Protein AF-A0A925CGP7-F1 (afdb_monomer_lite)

pLDDT: mean 75.9, std 18.97, range [23.41, 97.31]

Structure (mmCIF, N/CA/C/O backbone):
data_AF-A0A925CGP7-F1
#
_entry.id   AF-A0A925CGP7-F1
#
loop_
_atom_site.group_PDB
_atom_site.id
_atom_site.type_symbol
_atom_site.label_atom_id
_atom_site.label_alt_id
_atom_site.label_comp_id
_atom_site.label_asym_id
_atom_site.label_entity_id
_atom_site.label_seq_id
_atom_site.pdbx_PDB_ins_code
_atom_site.Cartn_x
_atom_site.Cartn_y
_atom_site.Cartn_z
_atom_site.occupancy
_atom_site.B_iso_or_equiv
_atom_site.auth_seq_id
_atom_site.auth_comp_id
_atom_site.auth_asym_id
_atom_site.auth_atom_id
_atom_site.pdbx_PDB_model_num
ATOM 1 N N . ALA A 1 1 ? -0.340 2.779 51.791 1.00 30.75 1 ALA A N 1
ATOM 2 C CA . ALA A 1 1 ? -1.250 2.488 50.661 1.00 30.75 1 ALA A CA 1
ATOM 3 C C . ALA A 1 1 ? -2.481 1.692 51.109 1.00 30.75 1 ALA A C 1
ATOM 5 O O . ALA A 1 1 ? -3.573 2.240 51.054 1.00 30.75 1 ALA A O 1
ATOM 6 N N . LEU A 1 2 ? -2.321 0.472 51.643 1.00 30.81 2 LEU A N 1
ATOM 7 C CA . LEU A 1 2 ? -3.437 -0.390 52.078 1.00 30.81 2 LEU A CA 1
ATOM 8 C C . LEU A 1 2 ? -4.336 0.245 53.161 1.00 30.81 2 LEU A C 1
ATOM 10 O O . LEU A 1 2 ? -5.553 0.226 53.043 1.00 30.81 2 LEU A O 1
ATOM 14 N N . ALA A 1 3 ? -3.746 0.887 54.177 1.00 33.44 3 ALA A N 1
ATOM 15 C CA . ALA A 1 3 ? -4.492 1.593 55.229 1.00 33.44 3 ALA A CA 1
ATOM 16 C C . ALA A 1 3 ? -5.254 2.830 54.708 1.00 33.44 3 ALA A C 1
ATOM 18 O O . ALA A 1 3 ? -6.344 3.144 55.182 1.00 33.44 3 ALA A O 1
ATOM 19 N N . SER A 1 4 ? -4.699 3.520 53.707 1.00 35.47 4 SER A N 1
ATOM 20 C CA . SER A 1 4 ? -5.327 4.673 53.048 1.00 35.47 4 SER A CA 1
ATOM 21 C C . SER A 1 4 ? -6.500 4.235 52.167 1.00 35.47 4 SER A C 1
ATOM 23 O O . SER A 1 4 ? -7.555 4.861 52.189 1.00 35.47 4 SER A O 1
ATOM 25 N N . TRP A 1 5 ? -6.337 3.111 51.462 1.00 38.66 5 TRP A N 1
ATOM 26 C CA . TRP A 1 5 ? -7.393 2.448 50.698 1.00 38.66 5 TRP A CA 1
ATOM 27 C C . TRP A 1 5 ? -8.521 1.946 51.614 1.00 38.66 5 TRP A C 1
ATOM 29 O O . TRP A 1 5 ? -9.689 2.207 51.340 1.00 38.66 5 TRP A O 1
ATOM 39 N N . TRP A 1 6 ? -8.188 1.349 52.765 1.00 37.19 6 TRP A N 1
ATOM 40 C CA . TRP A 1 6 ? -9.171 0.917 53.769 1.00 37.19 6 TRP A CA 1
ATOM 41 C C . TRP A 1 6 ? -9.957 2.088 54.380 1.00 37.19 6 TRP A C 1
ATOM 43 O O . TRP A 1 6 ? -11.169 1.986 54.580 1.00 37.19 6 TRP A O 1
ATOM 53 N N . ARG A 1 7 ? -9.301 3.228 54.642 1.00 39.59 7 ARG A N 1
ATOM 54 C CA . ARG A 1 7 ? -9.984 4.456 55.094 1.00 39.59 7 ARG A CA 1
ATOM 55 C C . ARG A 1 7 ? -10.929 5.017 54.034 1.00 39.59 7 ARG A C 1
ATOM 57 O O . ARG A 1 7 ? -12.054 5.374 54.376 1.00 39.59 7 ARG A O 1
ATOM 64 N N . ALA A 1 8 ? -10.500 5.048 52.771 1.00 38.62 8 ALA A N 1
ATOM 65 C CA . ALA A 1 8 ? -11.329 5.503 51.658 1.00 38.62 8 ALA A CA 1
ATOM 66 C C . ALA A 1 8 ? -12.549 4.585 51.457 1.00 38.62 8 ALA A C 1
ATOM 68 O O . ALA A 1 8 ? -13.671 5.071 51.373 1.00 38.62 8 ALA A O 1
ATOM 69 N N . GLN A 1 9 ? -12.362 3.262 51.508 1.00 42.09 9 GLN A N 1
ATOM 70 C CA . GLN A 1 9 ? -13.450 2.282 51.404 1.00 42.09 9 GLN A CA 1
ATOM 71 C C . GLN A 1 9 ? -14.444 2.358 52.575 1.00 42.09 9 GLN A C 1
ATOM 73 O O . GLN A 1 9 ? -15.655 2.304 52.355 1.00 42.09 9 GLN A O 1
ATOM 78 N N . ARG A 1 10 ? -13.976 2.577 53.818 1.00 43.44 10 ARG A N 1
ATOM 79 C CA . ARG A 1 10 ? -14.865 2.847 54.970 1.00 43.44 10 ARG A CA 1
ATOM 80 C C . ARG A 1 10 ? -15.702 4.110 54.774 1.00 43.44 10 ARG A C 1
ATOM 82 O O . ARG A 1 10 ? -16.877 4.108 55.132 1.00 43.44 10 ARG A O 1
ATOM 89 N N . GLN A 1 11 ? -15.130 5.177 54.216 1.00 43.91 11 GLN A N 1
ATOM 90 C CA . GLN A 1 11 ? -15.853 6.428 53.957 1.00 43.91 11 GLN A CA 1
ATOM 91 C C . GLN A 1 11 ? -16.871 6.300 52.816 1.00 43.91 11 GLN A C 1
ATOM 93 O O . GLN A 1 11 ? -17.990 6.795 52.952 1.00 43.91 11 GLN A O 1
ATOM 98 N N . THR A 1 12 ? -16.530 5.599 51.733 1.00 40.12 12 THR A N 1
ATOM 99 C CA . THR A 1 12 ? -17.448 5.352 50.610 1.00 40.12 12 THR A CA 1
ATOM 100 C C . THR A 1 12 ? -18.624 4.470 51.039 1.00 40.12 12 THR A C 1
ATOM 102 O O . THR A 1 12 ? -19.779 4.801 50.772 1.00 40.12 12 THR A O 1
ATOM 105 N N . ARG A 1 13 ? -18.370 3.407 51.815 1.00 44.22 13 ARG A N 1
ATOM 106 C CA . ARG A 1 13 ? -19.422 2.507 52.320 1.00 44.22 13 ARG A CA 1
ATOM 107 C C . ARG A 1 13 ? -20.288 3.143 53.418 1.00 44.22 13 ARG A C 1
ATOM 109 O O . ARG A 1 13 ? -21.491 2.900 53.435 1.00 44.22 13 ARG A O 1
ATOM 116 N N . ARG A 1 14 ? -19.738 4.057 54.238 1.00 43.88 14 ARG A N 1
ATOM 117 C CA . ARG A 1 14 ? -20.512 4.928 55.159 1.00 43.88 14 ARG A CA 1
ATOM 118 C C . ARG A 1 14 ? -21.578 5.767 54.429 1.00 43.88 14 ARG A C 1
ATOM 120 O O . ARG A 1 14 ? -22.605 6.063 55.029 1.00 43.88 14 ARG A O 1
ATOM 127 N N . ARG A 1 15 ? -21.360 6.133 53.156 1.00 43.72 15 ARG A N 1
ATOM 128 C CA . ARG A 1 15 ? -22.320 6.907 52.338 1.00 43.72 15 ARG A CA 1
ATOM 129 C C . ARG A 1 15 ? -23.348 6.039 51.602 1.00 43.72 15 ARG A C 1
ATOM 131 O O . ARG A 1 15 ? -24.442 6.517 51.323 1.00 43.72 15 ARG A O 1
ATOM 138 N N . LEU A 1 16 ? -23.010 4.787 51.286 1.00 37.00 16 LEU A N 1
ATOM 139 C CA . LEU A 1 16 ? -23.858 3.891 50.488 1.00 37.00 16 LEU A CA 1
ATOM 140 C C . LEU A 1 16 ? -24.830 3.052 51.328 1.00 37.00 16 LEU A C 1
ATOM 142 O O . LEU A 1 16 ? -25.937 2.787 50.870 1.00 37.00 16 LEU A O 1
ATOM 146 N N . ILE A 1 17 ? -24.470 2.684 52.563 1.00 37.69 17 ILE A N 1
ATOM 147 C CA . ILE A 1 17 ? -25.310 1.839 53.433 1.00 37.69 17 ILE A CA 1
ATOM 148 C C . ILE A 1 17 ? -26.696 2.459 53.722 1.00 37.69 17 ILE A C 1
ATOM 150 O O . ILE A 1 17 ? -27.685 1.744 53.575 1.00 37.69 17 ILE A O 1
ATOM 154 N N . PRO A 1 18 ? -26.840 3.768 54.020 1.00 40.56 18 PRO A N 1
ATOM 155 C CA . PRO A 1 18 ? -28.163 4.383 54.188 1.00 40.56 18 PRO A CA 1
ATOM 156 C C . PRO A 1 18 ? -29.016 4.375 52.906 1.00 40.56 18 PRO A C 1
ATOM 158 O O . PRO A 1 18 ? -30.231 4.232 52.981 1.00 40.56 18 PRO A O 1
ATOM 161 N N . ARG A 1 19 ? -28.384 4.477 51.726 1.00 36.31 19 ARG A N 1
ATOM 162 C CA . ARG A 1 19 ? -29.049 4.431 50.406 1.00 36.31 19 ARG A CA 1
ATOM 163 C C . ARG A 1 19 ? -29.439 3.010 49.978 1.00 36.31 19 ARG A C 1
ATOM 165 O O . ARG A 1 19 ? -30.437 2.828 49.288 1.00 36.31 19 ARG A O 1
ATOM 172 N N . ALA A 1 20 ? -28.666 2.006 50.387 1.00 33.38 20 ALA A N 1
ATOM 173 C CA . ALA A 1 20 ? -28.974 0.592 50.169 1.00 33.38 20 ALA A CA 1
ATOM 174 C C . ALA A 1 20 ? -30.074 0.086 51.127 1.00 33.38 20 ALA A C 1
ATOM 176 O O . ALA A 1 20 ? -30.922 -0.710 50.738 1.00 33.38 20 ALA A O 1
ATOM 177 N N . LEU A 1 21 ? -30.112 0.596 52.365 1.00 36.16 21 LEU A N 1
ATOM 178 C CA . LEU A 1 21 ? -31.150 0.285 53.359 1.00 36.16 21 LEU A CA 1
ATOM 179 C C . LEU A 1 21 ? -32.505 0.956 53.071 1.00 36.16 21 LEU A C 1
ATOM 181 O O . LEU A 1 21 ? -33.511 0.534 53.631 1.00 36.16 21 LEU A O 1
ATOM 185 N N . SER A 1 22 ? -32.550 1.977 52.206 1.00 39.94 22 SER A N 1
ATOM 186 C CA . SER A 1 22 ? -33.796 2.610 51.746 1.00 39.94 22 SER A CA 1
ATOM 187 C C . SER A 1 22 ? -34.362 2.000 50.456 1.00 39.94 22 SER A C 1
ATOM 189 O O . SER A 1 22 ? -35.415 2.432 50.001 1.00 39.94 22 SER A O 1
ATOM 191 N N . THR A 1 23 ? -33.650 1.064 49.819 1.00 35.59 23 THR A N 1
ATOM 192 C CA . THR A 1 23 ? -33.992 0.519 48.488 1.00 35.59 23 THR A CA 1
ATOM 193 C C . THR A 1 23 ? -34.349 -0.971 48.493 1.00 35.59 23 THR A C 1
ATOM 195 O O . THR A 1 23 ? -34.745 -1.498 47.455 1.00 35.59 23 THR A O 1
ATOM 198 N N . LEU A 1 24 ? -34.265 -1.650 49.642 1.00 34.97 24 LEU A N 1
ATOM 199 C CA . LEU A 1 24 ? -34.692 -3.041 49.806 1.00 34.97 24 LEU A CA 1
ATOM 200 C C . LEU A 1 24 ? -36.110 -3.098 50.391 1.00 34.97 24 LEU A C 1
ATOM 202 O O . LEU A 1 24 ? -36.418 -2.416 51.364 1.00 34.97 24 LEU A O 1
ATOM 206 N N . THR A 1 25 ? -36.957 -3.908 49.757 1.00 39.56 25 THR A N 1
ATOM 207 C CA . THR A 1 25 ? -38.374 -4.141 50.071 1.00 39.56 25 THR A CA 1
ATOM 208 C C . THR A 1 25 ? -38.618 -4.537 51.531 1.00 39.56 25 THR A C 1
ATOM 210 O O . THR A 1 25 ? -37.784 -5.202 52.148 1.00 39.56 25 THR A O 1
ATOM 213 N N . GLU A 1 26 ? -39.800 -4.173 52.037 1.00 40.09 26 GLU A N 1
ATOM 214 C CA . GLU A 1 26 ? -40.289 -4.282 53.427 1.00 40.09 26 GLU A CA 1
ATOM 215 C C . GLU A 1 26 ? -40.225 -5.688 54.070 1.00 40.09 26 GLU A C 1
ATOM 217 O O . GLU A 1 26 ? -40.447 -5.816 55.267 1.00 40.09 26 GLU A O 1
ATOM 222 N N . ASP A 1 27 ? -39.853 -6.736 53.332 1.00 36.66 27 ASP A N 1
ATOM 223 C CA . ASP A 1 27 ? -39.887 -8.132 53.790 1.00 36.66 27 ASP A CA 1
ATOM 224 C C . ASP A 1 27 ? -38.543 -8.689 54.304 1.00 36.66 27 ASP A C 1
ATOM 226 O O . ASP A 1 27 ? -38.449 -9.873 54.634 1.00 36.66 27 ASP A O 1
ATOM 230 N N . ASN A 1 28 ? -37.472 -7.884 54.384 1.00 39.81 28 ASN A N 1
ATOM 231 C CA . ASN A 1 28 ? -36.189 -8.356 54.923 1.00 39.81 28 ASN A CA 1
ATOM 232 C C . ASN A 1 28 ? -36.077 -8.089 56.442 1.00 39.81 28 ASN A C 1
ATOM 234 O O . ASN A 1 28 ? -35.858 -6.941 56.845 1.00 39.81 28 ASN A O 1
ATOM 238 N N . PRO A 1 29 ? -36.133 -9.126 57.305 1.00 38.94 29 PRO A N 1
ATOM 239 C CA . PRO A 1 29 ? -36.146 -8.959 58.759 1.00 38.94 29 PRO A CA 1
ATOM 240 C C . PRO A 1 29 ? -34.870 -8.304 59.307 1.00 38.94 29 PRO A C 1
ATOM 242 O O . PRO A 1 29 ? -34.920 -7.660 60.349 1.00 38.94 29 PRO A O 1
ATOM 245 N N . VAL A 1 30 ? -33.736 -8.399 58.601 1.00 40.66 30 VAL A N 1
ATOM 246 C CA . VAL A 1 30 ? -32.464 -7.768 58.998 1.00 40.66 30 VAL A CA 1
ATOM 247 C C . VAL A 1 30 ? -32.458 -6.267 58.683 1.00 40.66 30 VAL A C 1
ATOM 249 O O . VAL A 1 30 ? -31.922 -5.479 59.461 1.00 40.66 30 VAL A O 1
ATOM 252 N N . ALA A 1 31 ? -33.092 -5.857 57.580 1.00 43.28 31 ALA A N 1
ATOM 253 C CA . ALA A 1 31 ? -33.263 -4.445 57.231 1.00 43.28 31 ALA A CA 1
ATOM 254 C C . ALA A 1 31 ? -34.275 -3.761 58.164 1.00 43.28 31 ALA A C 1
ATOM 256 O O . ALA A 1 31 ? -34.019 -2.652 58.625 1.00 43.28 31 ALA A O 1
ATOM 257 N N . LEU A 1 32 ? -35.353 -4.467 58.524 1.00 43.53 32 LEU A N 1
ATOM 258 C CA . LEU A 1 32 ? -36.313 -4.050 59.550 1.00 43.53 32 LEU A CA 1
ATOM 259 C C . LEU A 1 32 ? -35.669 -3.946 60.941 1.00 43.53 32 LEU A C 1
ATOM 261 O O . LEU A 1 32 ? -35.892 -2.959 61.628 1.00 43.53 32 LEU A O 1
ATOM 265 N N . LEU A 1 33 ? -34.817 -4.901 61.339 1.00 42.88 33 LEU A N 1
ATOM 266 C CA . LEU A 1 33 ? -34.048 -4.849 62.594 1.00 42.88 33 LEU A CA 1
ATOM 267 C C . LEU A 1 33 ? -33.078 -3.659 62.636 1.00 42.88 33 LEU A C 1
ATOM 269 O O . LEU A 1 33 ? -32.959 -3.004 63.668 1.00 42.88 33 LEU A O 1
ATOM 273 N N . ALA A 1 34 ? -32.402 -3.356 61.523 1.00 44.50 34 ALA A N 1
ATOM 274 C CA . ALA A 1 34 ? -31.492 -2.216 61.419 1.00 44.50 34 ALA A CA 1
ATOM 275 C C . ALA A 1 34 ? -32.238 -0.868 61.389 1.00 44.50 34 ALA A C 1
ATOM 277 O O . ALA A 1 34 ? -31.791 0.089 62.023 1.00 44.50 34 ALA A O 1
ATOM 278 N N . GLN A 1 35 ? -33.386 -0.793 60.706 1.00 45.88 35 GLN A N 1
ATOM 279 C CA . GLN A 1 35 ? -34.267 0.380 60.709 1.00 45.88 35 GLN A CA 1
ATOM 280 C C . GLN A 1 35 ? -34.938 0.589 62.074 1.00 45.88 35 GLN A C 1
ATOM 282 O O . GLN A 1 35 ? -34.985 1.722 62.546 1.00 45.88 35 GLN A O 1
ATOM 287 N N . GLU A 1 36 ? -35.391 -0.471 62.753 1.00 42.50 36 GLU A N 1
ATOM 288 C CA . GLU A 1 36 ? -35.988 -0.368 64.088 1.00 42.50 36 GLU A CA 1
ATOM 289 C C . GLU A 1 36 ? -34.940 -0.040 65.157 1.00 42.50 36 GLU A C 1
ATOM 291 O O . GLU A 1 36 ? -35.201 0.823 65.992 1.00 42.50 36 GLU A O 1
ATOM 296 N N . ALA A 1 37 ? -33.730 -0.612 65.097 1.00 40.06 37 ALA A N 1
ATOM 297 C CA . ALA A 1 37 ? -32.614 -0.234 65.971 1.00 40.06 37 ALA A CA 1
ATOM 298 C C . ALA A 1 37 ? -32.211 1.240 65.781 1.00 40.06 37 ALA A C 1
ATOM 300 O O . ALA A 1 37 ? -32.001 1.958 66.762 1.00 40.06 37 ALA A O 1
ATOM 301 N N . ALA A 1 38 ? -32.189 1.717 64.531 1.00 40.38 38 ALA A N 1
ATOM 302 C CA . ALA A 1 38 ? -31.975 3.126 64.217 1.00 40.38 38 ALA A CA 1
ATOM 303 C C . ALA A 1 38 ? -33.132 4.018 64.714 1.00 40.38 38 ALA A C 1
ATOM 305 O O . ALA A 1 38 ? -32.878 5.077 65.287 1.00 40.38 38 ALA A O 1
ATOM 306 N N . SER A 1 39 ? -34.390 3.580 64.579 1.00 40.31 39 SER A N 1
ATOM 307 C CA . SER A 1 39 ? -35.571 4.311 65.072 1.00 40.31 39 SER A CA 1
ATOM 308 C C . SER A 1 39 ? -35.704 4.310 66.603 1.00 40.31 39 SER A C 1
ATOM 310 O O . SER A 1 39 ? -36.297 5.222 67.175 1.00 40.31 39 SER A O 1
ATOM 312 N N . ALA A 1 40 ? -35.112 3.321 67.280 1.00 36.97 40 ALA A N 1
ATOM 313 C CA . ALA A 1 40 ? -35.051 3.208 68.735 1.00 36.97 40 ALA A CA 1
ATOM 314 C C . ALA A 1 40 ? -33.861 3.978 69.346 1.00 36.97 40 ALA A C 1
ATOM 316 O O . ALA A 1 40 ? -33.629 3.892 70.551 1.00 36.97 40 ALA A O 1
ATOM 317 N N . GLY A 1 41 ? -33.117 4.744 68.537 1.00 36.69 41 GLY A N 1
ATOM 318 C CA . GLY A 1 41 ? -32.057 5.640 69.003 1.00 36.69 41 GLY A CA 1
ATOM 319 C C . GLY A 1 41 ? -30.698 4.973 69.239 1.00 36.69 41 GLY A C 1
ATOM 320 O O . GLY A 1 41 ? -29.819 5.585 69.849 1.00 36.69 41 GLY A O 1
ATOM 321 N N . TYR A 1 42 ? -30.482 3.750 68.749 1.00 36.75 42 TYR A N 1
ATOM 322 C CA . TYR A 1 42 ? -29.181 3.093 68.844 1.00 36.75 42 TYR A CA 1
ATOM 323 C C . TYR A 1 42 ? -28.256 3.575 67.725 1.00 36.75 42 TYR A C 1
ATOM 325 O O . TYR A 1 42 ? -28.299 3.105 66.590 1.00 36.75 42 TYR A O 1
ATOM 333 N N . VAL A 1 43 ? -27.391 4.534 68.060 1.00 37.91 43 VAL A N 1
ATOM 334 C CA . VAL A 1 43 ? -26.253 4.919 67.220 1.00 37.91 43 VAL A CA 1
ATOM 335 C C . VAL A 1 43 ? -25.090 3.991 67.545 1.00 37.91 43 VAL A C 1
ATOM 337 O O . VAL A 1 43 ? -24.686 3.884 68.702 1.00 37.91 43 VAL A O 1
ATOM 340 N N . LEU A 1 44 ? -24.544 3.355 66.511 1.00 35.56 44 LEU A N 1
ATOM 341 C CA . LEU A 1 44 ? -23.274 2.632 66.517 1.00 35.56 44 LEU A CA 1
ATOM 342 C C . LEU A 1 44 ? -22.169 3.527 67.118 1.00 35.56 44 LEU A C 1
ATOM 344 O O . LEU A 1 44 ? -21.601 4.371 66.426 1.00 35.56 44 LEU A O 1
ATOM 348 N N . ARG A 1 45 ? -21.934 3.431 68.433 1.00 33.81 45 ARG A N 1
ATOM 349 C CA . ARG A 1 45 ? -20.957 4.267 69.147 1.00 33.81 45 ARG A CA 1
ATOM 350 C C . ARG A 1 45 ? -19.548 3.722 68.917 1.00 33.81 45 ARG A C 1
ATOM 352 O O . ARG A 1 45 ? -19.294 2.541 69.122 1.00 33.81 45 ARG A O 1
ATOM 359 N N . GLU A 1 46 ? -18.643 4.605 68.501 1.00 34.97 46 GLU A N 1
ATOM 360 C CA . GLU A 1 46 ? -17.201 4.353 68.423 1.00 34.97 46 GLU A CA 1
ATOM 361 C C . GLU A 1 46 ? -16.638 4.068 69.830 1.00 34.97 46 GLU A C 1
ATOM 363 O O . GLU A 1 46 ? -16.917 4.809 70.773 1.00 34.97 46 GLU A O 1
ATOM 368 N N . PHE A 1 47 ? -15.823 3.018 69.975 1.00 38.44 47 PHE A N 1
ATOM 369 C CA . PHE A 1 47 ? -14.954 2.842 71.142 1.00 38.44 47 PHE A CA 1
ATOM 370 C C . PHE A 1 47 ? -13.587 3.471 70.841 1.00 38.44 47 PHE A C 1
ATOM 372 O O . PHE A 1 47 ? -13.012 3.231 69.780 1.00 38.44 47 PHE A O 1
ATOM 379 N N . SER A 1 48 ? -13.060 4.280 71.762 1.00 33.31 48 SER A N 1
ATOM 380 C CA . SER A 1 48 ? -11.723 4.876 71.651 1.00 33.31 48 SER A CA 1
ATOM 381 C C . SER A 1 48 ? -10.624 3.819 71.823 1.00 33.31 48 SER A C 1
ATOM 383 O O . SER A 1 48 ? -10.725 2.985 72.723 1.00 33.31 48 SER A O 1
ATOM 385 N N . GLU A 1 49 ? -9.556 3.908 71.023 1.00 36.22 49 GLU A N 1
ATOM 386 C CA . GLU A 1 49 ? -8.433 2.954 70.865 1.00 36.22 49 GLU A CA 1
ATOM 387 C C . GLU A 1 49 ? -7.576 2.649 72.130 1.00 36.22 49 GLU A C 1
ATOM 389 O O . GLU A 1 49 ? -6.467 2.139 72.008 1.00 36.22 49 GLU A O 1
ATOM 394 N N . GLY A 1 50 ? -8.049 2.918 73.354 1.00 33.66 50 GLY A N 1
ATOM 395 C CA . GLY A 1 50 ? -7.257 2.803 74.593 1.00 33.66 50 GLY A CA 1
ATOM 396 C C . GLY A 1 50 ? -7.780 1.869 75.696 1.00 33.66 50 GLY A C 1
ATOM 397 O O . GLY A 1 50 ? -7.146 1.783 76.745 1.00 33.66 50 GLY A O 1
ATOM 398 N N . ALA A 1 51 ? -8.915 1.181 75.534 1.00 30.17 51 ALA A N 1
ATOM 399 C CA . ALA A 1 51 ? -9.470 0.344 76.606 1.00 30.17 51 ALA A CA 1
ATOM 400 C C . ALA A 1 51 ? -8.880 -1.084 76.596 1.00 30.17 51 ALA A C 1
ATOM 402 O O . ALA A 1 51 ? -9.255 -1.916 75.777 1.00 30.17 51 ALA A O 1
ATOM 403 N N . LEU A 1 52 ? -7.975 -1.381 77.538 1.00 37.44 52 LEU A N 1
ATOM 404 C CA . LEU A 1 52 ? -7.327 -2.695 77.728 1.00 37.44 52 LEU A CA 1
ATOM 405 C C . LEU A 1 52 ? -8.197 -3.746 78.454 1.00 37.44 52 LEU A C 1
ATOM 407 O O . LEU A 1 52 ? -7.720 -4.832 78.767 1.00 37.44 52 LEU A O 1
ATOM 411 N N . THR A 1 53 ? -9.475 -3.463 78.718 1.00 30.91 53 THR A N 1
ATOM 412 C CA . THR A 1 53 ? -10.449 -4.452 79.214 1.00 30.91 53 THR A CA 1
ATOM 413 C C . THR A 1 53 ? -11.813 -4.220 78.550 1.00 30.91 53 THR A C 1
ATOM 415 O O . THR A 1 53 ? -12.339 -3.109 78.641 1.00 30.91 53 THR A O 1
ATOM 418 N N . PRO A 1 54 ? -12.403 -5.223 77.866 1.00 29.00 54 PRO A N 1
ATOM 419 C CA . PRO A 1 54 ? -13.732 -5.086 77.278 1.00 29.00 54 PRO A CA 1
ATOM 420 C C . PRO A 1 54 ? -14.797 -5.057 78.391 1.00 29.00 54 PRO A C 1
ATOM 422 O O . PRO A 1 54 ? -14.724 -5.867 79.319 1.00 29.00 54 PRO A O 1
ATOM 425 N N . PRO A 1 55 ? -15.794 -4.153 78.344 1.00 33.09 55 PRO A N 1
ATOM 426 C CA . PRO A 1 55 ? -16.899 -4.182 79.294 1.00 33.09 55 PRO A CA 1
ATOM 427 C C . PRO A 1 55 ? -17.794 -5.399 79.024 1.00 33.09 55 PRO A C 1
ATOM 429 O O . PRO A 1 55 ? -18.110 -5.718 77.880 1.00 33.09 55 PRO A O 1
ATOM 432 N N . VAL A 1 56 ? -18.222 -6.079 80.089 1.00 32.81 56 VAL A N 1
ATOM 433 C CA . VAL A 1 56 ? -19.123 -7.237 80.000 1.00 32.81 56 VAL A CA 1
ATOM 434 C C . VAL A 1 56 ? -20.514 -6.778 79.492 1.00 32.81 56 VAL A C 1
ATOM 436 O O . VAL A 1 56 ? -21.047 -5.813 80.047 1.00 32.81 56 VAL A O 1
ATOM 439 N N . PRO A 1 57 ? -21.157 -7.444 78.504 1.00 36.72 57 PRO A N 1
ATOM 440 C CA . PRO A 1 57 ? -22.281 -6.904 77.707 1.00 36.72 57 PRO A CA 1
ATOM 441 C C . PRO A 1 57 ? -23.652 -6.756 78.401 1.00 36.72 57 PRO A C 1
ATOM 443 O O . PRO A 1 57 ? -24.676 -6.643 77.728 1.00 36.72 57 PRO A O 1
ATOM 446 N N . HIS A 1 58 ? -23.743 -6.771 79.732 1.00 34.53 58 HIS A N 1
ATOM 447 C CA . HIS A 1 58 ? -25.036 -6.934 80.415 1.00 34.53 58 HIS A CA 1
ATOM 448 C C . HIS A 1 58 ? -26.003 -5.732 80.300 1.00 34.53 58 HIS A C 1
ATOM 450 O O . HIS A 1 58 ? -27.189 -5.891 80.590 1.00 34.53 58 HIS A O 1
ATOM 456 N N . ALA A 1 59 ? -25.556 -4.552 79.848 1.00 40.66 59 ALA A N 1
ATOM 457 C CA . ALA A 1 59 ? -26.329 -3.306 79.967 1.00 40.66 59 ALA A CA 1
ATOM 458 C C . ALA A 1 59 ? -26.622 -2.545 78.653 1.00 40.66 59 ALA A C 1
ATOM 460 O O . ALA A 1 59 ? -26.962 -1.367 78.712 1.00 40.66 59 ALA A O 1
ATOM 461 N N . LEU A 1 60 ? -26.506 -3.168 77.471 1.00 42.38 60 LEU A N 1
ATOM 462 C CA . LEU A 1 60 ? -26.598 -2.431 76.194 1.00 42.38 60 LEU A CA 1
ATOM 463 C C . LEU A 1 60 ? -27.969 -2.458 75.487 1.00 42.38 60 LEU A C 1
ATOM 465 O O . LEU A 1 60 ? -28.163 -1.686 74.556 1.00 42.38 60 LEU A O 1
ATOM 469 N N . ILE A 1 61 ? -28.959 -3.244 75.934 1.00 44.16 61 ILE A N 1
ATOM 470 C CA . ILE A 1 61 ? -30.311 -3.253 75.332 1.00 44.16 61 ILE A CA 1
ATOM 471 C C . ILE A 1 61 ? -31.381 -3.186 76.432 1.00 44.16 61 ILE A C 1
ATOM 473 O O . ILE A 1 61 ? -31.405 -4.026 77.335 1.00 44.16 61 ILE A O 1
ATOM 477 N N . ALA A 1 62 ? -32.281 -2.197 76.383 1.00 48.69 62 ALA A N 1
ATOM 478 C CA . ALA A 1 62 ? -33.382 -2.097 77.346 1.00 48.69 62 ALA A CA 1
ATOM 479 C C . ALA A 1 62 ? -34.259 -3.367 77.299 1.00 48.69 62 ALA A C 1
ATOM 481 O O . ALA A 1 62 ? -34.538 -3.893 76.220 1.00 48.69 62 ALA A O 1
ATOM 482 N N . ALA A 1 63 ? -34.689 -3.880 78.460 1.00 46.16 63 ALA A N 1
ATOM 483 C CA . ALA A 1 63 ? -35.468 -5.125 78.558 1.00 46.16 63 ALA A CA 1
ATOM 484 C C . ALA A 1 63 ? -36.738 -5.106 77.681 1.00 46.16 63 ALA A C 1
ATOM 486 O O . ALA A 1 63 ? -37.085 -6.112 77.074 1.00 46.16 63 ALA A O 1
ATOM 487 N N . SER A 1 64 ? -37.362 -3.936 77.526 1.00 47.44 64 SER A N 1
ATOM 488 C CA . SER A 1 64 ? -38.533 -3.715 76.672 1.00 47.44 64 SER A CA 1
ATOM 489 C C . SER A 1 64 ? -38.252 -3.869 75.173 1.00 47.44 64 SER A C 1
ATOM 491 O O . SER A 1 64 ? -39.099 -4.391 74.453 1.00 47.44 64 SER A O 1
ATOM 493 N N . LEU A 1 65 ? -37.071 -3.461 74.692 1.00 46.44 65 LEU A N 1
ATOM 494 C CA . LEU A 1 65 ? -36.681 -3.639 73.290 1.00 46.44 65 LEU A CA 1
ATOM 495 C C . LEU A 1 65 ? -36.296 -5.099 73.008 1.00 46.44 65 LEU A C 1
ATOM 497 O O . LEU A 1 65 ? -36.648 -5.626 71.958 1.00 46.44 65 LEU A O 1
ATOM 501 N N . ARG A 1 66 ? -35.656 -5.783 73.972 1.00 53.12 66 ARG A N 1
ATOM 502 C CA . ARG A 1 66 ? -35.399 -7.235 73.889 1.00 53.12 66 ARG A CA 1
ATOM 503 C C . ARG A 1 66 ? -36.698 -8.035 73.773 1.00 53.12 66 ARG A C 1
ATOM 505 O O . ARG A 1 66 ? -36.782 -8.916 72.923 1.00 53.12 66 ARG A O 1
ATOM 512 N N . ASP A 1 67 ? -37.707 -7.692 74.572 1.00 48.75 67 ASP A N 1
ATOM 513 C CA . ASP A 1 67 ? -38.996 -8.394 74.596 1.00 48.75 67 ASP A CA 1
ATOM 514 C C . ASP A 1 67 ? -39.833 -8.141 73.324 1.00 48.75 67 ASP A C 1
ATOM 516 O O . ASP A 1 67 ? -40.482 -9.049 72.803 1.00 48.75 67 ASP A O 1
ATOM 520 N N . LEU A 1 68 ? -39.764 -6.924 72.765 1.00 50.66 68 LEU A N 1
ATOM 521 C CA . LEU A 1 68 ? -40.402 -6.565 71.493 1.00 50.66 68 LEU A CA 1
ATOM 522 C C . LEU A 1 68 ? -39.770 -7.312 70.305 1.00 50.66 68 LEU A C 1
ATOM 524 O O . LEU A 1 68 ? -40.489 -7.885 69.485 1.00 50.66 68 LEU A O 1
ATOM 528 N N . LEU A 1 69 ? -38.434 -7.336 70.235 1.00 48.28 69 LEU A N 1
ATOM 529 C CA . LEU A 1 69 ? -37.691 -8.019 69.175 1.00 48.28 69 LEU A CA 1
ATOM 530 C C . LEU A 1 69 ? -37.904 -9.539 69.225 1.00 48.28 69 LEU A C 1
ATOM 532 O O . LEU A 1 69 ? -38.099 -10.151 68.176 1.00 48.28 69 LEU A O 1
ATOM 536 N N . LEU A 1 70 ? -37.961 -10.141 70.424 1.00 50.88 70 LEU A N 1
ATOM 537 C CA . LEU A 1 70 ? -38.310 -11.559 70.578 1.00 50.88 70 LEU A CA 1
ATOM 538 C C . LEU A 1 70 ? -39.747 -11.844 70.124 1.00 50.88 70 LEU A C 1
ATOM 540 O O . LEU A 1 70 ? -39.959 -12.756 69.331 1.00 50.88 70 LEU A O 1
ATOM 544 N N . LYS A 1 71 ? -40.738 -11.063 70.577 1.00 50.59 71 LYS A N 1
ATOM 545 C CA . LYS A 1 71 ? -42.151 -11.265 70.197 1.00 50.59 71 LYS A CA 1
ATOM 546 C C . LYS A 1 71 ? -42.384 -11.136 68.694 1.00 50.59 71 LYS A C 1
ATOM 548 O O . LYS A 1 71 ? -43.215 -11.856 68.149 1.00 50.59 71 LYS A O 1
ATOM 553 N N . ARG A 1 72 ? -41.651 -10.248 68.019 1.00 49.19 72 ARG A N 1
ATOM 554 C CA . ARG A 1 72 ? -41.798 -10.006 66.578 1.00 49.19 72 ARG A CA 1
ATOM 555 C C . ARG A 1 72 ? -41.043 -11.027 65.729 1.00 49.19 72 ARG A C 1
ATOM 557 O O . ARG A 1 72 ? -41.598 -11.493 64.740 1.00 49.19 72 ARG A O 1
ATOM 564 N N . ALA A 1 73 ? -39.856 -11.463 66.165 1.00 46.94 73 ALA A N 1
ATOM 565 C CA . ALA A 1 73 ? -39.149 -12.596 65.560 1.00 46.94 73 ALA A CA 1
ATOM 566 C C . ALA A 1 73 ? -39.960 -13.904 65.653 1.00 46.94 73 ALA A C 1
ATOM 568 O O . ALA A 1 73 ? -39.899 -14.734 64.747 1.00 46.94 73 ALA A O 1
ATOM 569 N N . LEU A 1 74 ? -40.761 -14.057 66.715 1.00 45.03 74 LEU A N 1
ATOM 570 C CA . LEU A 1 74 ? -41.671 -15.188 66.925 1.00 45.03 74 LEU A CA 1
ATOM 571 C C . LEU A 1 74 ? -43.018 -15.070 66.181 1.00 45.03 74 LEU A C 1
ATOM 573 O O . LEU A 1 74 ? -43.766 -16.044 66.151 1.00 45.03 74 LEU A O 1
ATOM 577 N N . ALA A 1 75 ? -43.339 -13.914 65.584 1.00 43.97 75 ALA A N 1
ATOM 578 C CA . ALA A 1 75 ? -44.589 -13.694 64.843 1.00 43.97 75 ALA A CA 1
ATOM 579 C C . ALA A 1 75 ? -44.492 -14.064 63.347 1.00 43.97 75 ALA A C 1
ATOM 581 O O . ALA A 1 75 ? -45.510 -14.287 62.692 1.00 43.97 75 ALA A O 1
ATOM 582 N N . SER A 1 76 ? -43.279 -14.155 62.797 1.00 46.09 76 SER A N 1
ATOM 583 C CA . SER A 1 76 ? -42.993 -14.628 61.434 1.00 46.09 76 SER A CA 1
ATOM 584 C C . SER A 1 76 ? -42.757 -16.146 61.389 1.00 46.09 76 SER A C 1
ATOM 586 O O . SER A 1 76 ? -42.308 -16.728 62.374 1.00 46.09 76 SER A O 1
ATOM 588 N N . ARG A 1 77 ? -43.049 -16.805 60.249 1.00 41.00 77 ARG A N 1
ATOM 589 C CA . ARG A 1 77 ? -42.875 -18.267 60.074 1.00 41.00 77 ARG A CA 1
ATOM 590 C C . ARG A 1 77 ? -41.467 -18.705 60.536 1.00 41.00 77 ARG A C 1
ATOM 592 O O . ARG A 1 77 ? -40.491 -18.198 59.987 1.00 41.00 77 ARG A O 1
ATOM 599 N N . PRO A 1 78 ? -41.351 -19.619 61.518 1.00 42.47 78 PRO A N 1
ATOM 600 C CA . PRO A 1 78 ? -40.089 -19.874 62.205 1.00 42.47 78 PRO A CA 1
ATOM 601 C C . PRO A 1 78 ? -39.108 -20.673 61.337 1.00 42.47 78 PRO A C 1
ATOM 603 O O . PRO A 1 78 ? -39.461 -21.715 60.784 1.00 42.47 78 PRO A O 1
ATOM 606 N N . ASP A 1 79 ? -37.856 -20.212 61.274 1.00 46.62 79 ASP A N 1
ATOM 607 C CA . ASP A 1 79 ? -36.714 -21.041 60.871 1.00 46.62 79 ASP A CA 1
ATOM 608 C C . ASP A 1 79 ? -36.463 -22.088 61.982 1.00 46.62 79 ASP A C 1
ATOM 610 O O . ASP A 1 79 ? -36.334 -21.703 63.151 1.00 46.62 79 ASP A O 1
ATOM 614 N N . PRO A 1 80 ? -36.383 -23.398 61.674 1.00 48.31 80 PRO A N 1
ATOM 615 C CA . PRO A 1 80 ? -36.150 -24.453 62.662 1.00 48.31 80 PRO A CA 1
ATOM 616 C C . PRO A 1 80 ? -34.921 -24.230 63.555 1.00 48.31 80 PRO A C 1
ATOM 618 O O . PRO A 1 80 ? -34.901 -24.714 64.687 1.00 48.31 80 PRO A O 1
ATOM 621 N N . ALA A 1 81 ? -33.912 -23.483 63.091 1.00 48.22 81 ALA A N 1
ATOM 622 C CA . ALA A 1 81 ? -32.717 -23.164 63.870 1.00 48.22 81 ALA A CA 1
ATOM 623 C C . ALA A 1 81 ? -33.002 -22.256 65.087 1.00 48.22 81 ALA A C 1
ATOM 625 O O . ALA A 1 81 ? -32.301 -22.338 66.097 1.00 48.22 81 ALA A O 1
ATOM 626 N N . LEU A 1 82 ? -34.057 -21.430 65.038 1.00 48.28 82 LEU A N 1
ATOM 627 C CA . LEU A 1 82 ? -34.479 -20.557 66.145 1.00 48.28 82 LEU A CA 1
ATOM 628 C C . LEU A 1 82 ? -35.189 -21.326 67.275 1.00 48.28 82 LEU A C 1
ATOM 630 O O . LEU A 1 82 ? -35.252 -20.833 68.402 1.00 48.28 82 LEU A O 1
ATOM 634 N N . ASN A 1 83 ? -35.654 -22.558 67.027 1.00 53.75 83 ASN A N 1
ATOM 635 C CA . ASN A 1 83 ? -36.312 -23.382 68.048 1.00 53.75 83 ASN A CA 1
ATOM 636 C C . ASN A 1 83 ? -35.364 -23.788 69.185 1.00 53.75 83 ASN A C 1
ATOM 638 O O . ASN A 1 83 ? -35.806 -23.955 70.318 1.00 53.75 83 ASN A O 1
ATOM 642 N N . PHE A 1 84 ? -34.058 -23.896 68.919 1.00 56.88 84 PHE A N 1
ATOM 643 C CA . PHE A 1 84 ? -33.067 -24.154 69.966 1.00 56.88 84 PHE A CA 1
ATOM 644 C C . PHE A 1 84 ? -32.960 -22.976 70.942 1.00 56.88 84 PHE A C 1
ATOM 646 O O . PHE A 1 84 ? -32.916 -23.181 72.154 1.00 56.88 84 PHE A O 1
ATOM 653 N N . LEU A 1 85 ? -33.014 -21.738 70.438 1.00 51.81 85 LEU A N 1
ATOM 654 C CA . LEU A 1 85 ? -32.975 -20.541 71.280 1.00 51.81 85 LEU A CA 1
ATOM 655 C C . LEU A 1 85 ? -34.170 -20.501 72.237 1.00 51.81 85 LEU A C 1
ATOM 657 O O . LEU A 1 85 ? -33.994 -20.144 73.396 1.00 51.81 85 LEU A O 1
ATOM 661 N N . LEU A 1 86 ? -35.353 -20.959 71.812 1.00 54.72 86 LEU A N 1
ATOM 662 C CA . LEU A 1 86 ? -36.545 -21.046 72.666 1.00 54.72 86 LEU A CA 1
ATOM 663 C C . LEU A 1 86 ? -36.380 -21.989 73.871 1.00 54.72 86 LEU A C 1
ATOM 665 O O . LEU A 1 86 ? -37.020 -21.755 74.895 1.00 54.72 86 LEU A O 1
ATOM 669 N N . THR A 1 87 ? -35.509 -22.998 73.781 1.00 58.50 87 THR A N 1
ATOM 670 C CA . THR A 1 87 ? -35.228 -23.942 74.881 1.00 58.50 87 THR A CA 1
ATOM 671 C C . THR A 1 87 ? -34.231 -23.413 75.917 1.00 58.50 87 THR A C 1
ATOM 673 O O . THR A 1 87 ? -34.087 -24.005 76.986 1.00 58.50 87 THR A O 1
ATOM 676 N N . LEU A 1 88 ? -33.558 -22.291 75.633 1.00 64.44 88 LEU A N 1
ATOM 677 C CA . LEU A 1 88 ? -32.576 -21.693 76.537 1.00 64.44 88 LEU A CA 1
ATOM 678 C C . LEU A 1 88 ? -33.251 -20.816 77.612 1.00 64.44 88 LEU A C 1
ATOM 680 O O . LEU A 1 88 ? -34.267 -20.170 77.330 1.00 64.44 88 LEU A O 1
ATOM 684 N N . PRO A 1 89 ? -32.677 -20.732 78.832 1.00 73.56 89 PRO A N 1
ATOM 685 C CA . PRO A 1 89 ? -33.135 -19.808 79.868 1.00 73.56 89 PRO A CA 1
ATOM 686 C C . PRO A 1 89 ? -33.155 -18.358 79.376 1.00 73.56 89 PRO A C 1
ATOM 688 O O . PRO A 1 89 ? -32.301 -17.948 78.589 1.00 73.56 89 PRO A O 1
ATOM 691 N N . ASP A 1 90 ? -34.096 -17.556 79.877 1.00 55.81 90 ASP A N 1
ATOM 692 C CA . ASP A 1 90 ? -34.364 -16.221 79.329 1.00 55.81 90 ASP A CA 1
ATOM 693 C C . ASP A 1 90 ? -33.142 -15.289 79.361 1.00 55.81 90 ASP A C 1
ATOM 695 O O . ASP A 1 90 ? -32.831 -14.629 78.373 1.00 55.81 90 ASP A O 1
ATOM 699 N N . ALA A 1 91 ? -32.359 -15.333 80.442 1.00 54.84 91 ALA A N 1
ATOM 700 C CA . ALA A 1 91 ? -31.107 -14.586 80.552 1.00 54.84 91 ALA A CA 1
ATOM 701 C C . ALA A 1 91 ? -30.076 -14.971 79.468 1.00 54.84 91 ALA A C 1
ATOM 703 O O . ALA A 1 91 ? -29.361 -14.111 78.959 1.00 54.84 91 ALA A O 1
ATOM 704 N N . VAL A 1 92 ? -30.032 -16.248 79.073 1.00 58.41 92 VAL A N 1
ATOM 705 C CA . VAL A 1 92 ? -29.120 -16.763 78.039 1.00 58.41 92 VAL A CA 1
ATOM 706 C C . VAL A 1 92 ? -29.601 -16.357 76.648 1.00 58.41 92 VAL A C 1
ATOM 708 O O . VAL A 1 92 ? -28.798 -15.903 75.837 1.00 58.41 92 VAL A O 1
ATOM 711 N N . ARG A 1 93 ? -30.913 -16.419 76.379 1.00 59.19 93 ARG A N 1
ATOM 712 C CA . ARG A 1 93 ? -31.491 -15.887 75.130 1.00 59.19 93 ARG A CA 1
ATOM 713 C C . ARG A 1 93 ? -31.175 -14.408 74.945 1.00 59.19 93 ARG A C 1
ATOM 715 O O . ARG A 1 93 ? -30.801 -13.984 73.856 1.00 59.19 93 ARG A O 1
ATOM 722 N N . GLN A 1 94 ? -31.315 -13.634 76.018 1.00 53.19 94 GLN A N 1
ATOM 723 C CA . GLN A 1 94 ? -31.040 -12.203 76.009 1.00 53.19 94 GLN A CA 1
ATOM 724 C C . GLN A 1 94 ? -29.551 -11.889 75.791 1.00 53.19 94 GLN A C 1
ATOM 726 O O . GLN A 1 94 ? -29.251 -10.886 75.145 1.00 53.19 94 GLN A O 1
ATOM 731 N N . ALA A 1 95 ? -28.637 -12.726 76.293 1.00 55.47 95 ALA A N 1
ATOM 732 C CA . ALA A 1 95 ? -27.197 -12.593 76.066 1.00 55.47 95 ALA A CA 1
ATOM 733 C C . ALA A 1 95 ? -26.808 -12.937 74.618 1.00 55.47 95 ALA A C 1
ATOM 735 O O . ALA A 1 95 ? -26.153 -12.137 73.957 1.00 55.47 95 ALA A O 1
ATOM 736 N N . VAL A 1 96 ? -27.299 -14.061 74.085 1.00 56.53 96 VAL A N 1
ATOM 737 C CA . VAL A 1 96 ? -27.026 -14.487 72.700 1.00 56.53 96 VAL A CA 1
ATOM 738 C C . VAL A 1 96 ? -27.589 -13.486 71.685 1.00 56.53 96 VAL A C 1
ATOM 740 O O . VAL A 1 96 ? -26.936 -13.170 70.694 1.00 56.53 96 VAL A O 1
ATOM 743 N N . LEU A 1 97 ? -28.775 -12.923 71.940 1.00 57.25 97 LEU A N 1
ATOM 744 C CA . LEU A 1 97 ? -29.336 -11.864 71.096 1.00 57.25 97 LEU A CA 1
ATOM 745 C C . LEU A 1 97 ? -28.467 -10.595 71.113 1.00 57.25 97 LEU A C 1
ATOM 747 O O . LEU A 1 97 ? -28.270 -9.976 70.069 1.00 57.25 97 LEU A O 1
ATOM 751 N N . ALA A 1 98 ? -27.934 -10.217 72.279 1.00 53.16 98 ALA A N 1
ATOM 752 C CA . ALA A 1 98 ? -27.044 -9.067 72.403 1.00 53.16 98 ALA A CA 1
ATOM 753 C C . ALA A 1 98 ? -25.712 -9.289 71.664 1.00 53.16 98 ALA A C 1
ATOM 755 O O . ALA A 1 98 ? -25.259 -8.385 70.968 1.00 53.16 98 ALA A O 1
ATOM 756 N N . GLU A 1 99 ? -25.133 -10.491 71.738 1.00 55.19 99 GLU A N 1
ATOM 757 C CA . GLU A 1 99 ? -23.914 -10.861 71.002 1.00 55.19 99 GLU A CA 1
ATOM 758 C C . GLU A 1 99 ? -24.113 -10.823 69.481 1.00 55.19 99 GLU A C 1
ATOM 760 O O . GLU A 1 99 ? -23.254 -10.327 68.754 1.00 55.19 99 GLU A O 1
ATOM 765 N N . VAL A 1 100 ? -25.260 -11.296 68.983 1.00 52.00 100 VAL A N 1
ATOM 766 C CA . VAL A 1 100 ? -25.592 -11.253 67.548 1.00 52.00 100 VAL A CA 1
ATOM 767 C C . VAL A 1 100 ? -25.759 -9.810 67.060 1.00 52.00 100 VAL A C 1
ATOM 769 O O . VAL A 1 100 ? -25.275 -9.469 65.980 1.00 52.00 100 VAL A O 1
ATOM 772 N N . ILE A 1 101 ? -26.405 -8.948 67.850 1.00 51.19 101 ILE A N 1
ATOM 773 C CA . ILE A 1 101 ? -26.568 -7.523 67.526 1.00 51.19 101 ILE A CA 1
ATOM 774 C C . ILE A 1 101 ? -25.216 -6.790 67.564 1.00 51.19 101 ILE A C 1
ATOM 776 O O . ILE A 1 101 ? -24.946 -5.973 66.681 1.00 51.19 101 ILE A O 1
ATOM 780 N N . ASP A 1 102 ? -24.341 -7.106 68.522 1.00 51.12 102 ASP A N 1
ATOM 781 C CA . ASP A 1 102 ? -22.978 -6.561 68.578 1.00 51.12 102 ASP A CA 1
ATOM 782 C C . ASP A 1 102 ? -22.164 -6.966 67.333 1.00 51.12 102 ASP A C 1
ATOM 784 O O . ASP A 1 102 ? -21.584 -6.125 66.653 1.00 51.12 102 ASP A O 1
ATOM 788 N N . LEU A 1 103 ? -22.244 -8.233 66.913 1.00 46.56 103 LEU A N 1
ATOM 789 C CA . LEU A 1 103 ? -21.590 -8.744 65.700 1.00 46.56 103 LEU A CA 1
ATOM 790 C C . LEU A 1 103 ? -22.002 -8.001 64.416 1.00 46.56 103 LEU A C 1
ATOM 792 O O . LEU A 1 103 ? -21.153 -7.689 63.579 1.00 46.56 103 LEU A O 1
ATOM 796 N N . VAL A 1 104 ? -23.296 -7.705 64.261 1.00 46.59 104 VAL A N 1
ATOM 797 C CA . VAL A 1 104 ? -23.843 -6.998 63.087 1.00 46.59 104 VAL A CA 1
ATOM 798 C C . VAL A 1 104 ? -23.493 -5.507 63.108 1.00 46.59 104 VAL A C 1
ATOM 800 O O . VAL A 1 104 ? -23.407 -4.877 62.053 1.00 46.59 104 VAL A O 1
ATOM 803 N N . THR A 1 105 ? -23.253 -4.940 64.291 1.00 42.38 105 THR A N 1
ATOM 804 C CA . THR A 1 105 ? -22.962 -3.514 64.449 1.00 42.38 105 THR A CA 1
ATOM 805 C C . THR A 1 105 ? -21.462 -3.213 64.386 1.00 42.38 105 THR A C 1
ATOM 807 O O . THR A 1 105 ? -21.059 -2.321 63.640 1.00 42.38 105 THR A O 1
ATOM 810 N N . SER A 1 106 ? -20.610 -3.951 65.099 1.00 41.25 106 SER A N 1
ATOM 811 C CA . SER A 1 106 ? -19.190 -3.611 65.279 1.00 41.25 106 SER A CA 1
ATOM 812 C C . SER A 1 106 ? -18.213 -4.430 64.413 1.00 41.25 106 SER A C 1
ATOM 814 O O . SER A 1 106 ? -17.093 -3.974 64.165 1.00 41.25 106 SER A O 1
ATOM 816 N N . ARG A 1 107 ? -18.624 -5.597 63.888 1.00 43.25 107 ARG A N 1
ATOM 817 C CA . ARG A 1 107 ? -17.762 -6.568 63.174 1.00 43.25 107 ARG A CA 1
ATOM 818 C C . ARG A 1 107 ? -18.390 -7.102 61.875 1.00 43.25 107 ARG A C 1
ATOM 820 O O . ARG A 1 107 ? -18.640 -8.297 61.707 1.00 43.25 107 ARG A O 1
ATOM 827 N N . LEU A 1 108 ? -18.603 -6.208 60.904 1.00 44.47 108 LEU A N 1
ATOM 828 C CA . LEU A 1 108 ? -19.150 -6.554 59.579 1.00 44.47 108 LEU A CA 1
ATOM 829 C C . LEU A 1 108 ? -18.278 -7.575 58.808 1.00 44.47 108 LEU A C 1
ATOM 831 O O . LEU A 1 108 ? -18.789 -8.342 57.996 1.00 44.47 108 LEU A O 1
ATOM 835 N N . ASP A 1 109 ? -16.969 -7.606 59.075 1.00 44.56 109 ASP A N 1
ATOM 836 C CA . ASP A 1 109 ? -16.024 -8.623 58.594 1.00 44.56 109 ASP A CA 1
ATOM 837 C C . ASP A 1 109 ? -16.386 -10.017 59.116 1.00 44.56 109 ASP A C 1
ATOM 839 O O . ASP A 1 109 ? -16.413 -10.977 58.346 1.00 44.56 109 ASP A O 1
ATOM 843 N N . ALA A 1 110 ? -16.738 -10.125 60.396 1.00 46.00 110 ALA A N 1
ATOM 844 C CA . ALA A 1 110 ? -17.201 -11.364 60.999 1.00 46.00 110 ALA A CA 1
ATOM 845 C C . ALA A 1 110 ? -18.594 -11.760 60.486 1.00 46.00 110 ALA A C 1
ATOM 847 O O . ALA A 1 110 ? -18.815 -12.935 60.225 1.00 46.00 110 ALA A O 1
ATOM 848 N N . TRP A 1 111 ? -19.503 -10.812 60.229 1.00 48.25 111 TRP A N 1
ATOM 849 C CA . TRP A 1 111 ? -20.795 -11.105 59.588 1.00 48.25 111 TRP A CA 1
ATOM 850 C C . TRP A 1 111 ? -20.632 -11.599 58.137 1.00 48.25 111 TRP A C 1
ATOM 852 O O . TRP A 1 111 ? -21.169 -12.647 57.776 1.00 48.25 111 TRP A O 1
ATOM 862 N N . GLY A 1 112 ? -19.826 -10.920 57.316 1.00 46.81 112 GLY A N 1
ATOM 863 C CA . GLY A 1 112 ? -19.567 -11.319 55.927 1.00 46.81 112 GLY A CA 1
ATOM 864 C C . GLY A 1 112 ? -18.812 -12.649 55.812 1.00 46.81 112 GLY A C 1
ATOM 865 O O . GLY A 1 112 ? -19.166 -13.504 54.999 1.00 46.81 112 GLY A O 1
ATOM 866 N N . THR A 1 113 ? -17.820 -12.878 56.679 1.00 49.41 113 THR A N 1
ATOM 867 C CA . THR A 1 113 ? -17.128 -14.173 56.773 1.00 49.41 113 THR A CA 1
ATOM 868 C C . THR A 1 113 ? -17.969 -15.242 57.462 1.00 49.41 113 THR A C 1
ATOM 870 O O . THR A 1 113 ? -17.721 -16.415 57.205 1.00 49.41 113 THR A O 1
ATOM 873 N N . SER A 1 114 ? -18.995 -14.905 58.256 1.00 48.66 114 SER A N 1
ATOM 874 C CA . SER A 1 114 ? -19.883 -15.895 58.887 1.00 48.66 114 SER A CA 1
ATOM 875 C C . SER A 1 114 ? -20.684 -16.688 57.861 1.00 48.66 114 SER A C 1
ATOM 877 O O . SER A 1 114 ? -20.920 -17.868 58.077 1.00 48.66 114 SER A O 1
ATOM 879 N N . LEU A 1 115 ? -21.045 -16.103 56.715 1.00 48.56 115 LEU A N 1
ATOM 880 C CA . LEU A 1 115 ? -21.758 -16.817 55.650 1.00 48.56 115 LEU A CA 1
ATOM 881 C C . LEU A 1 115 ? -20.844 -17.836 54.960 1.00 48.56 115 LEU A C 1
ATOM 883 O O . LEU A 1 115 ? -21.229 -18.993 54.775 1.00 48.56 115 LEU A O 1
ATOM 887 N N . ALA A 1 116 ? -19.606 -17.432 54.659 1.00 49.81 116 ALA A N 1
ATOM 888 C CA . ALA A 1 116 ? -18.572 -18.326 54.144 1.00 49.81 116 ALA A CA 1
ATOM 889 C C . ALA A 1 116 ? -18.195 -19.398 55.181 1.00 49.81 116 ALA A C 1
ATOM 891 O O . ALA A 1 116 ? -18.114 -20.576 54.849 1.00 49.81 116 ALA A O 1
ATOM 892 N N . THR A 1 117 ? -18.059 -19.019 56.451 1.00 53.34 117 THR A N 1
ATOM 893 C CA . THR A 1 117 ? -17.730 -19.910 57.571 1.00 53.34 117 THR A CA 1
ATOM 894 C C . THR A 1 117 ? -18.869 -20.878 57.864 1.00 53.34 117 THR A C 1
ATOM 896 O O . THR A 1 117 ? -18.604 -22.052 58.071 1.00 53.34 117 THR A O 1
ATOM 899 N N . ARG A 1 118 ? -20.135 -20.450 57.795 1.00 52.78 118 ARG A N 1
ATOM 900 C CA . ARG A 1 118 ? -21.328 -21.305 57.923 1.00 52.78 118 ARG A CA 1
ATOM 901 C C . ARG A 1 118 ? -21.421 -22.279 56.760 1.00 52.78 118 ARG A C 1
ATOM 903 O O . ARG A 1 118 ? -21.754 -23.438 56.971 1.00 52.78 118 ARG A O 1
ATOM 910 N N . ARG A 1 119 ? -21.094 -21.843 55.539 1.00 52.53 119 ARG A N 1
ATOM 911 C CA . ARG A 1 119 ? -21.044 -22.726 54.369 1.00 52.53 119 ARG A CA 1
ATOM 912 C C . ARG A 1 119 ? -19.907 -23.738 54.481 1.00 52.53 119 ARG A C 1
ATOM 914 O O . ARG A 1 119 ? -20.145 -24.916 54.254 1.00 52.53 119 ARG A O 1
ATOM 921 N N . VAL A 1 120 ? -18.709 -23.313 54.878 1.00 59.34 120 VAL A N 1
ATOM 922 C CA . VAL A 1 120 ? -17.558 -24.197 55.122 1.00 59.34 120 VAL A CA 1
ATOM 923 C C . VAL A 1 120 ? -17.828 -25.139 56.297 1.00 59.34 120 VAL A C 1
ATOM 925 O O . VAL A 1 120 ? -17.491 -26.313 56.203 1.00 59.34 120 VAL A O 1
ATOM 928 N N . ALA A 1 121 ? -18.483 -24.677 57.363 1.00 57.50 121 ALA A N 1
ATOM 929 C CA . ALA A 1 121 ? -18.904 -25.498 58.494 1.00 57.50 121 ALA A CA 1
ATOM 930 C C . ALA A 1 121 ? -19.942 -26.534 58.057 1.00 57.50 121 ALA A C 1
ATOM 932 O O . ALA A 1 121 ? -19.719 -27.713 58.276 1.00 57.50 121 ALA A O 1
ATOM 933 N N . ALA A 1 122 ? -20.995 -26.134 57.338 1.00 53.72 122 ALA A N 1
ATOM 934 C CA . ALA A 1 122 ? -21.984 -27.058 56.782 1.00 53.72 122 ALA A CA 1
ATOM 935 C C . ALA A 1 122 ? -21.345 -28.087 55.837 1.00 53.72 122 ALA A C 1
ATOM 937 O O . ALA A 1 122 ? -21.671 -29.270 55.902 1.00 53.72 122 ALA A O 1
ATOM 938 N N . LEU A 1 123 ? -20.381 -27.663 55.009 1.00 56.56 123 LEU A N 1
ATOM 939 C CA . LEU A 1 123 ? -19.593 -28.572 54.182 1.00 56.56 123 LEU A CA 1
ATOM 940 C C . LEU A 1 123 ? -18.817 -29.551 55.074 1.00 56.56 123 LEU A C 1
ATOM 942 O O . LEU A 1 123 ? -18.971 -30.758 54.904 1.00 56.56 123 LEU A O 1
ATOM 946 N N . ARG A 1 124 ? -18.035 -29.064 56.051 1.00 59.25 124 ARG A N 1
ATOM 947 C CA . ARG A 1 124 ? -17.272 -29.875 57.030 1.00 59.25 124 ARG A CA 1
ATOM 948 C C . ARG A 1 124 ? -18.152 -30.879 57.778 1.00 59.25 124 ARG A C 1
ATOM 950 O O . ARG A 1 124 ? -17.736 -32.020 57.926 1.00 59.25 124 ARG A O 1
ATOM 957 N N . THR A 1 125 ? -19.366 -30.502 58.170 1.00 58.75 125 THR A N 1
ATOM 958 C CA . THR A 1 125 ? -20.328 -31.403 58.822 1.00 58.75 125 THR A CA 1
ATOM 959 C C . THR A 1 125 ? -20.883 -32.446 57.852 1.00 58.75 125 THR A C 1
ATOM 961 O O . THR A 1 125 ? -21.039 -33.601 58.226 1.00 58.75 125 THR A O 1
ATOM 964 N N . SER A 1 126 ? -21.148 -32.066 56.598 1.00 49.50 126 SER A N 1
ATOM 965 C CA . SER A 1 126 ? -21.712 -32.976 55.589 1.00 49.50 126 SER A CA 1
ATOM 966 C C . SER A 1 126 ? -20.736 -34.056 55.109 1.00 49.50 126 SER A C 1
ATOM 968 O O . SER A 1 126 ? -21.165 -35.126 54.690 1.00 49.50 126 SER A O 1
ATOM 970 N N . GLN A 1 127 ? -19.428 -33.804 55.188 1.00 51.91 127 GLN A N 1
ATOM 971 C CA . GLN A 1 127 ? -18.382 -34.762 54.827 1.00 51.91 127 GLN A CA 1
ATOM 972 C C . GLN A 1 127 ? -17.114 -34.468 55.660 1.00 51.91 127 GLN A C 1
ATOM 974 O O . GLN A 1 127 ? -16.373 -33.546 55.320 1.00 51.91 127 GLN A O 1
ATOM 979 N N . PRO A 1 128 ? -16.840 -35.204 56.748 1.00 58.41 128 PRO A N 1
ATOM 980 C CA . PRO A 1 128 ? -15.826 -34.826 57.742 1.00 58.41 128 PRO A CA 1
ATOM 981 C C . PRO A 1 128 ? -14.365 -35.137 57.362 1.00 58.41 128 PRO A C 1
ATOM 983 O O . PRO A 1 128 ? -13.467 -34.879 58.158 1.00 58.41 128 PRO A O 1
ATOM 986 N N . THR A 1 129 ? -14.098 -35.670 56.167 1.00 50.09 129 THR A N 1
ATOM 987 C CA . THR A 1 129 ? -12.748 -36.026 55.697 1.00 50.09 129 THR A CA 1
ATOM 988 C C . THR A 1 129 ? -12.337 -35.217 54.455 1.00 50.09 129 THR A C 1
ATOM 990 O O . THR A 1 129 ? -13.162 -34.959 53.577 1.00 50.09 129 THR A O 1
ATOM 993 N N . GLY A 1 130 ? -11.057 -34.811 54.381 1.00 49.75 130 GLY A N 1
ATOM 994 C CA . GLY A 1 130 ? -10.450 -34.064 53.259 1.00 49.75 130 GLY A CA 1
ATOM 995 C C . GLY A 1 130 ? -10.170 -32.569 53.524 1.00 49.75 130 GLY A C 1
ATOM 996 O O . GLY A 1 130 ? -10.737 -31.968 54.435 1.00 49.75 130 GLY A O 1
ATOM 997 N N . ILE A 1 131 ? -9.287 -31.961 52.717 1.00 45.97 131 ILE A N 1
ATOM 998 C CA . ILE A 1 131 ? -8.977 -30.515 52.741 1.00 45.97 131 ILE A CA 1
ATOM 999 C C . ILE A 1 131 ? -10.087 -29.754 51.999 1.00 45.97 131 ILE A C 1
ATOM 1001 O O . ILE A 1 131 ? -10.523 -30.173 50.928 1.00 45.97 131 ILE A O 1
ATOM 1005 N N . ARG A 1 132 ? -10.570 -28.635 52.562 1.00 49.31 132 ARG A N 1
ATOM 1006 C CA . ARG A 1 132 ? -11.586 -27.778 51.924 1.00 49.31 132 ARG A CA 1
ATOM 1007 C C . ARG A 1 132 ? -11.190 -26.312 51.930 1.00 49.31 132 ARG A C 1
ATOM 1009 O O . ARG A 1 132 ? -11.115 -25.701 52.994 1.00 49.31 132 ARG A O 1
ATOM 1016 N N . ILE A 1 133 ? -11.033 -25.752 50.735 1.00 43.59 133 ILE A N 1
ATOM 1017 C CA . ILE A 1 133 ? -10.759 -24.333 50.499 1.00 43.59 133 ILE A CA 1
ATOM 1018 C C . ILE A 1 133 ? -12.082 -23.615 50.196 1.00 43.59 133 ILE A C 1
ATOM 1020 O O . ILE A 1 133 ? -12.871 -24.064 49.365 1.00 43.59 133 ILE A O 1
ATOM 1024 N N . GLY A 1 134 ? -12.337 -22.495 50.875 1.00 44.19 134 GLY A N 1
ATOM 1025 C CA . GLY A 1 134 ? -13.468 -21.606 50.602 1.00 44.19 134 GLY A CA 1
ATOM 1026 C C . GLY A 1 134 ? -12.969 -20.243 50.135 1.00 44.19 134 GLY A C 1
ATOM 1027 O O . GLY A 1 134 ? -12.221 -19.592 50.854 1.00 44.19 134 GLY A O 1
ATOM 1028 N N . ALA A 1 135 ? -13.396 -19.802 48.952 1.00 41.56 135 ALA A N 1
ATOM 1029 C CA . ALA A 1 135 ? -13.154 -18.449 48.450 1.00 41.56 135 ALA A CA 1
ATOM 1030 C C . ALA A 1 135 ? -14.478 -17.673 48.423 1.00 41.56 135 ALA A C 1
ATOM 1032 O O . ALA A 1 135 ? -15.510 -18.242 48.062 1.00 41.56 135 ALA A O 1
ATOM 1033 N N . TYR A 1 136 ? -14.456 -16.388 48.780 1.00 42.50 136 TYR A N 1
ATOM 1034 C CA . TYR A 1 136 ? -15.613 -15.498 48.669 1.00 42.50 136 TYR A CA 1
ATOM 1035 C C . TYR A 1 136 ? -15.207 -14.182 47.996 1.00 42.50 136 TYR A C 1
ATOM 1037 O O . TYR A 1 136 ? -14.077 -13.722 48.145 1.00 42.50 136 TYR A O 1
ATOM 1045 N N . GLY A 1 137 ? -16.133 -13.587 47.246 1.00 41.12 137 GLY A N 1
ATOM 1046 C CA . GLY A 1 137 ? -15.973 -12.299 46.576 1.00 41.12 137 GLY A CA 1
ATOM 1047 C C . GLY A 1 137 ? -17.303 -11.549 46.563 1.00 41.12 137 GLY A C 1
ATOM 1048 O O . GLY A 1 137 ? -18.359 -12.167 46.689 1.00 41.12 137 GLY A O 1
ATOM 1049 N N . TRP A 1 138 ? -17.245 -10.224 46.452 1.00 41.31 138 TRP A N 1
ATOM 1050 C CA . TRP A 1 138 ? -18.416 -9.347 46.395 1.00 41.31 138 TRP A CA 1
ATOM 1051 C C . TRP A 1 138 ? -18.483 -8.697 45.013 1.00 41.31 138 TRP A C 1
ATOM 1053 O O . TRP A 1 138 ? -17.454 -8.272 44.488 1.00 41.31 138 TRP A O 1
ATOM 1063 N N . VAL A 1 139 ? -19.683 -8.619 44.440 1.00 38.22 139 VAL A N 1
ATOM 1064 C CA . VAL A 1 139 ? -19.956 -7.873 43.205 1.00 38.22 139 VAL A CA 1
ATOM 1065 C C . VAL A 1 139 ? -20.794 -6.660 43.595 1.00 38.22 139 VAL A C 1
ATOM 1067 O O . VAL A 1 139 ? -21.900 -6.811 44.109 1.00 38.22 139 VAL A O 1
ATOM 1070 N N . GLU A 1 140 ? -20.241 -5.465 43.411 1.00 35.34 140 GLU A N 1
ATOM 1071 C CA . GLU A 1 140 ? -20.913 -4.182 43.657 1.00 35.34 140 GLU A CA 1
ATOM 1072 C C . GLU A 1 140 ? -21.280 -3.527 42.305 1.00 35.34 140 GLU A C 1
ATOM 1074 O O . GLU A 1 140 ? -20.738 -3.911 41.270 1.00 35.34 140 GLU A O 1
ATOM 1079 N N . ASP A 1 141 ? -22.212 -2.564 42.298 1.00 34.19 141 ASP A N 1
ATOM 1080 C CA . ASP A 1 141 ? -22.639 -1.803 41.102 1.00 34.19 141 ASP A CA 1
ATOM 1081 C C . ASP A 1 141 ? -23.172 -2.635 39.916 1.00 34.19 141 ASP A C 1
ATOM 1083 O O . ASP A 1 141 ? -22.952 -2.315 38.745 1.00 34.19 141 ASP A O 1
ATOM 1087 N N . VAL A 1 142 ? -23.953 -3.683 40.195 1.00 39.28 142 VAL A N 1
ATOM 1088 C CA . VAL A 1 142 ? -24.686 -4.413 39.149 1.00 39.28 142 VAL A CA 1
ATOM 1089 C C . VAL A 1 142 ? -25.709 -3.474 38.497 1.00 39.28 142 VAL A C 1
ATOM 1091 O O . VAL A 1 142 ? -26.749 -3.156 39.075 1.00 39.28 142 VAL A O 1
ATOM 1094 N N . ARG A 1 143 ? -25.411 -3.005 37.282 1.00 42.28 143 ARG A N 1
ATOM 1095 C CA . ARG A 1 143 ? -26.326 -2.184 36.478 1.00 42.28 143 ARG A CA 1
ATOM 1096 C C . ARG A 1 143 ? -27.219 -3.084 35.631 1.00 42.28 143 ARG A C 1
ATOM 1098 O O . ARG A 1 143 ? -26.764 -4.077 35.073 1.00 42.28 143 ARG A O 1
ATOM 1105 N N . ARG A 1 144 ? -28.491 -2.710 35.495 1.00 39.59 144 ARG A N 1
ATOM 1106 C CA . ARG A 1 144 ? -29.425 -3.368 34.572 1.00 39.59 144 ARG A CA 1
ATOM 1107 C C . ARG A 1 144 ? -28.957 -3.109 33.133 1.00 39.59 144 ARG A C 1
ATOM 1109 O O . ARG A 1 144 ? -28.768 -1.950 32.766 1.00 39.59 144 ARG A O 1
ATOM 1116 N N . THR A 1 145 ? -28.765 -4.157 32.332 1.00 47.75 145 THR A N 1
ATOM 1117 C CA . THR A 1 145 ? -28.452 -4.022 30.898 1.00 47.75 145 THR A CA 1
ATOM 1118 C C . THR A 1 145 ? -29.571 -3.252 30.191 1.00 47.75 145 THR A C 1
ATOM 1120 O O . THR A 1 145 ? -30.747 -3.417 30.530 1.00 47.75 145 THR A O 1
ATOM 1123 N N . ALA A 1 146 ? -29.219 -2.396 29.227 1.00 51.69 146 ALA A N 1
ATOM 1124 C CA . ALA A 1 146 ? -30.203 -1.708 28.393 1.00 51.69 146 ALA A CA 1
ATOM 1125 C C . ALA A 1 146 ? -31.118 -2.728 27.674 1.00 51.69 146 ALA A C 1
ATOM 1127 O O . ALA A 1 146 ? -30.638 -3.798 27.291 1.00 51.69 146 ALA A O 1
ATOM 1128 N N . PRO A 1 147 ? -32.418 -2.431 27.489 1.00 56.22 147 PRO A N 1
ATOM 1129 C CA . PRO A 1 147 ? -33.343 -3.341 26.817 1.00 56.22 147 PRO A CA 1
ATOM 1130 C C . PRO A 1 147 ? -32.865 -3.657 25.390 1.00 56.22 147 PRO A C 1
ATOM 1132 O O . PRO A 1 147 ? -32.491 -2.753 24.643 1.00 56.22 147 PRO A O 1
ATOM 1135 N N . MET A 1 148 ? -32.860 -4.942 25.026 1.00 62.81 148 MET A N 1
ATOM 1136 C CA . MET A 1 148 ? -32.531 -5.401 23.673 1.00 62.81 148 MET A CA 1
ATOM 1137 C C . MET A 1 148 ? -33.705 -5.115 22.725 1.00 62.81 148 MET A C 1
ATOM 1139 O O . MET A 1 148 ? -34.862 -5.291 23.106 1.00 62.81 148 MET A O 1
ATOM 1143 N N . GLN A 1 149 ? -33.417 -4.660 21.506 1.00 66.12 149 GLN A N 1
ATOM 1144 C CA . GLN A 1 149 ? -34.415 -4.331 20.485 1.00 66.12 149 GLN A CA 1
ATOM 1145 C C . GLN A 1 149 ? -34.573 -5.479 19.491 1.00 66.12 149 GLN A C 1
ATOM 1147 O O . GLN A 1 149 ? -33.592 -6.121 19.135 1.00 66.12 149 GLN A O 1
ATOM 1152 N N . ALA A 1 150 ? -35.789 -5.725 19.009 1.00 70.75 150 ALA A N 1
ATOM 1153 C CA . ALA A 1 150 ? -36.004 -6.675 17.923 1.00 70.75 150 ALA A CA 1
ATOM 1154 C C . ALA A 1 150 ? -35.482 -6.105 16.596 1.00 70.75 150 ALA A C 1
ATOM 1156 O O . ALA A 1 150 ? -35.773 -4.963 16.243 1.00 70.75 150 ALA A O 1
ATOM 1157 N N . VAL A 1 151 ? -34.722 -6.910 15.858 1.00 71.25 151 VAL A N 1
ATOM 1158 C CA . VAL A 1 151 ? -34.243 -6.594 14.515 1.00 71.25 151 VAL A CA 1
ATOM 1159 C C . VAL A 1 151 ? -35.455 -6.583 13.571 1.00 71.25 151 VAL A C 1
ATOM 1161 O O . VAL A 1 151 ? -36.153 -7.595 13.486 1.00 71.25 151 VAL A O 1
ATOM 1164 N N . PRO A 1 152 ? -35.721 -5.474 12.849 1.00 67.44 152 PRO A N 1
ATOM 1165 C CA . PRO A 1 152 ? -36.940 -5.311 12.045 1.00 67.44 152 PRO A CA 1
ATOM 1166 C C . PRO A 1 152 ? -37.090 -6.314 10.896 1.00 67.44 152 PRO A C 1
ATOM 1168 O O . PRO A 1 152 ? -38.190 -6.537 10.398 1.00 67.44 152 PRO A O 1
ATOM 1171 N N . SER A 1 153 ? -35.982 -6.887 10.428 1.00 73.00 153 SER A N 1
ATOM 1172 C CA . SER A 1 153 ? -35.949 -7.844 9.321 1.00 73.00 153 SER A CA 1
ATOM 1173 C C . SER A 1 153 ? -34.871 -8.890 9.606 1.00 73.00 153 SER A C 1
ATOM 1175 O O . SER A 1 153 ? -33.712 -8.684 9.241 1.00 73.00 153 SER A O 1
ATOM 1177 N N . PRO A 1 154 ? -35.201 -9.971 10.335 1.00 67.69 154 PRO A N 1
ATOM 1178 C CA . PRO A 1 154 ? -34.247 -11.040 10.582 1.00 67.69 154 PRO A CA 1
ATOM 1179 C C . PRO A 1 154 ? -33.834 -11.709 9.256 1.00 67.69 154 PRO A C 1
ATOM 1181 O O . PRO A 1 154 ? -34.639 -11.769 8.322 1.00 67.69 154 PRO A O 1
ATOM 1184 N N . PRO A 1 155 ? -32.589 -12.209 9.147 1.00 68.31 155 PRO A N 1
ATOM 1185 C CA . PRO A 1 155 ? -32.146 -12.971 7.985 1.00 68.31 155 PRO A CA 1
ATOM 1186 C C . PRO A 1 155 ? -33.050 -14.179 7.720 1.00 68.31 155 PRO A C 1
ATOM 1188 O O . PRO A 1 155 ? -33.593 -14.784 8.649 1.00 68.31 155 PRO A O 1
ATOM 1191 N N . VAL A 1 156 ? -33.181 -14.542 6.443 1.00 63.09 156 VAL A N 1
ATOM 1192 C CA . VAL A 1 156 ? -33.988 -15.687 6.000 1.00 63.09 156 VAL A CA 1
ATOM 1193 C C . VAL A 1 156 ? -33.543 -16.951 6.750 1.00 63.09 156 VAL A C 1
ATOM 1195 O O . VAL A 1 156 ? -32.368 -17.307 6.707 1.00 63.09 156 VAL A O 1
ATOM 1198 N N . GLY A 1 157 ? -34.474 -17.611 7.448 1.00 64.81 157 GLY A N 1
ATOM 1199 C CA . GLY A 1 157 ? -34.223 -18.847 8.206 1.00 64.81 157 GLY A CA 1
ATOM 1200 C C . GLY A 1 157 ? -34.039 -18.691 9.724 1.00 64.81 157 GLY A C 1
ATOM 1201 O O . GLY A 1 157 ? -33.806 -19.691 10.396 1.00 64.81 157 GLY A O 1
ATOM 1202 N N . VAL A 1 158 ? -34.151 -17.482 10.291 1.00 62.12 158 VAL A N 1
ATOM 1203 C CA . VAL A 1 158 ? -34.121 -17.277 11.753 1.00 62.12 158 VAL A CA 1
ATOM 1204 C C . VAL A 1 158 ? -35.545 -17.244 12.319 1.00 62.12 158 VAL A C 1
ATOM 1206 O O . VAL A 1 158 ? -36.264 -16.257 12.168 1.00 62.12 158 VAL A O 1
ATOM 1209 N N . GLU A 1 159 ? -35.949 -18.318 12.999 1.00 51.25 159 GLU A N 1
ATOM 1210 C CA . GLU A 1 159 ? -37.260 -18.444 13.652 1.00 51.25 159 GLU A CA 1
ATOM 1211 C C . GLU A 1 159 ? -37.251 -17.812 15.054 1.00 51.25 159 GLU A C 1
ATOM 1213 O O . GLU A 1 159 ? -37.165 -18.480 16.081 1.00 51.25 159 GLU A O 1
ATOM 1218 N N . GLY A 1 160 ? -37.293 -16.483 15.111 1.00 58.78 160 GLY A N 1
ATOM 1219 C CA . GLY A 1 160 ? -37.472 -15.743 16.360 1.00 58.78 160 GLY A CA 1
ATOM 1220 C C . GLY A 1 160 ? -37.218 -14.247 16.193 1.00 58.78 160 GLY A C 1
ATOM 1221 O O . GLY A 1 160 ? -36.586 -13.839 15.214 1.00 58.78 160 GLY A O 1
ATOM 1222 N N . PRO A 1 161 ? -37.677 -13.395 17.131 1.00 59.25 161 PRO A N 1
ATOM 1223 C CA . PRO A 1 161 ? -37.242 -12.009 17.152 1.00 59.25 161 PRO A CA 1
ATOM 1224 C C . PRO A 1 161 ? -35.737 -12.005 17.430 1.00 59.25 161 PRO A C 1
ATOM 1226 O O . PRO A 1 161 ? -35.300 -12.252 18.552 1.00 59.25 161 PRO A O 1
ATOM 1229 N N . LEU A 1 162 ? -34.929 -11.763 16.400 1.00 64.75 162 LEU A N 1
ATOM 1230 C CA . LEU A 1 162 ? -33.497 -11.557 16.569 1.00 64.75 162 LEU A CA 1
ATOM 1231 C C . LEU A 1 162 ? -33.336 -10.286 17.410 1.00 64.75 162 LEU A C 1
ATOM 1233 O O . LEU A 1 162 ? -33.741 -9.213 16.978 1.00 64.75 162 LEU A O 1
ATOM 1237 N N . LEU A 1 163 ? -32.834 -10.404 18.638 1.00 64.50 163 LEU A N 1
ATOM 1238 C CA . LEU A 1 163 ? -32.699 -9.272 19.553 1.00 64.50 163 LEU A CA 1
ATOM 1239 C C . LEU A 1 163 ? -31.276 -8.703 19.473 1.00 64.50 163 LEU A C 1
ATOM 1241 O O . LEU A 1 163 ? -30.298 -9.425 19.652 1.00 64.50 163 LEU A O 1
ATOM 1245 N N . GLN A 1 164 ? -31.153 -7.401 19.231 1.00 62.16 164 GLN A N 1
ATOM 1246 C CA . GLN A 1 164 ? -29.894 -6.666 19.203 1.00 62.16 164 GLN A CA 1
ATOM 1247 C C . GLN A 1 164 ? -29.804 -5.737 20.420 1.00 62.16 164 GLN A C 1
ATOM 1249 O O . GLN A 1 164 ? -30.712 -4.957 20.706 1.00 62.16 164 GLN A O 1
ATOM 1254 N N . ALA A 1 165 ? -28.690 -5.791 21.151 1.00 62.81 165 ALA A N 1
ATOM 1255 C CA . ALA A 1 165 ? -28.386 -4.784 22.163 1.00 62.81 165 ALA A CA 1
ATOM 1256 C C . ALA A 1 165 ? -28.049 -3.443 21.485 1.00 62.81 165 ALA A C 1
ATOM 1258 O O . ALA A 1 165 ? -27.262 -3.427 20.541 1.00 62.81 165 ALA A O 1
ATOM 1259 N N . ASN A 1 166 ? -28.548 -2.314 22.003 1.00 60.94 166 ASN A N 1
ATOM 1260 C CA . ASN A 1 166 ? -28.253 -0.974 21.457 1.00 60.94 166 ASN A CA 1
ATOM 1261 C C . ASN A 1 166 ? -26.747 -0.631 21.393 1.00 60.94 166 ASN A C 1
ATOM 1263 O O . ASN A 1 166 ? -26.351 0.263 20.652 1.00 60.94 166 ASN A O 1
ATOM 1267 N N . GLY A 1 167 ? -25.904 -1.319 22.174 1.00 60.31 167 GLY A N 1
ATOM 1268 C CA . GLY A 1 167 ? -24.444 -1.180 22.142 1.00 60.31 167 GLY A CA 1
ATOM 1269 C C . GLY A 1 167 ? -23.732 -2.107 21.150 1.00 60.31 167 GLY A C 1
ATOM 1270 O O . GLY A 1 167 ? -22.537 -1.935 20.912 1.00 60.31 167 GLY A O 1
ATOM 1271 N N . ASN A 1 168 ? -24.422 -3.089 20.560 1.00 65.56 168 ASN A N 1
ATOM 1272 C CA . ASN A 1 168 ? -23.812 -4.039 19.635 1.00 65.56 168 ASN A CA 1
ATOM 1273 C C . ASN A 1 168 ? -23.546 -3.365 18.278 1.00 65.56 168 ASN A C 1
ATOM 1275 O O . ASN A 1 168 ? -24.479 -2.984 17.573 1.00 65.56 168 ASN A O 1
ATOM 1279 N N . GLN A 1 169 ? -22.266 -3.250 17.915 1.00 65.81 169 GLN A N 1
ATOM 1280 C CA . GLN A 1 169 ? -21.797 -2.603 16.686 1.00 65.81 169 GLN A CA 1
ATOM 1281 C C . GLN A 1 169 ? -21.529 -3.616 15.559 1.00 65.81 169 GLN A C 1
ATOM 1283 O O . GLN A 1 169 ? -20.988 -3.244 14.524 1.00 65.81 169 GLN A O 1
ATOM 1288 N N . GLY A 1 170 ? -21.900 -4.887 15.757 1.00 72.06 170 GLY A N 1
ATOM 1289 C CA . GLY A 1 170 ? -21.758 -5.947 14.764 1.00 72.06 170 GLY A CA 1
ATOM 1290 C C . GLY A 1 170 ? -20.360 -6.565 14.726 1.00 72.06 170 GLY A C 1
ATOM 1291 O O . GLY A 1 170 ? -19.649 -6.625 15.733 1.00 72.06 170 GLY A O 1
ATOM 1292 N N . TYR A 1 171 ? -19.989 -7.060 13.550 1.00 80.31 171 TYR A N 1
ATOM 1293 C CA . TYR A 1 171 ? -18.697 -7.670 13.267 1.00 80.31 171 TYR A CA 1
ATOM 1294 C C . TYR A 1 171 ? -18.062 -7.017 12.039 1.00 80.31 171 TYR A C 1
ATOM 1296 O O . TYR A 1 171 ? -18.759 -6.495 11.171 1.00 80.31 171 TYR A O 1
ATOM 1304 N N . VAL A 1 172 ? -16.735 -7.071 11.958 1.00 83.75 172 VAL A N 1
ATOM 1305 C CA . VAL A 1 172 ? -15.977 -6.685 10.765 1.00 83.75 172 VAL A CA 1
ATOM 1306 C C . VAL A 1 172 ? -15.350 -7.951 10.201 1.00 83.75 172 VAL A C 1
ATOM 1308 O O . VAL A 1 172 ? -14.521 -8.577 10.863 1.00 83.75 172 VAL A O 1
ATOM 1311 N N . HIS A 1 173 ? -15.767 -8.349 8.999 1.00 87.06 173 HIS A N 1
ATOM 1312 C CA . HIS A 1 173 ? -15.067 -9.375 8.226 1.00 87.06 173 HIS A CA 1
ATOM 1313 C C . HIS A 1 173 ? -13.835 -8.747 7.585 1.00 87.06 173 HIS A C 1
ATOM 1315 O O . HIS A 1 173 ? -13.900 -7.642 7.047 1.00 87.06 173 HIS A O 1
ATOM 1321 N N . THR A 1 174 ? -12.703 -9.430 7.684 1.00 89.31 174 THR A N 1
ATOM 1322 C CA . THR A 1 174 ? -11.414 -8.915 7.246 1.00 89.31 174 THR A CA 1
ATOM 1323 C C . THR A 1 174 ? -10.669 -9.934 6.386 1.00 89.31 174 THR A C 1
ATOM 1325 O O . THR A 1 174 ? -10.788 -11.141 6.610 1.00 89.31 174 THR A O 1
ATOM 1328 N N . PRO A 1 175 ? -9.823 -9.476 5.444 1.00 87.31 175 PRO A N 1
ATOM 1329 C CA . PRO A 1 175 ? -9.074 -10.358 4.546 1.00 87.31 175 PRO A CA 1
ATOM 1330 C C . PRO A 1 175 ? -8.167 -11.381 5.237 1.00 87.31 175 PRO A C 1
ATOM 1332 O O . PRO A 1 175 ? -7.916 -12.444 4.686 1.00 87.31 175 PRO A O 1
ATOM 1335 N N . SER A 1 176 ? -7.662 -11.069 6.433 1.00 89.81 176 SER A N 1
ATOM 1336 C CA . SER A 1 176 ? -6.808 -11.967 7.216 1.00 89.81 176 SER A CA 1
ATOM 1337 C C . SER A 1 176 ? -7.010 -11.793 8.718 1.00 89.81 176 SER A C 1
ATOM 1339 O O . SER A 1 176 ? -7.633 -10.824 9.167 1.00 89.81 176 SER A O 1
ATOM 1341 N N . LEU A 1 177 ? -6.431 -12.709 9.501 1.00 90.31 177 LEU A N 1
ATOM 1342 C CA . LEU A 1 177 ? -6.391 -12.629 10.966 1.00 90.31 177 LEU A CA 1
ATOM 1343 C C . LEU A 1 177 ? -5.687 -11.359 11.466 1.00 90.31 177 LEU A C 1
ATOM 1345 O O . LEU A 1 177 ? -6.128 -10.760 12.444 1.00 90.31 177 LEU A O 1
ATOM 1349 N N . MET A 1 178 ? -4.641 -10.907 10.768 1.00 91.19 178 MET A N 1
ATOM 1350 C CA . MET A 1 178 ? -3.917 -9.684 11.136 1.00 91.19 178 MET A CA 1
ATOM 1351 C C . MET A 1 178 ? -4.801 -8.452 10.975 1.00 91.19 178 MET A C 1
ATOM 1353 O O . MET A 1 178 ? -4.874 -7.633 11.884 1.00 91.19 178 MET A O 1
ATOM 1357 N N . HIS A 1 179 ? -5.565 -8.373 9.883 1.00 92.88 179 HIS A N 1
ATOM 1358 C CA . HIS A 1 179 ? -6.551 -7.310 9.705 1.00 92.88 179 HIS A CA 1
ATOM 1359 C C . HIS A 1 179 ? -7.660 -7.367 10.773 1.00 92.88 179 HIS A C 1
ATOM 1361 O O . HIS A 1 179 ? -8.077 -6.317 11.260 1.00 92.88 179 HIS A O 1
ATOM 1367 N N . ALA A 1 180 ? -8.104 -8.561 11.193 1.00 91.31 180 ALA A N 1
ATOM 1368 C CA . ALA A 1 180 ? -9.097 -8.703 12.267 1.00 91.31 180 ALA A CA 1
ATOM 1369 C C . ALA A 1 180 ? -8.565 -8.180 13.608 1.00 91.31 180 ALA A C 1
ATOM 1371 O O . ALA A 1 180 ? -9.287 -7.497 14.340 1.00 91.31 180 ALA A O 1
ATOM 1372 N N . ALA A 1 181 ? -7.300 -8.472 13.917 1.00 91.19 181 ALA A N 1
ATOM 1373 C CA . ALA A 1 181 ? -6.624 -7.983 15.112 1.00 91.19 181 ALA A CA 1
ATOM 1374 C C . ALA A 1 181 ? -6.396 -6.461 15.057 1.00 91.19 181 ALA A C 1
ATOM 1376 O O . ALA A 1 181 ? -6.694 -5.768 16.027 1.00 91.19 181 ALA A O 1
ATOM 1377 N N . THR A 1 182 ? -5.972 -5.910 13.916 1.00 92.12 182 THR A N 1
ATOM 1378 C CA . THR A 1 182 ? -5.871 -4.455 13.699 1.00 92.12 182 THR A CA 1
ATOM 1379 C C . THR A 1 182 ? -7.212 -3.760 13.903 1.00 92.12 182 THR A C 1
ATOM 1381 O O . THR A 1 182 ? -7.285 -2.773 14.636 1.00 92.12 182 THR A O 1
ATOM 1384 N N . ALA A 1 183 ? -8.289 -4.307 13.332 1.00 90.44 183 ALA A N 1
ATOM 1385 C CA . ALA A 1 183 ? -9.640 -3.797 13.532 1.00 90.44 183 ALA A CA 1
ATOM 1386 C C . ALA A 1 183 ? -10.052 -3.844 15.014 1.00 90.44 183 ALA A C 1
ATOM 1388 O O . ALA A 1 183 ? -10.632 -2.880 15.511 1.00 90.44 183 ALA A O 1
ATOM 1389 N N . ALA A 1 184 ? -9.706 -4.911 15.747 1.00 87.94 184 ALA A N 1
ATOM 1390 C CA . ALA A 1 184 ? -9.964 -5.009 17.187 1.00 87.94 184 ALA A CA 1
ATOM 1391 C C . ALA A 1 184 ? -9.216 -3.935 17.994 1.00 87.94 184 ALA A C 1
ATOM 1393 O O . ALA A 1 184 ? -9.809 -3.309 18.874 1.00 87.94 184 ALA A O 1
ATOM 1394 N N . VAL A 1 185 ? -7.937 -3.693 17.686 1.00 89.44 185 VAL A N 1
ATOM 1395 C CA . VAL A 1 185 ? -7.102 -2.698 18.381 1.00 89.44 185 VAL A CA 1
ATOM 1396 C C . VAL A 1 185 ? -7.608 -1.278 18.131 1.00 89.44 185 VAL A C 1
ATOM 1398 O O . VAL A 1 185 ? -7.843 -0.544 19.092 1.00 89.44 185 VAL A O 1
ATOM 1401 N N . LEU A 1 186 ? -7.843 -0.903 16.868 1.00 88.56 186 LEU A N 1
ATOM 1402 C CA . LEU A 1 186 ? -8.394 0.412 16.507 1.00 88.56 186 LEU A CA 1
ATOM 1403 C C . LEU A 1 186 ? -9.739 0.653 17.192 1.00 88.56 186 LEU A C 1
ATOM 1405 O O . LEU A 1 186 ? -9.985 1.711 17.773 1.00 88.56 186 LEU A O 1
ATOM 1409 N N . ARG A 1 187 ? -10.587 -0.375 17.199 1.00 81.56 187 ARG A N 1
ATOM 1410 C CA . ARG A 1 187 ? -11.891 -0.338 17.850 1.00 81.56 187 ARG A CA 1
ATOM 1411 C C . ARG A 1 187 ? -11.789 -0.184 19.366 1.00 81.56 187 ARG A C 1
ATOM 1413 O O . ARG A 1 187 ? -12.540 0.601 19.941 1.00 81.56 187 ARG A O 1
ATOM 1420 N N . SER A 1 188 ? -10.869 -0.898 20.014 1.00 81.44 188 SER A N 1
ATOM 1421 C CA . SER A 1 188 ? -10.608 -0.736 21.447 1.00 81.44 188 SER A CA 1
ATOM 1422 C C . SER A 1 188 ? -10.165 0.694 21.762 1.00 81.44 188 SER A C 1
ATOM 1424 O O . SER A 1 188 ? -10.686 1.291 22.702 1.00 81.44 188 SER A O 1
ATOM 1426 N N . GLY A 1 189 ? -9.268 1.264 20.949 1.00 82.19 189 GLY A N 1
ATOM 1427 C CA . GLY A 1 189 ? -8.852 2.663 21.065 1.00 82.19 189 GLY A CA 1
ATOM 1428 C C . GLY A 1 189 ? -10.039 3.622 20.966 1.00 82.19 189 GLY A C 1
ATOM 1429 O O . GLY A 1 189 ? -10.248 4.445 21.857 1.00 82.19 189 GLY A O 1
ATOM 1430 N N . TYR A 1 190 ? -10.880 3.459 19.943 1.00 81.31 190 TYR A N 1
ATOM 1431 C CA . TYR A 1 190 ? -12.080 4.279 19.758 1.00 81.31 190 TYR A CA 1
ATOM 1432 C C . TYR A 1 190 ? -13.021 4.220 20.974 1.00 81.31 190 TYR A C 1
ATOM 1434 O O . TYR A 1 190 ? -13.461 5.254 21.478 1.00 81.31 190 TYR A O 1
ATOM 1442 N N . LEU A 1 191 ? -13.309 3.021 21.496 1.00 76.88 191 LEU A N 1
ATOM 1443 C CA . LEU A 1 191 ? -14.197 2.856 22.652 1.00 76.88 191 LEU A CA 1
ATOM 1444 C C . LEU A 1 191 ? -13.635 3.502 23.926 1.00 76.88 191 LEU A C 1
ATOM 1446 O O . LEU A 1 191 ? -14.394 4.135 24.663 1.00 76.88 191 LEU A O 1
ATOM 1450 N N . SER A 1 192 ? -12.325 3.392 24.172 1.00 75.00 192 SER A N 1
ATOM 1451 C CA . SER A 1 192 ? -11.672 4.022 25.326 1.00 75.00 192 SER A CA 1
ATOM 1452 C C . SER A 1 192 ? -11.743 5.552 25.281 1.00 75.00 192 SER A C 1
ATOM 1454 O O . SER A 1 192 ? -11.928 6.185 26.319 1.00 75.00 192 SER A O 1
ATOM 1456 N N . HIS A 1 193 ? -11.652 6.155 24.093 1.00 69.50 193 HIS A N 1
ATOM 1457 C CA . HIS A 1 193 ? -11.695 7.612 23.928 1.00 69.50 193 HIS A CA 1
ATOM 1458 C C . HIS A 1 193 ? -13.111 8.190 23.789 1.00 69.50 193 HIS A C 1
ATOM 1460 O O . HIS A 1 193 ? -13.320 9.377 24.038 1.00 69.50 193 HIS A O 1
ATOM 1466 N N . LYS A 1 194 ? -14.111 7.361 23.477 1.00 66.94 194 LYS A N 1
ATOM 1467 C CA . LYS A 1 194 ? -15.518 7.780 23.407 1.00 66.94 194 LYS A CA 1
ATOM 1468 C C . LYS A 1 194 ? -16.109 8.164 24.774 1.00 66.94 194 LYS A C 1
ATOM 1470 O O . LYS A 1 194 ? -17.024 8.981 24.834 1.00 66.94 194 LYS A O 1
ATOM 1475 N N . GLN A 1 195 ? -15.612 7.595 25.877 1.00 54.84 195 GLN A N 1
ATOM 1476 C CA . GLN A 1 195 ? -16.159 7.821 27.227 1.00 54.84 195 GLN A CA 1
ATOM 1477 C C . GLN A 1 195 ? -15.729 9.151 27.871 1.00 54.84 195 GLN A C 1
ATOM 1479 O O . GLN A 1 195 ? -16.373 9.602 28.816 1.00 54.84 195 GLN A O 1
ATOM 1484 N N . THR A 1 196 ? -14.678 9.806 27.372 1.00 51.28 196 THR A N 1
ATOM 1485 C CA . THR A 1 196 ? -14.107 11.033 27.961 1.00 51.28 196 THR A CA 1
ATOM 1486 C C . THR A 1 196 ? -14.717 12.340 27.441 1.00 51.28 196 THR A C 1
ATOM 1488 O O . THR A 1 196 ? -14.243 13.413 27.801 1.00 51.28 196 THR A O 1
ATOM 1491 N N . GLY A 1 197 ? -15.796 12.286 26.649 1.00 43.72 197 GLY A N 1
ATOM 1492 C CA . GLY A 1 197 ? -16.561 13.477 26.248 1.00 43.72 197 GLY A CA 1
ATOM 1493 C C . GLY A 1 197 ? -15.860 14.400 25.242 1.00 43.72 197 GLY A C 1
ATOM 1494 O O . GLY A 1 197 ? -16.241 15.562 25.122 1.00 43.72 197 GLY A O 1
ATOM 1495 N N . ALA A 1 198 ? -14.851 13.914 24.514 1.00 39.69 198 ALA A N 1
ATOM 1496 C CA . ALA A 1 198 ? -14.234 14.673 23.430 1.00 39.69 198 ALA A CA 1
ATOM 1497 C C . ALA A 1 198 ? -15.209 14.778 22.237 1.00 39.69 198 ALA A C 1
ATOM 1499 O O . ALA A 1 198 ? -15.602 13.764 21.660 1.00 39.69 198 ALA A O 1
ATOM 1500 N N . GLY A 1 199 ? -15.634 16.000 21.900 1.00 42.41 199 GLY A N 1
ATOM 1501 C CA . GLY A 1 199 ? -16.484 16.283 20.737 1.00 42.41 199 GLY A CA 1
ATOM 1502 C C . GLY A 1 199 ? -15.813 15.943 19.399 1.00 42.41 199 GLY A C 1
ATOM 1503 O O . GLY A 1 199 ? -14.591 15.909 19.334 1.00 42.41 199 GLY A O 1
ATO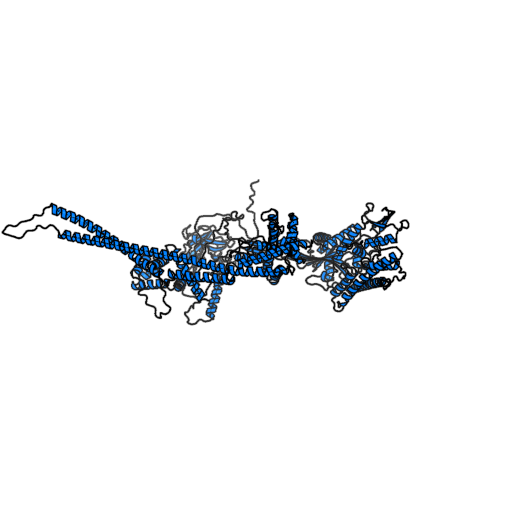M 1504 N N . GLU A 1 200 ? -16.641 15.673 18.377 1.00 45.59 200 GLU A N 1
ATOM 1505 C CA . GLU A 1 200 ? -16.429 15.559 16.905 1.00 45.59 200 GLU A CA 1
ATOM 1506 C C . GLU A 1 200 ? -15.095 15.055 16.297 1.00 45.59 200 GLU A C 1
ATOM 1508 O O . GLU A 1 200 ? -14.952 15.026 15.082 1.00 45.59 200 GLU A O 1
ATOM 1513 N N . GLY A 1 201 ? -14.153 14.536 17.078 1.00 54.53 201 GLY A N 1
ATOM 1514 C CA . GLY A 1 201 ? -12.889 13.987 16.589 1.00 54.53 201 GLY A CA 1
ATOM 1515 C C . GLY A 1 201 ? -12.355 12.940 17.550 1.00 54.53 201 GLY A C 1
ATOM 1516 O O . GLY A 1 201 ? -11.368 13.175 18.244 1.00 54.53 201 GLY A O 1
ATOM 1517 N N . SER A 1 202 ? -13.035 11.792 17.638 1.00 59.50 202 SER A N 1
ATOM 1518 C CA . SER A 1 202 ? -12.534 10.678 18.443 1.00 59.50 202 SER A CA 1
ATOM 1519 C C . SER A 1 202 ? -11.244 10.159 17.805 1.00 59.50 202 SER A C 1
ATOM 1521 O O . SER A 1 202 ? -11.307 9.665 16.675 1.00 59.50 202 SER A O 1
ATOM 1523 N N . PRO A 1 203 ? -10.094 10.189 18.504 1.00 63.25 203 PRO A N 1
ATOM 1524 C CA . PRO A 1 203 ? -8.915 9.483 18.024 1.00 63.25 203 PRO A CA 1
ATOM 1525 C C . PRO A 1 203 ? -9.307 8.011 17.805 1.00 63.25 203 PRO A C 1
ATOM 1527 O O . PRO A 1 203 ? -10.076 7.453 18.594 1.00 63.25 203 PRO A O 1
ATOM 1530 N N . PHE A 1 204 ? -8.845 7.415 16.702 1.00 73.38 204 PHE A N 1
ATOM 1531 C CA . PHE A 1 204 ? -9.153 6.043 16.252 1.00 73.38 204 PHE A CA 1
ATOM 1532 C C . PHE A 1 204 ? -10.521 5.798 15.582 1.00 73.38 204 PHE A C 1
ATOM 1534 O O . PHE A 1 204 ? -10.859 4.646 15.308 1.00 73.38 204 PHE A O 1
ATOM 1541 N N . ALA A 1 205 ? -11.296 6.837 15.255 1.00 80.50 205 ALA A N 1
ATOM 1542 C CA . ALA A 1 205 ? -12.467 6.711 14.376 1.00 80.50 205 ALA A CA 1
ATOM 1543 C C . ALA A 1 205 ? -12.054 6.626 12.891 1.00 80.50 205 ALA A C 1
ATOM 1545 O O . ALA A 1 205 ? -12.296 7.548 12.123 1.00 80.50 205 ALA A O 1
ATOM 1546 N N . VAL A 1 206 ? -11.412 5.522 12.505 1.00 86.25 206 VAL A N 1
ATOM 1547 C CA . VAL A 1 206 ? -10.785 5.372 11.181 1.00 86.25 206 VAL A CA 1
ATOM 1548 C C . VAL A 1 206 ? -11.804 5.034 10.085 1.00 86.25 206 VAL A C 1
ATOM 1550 O O . VAL A 1 206 ? -12.584 4.091 10.232 1.00 86.25 206 VAL A O 1
ATOM 1553 N N . ASN A 1 207 ? -11.745 5.734 8.948 1.00 87.31 207 ASN A N 1
ATOM 1554 C CA . ASN A 1 207 ? -12.531 5.465 7.743 1.00 87.31 207 ASN A CA 1
ATOM 1555 C C . ASN A 1 207 ? -11.639 5.082 6.545 1.00 87.31 207 ASN A C 1
ATOM 1557 O O . ASN A 1 207 ? -11.022 5.928 5.899 1.00 87.31 207 ASN A O 1
ATOM 1561 N N . LEU A 1 208 ? -11.646 3.792 6.194 1.00 87.25 208 LEU A N 1
ATOM 1562 C CA . LEU A 1 208 ? -10.895 3.227 5.062 1.00 87.25 208 LEU A CA 1
ATOM 1563 C C . LEU A 1 208 ? -11.766 2.998 3.816 1.00 87.25 208 LEU A C 1
ATOM 1565 O O . LEU A 1 208 ? -11.617 1.989 3.126 1.00 87.25 208 LEU A O 1
ATOM 1569 N N . SER A 1 209 ? -12.710 3.895 3.517 1.00 87.75 209 SER A N 1
ATOM 1570 C CA . SER A 1 209 ? -13.478 3.787 2.273 1.00 87.75 209 SER A CA 1
ATOM 1571 C C . SER A 1 209 ? -12.573 3.908 1.041 1.00 87.75 209 SER A C 1
ATOM 1573 O O . SER A 1 209 ? -11.567 4.622 1.055 1.00 87.75 209 SER A O 1
ATOM 1575 N N . SER A 1 210 ? -12.952 3.227 -0.046 1.00 85.06 210 SER A N 1
ATOM 1576 C CA . SER A 1 210 ? -12.165 3.168 -1.288 1.00 85.06 210 SER A CA 1
ATOM 1577 C C . SER A 1 210 ? -11.735 4.558 -1.775 1.00 85.06 210 SER A C 1
ATOM 1579 O O . SER A 1 210 ? -10.555 4.794 -2.027 1.00 85.06 210 SER A O 1
ATOM 1581 N N . ASP A 1 211 ? -12.657 5.523 -1.810 1.00 84.56 211 ASP A N 1
ATOM 1582 C CA . ASP A 1 211 ? -12.370 6.885 -2.274 1.00 84.56 211 ASP A CA 1
ATOM 1583 C C . ASP A 1 211 ? -11.391 7.640 -1.366 1.00 84.56 211 ASP A C 1
ATOM 1585 O O . ASP A 1 211 ? -10.603 8.463 -1.840 1.00 84.56 211 ASP A O 1
ATOM 1589 N N . ARG A 1 212 ? -11.424 7.396 -0.049 1.00 89.12 212 ARG A N 1
ATOM 1590 C CA . ARG A 1 212 ? -10.460 7.994 0.888 1.00 89.12 212 ARG A CA 1
ATOM 1591 C C . ARG A 1 212 ? -9.083 7.370 0.717 1.00 89.12 212 ARG A C 1
ATOM 1593 O O . ARG A 1 212 ? -8.111 8.109 0.579 1.00 89.12 212 ARG A O 1
ATOM 1600 N N . VAL A 1 213 ? -9.016 6.043 0.622 1.00 89.81 213 VAL A N 1
ATOM 1601 C CA . VAL A 1 213 ? -7.762 5.307 0.418 1.00 89.81 213 VAL A CA 1
ATOM 1602 C C . VAL A 1 213 ? -7.112 5.678 -0.915 1.00 89.81 213 VAL A C 1
ATOM 1604 O O . VAL A 1 213 ? -5.914 5.935 -0.951 1.00 89.81 213 VAL A O 1
ATOM 1607 N N . HIS A 1 214 ? -7.873 5.795 -2.007 1.00 86.38 214 HIS A N 1
ATOM 1608 C CA . HIS A 1 214 ? -7.335 6.228 -3.302 1.00 86.38 214 HIS A CA 1
ATOM 1609 C C . HIS A 1 214 ? -6.776 7.654 -3.259 1.00 86.38 214 HIS A C 1
ATOM 1611 O O . HIS A 1 214 ? -5.706 7.916 -3.815 1.00 86.38 214 HIS A O 1
ATOM 1617 N N . ARG A 1 215 ? -7.474 8.576 -2.582 1.00 87.88 215 ARG A N 1
ATOM 1618 C CA . ARG A 1 215 ? -6.997 9.952 -2.394 1.00 87.88 215 ARG A CA 1
ATOM 1619 C C . ARG A 1 215 ? -5.728 9.991 -1.544 1.00 87.88 215 ARG A C 1
ATOM 1621 O O . ARG A 1 215 ? -4.765 10.635 -1.950 1.00 87.88 215 ARG A O 1
ATOM 1628 N N . ALA A 1 216 ? -5.697 9.260 -0.431 1.00 89.25 216 ALA A N 1
ATOM 1629 C CA . ALA A 1 216 ? -4.521 9.144 0.425 1.00 89.25 216 ALA A CA 1
ATOM 1630 C C . ALA A 1 216 ? -3.333 8.515 -0.320 1.00 89.25 216 ALA A C 1
ATOM 1632 O O . ALA A 1 216 ? -2.236 9.064 -0.292 1.00 89.25 216 ALA A O 1
ATOM 1633 N N . LYS A 1 217 ? -3.559 7.426 -1.064 1.00 89.38 217 LYS A N 1
ATOM 1634 C CA . LYS A 1 217 ? -2.534 6.768 -1.882 1.00 89.38 217 LYS A CA 1
ATOM 1635 C C . LYS A 1 217 ? -1.928 7.731 -2.897 1.00 89.38 217 LYS A C 1
ATOM 1637 O O . LYS A 1 217 ? -0.715 7.836 -2.960 1.00 89.38 217 LYS A O 1
ATOM 1642 N N . TRP A 1 218 ? -2.741 8.500 -3.625 1.00 89.06 218 TRP A N 1
ATOM 1643 C CA . TRP A 1 218 ? -2.220 9.496 -4.569 1.00 89.06 218 TRP A CA 1
ATOM 1644 C C . TRP A 1 218 ? -1.303 10.531 -3.892 1.00 89.06 218 TRP A C 1
ATOM 1646 O O . TRP A 1 218 ? -0.261 10.878 -4.443 1.00 89.06 218 TRP A O 1
ATOM 1656 N N . MET A 1 219 ? -1.665 10.996 -2.689 1.00 87.81 219 MET A N 1
ATOM 1657 C CA . MET A 1 219 ? -0.838 11.929 -1.910 1.00 87.81 219 MET A CA 1
ATOM 1658 C C . MET A 1 219 ? 0.492 11.290 -1.488 1.00 87.81 219 MET A C 1
ATOM 1660 O O . MET A 1 219 ? 1.547 11.906 -1.626 1.00 87.81 219 MET A O 1
ATOM 1664 N N . LEU A 1 220 ? 0.448 10.052 -0.993 1.00 87.00 220 LEU A N 1
ATOM 1665 C CA . LEU A 1 220 ? 1.636 9.317 -0.556 1.00 87.00 220 LEU A CA 1
ATOM 1666 C C . LEU A 1 220 ? 2.541 8.945 -1.742 1.00 87.00 220 LEU A C 1
ATOM 1668 O O . LEU A 1 220 ? 3.759 9.040 -1.629 1.00 87.00 220 LEU A O 1
ATOM 1672 N N . ASP A 1 221 ? 1.973 8.592 -2.897 1.00 86.50 221 ASP A N 1
ATOM 1673 C CA . ASP A 1 221 ? 2.706 8.310 -4.139 1.00 86.50 221 ASP A CA 1
ATOM 1674 C C . ASP A 1 221 ? 3.440 9.560 -4.643 1.00 86.50 221 ASP A C 1
ATOM 1676 O O . ASP A 1 221 ? 4.608 9.482 -5.020 1.00 86.50 221 ASP A O 1
ATOM 1680 N N . GLY A 1 222 ? 2.786 10.727 -4.594 1.00 83.88 222 GLY A N 1
ATOM 1681 C CA . GLY A 1 222 ? 3.421 12.009 -4.908 1.00 83.88 222 GLY A CA 1
ATOM 1682 C C . GLY A 1 222 ? 4.562 12.351 -3.944 1.00 83.88 222 GLY A C 1
ATOM 1683 O O . GLY A 1 222 ? 5.617 12.814 -4.381 1.00 83.88 222 GLY A O 1
ATOM 1684 N N . ALA A 1 223 ? 4.388 12.064 -2.649 1.00 83.62 223 ALA A N 1
ATOM 1685 C CA . ALA A 1 223 ? 5.439 12.239 -1.649 1.00 83.62 223 ALA A CA 1
ATOM 1686 C C . ALA A 1 223 ? 6.641 11.317 -1.912 1.00 83.62 223 ALA A C 1
ATOM 1688 O O . ALA A 1 223 ? 7.789 11.757 -1.859 1.00 83.62 223 ALA A O 1
ATOM 1689 N N . ARG A 1 224 ? 6.394 10.059 -2.304 1.00 82.25 224 ARG A N 1
ATOM 1690 C CA . ARG A 1 224 ? 7.443 9.109 -2.716 1.00 82.25 224 ARG A CA 1
ATOM 1691 C C . ARG A 1 224 ? 8.219 9.559 -3.958 1.00 82.25 224 ARG A C 1
ATOM 1693 O O . ARG A 1 224 ? 9.380 9.194 -4.107 1.00 82.25 224 ARG A O 1
ATOM 1700 N N . GLN A 1 225 ? 7.610 10.370 -4.822 1.00 83.00 225 GLN A N 1
ATOM 1701 C CA . GLN A 1 225 ? 8.253 10.971 -5.998 1.00 83.00 225 GLN A CA 1
ATOM 1702 C C . GLN A 1 225 ? 9.032 12.262 -5.677 1.00 83.00 225 GLN A C 1
ATOM 1704 O O . GLN A 1 225 ? 9.500 12.937 -6.593 1.00 83.00 225 GLN A O 1
ATOM 1709 N N . GLY A 1 226 ? 9.182 12.618 -4.396 1.00 78.69 226 GLY A N 1
ATOM 1710 C CA . GLY A 1 226 ? 9.968 13.771 -3.948 1.00 78.69 226 GLY A CA 1
ATOM 1711 C C . GLY A 1 226 ? 9.206 15.099 -3.912 1.00 78.69 226 GLY A C 1
ATOM 1712 O O . GLY A 1 226 ? 9.828 16.143 -3.730 1.00 78.69 226 GLY A O 1
ATOM 1713 N N . GLN A 1 227 ? 7.877 15.095 -4.074 1.00 82.50 227 GLN A N 1
ATOM 1714 C CA . GLN A 1 227 ? 7.060 16.299 -3.884 1.00 82.50 227 GLN A CA 1
ATOM 1715 C C . GLN A 1 227 ? 6.660 16.459 -2.414 1.00 82.50 227 GLN A C 1
ATOM 1717 O O . GLN A 1 227 ? 6.302 15.488 -1.754 1.00 82.50 227 GLN A O 1
ATOM 1722 N N . SER A 1 228 ? 6.655 17.684 -1.884 1.00 83.44 228 SER A N 1
ATOM 1723 C CA . SER A 1 228 ? 6.202 17.894 -0.504 1.00 83.44 228 SER A CA 1
ATOM 1724 C C . SER A 1 228 ? 4.685 17.709 -0.376 1.00 83.44 228 SER A C 1
ATOM 1726 O O . SER A 1 228 ? 3.908 18.113 -1.249 1.00 83.44 228 SER A O 1
ATOM 1728 N N . LEU A 1 229 ? 4.240 17.165 0.762 1.00 82.38 229 LEU A N 1
ATOM 1729 C CA . LEU A 1 229 ? 2.813 16.990 1.057 1.00 82.38 229 LEU A CA 1
ATOM 1730 C C . LEU A 1 229 ? 2.053 18.329 1.033 1.00 82.38 229 LEU A C 1
ATOM 1732 O O . LEU A 1 229 ? 0.923 18.390 0.550 1.00 82.38 229 LEU A O 1
ATOM 1736 N N . SER A 1 230 ? 2.691 19.415 1.487 1.00 83.12 230 SER A N 1
ATOM 1737 C CA . SER A 1 230 ? 2.141 20.776 1.423 1.00 83.12 230 SER A CA 1
ATOM 1738 C C . SER A 1 230 ? 1.827 21.219 -0.007 1.00 83.12 230 SER A C 1
ATOM 1740 O O . SER A 1 230 ? 0.754 21.774 -0.246 1.00 83.12 230 SER A O 1
ATOM 1742 N N . THR A 1 231 ? 2.719 20.925 -0.957 1.00 86.31 231 THR A N 1
ATOM 1743 C CA . THR A 1 231 ? 2.556 21.291 -2.370 1.00 86.31 231 THR A CA 1
ATOM 1744 C C . THR A 1 231 ? 1.469 20.444 -3.030 1.00 86.31 231 THR A C 1
ATOM 1746 O O . THR A 1 231 ? 0.618 20.976 -3.736 1.00 86.31 231 THR A O 1
ATOM 1749 N N . LEU A 1 232 ? 1.431 19.135 -2.755 1.00 88.31 232 LEU A N 1
ATOM 1750 C CA . LEU A 1 232 ? 0.394 18.232 -3.275 1.00 88.31 232 LEU A CA 1
ATOM 1751 C C . LEU A 1 232 ? -1.014 18.618 -2.795 1.00 88.31 232 LEU A C 1
ATOM 1753 O O . LEU A 1 232 ? -1.960 18.610 -3.588 1.00 88.31 232 LEU A O 1
ATOM 1757 N N . LEU A 1 233 ? -1.150 18.995 -1.517 1.00 89.56 233 LEU A N 1
ATOM 1758 C CA . LEU A 1 233 ? -2.406 19.506 -0.955 1.00 89.56 233 LEU A CA 1
ATOM 1759 C C . LEU A 1 233 ? -2.784 20.842 -1.608 1.00 89.56 233 LEU A C 1
ATOM 1761 O O . LEU A 1 233 ? -3.946 21.052 -1.954 1.00 89.56 233 LEU A O 1
ATOM 1765 N N . GLY A 1 234 ? -1.791 21.707 -1.837 1.00 89.38 234 GLY A N 1
ATOM 1766 C CA . GLY A 1 234 ? -1.927 22.958 -2.577 1.00 89.38 234 GLY A CA 1
ATOM 1767 C C . GLY A 1 234 ? -2.471 22.767 -3.987 1.00 89.38 234 GLY A C 1
ATOM 1768 O O . GLY A 1 234 ? -3.478 23.375 -4.339 1.00 89.38 234 GLY A O 1
ATOM 1769 N N . TYR A 1 235 ? -1.872 21.865 -4.772 1.00 89.94 235 TYR A N 1
ATOM 1770 C CA . TYR A 1 235 ? -2.333 21.541 -6.125 1.00 89.94 235 TYR A CA 1
ATOM 1771 C C . TYR A 1 235 ? -3.779 21.048 -6.144 1.00 89.94 235 TYR A C 1
ATOM 1773 O O . TYR A 1 235 ? -4.555 21.446 -7.012 1.00 89.94 235 TYR A O 1
ATOM 1781 N N . ARG A 1 236 ? -4.162 20.189 -5.190 1.00 90.62 236 ARG A N 1
ATOM 1782 C CA . ARG A 1 236 ? -5.542 19.695 -5.076 1.00 90.62 236 ARG A CA 1
ATOM 1783 C C . ARG A 1 236 ? -6.519 20.815 -4.737 1.00 90.62 236 ARG A C 1
ATOM 1785 O O . ARG A 1 236 ? -7.575 20.886 -5.359 1.00 90.62 236 ARG A O 1
ATOM 1792 N N . PHE A 1 237 ? -6.152 21.694 -3.808 1.00 93.19 237 PHE A N 1
ATOM 1793 C CA . PHE A 1 237 ? -6.974 22.837 -3.424 1.00 93.19 237 PHE A CA 1
ATOM 1794 C C . PHE A 1 237 ? -7.137 23.845 -4.572 1.00 93.19 237 PHE A C 1
ATOM 1796 O O . PHE A 1 237 ? -8.258 24.224 -4.898 1.00 93.19 237 PHE A O 1
ATOM 1803 N N . GLU A 1 238 ? -6.049 24.235 -5.242 1.00 92.06 238 GLU A N 1
ATOM 1804 C CA . GLU A 1 238 ? -6.101 25.161 -6.382 1.00 92.06 238 GLU A CA 1
ATOM 1805 C C . GLU A 1 238 ? -6.889 24.587 -7.561 1.00 92.06 238 GLU A C 1
ATOM 1807 O O . GLU A 1 238 ? -7.686 25.297 -8.173 1.00 92.06 238 GLU A O 1
ATOM 1812 N N . ARG A 1 239 ? -6.732 23.289 -7.847 1.00 90.69 239 ARG A N 1
ATOM 1813 C CA . ARG A 1 239 ? -7.541 22.595 -8.852 1.00 90.69 239 ARG A CA 1
ATOM 1814 C C . ARG A 1 239 ? -9.024 22.602 -8.483 1.00 90.69 239 ARG A C 1
ATOM 1816 O O . ARG A 1 239 ? -9.851 22.862 -9.350 1.00 90.69 239 ARG A O 1
ATOM 1823 N N . GLY A 1 240 ? -9.355 22.365 -7.214 1.00 89.81 240 GLY A N 1
ATOM 1824 C CA . GLY A 1 240 ? -10.727 22.454 -6.718 1.00 89.81 240 GLY A CA 1
ATOM 1825 C C . GLY A 1 240 ? -11.323 23.852 -6.899 1.00 89.81 240 GLY A C 1
ATOM 1826 O O . GLY A 1 240 ? -12.464 23.983 -7.339 1.00 89.81 240 GLY A O 1
ATOM 1827 N N . LEU A 1 241 ? -10.535 24.908 -6.657 1.00 92.56 241 LEU A N 1
ATOM 1828 C CA . LEU A 1 241 ? -10.943 26.285 -6.954 1.00 92.56 241 LEU A CA 1
ATOM 1829 C C . LEU A 1 241 ? -11.159 26.516 -8.456 1.00 92.56 241 LEU A C 1
ATOM 1831 O O . LEU A 1 241 ? -12.163 27.120 -8.823 1.00 92.56 241 LEU A O 1
ATOM 1835 N N . HIS A 1 242 ? -10.261 26.022 -9.310 1.00 91.12 242 HIS A N 1
ATOM 1836 C CA . HIS A 1 242 ? -10.375 26.146 -10.766 1.00 91.12 242 HIS A CA 1
ATOM 1837 C C . HIS A 1 242 ? -11.636 25.455 -11.309 1.00 91.12 242 HIS A C 1
ATOM 1839 O O . HIS A 1 242 ? -12.422 26.056 -12.038 1.00 91.12 242 HIS A O 1
ATOM 1845 N N . GLU A 1 243 ? -11.889 24.212 -10.889 1.00 90.44 243 GLU A N 1
ATOM 1846 C CA . GLU A 1 243 ? -13.064 23.429 -11.302 1.00 90.44 243 GLU A CA 1
ATOM 1847 C C . GLU A 1 243 ? -14.392 24.099 -10.891 1.00 90.44 243 GLU A C 1
ATOM 1849 O O . GLU A 1 243 ? -15.398 23.950 -11.584 1.00 90.44 243 GLU A O 1
ATOM 1854 N N . HIS A 1 244 ? -14.388 24.898 -9.815 1.00 88.69 244 HIS A N 1
ATOM 1855 C CA . HIS A 1 244 ? -15.549 25.661 -9.336 1.00 88.69 244 HIS A CA 1
ATOM 1856 C C . HIS A 1 244 ? -15.563 27.132 -9.797 1.00 88.69 244 HIS A C 1
ATOM 1858 O O . HIS A 1 244 ? -16.380 27.911 -9.304 1.00 88.69 244 HIS A O 1
ATOM 1864 N N . GLN A 1 245 ? -14.697 27.526 -10.741 1.00 90.38 245 GLN A N 1
ATOM 1865 C CA . GLN A 1 245 ? -14.597 28.892 -11.289 1.00 90.38 245 GLN A CA 1
ATOM 1866 C C . GLN A 1 245 ? -14.262 29.966 -10.230 1.00 90.38 245 GLN A C 1
ATOM 1868 O O . GLN A 1 245 ? -14.692 31.121 -10.304 1.00 90.38 245 GLN A O 1
ATOM 1873 N N . LEU A 1 246 ? -13.476 29.589 -9.219 1.00 91.69 246 LEU A N 1
ATOM 1874 C CA . LEU A 1 246 ? -13.032 30.432 -8.105 1.00 91.69 246 LEU A CA 1
ATOM 1875 C C . LEU A 1 246 ? -11.577 30.909 -8.266 1.00 91.69 246 LEU A C 1
ATOM 1877 O O . LEU A 1 246 ? -10.950 31.325 -7.288 1.00 91.69 246 LEU A O 1
ATOM 1881 N N . ASP A 1 247 ? -11.046 30.914 -9.493 1.00 87.69 247 ASP A N 1
ATOM 1882 C CA . ASP A 1 247 ? -9.649 31.245 -9.826 1.00 87.69 247 ASP A CA 1
ATOM 1883 C C . ASP A 1 247 ? -9.161 32.567 -9.222 1.00 87.69 247 ASP A C 1
ATOM 1885 O O . ASP A 1 247 ? -8.025 32.686 -8.762 1.00 87.69 247 ASP A O 1
ATOM 1889 N N . ARG A 1 248 ? -10.058 33.556 -9.130 1.00 88.44 248 ARG A N 1
ATOM 1890 C CA . ARG A 1 248 ? -9.798 34.871 -8.519 1.00 88.44 248 ARG A CA 1
ATOM 1891 C C . ARG A 1 248 ? -9.312 34.811 -7.066 1.00 88.44 248 ARG A C 1
ATOM 1893 O O . ARG A 1 248 ? -8.742 35.786 -6.578 1.00 88.44 248 ARG A O 1
ATOM 1900 N N . PHE A 1 249 ? -9.553 33.709 -6.356 1.00 88.81 249 PHE A N 1
ATOM 1901 C CA . PHE A 1 249 ? -9.118 33.518 -4.972 1.00 88.81 249 PHE A CA 1
ATOM 1902 C C . PHE A 1 249 ? -7.784 32.767 -4.852 1.00 88.81 249 PHE A C 1
A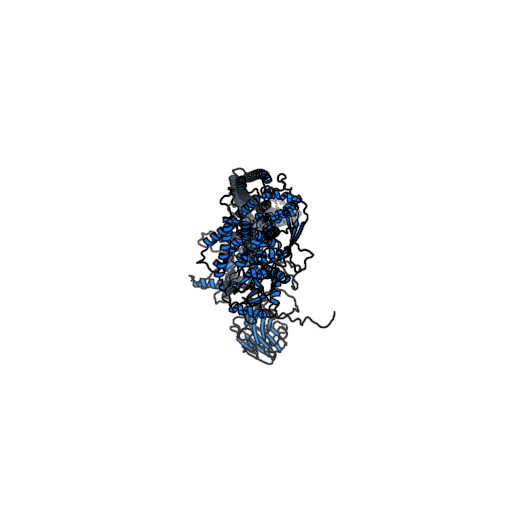TOM 1904 O O . PHE A 1 249 ? -7.168 32.847 -3.791 1.00 88.81 249 PHE A O 1
ATOM 1911 N N . ILE A 1 250 ? -7.289 32.113 -5.913 1.00 87.19 250 ILE A N 1
ATOM 1912 C CA . ILE A 1 250 ? -6.037 31.331 -5.884 1.00 87.19 250 ILE A CA 1
ATOM 1913 C C . ILE A 1 250 ? -4.870 32.202 -5.411 1.00 87.19 250 ILE A C 1
ATOM 1915 O O . ILE A 1 250 ? -4.200 31.877 -4.432 1.00 87.19 250 ILE A O 1
ATOM 1919 N N . HIS A 1 251 ? -4.682 33.373 -6.026 1.00 82.44 251 HIS A N 1
ATOM 1920 C CA . HIS A 1 251 ? -3.597 34.288 -5.656 1.00 82.44 251 HIS A CA 1
ATOM 1921 C C . HIS A 1 251 ? -3.714 34.797 -4.207 1.00 82.44 251 HIS A C 1
ATOM 1923 O O . HIS A 1 251 ? -2.707 35.044 -3.544 1.00 82.44 251 HIS A O 1
ATOM 1929 N N . ARG A 1 252 ? -4.941 34.926 -3.684 1.00 84.38 252 ARG A N 1
ATOM 1930 C CA . ARG A 1 252 ? -5.182 35.338 -2.293 1.00 84.38 252 ARG A CA 1
ATOM 1931 C C . ARG A 1 252 ? -4.781 34.225 -1.328 1.00 84.38 252 ARG A C 1
ATOM 1933 O O . ARG A 1 252 ? -4.082 34.491 -0.360 1.00 84.38 252 ARG A O 1
ATOM 1940 N N . PHE A 1 253 ? -5.139 32.973 -1.605 1.00 86.88 253 PHE A N 1
ATOM 1941 C CA . PHE A 1 253 ? -4.697 31.850 -0.773 1.00 86.88 253 PHE A CA 1
ATOM 1942 C C . PHE A 1 253 ? -3.183 31.609 -0.855 1.00 86.88 253 PHE A C 1
ATOM 1944 O O . PHE A 1 253 ? -2.578 31.301 0.171 1.00 86.88 253 PHE A O 1
ATOM 1951 N N . ARG A 1 254 ? -2.549 31.833 -2.018 1.00 84.94 254 ARG A N 1
ATOM 1952 C CA . ARG A 1 254 ? -1.079 31.791 -2.155 1.00 84.94 254 ARG A CA 1
ATOM 1953 C C . ARG A 1 254 ? -0.411 32.837 -1.258 1.00 84.94 254 ARG A C 1
ATOM 1955 O O . ARG A 1 254 ? 0.502 32.499 -0.512 1.00 84.94 254 ARG A O 1
ATOM 1962 N N . ALA A 1 255 ? -0.926 34.070 -1.257 1.00 77.56 255 ALA A N 1
ATOM 1963 C CA . ALA A 1 255 ? -0.446 35.140 -0.380 1.00 77.56 255 ALA A CA 1
ATOM 1964 C C . ALA A 1 255 ? -0.674 34.853 1.112 1.00 77.56 255 ALA A C 1
ATOM 1966 O O . ALA A 1 255 ? 0.169 35.178 1.943 1.00 77.56 255 ALA A O 1
ATOM 1967 N N . LEU A 1 256 ? -1.785 34.202 1.468 1.00 77.62 256 LEU A N 1
ATOM 1968 C CA . LEU A 1 256 ? -2.058 33.804 2.852 1.00 77.62 256 LEU A CA 1
ATOM 1969 C C . LEU A 1 256 ? -1.066 32.766 3.370 1.00 77.62 256 LEU A C 1
ATOM 1971 O O . LEU A 1 256 ? -0.603 32.879 4.507 1.00 77.62 256 LEU A O 1
ATOM 1975 N N . ALA A 1 257 ? -0.734 31.792 2.528 1.00 69.69 257 ALA A N 1
ATOM 1976 C CA . ALA A 1 257 ? 0.217 30.733 2.829 1.00 69.69 257 ALA A CA 1
ATOM 1977 C C . ALA A 1 257 ? 1.679 31.225 2.875 1.00 69.69 257 ALA A C 1
ATOM 1979 O O . ALA A 1 257 ? 2.468 30.720 3.671 1.00 69.69 257 ALA A O 1
ATOM 1980 N N . SER A 1 258 ? 2.049 32.236 2.077 1.00 67.00 258 SER A N 1
ATOM 1981 C CA . SER A 1 258 ? 3.436 32.723 1.969 1.00 67.00 258 SER A CA 1
ATOM 1982 C C . SER A 1 258 ? 3.897 33.632 3.118 1.00 67.00 258 SER A C 1
ATOM 1984 O O . SER A 1 258 ? 5.088 33.900 3.251 1.00 67.00 258 SER A O 1
ATOM 1986 N N . LEU A 1 259 ? 3.001 34.082 4.004 1.00 65.44 259 LEU A N 1
ATOM 1987 C CA . LEU A 1 259 ? 3.305 34.955 5.159 1.00 65.44 259 LEU A CA 1
ATOM 1988 C C . LEU A 1 259 ? 4.090 34.259 6.300 1.00 65.44 259 LEU A C 1
ATOM 1990 O O . LEU A 1 259 ? 4.006 34.634 7.477 1.00 65.44 259 LEU A O 1
ATOM 1994 N N . LYS A 1 260 ? 4.827 33.196 5.981 1.00 55.62 260 LYS A N 1
ATOM 1995 C CA . LYS A 1 260 ? 5.567 32.354 6.925 1.00 55.62 260 LYS A CA 1
ATOM 1996 C C . LYS A 1 260 ? 7.023 32.799 7.090 1.00 55.62 260 LYS A C 1
ATOM 1998 O O . LYS A 1 260 ? 7.548 32.643 8.187 1.00 55.62 260 LYS A O 1
ATOM 2003 N N . GLU A 1 261 ? 7.619 33.390 6.053 1.00 51.03 261 GLU A N 1
ATOM 2004 C CA . GLU A 1 261 ? 9.077 33.580 5.934 1.00 51.03 261 GLU A CA 1
ATOM 2005 C C . GLU A 1 261 ? 9.627 34.927 6.428 1.00 51.03 261 GLU A C 1
ATOM 2007 O O . GLU A 1 261 ? 10.828 35.159 6.338 1.00 51.03 261 GLU A O 1
ATOM 2012 N N . ASP A 1 262 ? 8.807 35.822 6.985 1.00 52.59 262 ASP A N 1
ATOM 2013 C CA . ASP A 1 262 ? 9.315 37.127 7.424 1.00 52.59 262 ASP A CA 1
ATOM 2014 C C . ASP A 1 262 ? 9.706 37.093 8.918 1.00 52.59 262 ASP A C 1
ATOM 2016 O O . ASP A 1 262 ? 8.839 37.105 9.802 1.00 52.59 262 ASP A O 1
ATOM 2020 N N . ASP A 1 263 ? 11.016 37.086 9.212 1.00 53.03 263 ASP A N 1
ATOM 2021 C CA . ASP A 1 263 ? 11.626 37.161 10.562 1.00 53.03 263 ASP A CA 1
ATOM 2022 C C . ASP A 1 263 ? 11.005 38.267 11.444 1.00 53.03 263 ASP A C 1
ATOM 2024 O O . ASP A 1 263 ? 10.990 38.201 12.679 1.00 53.03 263 ASP A O 1
ATOM 2028 N N . ARG A 1 264 ? 10.412 39.277 10.800 1.00 57.41 264 ARG A N 1
ATOM 2029 C CA . ARG A 1 264 ? 9.692 40.399 11.410 1.00 57.41 264 ARG A CA 1
ATOM 2030 C C . ARG A 1 264 ? 8.432 39.983 12.185 1.00 57.41 264 ARG A C 1
ATOM 2032 O O . ARG A 1 264 ? 8.127 40.603 13.202 1.00 57.41 264 ARG A O 1
ATOM 2039 N N . LEU A 1 265 ? 7.736 38.910 11.786 1.00 57.88 265 LEU A N 1
ATOM 2040 C CA . LEU A 1 265 ? 6.542 38.394 12.484 1.00 57.88 265 LEU A CA 1
ATOM 2041 C C . LEU A 1 265 ? 6.876 37.459 13.651 1.00 57.88 265 LEU A C 1
ATOM 2043 O O . LEU A 1 265 ? 6.047 37.267 14.544 1.00 57.88 265 LEU A O 1
ATOM 2047 N N . ALA A 1 266 ? 8.077 36.875 13.674 1.00 62.09 266 ALA A N 1
ATOM 2048 C CA . ALA A 1 266 ? 8.482 35.912 14.699 1.00 62.09 266 ALA A CA 1
ATOM 2049 C C . ALA A 1 266 ? 8.508 36.533 16.108 1.00 62.09 266 ALA A C 1
ATOM 2051 O O . ALA A 1 266 ? 8.222 35.863 17.103 1.00 62.09 266 ALA A O 1
ATOM 2052 N N . GLY A 1 267 ? 8.821 37.828 16.215 1.00 67.06 267 GLY A N 1
ATOM 2053 C CA . GLY A 1 267 ? 8.748 38.574 17.474 1.00 67.06 267 GLY A CA 1
ATOM 2054 C C . GLY A 1 267 ? 7.317 38.700 18.004 1.00 67.06 267 GLY A C 1
ATOM 2055 O O . GLY A 1 267 ? 7.062 38.404 19.170 1.00 67.06 267 GLY A O 1
ATOM 2056 N N . VAL A 1 268 ? 6.369 39.073 17.142 1.00 68.06 268 VAL A N 1
ATOM 2057 C CA . VAL A 1 268 ? 4.963 39.258 17.533 1.00 68.06 268 VAL A CA 1
ATOM 2058 C C . VAL A 1 268 ? 4.264 37.919 17.770 1.00 68.06 268 VAL A C 1
ATOM 2060 O O . VAL A 1 268 ? 3.541 37.783 18.750 1.00 68.06 268 VAL A O 1
ATOM 2063 N N . ARG A 1 269 ? 4.548 36.883 16.967 1.00 66.12 269 ARG A N 1
ATOM 2064 C CA . ARG A 1 269 ? 4.049 35.515 17.208 1.00 66.12 269 ARG A CA 1
ATOM 2065 C C . ARG A 1 269 ? 4.502 34.967 18.564 1.00 66.12 269 ARG A C 1
ATOM 2067 O O . ARG A 1 269 ? 3.700 34.359 19.264 1.00 66.12 269 ARG A O 1
ATOM 2074 N N . ARG A 1 270 ? 5.751 35.231 18.977 1.00 73.19 270 ARG A N 1
ATOM 2075 C CA . ARG A 1 270 ? 6.237 34.880 20.325 1.00 73.19 270 ARG A CA 1
ATOM 2076 C C . ARG A 1 270 ? 5.486 35.630 21.426 1.00 73.19 270 ARG A C 1
ATOM 2078 O O . ARG A 1 270 ? 5.131 35.004 22.419 1.00 73.19 270 ARG A O 1
ATOM 2085 N N . LYS A 1 271 ? 5.201 36.925 21.243 1.00 76.06 271 LYS A N 1
ATOM 2086 C CA . LYS A 1 271 ? 4.370 37.700 22.183 1.00 76.06 271 LYS A CA 1
ATOM 2087 C C . LYS A 1 271 ? 2.951 37.133 22.290 1.00 76.06 271 LYS A C 1
ATOM 2089 O O . LYS A 1 271 ? 2.462 36.967 23.400 1.00 76.06 271 LYS A O 1
ATOM 2094 N N . VAL A 1 272 ? 2.320 36.788 21.163 1.00 73.25 272 VAL A N 1
ATOM 2095 C CA . VAL A 1 272 ? 0.986 36.163 21.145 1.00 73.25 272 VAL A CA 1
ATOM 2096 C C . VAL A 1 272 ? 1.018 34.815 21.860 1.00 73.25 272 VAL A C 1
ATOM 2098 O O . VAL A 1 272 ? 0.222 34.614 22.763 1.00 73.25 272 VAL A O 1
ATOM 2101 N N . ALA A 1 273 ? 1.976 33.935 21.558 1.00 69.50 273 ALA A N 1
ATOM 2102 C CA . ALA A 1 273 ? 2.095 32.635 22.224 1.00 69.50 273 ALA A CA 1
ATOM 2103 C C . ALA A 1 273 ? 2.322 32.761 23.745 1.00 69.50 273 ALA A C 1
ATOM 2105 O O . ALA A 1 273 ? 1.779 31.984 24.530 1.00 69.50 273 ALA A O 1
ATOM 2106 N N . GLN A 1 274 ? 3.105 33.753 24.181 1.00 77.56 274 GLN A N 1
ATOM 2107 C CA . GLN A 1 274 ? 3.303 34.049 25.602 1.00 77.56 274 GLN A CA 1
ATOM 2108 C C . GLN A 1 274 ? 2.024 34.581 26.262 1.00 77.56 274 GLN A C 1
ATOM 2110 O O . GLN A 1 274 ? 1.673 34.119 27.348 1.00 77.56 274 GLN A O 1
ATOM 2115 N N . ALA A 1 275 ? 1.310 35.499 25.604 1.00 78.12 275 ALA A N 1
ATOM 2116 C CA . ALA A 1 275 ? 0.040 36.035 26.088 1.00 78.12 275 ALA A CA 1
ATOM 2117 C C . ALA A 1 275 ? -1.067 34.966 26.113 1.00 78.12 275 ALA A C 1
ATOM 2119 O O . ALA A 1 275 ? -1.844 34.913 27.060 1.00 78.12 275 ALA A O 1
ATOM 2120 N N . GLU A 1 276 ? -1.106 34.061 25.130 1.00 75.62 276 GLU A N 1
ATOM 2121 C CA . GLU A 1 276 ? -2.026 32.918 25.090 1.00 75.62 276 GLU A CA 1
ATOM 2122 C C . GLU A 1 276 ? -1.760 31.952 26.234 1.00 75.62 276 GLU A C 1
ATOM 2124 O O . GLU A 1 276 ? -2.690 31.567 26.940 1.00 75.62 276 GLU A O 1
ATOM 2129 N N . LYS A 1 277 ? -0.491 31.599 26.461 1.00 77.38 277 LYS A N 1
ATOM 2130 C CA . LYS A 1 277 ? -0.107 30.749 27.587 1.00 77.38 277 LYS A CA 1
ATOM 2131 C C . LYS A 1 277 ? -0.506 31.385 28.920 1.00 77.38 277 LYS A C 1
ATOM 2133 O O . LYS A 1 277 ? -1.080 30.709 29.771 1.00 77.38 277 LYS A O 1
ATOM 2138 N N . LEU A 1 278 ? -0.253 32.683 29.091 1.00 82.81 278 LEU A N 1
ATOM 2139 C CA . LEU A 1 278 ? -0.642 33.416 30.295 1.00 82.81 278 LEU A CA 1
ATOM 2140 C C . LEU A 1 278 ? -2.169 33.437 30.476 1.00 82.81 278 LEU A C 1
ATOM 2142 O O . LEU A 1 278 ? -2.655 33.137 31.565 1.00 82.81 278 LEU A O 1
ATOM 2146 N N . ALA A 1 279 ? -2.927 33.721 29.415 1.00 77.19 279 ALA A N 1
ATOM 2147 C CA . ALA A 1 279 ? -4.387 33.723 29.441 1.00 77.19 279 ALA A CA 1
ATOM 2148 C C . ALA A 1 279 ? -4.963 32.333 29.759 1.00 77.19 279 ALA A C 1
ATOM 2150 O O . ALA A 1 279 ? -5.901 32.229 30.546 1.00 77.19 279 ALA A O 1
ATOM 2151 N N . GLN A 1 280 ? -4.379 31.255 29.223 1.00 75.25 280 GLN A N 1
ATOM 2152 C CA . GLN A 1 280 ? -4.768 29.876 29.541 1.00 75.25 280 GLN A CA 1
ATOM 2153 C C . GLN A 1 280 ? -4.491 29.520 31.007 1.00 75.25 280 GLN A C 1
ATOM 2155 O O . GLN A 1 280 ? -5.338 28.918 31.668 1.00 75.25 280 GLN A O 1
ATOM 2160 N N . GLU A 1 281 ? -3.331 29.911 31.538 1.00 81.19 281 GLU A N 1
ATOM 2161 C CA . GLU A 1 281 ? -2.992 29.703 32.949 1.00 81.19 281 GLU A CA 1
ATOM 2162 C C . GLU A 1 281 ? -3.955 30.462 33.878 1.00 81.19 281 GLU A C 1
ATOM 2164 O O . GLU A 1 281 ? -4.448 29.892 34.854 1.00 81.19 281 GLU A O 1
ATOM 2169 N N . VAL A 1 282 ? -4.279 31.719 33.555 1.00 85.62 282 VAL A N 1
ATOM 2170 C CA . VAL A 1 282 ? -5.252 32.531 34.304 1.00 85.62 282 VAL A CA 1
ATOM 2171 C C . VAL A 1 282 ? -6.660 31.941 34.197 1.00 85.62 282 VAL A C 1
ATOM 2173 O O . VAL A 1 282 ? -7.345 31.819 35.214 1.00 85.62 282 VAL A O 1
ATOM 2176 N N . ALA A 1 283 ? -7.083 31.500 33.011 1.00 78.12 283 ALA A N 1
ATOM 2177 C CA . ALA A 1 283 ? -8.371 30.841 32.805 1.00 78.12 283 ALA A CA 1
ATOM 2178 C C . ALA A 1 283 ? -8.486 29.546 33.625 1.00 78.12 283 ALA A C 1
ATOM 2180 O O . ALA A 1 283 ? -9.513 29.304 34.256 1.00 78.12 283 ALA A O 1
ATOM 2181 N N . ALA A 1 284 ? -7.418 28.746 33.706 1.00 78.06 284 ALA A N 1
ATOM 2182 C CA . ALA A 1 284 ? -7.385 27.547 34.540 1.00 78.06 284 ALA A CA 1
ATOM 2183 C C . ALA A 1 284 ? -7.525 27.859 36.040 1.00 78.06 284 ALA A C 1
ATOM 2185 O O . ALA A 1 284 ? -8.198 27.125 36.768 1.00 78.06 284 ALA A O 1
ATOM 2186 N N . ILE A 1 285 ? -6.923 28.953 36.515 1.00 86.88 285 ILE A N 1
ATOM 2187 C CA . ILE A 1 285 ? -7.079 29.417 37.903 1.00 86.88 285 ILE A CA 1
ATOM 2188 C C . ILE A 1 285 ? -8.510 29.920 38.142 1.00 86.88 285 ILE A C 1
ATOM 2190 O O . ILE A 1 285 ? -9.116 29.578 39.159 1.00 86.88 285 ILE A O 1
ATOM 2194 N N . ARG A 1 286 ? -9.089 30.664 37.192 1.00 84.06 286 ARG A N 1
ATOM 2195 C CA . ARG A 1 286 ? -10.480 31.141 37.263 1.00 84.06 286 ARG A CA 1
ATOM 2196 C C . ARG A 1 286 ? -11.487 29.990 37.261 1.00 84.06 286 ARG A C 1
ATOM 2198 O O . ARG A 1 286 ? -12.405 30.018 38.069 1.00 84.06 286 ARG A O 1
ATOM 2205 N N . MET A 1 287 ? -11.260 28.927 36.488 1.00 80.25 287 MET A N 1
ATOM 2206 C CA . MET A 1 287 ? -12.082 27.709 36.557 1.00 80.25 287 MET A CA 1
ATOM 2207 C C . MET A 1 287 ? -12.043 27.061 37.949 1.00 80.25 287 MET A C 1
ATOM 2209 O O . MET A 1 287 ? -13.078 26.649 38.469 1.00 80.25 287 MET A O 1
ATOM 2213 N N . LYS A 1 288 ? -10.872 27.012 38.602 1.00 83.31 288 LYS A N 1
ATOM 2214 C CA . LYS A 1 288 ? -10.755 26.512 39.987 1.00 83.31 288 LYS A CA 1
ATOM 2215 C C . LYS A 1 288 ? -11.464 27.418 40.996 1.00 83.31 288 LYS A C 1
ATOM 2217 O O . LYS A 1 288 ? -12.105 26.910 41.914 1.00 83.31 288 LYS A O 1
ATOM 2222 N N . ARG A 1 289 ? -11.384 28.742 40.819 1.00 90.69 289 ARG A N 1
ATOM 2223 C CA . ARG A 1 289 ? -12.164 29.722 41.594 1.00 90.69 289 ARG A CA 1
ATOM 2224 C C . ARG A 1 289 ? -13.664 29.486 41.415 1.00 90.69 289 ARG A C 1
ATOM 2226 O O . ARG A 1 289 ? -14.390 29.493 42.402 1.00 90.69 289 ARG A O 1
ATOM 2233 N N . ASP A 1 290 ? -14.120 29.261 40.188 1.00 82.12 290 ASP A N 1
ATOM 2234 C CA . ASP A 1 290 ? -15.539 29.067 39.877 1.00 82.12 290 ASP A CA 1
ATOM 2235 C C . ASP A 1 290 ? -16.070 27.765 40.466 1.00 82.12 290 ASP A C 1
ATOM 2237 O O . ASP A 1 290 ? -17.150 27.767 41.056 1.00 82.12 290 ASP A O 1
ATOM 2241 N N . GLN A 1 291 ? -15.274 26.694 40.416 1.00 79.69 291 GLN A N 1
ATOM 2242 C CA . GLN A 1 291 ? -15.585 25.451 41.115 1.00 79.69 291 GLN A CA 1
ATOM 2243 C C . GLN A 1 291 ? -15.672 25.672 42.630 1.00 79.69 291 GLN A C 1
ATOM 2245 O O . GLN A 1 291 ? -16.666 25.300 43.240 1.00 79.69 291 GLN A O 1
ATOM 2250 N N . ALA A 1 292 ? -14.694 26.349 43.241 1.00 82.62 292 ALA A N 1
ATOM 2251 C CA . ALA A 1 292 ? -14.740 26.656 44.671 1.00 82.62 292 ALA A CA 1
ATOM 2252 C C . ALA A 1 292 ? -15.940 27.554 45.039 1.00 82.62 292 ALA A C 1
ATOM 2254 O O . ALA A 1 292 ? -16.536 27.385 46.098 1.00 82.62 292 ALA A O 1
ATOM 2255 N N . SER A 1 293 ? -16.335 28.481 44.162 1.00 86.00 293 SER A N 1
ATOM 2256 C CA . SER A 1 293 ? -17.527 29.322 44.328 1.00 86.00 293 SER A CA 1
ATOM 2257 C C . SER A 1 293 ? -18.827 28.521 44.203 1.00 86.00 293 SER A C 1
ATOM 2259 O O . SER A 1 293 ? -19.802 28.786 44.912 1.00 86.00 293 SER A O 1
ATOM 2261 N N . GLN A 1 294 ? -18.856 27.517 43.325 1.00 80.12 294 GLN A N 1
ATOM 2262 C CA . GLN A 1 294 ? -19.953 26.558 43.259 1.00 80.12 294 GLN A CA 1
ATOM 2263 C C . GLN A 1 294 ? -20.026 25.727 44.545 1.00 80.12 294 GLN A C 1
ATOM 2265 O O . GLN A 1 294 ? -21.097 25.650 45.139 1.00 80.12 294 GLN A O 1
ATOM 2270 N N . ASP A 1 295 ? -18.894 25.236 45.052 1.00 82.19 295 ASP A N 1
ATOM 2271 C CA . ASP A 1 295 ? -18.842 24.508 46.323 1.00 82.19 295 ASP A CA 1
ATOM 2272 C C . ASP A 1 295 ? -19.355 25.380 47.490 1.00 82.19 295 ASP A C 1
ATOM 2274 O O . ASP A 1 295 ? -20.118 24.909 48.332 1.00 82.19 295 ASP A O 1
ATOM 2278 N N . VAL A 1 296 ? -19.018 26.681 47.530 1.00 87.56 296 VAL A N 1
ATOM 2279 C CA . VAL A 1 296 ? -19.588 27.630 48.511 1.00 87.56 296 VAL A CA 1
ATOM 2280 C C . VAL A 1 296 ? -21.114 27.690 48.402 1.00 87.56 296 VAL A C 1
ATOM 2282 O O . VAL A 1 296 ? -21.795 27.703 49.430 1.00 87.56 296 VAL A O 1
ATOM 2285 N N . ARG A 1 297 ? -21.665 27.746 47.183 1.00 83.88 297 ARG A N 1
ATOM 2286 C CA . ARG A 1 297 ? -23.120 27.775 46.956 1.00 83.88 297 ARG A CA 1
ATOM 2287 C C . ARG A 1 297 ? -23.785 26.484 47.426 1.00 83.88 297 ARG A C 1
ATOM 2289 O O . ARG A 1 297 ? -24.783 26.560 48.142 1.00 83.88 297 ARG A O 1
ATOM 2296 N N . ASP A 1 298 ? -23.197 25.338 47.111 1.00 81.06 298 ASP A N 1
ATOM 2297 C CA . ASP A 1 298 ? -23.714 24.027 47.503 1.00 81.06 298 ASP A CA 1
ATOM 2298 C C . ASP A 1 298 ? -23.691 23.861 49.034 1.00 81.06 298 ASP A C 1
ATOM 2300 O O . ASP A 1 298 ? -24.681 23.450 49.642 1.00 81.06 298 ASP A O 1
ATOM 2304 N N . VAL A 1 299 ? -22.608 24.277 49.703 1.00 84.62 299 VAL A N 1
ATOM 2305 C CA . VAL A 1 299 ? -22.520 24.240 51.174 1.00 84.62 299 VAL A CA 1
ATOM 2306 C C . VAL A 1 299 ? -23.467 25.259 51.826 1.00 84.62 299 VAL A C 1
ATOM 2308 O O . VAL A 1 299 ? -24.057 24.958 52.866 1.00 84.62 299 VAL A O 1
ATOM 2311 N N . LYS A 1 300 ? -23.687 26.441 51.227 1.00 85.75 300 LYS A N 1
ATOM 2312 C CA . LYS A 1 300 ? -24.711 27.403 51.688 1.00 85.75 300 LYS A CA 1
ATOM 2313 C C . LYS A 1 300 ? -26.123 26.824 51.580 1.00 85.75 300 LYS A C 1
ATOM 2315 O O . LYS A 1 300 ? -26.910 27.016 52.507 1.00 85.75 300 LYS A O 1
ATOM 2320 N N . ALA A 1 301 ? -26.429 26.083 50.514 1.00 81.81 301 ALA A N 1
ATOM 2321 C CA . ALA A 1 301 ? -27.703 25.379 50.368 1.00 81.81 301 ALA A CA 1
ATOM 2322 C C . ALA A 1 301 ? -27.878 24.298 51.449 1.00 81.81 301 ALA A C 1
ATOM 2324 O O . ALA A 1 301 ? -28.904 24.272 52.127 1.00 81.81 301 ALA A O 1
ATOM 2325 N N . LEU A 1 302 ? -26.840 23.491 51.705 1.00 83.25 302 LEU A N 1
ATOM 2326 C CA . LEU A 1 302 ? -26.842 22.501 52.792 1.00 83.25 302 LEU A CA 1
ATOM 2327 C C . LEU A 1 302 ? -27.004 23.151 54.175 1.00 83.25 302 LEU A C 1
ATOM 2329 O O . LEU A 1 302 ? -27.713 22.627 55.031 1.00 83.25 302 LEU A O 1
ATOM 2333 N N . LYS A 1 303 ? -26.376 24.309 54.416 1.00 88.88 303 LYS A N 1
ATOM 2334 C CA . LYS A 1 303 ? -26.582 25.082 55.650 1.00 88.88 303 LYS A CA 1
ATOM 2335 C C . LYS A 1 303 ? -28.039 25.531 55.779 1.00 88.88 303 LYS A C 1
ATOM 2337 O O . LYS A 1 303 ? -28.608 25.398 56.858 1.00 88.88 303 LYS A O 1
ATOM 2342 N N . ALA A 1 304 ? -28.635 26.057 54.709 1.00 82.69 304 ALA A N 1
ATOM 2343 C CA . ALA A 1 304 ? -30.028 26.501 54.711 1.00 82.69 304 ALA A CA 1
ATOM 2344 C C . ALA A 1 304 ? -30.993 25.342 55.011 1.00 82.69 304 ALA A C 1
ATOM 2346 O O . ALA A 1 304 ? -31.897 25.498 55.828 1.00 82.69 304 ALA A O 1
ATOM 2347 N N . GLU A 1 305 ? -30.747 24.164 54.437 1.00 83.00 305 GLU A N 1
ATOM 2348 C CA . GLU A 1 305 ? -31.494 22.941 54.743 1.00 83.00 305 GLU A CA 1
ATOM 2349 C C . GLU A 1 305 ? -31.373 22.554 56.227 1.00 83.00 305 GLU A C 1
ATOM 2351 O O . GLU A 1 305 ? -32.379 22.307 56.890 1.00 83.00 305 GLU A O 1
ATOM 2356 N N . ARG A 1 306 ? -30.158 22.588 56.792 1.00 87.75 306 ARG A N 1
ATOM 2357 C CA . ARG A 1 306 ? -29.911 22.303 58.220 1.00 87.75 306 ARG A CA 1
ATOM 2358 C C . ARG A 1 306 ? -30.604 23.302 59.150 1.00 87.75 306 ARG A C 1
ATOM 2360 O O . ARG A 1 306 ? -31.145 22.902 60.178 1.00 87.75 306 ARG A O 1
ATOM 2367 N N . VAL A 1 307 ? -30.611 24.588 58.794 1.00 86.50 307 VAL A N 1
ATOM 2368 C CA . VAL A 1 307 ? -31.334 25.636 59.536 1.00 86.50 307 VAL A CA 1
ATOM 2369 C C . VAL A 1 307 ? -32.845 25.409 59.460 1.00 86.50 307 VAL A C 1
ATOM 2371 O O . VAL A 1 307 ? -33.525 25.521 60.475 1.00 86.50 307 VAL A O 1
ATOM 2374 N N . ASN A 1 308 ? -33.371 25.028 58.295 1.00 84.56 308 ASN A N 1
ATOM 2375 C CA . ASN A 1 308 ? -34.787 24.699 58.139 1.00 84.56 308 ASN A CA 1
ATOM 2376 C C . ASN A 1 308 ? -35.180 23.483 58.998 1.00 84.56 308 ASN A C 1
ATOM 2378 O O . ASN A 1 308 ? -36.171 23.527 59.720 1.00 84.56 308 ASN A O 1
ATOM 2382 N N . LEU A 1 309 ? -34.356 22.430 59.016 1.00 82.00 309 LEU A N 1
ATOM 2383 C CA . LEU A 1 309 ? -34.558 21.277 59.904 1.00 82.00 309 LEU A CA 1
ATOM 2384 C C . LEU A 1 309 ? -34.546 21.682 61.384 1.00 82.00 309 LEU A C 1
ATOM 2386 O O . LEU A 1 309 ? -35.397 21.238 62.151 1.00 82.00 309 LEU A O 1
ATOM 2390 N N . GLN A 1 310 ? -33.631 22.567 61.788 1.00 85.81 310 GLN A N 1
ATOM 2391 C CA . GLN A 1 310 ? -33.605 23.105 63.150 1.00 85.81 310 GLN A CA 1
ATOM 2392 C C . GLN A 1 310 ? -34.893 23.880 63.483 1.00 85.81 310 GLN A C 1
ATOM 2394 O O . GLN A 1 310 ? -35.417 23.753 64.589 1.00 85.81 310 GLN A O 1
ATOM 2399 N N . GLN A 1 311 ? -35.421 24.664 62.540 1.00 83.31 311 GLN A N 1
ATOM 2400 C CA . GLN A 1 311 ? -36.689 25.378 62.710 1.00 83.31 311 GLN A CA 1
ATOM 2401 C C . GLN A 1 311 ? -37.876 24.419 62.829 1.00 83.31 311 GLN A C 1
ATOM 2403 O O . GLN A 1 311 ? -38.712 24.618 63.706 1.00 83.31 311 GLN A O 1
ATOM 2408 N N . ILE A 1 312 ? -37.922 23.360 62.017 1.00 83.88 312 ILE A N 1
ATOM 2409 C CA . ILE A 1 312 ? -38.959 22.321 62.089 1.00 83.88 312 ILE A CA 1
ATOM 2410 C C . ILE A 1 312 ? -38.964 21.671 63.476 1.00 83.88 312 ILE A C 1
ATOM 2412 O O . ILE A 1 312 ? -40.004 21.653 64.133 1.00 83.88 312 ILE A O 1
ATOM 2416 N N . TYR A 1 313 ? -37.803 21.227 63.971 1.00 82.19 313 TYR A N 1
ATOM 2417 C CA . TYR A 1 313 ? -37.715 20.629 65.307 1.00 82.19 313 TYR A CA 1
ATOM 2418 C C . TYR A 1 313 ? -38.077 21.616 66.416 1.00 82.19 313 TYR A C 1
ATOM 2420 O O . TYR A 1 313 ? -38.689 21.231 67.409 1.00 82.19 313 TYR A O 1
ATOM 2428 N N . ARG A 1 314 ? -37.749 22.902 66.257 1.00 83.06 314 ARG A N 1
ATOM 2429 C CA . ARG A 1 314 ? -38.145 23.938 67.214 1.00 83.06 314 ARG A CA 1
ATOM 2430 C C . ARG A 1 314 ? -39.661 24.137 67.250 1.00 83.06 314 ARG A C 1
ATOM 2432 O O . ARG A 1 314 ? -40.229 24.146 68.335 1.00 83.06 314 ARG A O 1
ATOM 2439 N N . ILE A 1 315 ? -40.309 24.229 66.088 1.00 82.62 315 ILE A N 1
ATOM 2440 C CA . ILE A 1 315 ? -41.773 24.331 65.982 1.00 82.62 315 ILE A CA 1
ATOM 2441 C C . ILE A 1 315 ? -42.441 23.098 66.606 1.00 82.62 315 ILE A C 1
ATOM 2443 O O . ILE A 1 315 ? -43.449 23.220 67.303 1.00 82.62 315 ILE A O 1
ATOM 2447 N N . GLU A 1 316 ? -41.872 21.911 66.399 1.00 79.94 316 GLU A N 1
ATOM 2448 C CA . GLU A 1 316 ? -42.364 20.669 66.998 1.00 79.94 316 GLU A CA 1
ATOM 2449 C C . GLU A 1 316 ? -42.234 20.676 68.532 1.00 79.94 316 GLU A C 1
ATOM 2451 O O . GLU A 1 316 ? -43.166 20.299 69.241 1.00 79.94 316 GLU A O 1
ATOM 2456 N N . LEU A 1 317 ? -41.128 21.190 69.075 1.00 81.38 317 LEU A N 1
ATOM 2457 C CA . LEU A 1 317 ? -40.956 21.354 70.522 1.00 81.38 317 LEU A CA 1
ATOM 2458 C C . LEU A 1 317 ? -41.921 22.383 71.119 1.00 81.38 317 LEU A C 1
ATOM 2460 O O . LEU A 1 317 ? -42.499 22.124 72.177 1.00 81.38 317 LEU A O 1
ATOM 2464 N N . ASP A 1 318 ? -42.139 23.505 70.435 1.00 82.31 318 ASP A N 1
ATOM 2465 C CA . ASP A 1 318 ? -43.069 24.551 70.867 1.00 82.31 318 ASP A CA 1
ATOM 2466 C C . ASP A 1 318 ? -44.526 24.045 70.839 1.00 82.31 318 ASP A C 1
ATOM 2468 O O . ASP A 1 318 ? -45.296 24.284 71.771 1.00 82.31 318 ASP A O 1
ATOM 2472 N N . THR A 1 319 ? -44.907 23.266 69.819 1.00 80.56 319 THR A N 1
ATOM 2473 C CA . THR A 1 319 ? -46.244 22.643 69.741 1.00 80.56 319 THR A CA 1
ATOM 2474 C C . THR A 1 319 ? -46.448 21.552 70.793 1.00 80.56 319 THR A C 1
ATOM 2476 O O . THR A 1 319 ? -47.543 21.443 71.355 1.00 80.56 319 THR A O 1
ATOM 2479 N N . ILE A 1 320 ? -45.417 20.768 71.122 1.00 77.69 320 ILE A N 1
ATOM 2480 C CA . ILE A 1 320 ? -45.467 19.815 72.241 1.00 77.69 320 ILE A CA 1
ATOM 2481 C C . ILE A 1 320 ? -45.622 20.557 73.575 1.00 77.69 320 ILE A C 1
ATOM 2483 O O . ILE A 1 320 ? -46.459 20.160 74.387 1.00 77.69 320 ILE A O 1
ATOM 2487 N N . ALA A 1 321 ? -44.886 21.652 73.787 1.00 79.38 321 ALA A N 1
ATOM 2488 C CA . ALA A 1 321 ? -45.003 22.473 74.992 1.00 79.38 321 ALA A CA 1
ATOM 2489 C C . ALA A 1 321 ? -46.408 23.082 75.141 1.00 79.38 321 ALA A C 1
ATOM 2491 O O . ALA A 1 321 ? -46.995 23.008 76.220 1.00 79.38 321 ALA A O 1
ATOM 2492 N N . ALA A 1 322 ? -46.991 23.592 74.052 1.00 80.12 322 ALA A N 1
ATOM 2493 C CA . ALA A 1 322 ? -48.364 24.097 74.040 1.00 80.12 322 ALA A CA 1
ATOM 2494 C C . ALA A 1 322 ? -49.395 22.997 74.358 1.00 80.12 322 ALA A C 1
ATOM 2496 O O . ALA A 1 322 ? -50.310 23.211 75.151 1.00 80.12 322 ALA A O 1
ATOM 2497 N N . THR A 1 323 ? -49.214 21.791 73.805 1.00 77.19 323 THR A N 1
ATOM 2498 C CA . THR A 1 323 ? -50.087 20.635 74.087 1.00 77.19 323 THR A CA 1
ATOM 2499 C C . THR A 1 323 ? -49.984 20.203 75.556 1.00 77.19 323 THR A C 1
ATOM 2501 O O . THR A 1 323 ? -50.991 19.884 76.185 1.00 77.19 323 THR A O 1
ATOM 2504 N N . ALA A 1 324 ? -48.778 20.232 76.133 1.00 76.38 324 ALA A N 1
ATOM 2505 C CA . ALA A 1 324 ? -48.559 19.945 77.549 1.00 76.38 324 ALA A CA 1
ATOM 2506 C C . ALA A 1 324 ? -49.212 20.998 78.458 1.00 76.38 324 ALA A C 1
ATOM 2508 O O . ALA A 1 324 ? -49.834 20.642 79.457 1.00 76.38 324 ALA A O 1
ATOM 2509 N N . GLN A 1 325 ? -49.136 22.277 78.086 1.00 79.25 325 GLN A N 1
ATOM 2510 C CA . GLN A 1 325 ? -49.811 23.358 78.801 1.00 79.25 325 GLN A CA 1
ATOM 2511 C C . GLN A 1 325 ? -51.340 23.207 78.737 1.00 79.25 325 GLN A C 1
ATOM 2513 O O . GLN A 1 325 ? -52.016 23.358 79.751 1.00 79.25 325 GLN A O 1
ATOM 2518 N N . GLN A 1 326 ? -51.888 22.832 77.578 1.00 75.75 326 GLN A N 1
ATOM 2519 C CA . GLN A 1 326 ? -53.318 22.563 77.416 1.00 75.75 326 GLN A CA 1
ATOM 2520 C C . GLN A 1 326 ? -53.783 21.365 78.264 1.00 75.75 326 GLN A C 1
ATOM 2522 O O . GLN A 1 326 ? -54.838 21.436 78.892 1.00 75.75 326 GLN A O 1
ATOM 2527 N N . ALA A 1 327 ? -52.978 20.300 78.357 1.00 74.56 327 ALA A N 1
ATOM 2528 C CA . ALA A 1 327 ? -53.253 19.166 79.240 1.00 74.56 327 ALA A CA 1
ATOM 2529 C C . ALA A 1 327 ? -53.219 19.560 80.728 1.00 74.56 327 ALA A C 1
ATOM 2531 O O . ALA A 1 327 ? -54.096 19.155 81.484 1.00 74.56 327 ALA A O 1
ATOM 2532 N N . GLN A 1 328 ? -52.268 20.406 81.145 1.00 77.75 328 GLN A N 1
ATOM 2533 C CA . GLN A 1 328 ? -52.222 20.943 82.512 1.00 77.75 328 GLN A CA 1
ATOM 2534 C C . GLN A 1 328 ? -53.452 21.798 82.843 1.00 77.75 328 GLN A C 1
ATOM 2536 O O . GLN A 1 328 ? -53.982 21.706 83.949 1.00 77.75 328 GLN A O 1
ATOM 2541 N N . MET A 1 329 ? -53.933 22.609 81.894 1.00 78.81 329 MET A N 1
ATOM 2542 C CA . MET A 1 329 ? -55.158 23.394 82.076 1.00 78.81 329 MET A CA 1
ATOM 2543 C C . MET A 1 329 ? -56.400 22.497 82.177 1.00 78.81 329 MET A C 1
ATOM 2545 O O . MET A 1 329 ? -57.241 22.740 83.040 1.00 78.81 329 MET A O 1
ATOM 2549 N N . ALA A 1 330 ? -56.495 21.438 81.363 1.00 75.75 330 ALA A N 1
ATOM 2550 C CA . ALA A 1 330 ? -57.579 20.453 81.437 1.00 75.75 330 ALA A CA 1
ATOM 2551 C C . ALA A 1 330 ? -57.568 19.667 82.765 1.00 75.75 330 ALA A C 1
ATOM 2553 O O . ALA A 1 330 ? -58.616 19.477 83.378 1.00 75.75 330 ALA A O 1
ATOM 2554 N N . GLU A 1 331 ? -56.389 19.279 83.264 1.00 77.88 331 GLU A N 1
ATOM 2555 C CA . GLU A 1 331 ? -56.234 18.650 84.585 1.00 77.88 331 GLU A CA 1
ATOM 2556 C C . GLU A 1 331 ? -56.607 19.604 85.732 1.00 77.88 331 GLU A C 1
ATOM 2558 O O . GLU A 1 331 ? -57.266 19.192 86.687 1.00 77.88 331 GLU A O 1
ATOM 2563 N N . ALA A 1 332 ? -56.240 20.886 85.636 1.00 79.88 332 ALA A N 1
ATOM 2564 C CA . ALA A 1 332 ? -56.616 21.898 86.621 1.00 79.88 332 ALA A CA 1
ATOM 2565 C C . ALA A 1 332 ? -58.135 22.150 86.644 1.00 79.88 332 ALA A C 1
ATOM 2567 O O . ALA A 1 332 ? -58.716 22.259 87.723 1.00 79.88 332 ALA A O 1
ATOM 2568 N N . LEU A 1 333 ? -58.785 22.185 85.474 1.00 79.62 333 LEU A N 1
ATOM 2569 C CA . LEU A 1 333 ? -60.244 22.269 85.334 1.00 79.62 333 LEU A CA 1
ATOM 2570 C C . LEU A 1 333 ? -60.941 21.038 85.926 1.00 79.62 333 LEU A C 1
ATOM 2572 O O . LEU A 1 333 ? -61.857 21.192 86.732 1.00 79.62 333 LEU A O 1
ATOM 2576 N N . ALA A 1 334 ? -60.472 19.825 85.618 1.00 75.94 334 ALA A N 1
ATOM 2577 C CA . ALA A 1 334 ? -60.990 18.599 86.228 1.00 75.94 334 ALA A CA 1
ATOM 2578 C C . ALA A 1 334 ? -60.822 18.612 87.761 1.00 75.94 334 ALA A C 1
ATOM 2580 O O . ALA A 1 334 ? -61.740 18.239 88.494 1.00 75.94 334 ALA A O 1
ATOM 2581 N N . GLY A 1 335 ? -59.688 19.115 88.264 1.00 77.69 335 GLY A N 1
ATOM 2582 C CA . GLY A 1 335 ? -59.443 19.325 89.693 1.00 77.69 335 GLY A CA 1
ATOM 2583 C C . GLY A 1 335 ? -60.403 20.335 90.336 1.00 77.69 335 GLY A C 1
ATOM 2584 O O . GLY A 1 335 ? -60.926 20.069 91.418 1.00 77.69 335 GLY A O 1
ATOM 2585 N N . GLN A 1 336 ? -60.696 21.453 89.664 1.00 79.75 336 GLN A N 1
ATOM 2586 C CA . GLN A 1 336 ? -61.674 22.446 90.126 1.00 79.75 336 GLN A CA 1
ATOM 2587 C C . GLN A 1 336 ? -63.093 21.875 90.168 1.00 79.75 336 GLN A C 1
ATOM 2589 O O . GLN A 1 336 ? -63.760 22.030 91.189 1.00 79.75 336 GLN A O 1
ATOM 2594 N N . VAL A 1 337 ? -63.530 21.163 89.119 1.00 78.88 337 VAL A N 1
ATOM 2595 C CA . VAL A 1 337 ? -64.847 20.497 89.068 1.00 78.88 337 VAL A CA 1
ATOM 2596 C C . VAL A 1 337 ? -64.964 19.435 90.164 1.00 78.88 337 VAL A C 1
ATOM 2598 O O . VAL A 1 337 ? -65.996 19.337 90.817 1.00 78.88 337 VAL A O 1
ATOM 2601 N N . THR A 1 338 ? -63.885 18.699 90.449 1.00 79.25 338 THR A N 1
ATOM 2602 C CA . THR A 1 338 ? -63.829 17.739 91.568 1.00 79.25 338 THR A CA 1
ATOM 2603 C C . THR A 1 338 ? -63.999 18.434 92.921 1.00 79.25 338 THR A C 1
ATOM 2605 O O . THR A 1 338 ? -64.728 17.948 93.782 1.00 79.25 338 THR A O 1
ATOM 2608 N N . GLN A 1 339 ? -63.358 19.591 93.121 1.00 78.31 339 GLN A N 1
ATOM 2609 C CA . GLN A 1 339 ? -63.530 20.386 94.340 1.00 78.31 339 GLN A CA 1
ATOM 2610 C C . GLN A 1 339 ? -64.944 20.964 94.458 1.00 78.31 339 GLN A C 1
ATOM 2612 O O . GLN A 1 339 ? -65.499 20.958 95.553 1.00 78.31 339 GLN A O 1
ATOM 2617 N N . THR A 1 340 ? -65.545 21.420 93.352 1.00 78.62 340 THR A N 1
ATOM 2618 C CA . THR A 1 340 ? -66.924 21.942 93.357 1.00 78.62 340 THR A CA 1
ATOM 2619 C C . THR A 1 340 ? -67.940 20.836 93.616 1.00 78.62 340 THR A C 1
ATOM 2621 O O . THR A 1 340 ? -68.865 21.052 94.390 1.00 78.62 340 THR A O 1
ATOM 2624 N N . LEU A 1 341 ? -67.740 19.645 93.043 1.00 77.94 341 LEU A N 1
ATOM 2625 C CA . LEU A 1 341 ? -68.534 18.450 93.331 1.00 77.94 341 LEU A CA 1
ATOM 2626 C C . LEU A 1 341 ? -68.438 18.083 94.821 1.00 77.94 341 LEU A C 1
ATOM 2628 O O . LEU A 1 341 ? -69.457 18.006 95.497 1.00 77.94 341 LEU A O 1
ATOM 2632 N N . ALA A 1 342 ? -67.219 17.977 95.364 1.00 72.81 342 ALA A N 1
ATOM 2633 C CA . ALA A 1 342 ? -66.994 17.659 96.776 1.00 72.81 342 ALA A CA 1
ATOM 2634 C C . ALA A 1 342 ? -67.538 18.734 97.736 1.00 72.81 342 ALA A C 1
ATOM 2636 O O . ALA A 1 342 ? -67.878 18.433 98.879 1.00 72.81 342 ALA A O 1
ATOM 2637 N N . GLN A 1 343 ? -67.599 19.995 97.304 1.00 74.31 343 GLN A N 1
ATOM 2638 C CA . GLN A 1 343 ? -68.202 21.077 98.077 1.00 74.31 343 GLN A CA 1
ATOM 2639 C C . GLN A 1 343 ? -69.735 21.043 98.004 1.00 74.31 343 GLN A C 1
ATOM 2641 O O . GLN A 1 343 ? -70.381 21.160 99.041 1.00 74.31 343 GLN A O 1
ATOM 2646 N N . HIS A 1 344 ? -70.317 20.784 96.831 1.00 77.88 344 HIS A N 1
ATOM 2647 C CA . HIS A 1 344 ? -71.766 20.654 96.662 1.00 77.88 344 HIS A CA 1
ATOM 2648 C C . HIS A 1 344 ? -72.334 19.409 97.369 1.00 77.88 344 HIS A C 1
ATOM 2650 O O . HIS A 1 344 ? -73.428 19.457 97.929 1.00 77.88 344 HIS A O 1
ATOM 2656 N N . GLU A 1 345 ? -71.559 18.319 97.433 1.00 69.19 345 GLU A N 1
ATOM 2657 C CA . GLU A 1 345 ? -71.868 17.135 98.247 1.00 69.19 345 GLU A CA 1
ATOM 2658 C C . GLU A 1 345 ? -71.892 17.441 99.755 1.00 69.19 345 GLU A C 1
ATOM 2660 O O . GLU A 1 345 ? -72.695 16.860 100.485 1.00 69.19 345 GLU A O 1
ATOM 2665 N N . ARG A 1 346 ? -71.046 18.369 100.233 1.00 66.75 346 ARG A N 1
ATOM 2666 C CA . ARG A 1 346 ? -71.051 18.841 101.634 1.00 66.75 346 ARG A CA 1
ATOM 2667 C C . ARG A 1 346 ? -72.192 19.813 101.932 1.00 66.75 346 ARG A C 1
ATOM 2669 O O . ARG A 1 346 ? -72.604 19.914 103.081 1.00 66.75 346 ARG A O 1
ATOM 2676 N N . GLU A 1 347 ? -72.699 20.509 100.919 1.00 66.31 347 GLU A N 1
ATOM 2677 C CA . GLU A 1 347 ? -73.848 21.425 100.985 1.00 66.31 347 GLU A CA 1
ATOM 2678 C C . GLU A 1 347 ? -75.190 20.698 100.797 1.00 66.31 347 GLU A C 1
ATOM 2680 O O . GLU A 1 347 ? -76.185 21.300 100.393 1.00 66.31 347 GLU A O 1
ATOM 2685 N N . LYS A 1 348 ? -75.237 19.394 101.091 1.00 64.19 348 LYS A N 1
ATOM 2686 C CA . LYS A 1 348 ? -76.485 18.638 101.118 1.00 64.19 348 LYS A CA 1
ATOM 2687 C C . LYS A 1 348 ? -77.456 19.324 102.091 1.00 64.19 348 LYS A C 1
ATOM 2689 O O . LYS A 1 348 ? -77.097 19.517 103.254 1.00 64.19 348 LYS A O 1
ATOM 2694 N N . PRO A 1 349 ? -78.663 19.714 101.653 1.00 61.16 349 PRO A N 1
ATOM 2695 C CA . PRO A 1 349 ? -79.587 20.422 102.522 1.00 61.16 349 PRO A CA 1
ATOM 2696 C C . PRO A 1 349 ? -80.027 19.494 103.669 1.00 61.16 349 PRO A C 1
ATOM 2698 O O . PRO A 1 349 ? -80.610 18.432 103.454 1.00 61.16 349 PRO A O 1
ATOM 2701 N N . GLU A 1 350 ? -79.691 19.886 104.899 1.00 55.59 350 GLU A N 1
ATOM 2702 C CA . GLU A 1 350 ? -80.025 19.187 106.144 1.00 55.59 350 GLU A CA 1
ATOM 2703 C C . GLU A 1 350 ? -80.946 20.078 106.987 1.00 55.59 350 GLU A C 1
ATOM 2705 O O . GLU A 1 350 ? -80.653 21.254 107.210 1.00 55.59 350 GLU A O 1
ATOM 2710 N N . GLY A 1 351 ? -82.062 19.527 107.472 1.00 50.47 351 GLY A N 1
ATOM 2711 C CA . GLY A 1 351 ? -82.984 20.258 108.343 1.00 50.47 351 GLY A CA 1
ATOM 2712 C C . GLY A 1 351 ? -82.317 20.560 109.683 1.00 50.47 351 GLY A C 1
ATOM 2713 O O . GLY A 1 351 ? -81.846 19.645 110.362 1.00 50.47 351 GLY A O 1
ATOM 2714 N N . ARG A 1 352 ? -82.258 21.837 110.073 1.00 50.38 352 ARG A N 1
ATOM 2715 C CA . ARG A 1 352 ? -81.631 22.266 111.330 1.00 50.38 352 ARG A CA 1
ATOM 2716 C C . ARG A 1 352 ? -82.670 22.559 112.408 1.00 50.38 352 ARG A C 1
ATOM 2718 O O . ARG A 1 352 ? -83.723 23.139 112.157 1.00 50.38 352 ARG A O 1
ATOM 2725 N N . VAL A 1 353 ? -82.327 22.185 113.638 1.00 44.31 353 VAL A N 1
ATOM 2726 C CA . VAL A 1 353 ? -83.051 22.543 114.863 1.00 44.31 353 VAL A CA 1
ATOM 2727 C C . VAL A 1 353 ? -82.245 23.635 115.572 1.00 44.31 353 VAL A C 1
ATOM 2729 O O . VAL A 1 353 ? -81.085 23.409 115.914 1.00 44.31 353 VAL A O 1
ATOM 2732 N N . GLY A 1 354 ? -82.823 24.829 115.740 1.00 51.47 354 GLY A N 1
ATOM 2733 C CA . GLY A 1 354 ? -82.172 25.978 116.391 1.00 51.47 354 GLY A CA 1
ATOM 2734 C C . GLY A 1 354 ? -82.185 25.924 117.928 1.00 51.47 354 GLY A C 1
ATOM 2735 O O . GLY A 1 354 ? -83.011 25.234 118.527 1.00 51.47 354 GLY A O 1
ATOM 2736 N N . GLU A 1 355 ? -81.263 26.664 118.561 1.00 47.84 355 GLU A N 1
ATOM 2737 C CA . GLU A 1 355 ? -81.064 26.733 120.020 1.00 47.84 355 GLU A CA 1
ATOM 2738 C C . GLU A 1 355 ? -82.303 27.209 120.802 1.00 47.84 355 GLU A C 1
ATOM 2740 O O . GLU A 1 355 ? -83.013 28.139 120.417 1.00 47.84 355 GLU A O 1
ATOM 2745 N N . VAL A 1 356 ? -82.531 26.577 121.957 1.00 50.12 356 VAL A N 1
ATOM 2746 C CA . VAL A 1 356 ? -83.696 26.798 122.822 1.00 50.12 356 VAL A CA 1
ATOM 2747 C C . VAL A 1 356 ? -83.519 28.073 123.651 1.00 50.12 356 VAL A C 1
ATOM 2749 O O . VAL A 1 356 ? -82.860 28.065 124.688 1.00 50.12 356 VAL A O 1
ATOM 2752 N N . VAL A 1 357 ? -84.191 29.153 123.251 1.00 50.03 357 VAL A N 1
ATOM 2753 C CA . VAL A 1 357 ? -84.439 30.325 124.105 1.00 50.03 357 VAL A CA 1
ATOM 2754 C C . VAL A 1 357 ? -85.911 30.306 124.521 1.00 50.03 357 VAL A C 1
ATOM 2756 O O . VAL A 1 357 ? -86.807 30.375 123.685 1.00 50.03 357 VAL A O 1
ATOM 2759 N N . ASN A 1 358 ? -86.178 30.195 125.825 1.00 46.66 358 ASN A N 1
ATOM 2760 C CA . ASN A 1 358 ? -87.523 30.263 126.419 1.00 46.66 358 ASN A CA 1
ATOM 2761 C C . ASN A 1 358 ? -88.548 29.226 125.904 1.00 46.66 358 ASN A C 1
ATOM 2763 O O . ASN A 1 358 ? -89.720 29.540 125.702 1.00 46.66 358 ASN A O 1
ATOM 2767 N N . GLY A 1 359 ? -88.131 27.964 125.746 1.00 52.75 359 GLY A N 1
ATOM 2768 C CA . GLY A 1 359 ? -89.063 26.826 125.722 1.00 52.75 359 GLY A CA 1
ATOM 2769 C C . GLY A 1 359 ? -89.933 26.661 124.467 1.00 52.75 359 GLY A C 1
ATOM 2770 O O . GLY A 1 359 ? -90.960 25.988 124.539 1.00 52.75 359 GLY A O 1
ATOM 2771 N N . ARG A 1 360 ? -89.540 27.221 123.314 1.00 43.25 360 ARG A N 1
ATOM 2772 C CA . ARG A 1 360 ? -90.135 26.919 121.996 1.00 43.25 360 ARG A CA 1
ATOM 2773 C C . ARG A 1 360 ? -89.044 26.588 120.971 1.00 43.25 360 ARG A C 1
ATOM 2775 O O . ARG A 1 360 ? -88.116 27.366 120.800 1.00 43.25 360 ARG A O 1
ATOM 2782 N N . LEU A 1 361 ? -89.178 25.438 120.304 1.00 43.16 361 LEU A N 1
ATOM 2783 C CA . LEU A 1 361 ? -88.316 24.968 119.211 1.00 43.16 361 LEU A CA 1
ATOM 2784 C C . LEU A 1 361 ? -88.869 25.458 117.865 1.00 43.16 361 LEU A C 1
ATOM 2786 O O . LEU A 1 361 ? -90.023 25.178 117.541 1.00 43.16 361 LEU A O 1
ATOM 2790 N N . THR A 1 362 ? -88.055 26.152 117.073 1.00 45.06 362 THR A N 1
ATOM 2791 C CA . THR A 1 362 ? -88.309 26.396 115.646 1.00 45.06 362 THR A CA 1
ATOM 2792 C C . THR A 1 362 ? -87.674 25.274 114.824 1.00 45.06 362 THR A C 1
ATOM 2794 O O . THR A 1 362 ? -86.474 25.026 114.934 1.00 45.06 362 THR A O 1
ATOM 2797 N N . VAL A 1 363 ? -88.491 24.577 114.027 1.00 48.41 363 VAL A N 1
ATOM 2798 C CA . VAL A 1 363 ? -88.070 23.511 113.104 1.00 48.41 363 VAL A CA 1
ATOM 2799 C C . VAL A 1 363 ? -88.225 24.038 111.682 1.00 48.41 363 VAL A C 1
ATOM 2801 O O . VAL A 1 363 ? -89.335 24.371 111.272 1.00 48.41 363 VAL A O 1
ATOM 2804 N N . GLU A 1 364 ? -87.121 24.120 110.946 1.00 51.91 364 GLU A N 1
ATOM 2805 C CA . GLU A 1 364 ? -87.120 24.412 109.510 1.00 51.91 364 GLU A CA 1
ATOM 2806 C C . GLU A 1 364 ? -87.292 23.085 108.749 1.00 51.91 364 GLU A C 1
ATOM 2808 O O . GLU A 1 364 ? -86.434 22.202 108.821 1.00 51.91 364 GLU A O 1
ATOM 2813 N N . LEU A 1 365 ? -88.439 22.898 108.086 1.00 55.09 365 LEU A N 1
ATOM 2814 C CA . LEU A 1 365 ? -88.726 21.721 107.258 1.00 55.09 365 LEU A CA 1
ATOM 2815 C C . LEU A 1 365 ? -88.165 21.937 105.847 1.00 55.09 365 LEU A C 1
ATOM 2817 O O . LEU A 1 365 ? -88.448 22.952 105.221 1.00 55.09 365 LEU A O 1
ATOM 2821 N N . LEU A 1 366 ? -87.391 20.968 105.358 1.00 54.19 366 LEU A N 1
ATOM 2822 C CA . LEU A 1 366 ? -86.813 20.959 104.012 1.00 54.19 366 LEU A CA 1
ATOM 2823 C C . LEU A 1 366 ? -87.915 20.782 102.948 1.00 54.19 366 LEU A C 1
ATOM 2825 O O . LEU A 1 366 ? -88.685 19.821 103.031 1.00 54.19 366 LEU A O 1
ATOM 2829 N N . GLU A 1 367 ? -87.986 21.652 101.937 1.00 58.94 367 GLU A N 1
ATOM 2830 C CA . GLU A 1 367 ? -88.944 21.507 100.832 1.00 58.94 367 GLU A CA 1
ATOM 2831 C C . GLU A 1 367 ? -88.425 20.529 99.758 1.00 58.94 367 GLU A C 1
ATOM 2833 O O . GLU A 1 367 ? -87.250 20.529 99.393 1.00 58.94 367 GLU A O 1
ATOM 2838 N N . GLN A 1 368 ? -89.309 19.694 99.195 1.00 61.56 368 GLN A N 1
ATOM 2839 C CA . GLN A 1 368 ? -88.946 18.678 98.189 1.00 61.56 368 GLN A CA 1
ATOM 2840 C C . GLN A 1 368 ? -88.328 19.286 96.913 1.00 61.56 368 GLN A C 1
ATOM 2842 O O . GLN A 1 368 ? -87.462 18.683 96.285 1.00 61.56 368 GLN A O 1
ATOM 2847 N N . ARG A 1 369 ? -88.700 20.530 96.586 1.00 65.44 369 ARG A N 1
ATOM 2848 C CA . ARG A 1 369 ? -88.141 21.300 95.468 1.00 65.44 369 ARG A CA 1
ATOM 2849 C C . ARG A 1 369 ? -86.640 21.586 95.633 1.00 65.44 369 ARG A C 1
ATOM 2851 O O . ARG A 1 369 ? -85.939 21.650 94.624 1.00 65.44 369 ARG A O 1
ATOM 2858 N N . ASP A 1 370 ? -86.155 21.745 96.862 1.00 63.16 370 ASP A N 1
ATOM 2859 C CA . ASP A 1 370 ? -84.746 22.042 97.149 1.00 63.16 370 ASP A CA 1
ATOM 2860 C C . ASP A 1 370 ? -83.876 20.783 97.030 1.00 63.16 370 ASP A C 1
ATOM 2862 O O . ASP A 1 370 ? -82.748 20.843 96.539 1.00 63.16 370 ASP A O 1
ATOM 2866 N N . VAL A 1 371 ? -84.434 19.619 97.388 1.00 64.50 371 VAL A N 1
ATOM 2867 C CA . VAL A 1 371 ? -83.791 18.310 97.189 1.00 64.50 371 VAL A CA 1
ATOM 2868 C C . VAL A 1 371 ? -83.694 17.980 95.701 1.00 64.50 371 VAL A C 1
ATOM 2870 O O . VAL A 1 371 ? -82.622 17.600 95.238 1.00 64.50 371 VAL A O 1
ATOM 2873 N N . ASP A 1 372 ? -84.760 18.184 94.925 1.00 72.56 372 ASP A N 1
ATOM 2874 C CA . ASP A 1 372 ? -84.744 17.918 93.480 1.00 72.56 372 ASP A CA 1
ATOM 2875 C C . ASP A 1 372 ? -83.774 18.858 92.736 1.00 72.56 372 ASP A C 1
ATOM 2877 O O . ASP A 1 372 ? -83.055 18.425 91.836 1.00 72.56 372 ASP A O 1
ATOM 2881 N N . GLN A 1 373 ? -83.683 20.134 93.135 1.00 72.69 373 GLN A N 1
ATOM 2882 C CA . GLN A 1 373 ? -82.706 21.078 92.572 1.00 72.69 373 GLN A CA 1
ATOM 2883 C C . GLN A 1 373 ? -81.258 20.701 92.903 1.00 72.69 373 GLN A C 1
ATOM 2885 O O . GLN A 1 373 ? -80.403 20.778 92.020 1.00 72.69 373 GLN A O 1
ATOM 2890 N N . TRP A 1 374 ? -80.981 20.263 94.135 1.00 76.56 374 TRP A N 1
ATOM 2891 C CA . TRP A 1 374 ? -79.664 19.750 94.524 1.00 76.56 374 TRP A CA 1
ATOM 2892 C C . TRP A 1 374 ? -79.315 18.466 93.759 1.00 76.56 374 TRP A C 1
ATOM 2894 O O . TRP A 1 374 ? -78.212 18.342 93.238 1.00 76.56 374 TRP A O 1
ATOM 2904 N N . THR A 1 375 ? -80.268 17.540 93.607 1.00 76.38 375 THR A N 1
ATOM 2905 C CA . THR A 1 375 ? -80.043 16.248 92.934 1.00 76.38 375 THR A CA 1
ATOM 2906 C C . THR A 1 375 ? -79.799 16.426 91.432 1.00 76.38 375 THR A C 1
ATOM 2908 O O . THR A 1 375 ? -78.835 15.878 90.905 1.00 76.38 375 THR A O 1
ATOM 2911 N N . ASN A 1 376 ? -80.590 17.271 90.759 1.00 77.38 376 ASN A N 1
ATOM 2912 C CA . ASN A 1 376 ? -80.376 17.614 89.347 1.00 77.38 376 ASN A CA 1
ATOM 2913 C C . ASN A 1 376 ? -79.018 18.298 89.129 1.00 77.38 376 ASN A C 1
ATOM 2915 O O . ASN A 1 376 ? -78.329 18.021 88.148 1.00 77.38 376 ASN A O 1
ATOM 2919 N N . ARG A 1 377 ? -78.603 19.170 90.057 1.00 77.06 377 ARG A N 1
ATOM 2920 C CA . ARG A 1 377 ? -77.307 19.852 89.985 1.00 77.06 377 ARG A CA 1
ATOM 2921 C C . ARG A 1 377 ? -76.136 18.923 90.304 1.00 77.06 377 ARG A C 1
ATOM 2923 O O . ARG A 1 377 ? -75.075 19.071 89.706 1.00 77.06 377 ARG A O 1
ATOM 2930 N N . LEU A 1 378 ? -76.322 17.943 91.187 1.00 78.81 378 LEU A N 1
ATOM 2931 C CA . LEU A 1 378 ? -75.353 16.880 91.452 1.00 78.81 378 LEU A CA 1
ATOM 2932 C C . LEU A 1 378 ? -75.169 15.976 90.224 1.00 78.81 378 LEU A C 1
ATOM 2934 O O . LEU A 1 378 ? -74.041 15.621 89.897 1.00 78.81 378 LEU A O 1
ATOM 2938 N N . GLU A 1 379 ? -76.251 15.626 89.527 1.00 78.94 379 GLU A N 1
ATOM 2939 C CA . GLU A 1 379 ? -76.198 14.827 88.298 1.00 78.94 379 GLU A CA 1
ATOM 2940 C C . GLU A 1 379 ? -75.524 15.603 87.151 1.00 78.94 379 GLU A C 1
ATOM 2942 O O . GLU A 1 379 ? -74.631 15.072 86.490 1.00 78.94 379 GLU A O 1
ATOM 2947 N N . GLU A 1 380 ? -75.835 16.896 86.997 1.00 79.75 380 GLU A N 1
ATOM 2948 C CA . GLU A 1 380 ? -75.147 17.803 86.067 1.00 79.75 380 GLU A CA 1
ATOM 2949 C C . GLU A 1 380 ? -73.644 17.930 86.389 1.00 79.75 380 GLU A C 1
ATOM 2951 O O . GLU A 1 380 ? -72.796 17.812 85.501 1.00 79.75 380 GLU A O 1
ATOM 2956 N N . LEU A 1 381 ? -73.280 18.113 87.664 1.00 79.19 381 LEU A N 1
ATOM 2957 C CA . LEU A 1 381 ? -71.883 18.191 88.103 1.00 79.19 381 LEU A CA 1
ATOM 2958 C C . LEU A 1 381 ? -71.138 16.858 87.945 1.00 79.19 381 LEU A C 1
ATOM 2960 O O . LEU A 1 381 ? -69.962 16.875 87.582 1.00 79.19 381 LEU A O 1
ATOM 2964 N N . ASN A 1 382 ? -71.797 15.716 88.154 1.00 79.00 382 ASN A N 1
ATOM 2965 C CA . ASN A 1 382 ? -71.219 14.391 87.916 1.00 79.00 382 ASN A CA 1
ATOM 2966 C C . ASN A 1 382 ? -70.976 14.133 86.424 1.00 79.00 382 ASN A C 1
ATOM 2968 O O . ASN A 1 382 ? -69.915 13.627 86.052 1.00 79.00 382 ASN A O 1
ATOM 2972 N N . GLN A 1 383 ? -71.907 14.539 85.558 1.00 80.25 383 GLN A N 1
ATOM 2973 C CA . GLN A 1 383 ? -71.728 14.459 84.109 1.00 80.25 383 GLN A CA 1
ATOM 2974 C C . GLN A 1 383 ? -70.573 15.362 83.640 1.00 80.25 383 GLN A C 1
ATOM 2976 O O . GLN A 1 383 ? -69.732 14.941 82.836 1.00 80.25 383 GLN A O 1
ATOM 2981 N N . ASN A 1 384 ? -70.472 16.572 84.199 1.00 79.56 384 ASN A N 1
ATOM 2982 C CA . ASN A 1 384 ? -69.369 17.499 83.943 1.00 79.56 384 ASN A CA 1
ATOM 2983 C C . ASN A 1 384 ? -68.026 16.961 84.467 1.00 79.56 384 ASN A C 1
ATOM 2985 O O . ASN A 1 384 ? -67.018 17.068 83.770 1.00 79.56 384 ASN A O 1
ATOM 2989 N N . HIS A 1 385 ? -68.001 16.331 85.647 1.00 80.44 385 HIS A N 1
ATOM 2990 C CA . HIS A 1 385 ? -66.807 15.689 86.204 1.00 80.44 385 HIS A CA 1
ATOM 2991 C C . HIS A 1 385 ? -66.335 14.520 85.334 1.00 80.44 385 HIS A C 1
ATOM 2993 O O . HIS A 1 385 ? -65.151 14.444 85.007 1.00 80.44 385 HIS A O 1
ATOM 2999 N N . SER A 1 386 ? -67.251 13.641 84.910 1.00 78.19 386 SER A N 1
ATOM 3000 C CA . SER A 1 386 ? -66.928 12.528 84.014 1.00 78.19 386 SER A CA 1
ATOM 3001 C C . SER A 1 386 ? -66.333 13.041 82.707 1.00 78.19 386 SER A C 1
ATOM 3003 O O . SER A 1 386 ? -65.262 12.585 82.317 1.00 78.19 386 SER A O 1
ATOM 3005 N N . THR A 1 387 ? -66.984 14.022 82.072 1.00 80.31 387 THR A N 1
ATOM 3006 C CA . THR A 1 387 ? -66.539 14.607 80.797 1.00 80.31 387 THR A CA 1
ATOM 3007 C C . THR A 1 387 ? -65.155 15.246 80.938 1.00 80.31 387 THR A C 1
ATOM 3009 O O . THR A 1 387 ? -64.235 14.870 80.209 1.00 80.31 387 THR A O 1
ATOM 3012 N N . ALA A 1 388 ? -64.961 16.105 81.946 1.00 75.75 388 ALA A N 1
ATOM 3013 C CA . ALA A 1 388 ? -63.683 16.765 82.216 1.00 75.75 388 ALA A CA 1
ATOM 3014 C C . ALA A 1 388 ? -62.558 15.772 82.573 1.00 75.75 388 ALA A C 1
ATOM 3016 O O . ALA A 1 388 ? -61.414 15.960 82.165 1.00 75.75 388 ALA A O 1
ATOM 3017 N N . SER A 1 389 ? -62.867 14.689 83.295 1.00 77.06 389 SER A N 1
ATOM 3018 C CA . SER A 1 389 ? -61.904 13.636 83.645 1.00 77.06 389 SER A CA 1
ATOM 3019 C C . SER A 1 389 ? -61.477 12.816 82.421 1.00 77.06 389 SER A C 1
ATOM 3021 O O . SER A 1 389 ? -60.285 12.567 82.227 1.00 77.06 389 SER A O 1
ATOM 3023 N N . THR A 1 390 ? -62.413 12.463 81.529 1.00 78.88 390 THR A N 1
ATOM 3024 C CA . THR A 1 390 ? -62.076 11.818 80.248 1.00 78.88 390 THR A CA 1
ATOM 3025 C C . THR A 1 390 ? -61.277 12.728 79.322 1.00 78.88 390 THR A C 1
ATOM 3027 O O . THR A 1 390 ? -60.326 12.261 78.695 1.00 78.88 390 THR A O 1
ATOM 3030 N N . GLU A 1 391 ? -61.606 14.018 79.256 1.00 77.56 391 GLU A N 1
ATOM 3031 C CA . GLU A 1 391 ? -60.854 14.994 78.462 1.00 77.56 391 GLU A CA 1
ATOM 3032 C C . GLU A 1 391 ? -59.432 15.191 79.007 1.00 77.56 391 GLU A C 1
ATOM 3034 O O . GLU A 1 391 ? -58.473 15.186 78.232 1.00 77.56 391 GLU A O 1
ATOM 3039 N N . ALA A 1 392 ? -59.261 15.260 80.332 1.00 75.62 392 ALA A N 1
ATOM 3040 C CA . ALA A 1 392 ? -57.947 15.314 80.971 1.00 75.62 392 ALA A CA 1
ATOM 3041 C C . ALA A 1 392 ? -57.126 14.032 80.725 1.00 75.62 392 ALA A C 1
ATOM 3043 O O . ALA A 1 392 ? -55.944 14.105 80.380 1.00 75.62 392 ALA A O 1
ATOM 3044 N N . ALA A 1 393 ? -57.745 12.849 80.822 1.00 74.75 393 ALA A N 1
ATOM 3045 C CA . ALA A 1 393 ? -57.087 11.573 80.531 1.00 74.75 393 ALA A CA 1
ATOM 3046 C C . ALA A 1 393 ? -56.669 11.452 79.052 1.00 74.75 393 ALA A C 1
ATOM 3048 O O . ALA A 1 393 ? -55.558 10.998 78.758 1.00 74.75 393 ALA A O 1
ATOM 3049 N N . ALA A 1 394 ? -57.515 11.906 78.121 1.00 75.56 394 ALA A N 1
ATOM 3050 C CA . ALA A 1 394 ? -57.212 11.946 76.692 1.00 75.56 394 ALA A CA 1
ATOM 3051 C C . ALA A 1 394 ? -56.073 12.932 76.373 1.00 75.56 394 ALA A C 1
ATOM 3053 O O . ALA A 1 394 ? -55.139 12.583 75.643 1.00 75.56 394 ALA A O 1
ATOM 3054 N N . ALA A 1 395 ? -56.086 14.125 76.976 1.00 73.75 395 ALA A N 1
ATOM 3055 C CA . ALA A 1 395 ? -55.017 15.112 76.830 1.00 73.75 395 ALA A CA 1
ATOM 3056 C C . ALA A 1 395 ? -53.674 14.588 77.378 1.00 73.75 395 ALA A C 1
ATOM 3058 O O . ALA A 1 395 ? -52.635 14.724 76.727 1.00 73.75 395 ALA A O 1
ATOM 3059 N N . ARG A 1 396 ? -53.682 13.894 78.524 1.00 74.06 396 ARG A N 1
ATOM 3060 C CA . ARG A 1 396 ? -52.479 13.279 79.109 1.00 74.06 396 ARG A CA 1
ATOM 3061 C C . ARG A 1 396 ? -51.936 12.128 78.259 1.00 74.06 396 ARG A C 1
ATOM 3063 O O . ARG A 1 396 ? -50.720 11.991 78.109 1.00 74.06 396 ARG A O 1
ATOM 3070 N N . ALA A 1 397 ? -52.812 11.326 77.652 1.00 74.12 397 ALA A N 1
ATOM 3071 C CA . ALA A 1 397 ? -52.414 10.286 76.705 1.00 74.12 397 ALA A CA 1
ATOM 3072 C C . ALA A 1 397 ? -51.744 10.876 75.449 1.00 74.12 397 ALA A C 1
ATOM 3074 O O . ALA A 1 397 ? -50.722 10.350 75.003 1.00 74.12 397 ALA A O 1
ATOM 3075 N N . MET A 1 398 ? -52.248 12.002 74.927 1.00 74.31 398 MET A N 1
ATOM 3076 C CA . MET A 1 398 ? -51.634 12.720 73.802 1.00 74.31 398 MET A CA 1
ATOM 3077 C C . MET A 1 398 ? -50.236 13.267 74.134 1.00 74.31 398 MET A C 1
ATOM 3079 O O . MET A 1 398 ? -49.323 13.141 73.314 1.00 74.31 398 MET A O 1
ATOM 3083 N N . VAL A 1 399 ? -50.031 13.815 75.337 1.00 74.62 399 VAL A N 1
ATOM 3084 C CA . VAL A 1 399 ? -48.708 14.282 75.797 1.00 74.62 399 VAL A CA 1
ATOM 3085 C C . VAL A 1 399 ? -47.731 13.111 75.947 1.00 74.62 399 VAL A C 1
ATOM 3087 O O . VAL A 1 399 ? -46.612 13.169 75.437 1.00 74.62 399 VAL A O 1
ATOM 3090 N N . ASN A 1 400 ? -48.161 12.004 76.559 1.00 74.06 400 ASN A N 1
ATOM 3091 C CA . ASN A 1 400 ? -47.325 10.810 76.729 1.00 74.06 400 ASN A CA 1
ATOM 3092 C C . ASN A 1 400 ? -46.946 10.155 75.391 1.00 74.06 400 ASN A C 1
ATOM 3094 O O . ASN A 1 400 ? -45.816 9.691 75.229 1.00 74.06 400 ASN A O 1
ATOM 3098 N N . ALA A 1 401 ? -47.858 10.154 74.412 1.00 71.94 401 ALA A N 1
ATOM 3099 C CA . ALA A 1 401 ? -47.579 9.669 73.062 1.00 71.94 401 ALA A CA 1
ATOM 3100 C C . ALA A 1 401 ? -46.505 10.513 72.351 1.00 71.94 401 ALA A C 1
ATOM 3102 O O . ALA A 1 401 ? -45.691 9.968 71.605 1.00 71.94 401 ALA A O 1
ATOM 3103 N N . ARG A 1 402 ? -46.453 11.827 72.622 1.00 73.94 402 ARG A N 1
ATOM 3104 C CA . ARG A 1 402 ? -45.479 12.761 72.030 1.00 73.94 402 ARG A CA 1
ATOM 3105 C C . ARG A 1 402 ? -44.183 12.936 72.833 1.00 73.94 402 ARG A C 1
ATOM 3107 O O . ARG A 1 402 ? -43.215 13.464 72.291 1.00 73.94 402 ARG A O 1
ATOM 3114 N N . GLY A 1 403 ? -44.100 12.434 74.068 1.00 67.75 403 GLY A N 1
ATOM 3115 C CA . GLY A 1 403 ? -42.908 12.562 74.924 1.00 67.75 403 GLY A CA 1
ATOM 3116 C C . GLY A 1 403 ? -41.632 11.934 74.339 1.00 67.75 403 GLY A C 1
ATOM 3117 O O . GLY A 1 403 ? -40.539 12.472 74.510 1.00 67.75 403 GLY A O 1
ATOM 3118 N N . ARG A 1 404 ? -41.757 10.842 73.567 1.00 66.38 404 ARG A N 1
ATOM 3119 C CA . ARG A 1 404 ? -40.625 10.266 72.809 1.00 66.38 404 ARG A CA 1
ATOM 3120 C C . ARG A 1 404 ? -40.163 11.170 71.658 1.00 66.38 404 ARG A C 1
ATOM 3122 O O . ARG A 1 404 ? -38.963 11.270 71.423 1.00 66.38 404 ARG A O 1
ATOM 3129 N N . GLY A 1 405 ? -41.091 11.859 70.991 1.00 68.19 405 GLY A N 1
ATOM 3130 C CA . GLY A 1 405 ? -40.784 12.839 69.942 1.00 68.19 405 GLY A CA 1
ATOM 3131 C C . GLY A 1 405 ? -40.061 14.073 70.487 1.00 68.19 405 GLY A C 1
ATOM 3132 O O . GLY A 1 405 ? -39.108 14.545 69.874 1.00 68.19 405 GLY A O 1
ATOM 3133 N N . GLN A 1 406 ? -40.421 14.528 71.693 1.00 74.75 406 GLN A N 1
ATOM 3134 C CA . GLN A 1 406 ? -39.774 15.668 72.355 1.00 74.75 406 GLN A CA 1
ATOM 3135 C C . GLN A 1 406 ? -38.276 15.433 72.605 1.00 74.75 406 GLN A C 1
ATOM 3137 O O . GLN A 1 406 ? -37.453 16.287 72.280 1.00 74.75 406 GLN A O 1
ATOM 3142 N N . ALA A 1 407 ? -37.907 14.270 73.150 1.00 72.12 407 ALA A N 1
ATOM 3143 C CA . ALA A 1 407 ? -36.508 13.941 73.427 1.00 72.12 407 ALA A CA 1
ATOM 3144 C C . ALA A 1 407 ? -35.675 13.820 72.135 1.00 72.12 407 ALA A C 1
ATOM 3146 O O . ALA A 1 407 ? -34.547 14.311 72.075 1.00 72.12 407 ALA A O 1
ATOM 3147 N N . LEU A 1 408 ? -36.250 13.226 71.081 1.00 74.81 408 LEU A N 1
ATOM 3148 C CA . LEU A 1 408 ? -35.614 13.111 69.766 1.00 74.81 408 LEU A CA 1
ATOM 3149 C C . LEU A 1 408 ? -35.411 14.483 69.107 1.00 74.81 408 LEU A C 1
ATOM 3151 O O . LEU A 1 408 ? -34.310 14.772 68.642 1.00 74.81 408 LEU A O 1
ATOM 3155 N N . ALA A 1 409 ? -36.422 15.356 69.127 1.00 74.75 409 ALA A N 1
ATOM 3156 C CA . ALA A 1 409 ? -36.330 16.713 68.585 1.00 74.75 409 ALA A CA 1
ATOM 3157 C C . ALA A 1 409 ? -35.338 17.596 69.370 1.00 74.75 409 ALA A C 1
ATOM 3159 O O . ALA A 1 409 ? -34.584 18.366 68.769 1.00 74.75 409 ALA A O 1
ATOM 3160 N N . GLN A 1 410 ? -35.256 17.448 70.700 1.00 78.75 410 GLN A N 1
ATOM 3161 C CA . GLN A 1 410 ? -34.237 18.108 71.532 1.00 78.75 410 GLN A CA 1
ATOM 3162 C C . GLN A 1 410 ? -32.821 17.630 71.193 1.00 78.75 410 GLN A C 1
ATOM 3164 O O . GLN A 1 410 ? -31.919 18.450 71.013 1.00 78.75 410 GLN A O 1
ATOM 3169 N N . GLN A 1 411 ? -32.619 16.318 71.053 1.00 79.50 411 GLN A N 1
ATOM 3170 C CA . GLN A 1 411 ? -31.316 15.747 70.718 1.00 79.50 411 GLN A CA 1
ATOM 3171 C C . GLN A 1 411 ? -30.886 16.096 69.282 1.00 79.50 411 GLN A C 1
ATOM 3173 O O . GLN A 1 411 ? -29.718 16.416 69.050 1.00 79.50 411 GLN A O 1
ATOM 3178 N N . ALA A 1 412 ? -31.820 16.093 68.326 1.00 78.88 412 ALA A N 1
ATOM 3179 C CA . ALA A 1 412 ? -31.579 16.506 66.945 1.00 78.88 412 ALA A CA 1
ATOM 3180 C C . ALA A 1 412 ? -31.216 17.999 66.859 1.00 78.88 412 ALA A C 1
ATOM 3182 O O . ALA A 1 412 ? -30.264 18.362 66.166 1.00 78.88 412 ALA A O 1
ATOM 3183 N N . THR A 1 413 ? -31.899 18.849 67.634 1.00 82.19 413 THR A N 1
ATOM 3184 C CA . THR A 1 413 ? -31.591 20.284 67.746 1.00 82.19 413 THR A CA 1
ATOM 3185 C C . THR A 1 413 ? -30.211 20.513 68.366 1.00 82.19 413 THR A C 1
ATOM 3187 O O . THR A 1 413 ? -29.427 21.297 67.836 1.00 82.19 413 THR A O 1
ATOM 3190 N N . ALA A 1 414 ? -29.861 19.789 69.434 1.00 80.38 414 ALA A N 1
ATOM 3191 C CA . ALA A 1 414 ? -28.544 19.884 70.066 1.00 80.38 414 ALA A CA 1
ATOM 3192 C C . ALA A 1 414 ? -27.412 19.465 69.111 1.00 80.38 414 ALA A C 1
ATOM 3194 O O . ALA A 1 414 ? -26.388 20.138 69.036 1.00 80.38 414 ALA A O 1
ATOM 3195 N N . ARG A 1 415 ? -27.613 18.402 68.320 1.00 81.81 415 ARG A N 1
ATOM 3196 C CA . ARG A 1 415 ? -26.629 17.922 67.335 1.00 81.81 415 ARG A CA 1
ATOM 3197 C C . ARG A 1 415 ? -26.444 18.882 66.156 1.00 81.81 415 ARG A C 1
ATOM 3199 O O . ARG A 1 415 ? -25.327 19.030 65.670 1.00 81.81 415 ARG A O 1
ATOM 3206 N N . LEU A 1 416 ? -27.511 19.547 65.708 1.00 84.00 416 LEU A N 1
ATOM 3207 C CA . LEU A 1 416 ? -27.431 20.585 64.670 1.00 84.00 416 LEU A CA 1
ATOM 3208 C C . LEU A 1 416 ? -26.687 21.845 65.149 1.00 84.00 416 LEU A C 1
ATOM 3210 O O . LEU A 1 416 ? -26.135 22.566 64.318 1.00 84.00 416 LEU A O 1
ATOM 3214 N N . LEU A 1 417 ? -26.641 22.093 66.462 1.00 83.31 417 LEU A N 1
ATOM 3215 C CA . LEU A 1 417 ? -25.957 23.235 67.085 1.00 83.31 417 LEU A CA 1
ATOM 3216 C C . LEU A 1 417 ? -24.544 22.908 67.606 1.00 83.31 417 LEU A C 1
ATOM 3218 O O . LEU A 1 417 ? -23.790 23.822 67.933 1.00 83.31 417 LEU A O 1
ATOM 3222 N N . ASP A 1 418 ? -24.165 21.632 67.664 1.00 83.06 418 ASP A N 1
ATOM 3223 C CA . ASP A 1 418 ? -22.858 21.186 68.149 1.00 83.06 418 ASP A CA 1
ATOM 3224 C C . ASP A 1 418 ? -21.745 21.477 67.130 1.00 83.06 418 ASP A C 1
ATOM 3226 O O . ASP A 1 418 ? -21.685 20.891 66.047 1.00 83.06 418 ASP A O 1
ATOM 3230 N N . ALA A 1 419 ? -20.813 22.358 67.493 1.00 74.12 419 ALA A N 1
ATOM 3231 C CA . ALA A 1 419 ? -19.706 22.754 66.627 1.00 74.12 419 ALA A CA 1
ATOM 3232 C C . ALA A 1 419 ? -18.729 21.617 66.281 1.00 74.12 419 ALA A C 1
ATOM 3234 O O . ALA A 1 419 ? -17.979 21.737 65.314 1.00 74.12 419 ALA A O 1
ATOM 3235 N N . THR A 1 420 ? -18.735 20.519 67.040 1.00 71.81 420 THR A N 1
ATOM 3236 C CA . THR A 1 420 ? -17.863 19.360 66.803 1.00 71.81 420 THR A CA 1
ATOM 3237 C C . THR A 1 420 ? -18.483 18.315 65.873 1.00 71.81 420 THR A C 1
ATOM 3239 O O . THR A 1 420 ? -17.769 17.469 65.330 1.00 71.81 420 THR A O 1
ATOM 3242 N N . ALA A 1 421 ? -19.794 18.390 65.625 1.00 75.12 421 ALA A N 1
ATOM 3243 C CA . ALA A 1 421 ? -20.490 17.459 64.749 1.00 75.12 421 ALA A CA 1
ATOM 3244 C C . ALA A 1 421 ? -20.344 17.868 63.264 1.00 75.12 421 ALA A C 1
ATOM 3246 O O . ALA A 1 421 ? -20.666 18.997 62.906 1.00 75.12 421 ALA A O 1
ATOM 3247 N N . PRO A 1 422 ? -19.930 16.964 62.354 1.00 71.94 422 PRO A N 1
ATOM 3248 C CA . PRO A 1 422 ? -19.682 17.301 60.942 1.00 71.94 422 PRO A CA 1
ATOM 3249 C C . PRO A 1 422 ? -20.941 17.736 60.164 1.00 71.94 422 PRO A C 1
ATOM 3251 O O . PRO A 1 422 ? -20.847 18.462 59.170 1.00 71.94 422 PRO A O 1
ATOM 3254 N N . ASP A 1 423 ? -22.123 17.339 60.637 1.00 75.56 423 ASP A N 1
ATOM 3255 C CA . ASP A 1 423 ? -23.415 17.668 60.025 1.00 75.56 423 ASP A CA 1
ATOM 3256 C C . ASP A 1 423 ? -24.110 18.879 60.672 1.00 75.56 423 ASP A C 1
ATOM 3258 O O . ASP A 1 423 ? -25.263 19.173 60.364 1.00 75.56 423 ASP A O 1
ATOM 3262 N N . SER A 1 424 ? -23.419 19.607 61.551 1.00 84.69 424 SER A N 1
ATOM 3263 C CA . SER A 1 424 ? -23.982 20.764 62.244 1.00 84.69 424 SER A CA 1
ATOM 3264 C C . SER A 1 424 ? -23.993 22.033 61.391 1.00 84.69 424 SER A C 1
ATOM 3266 O O . SER A 1 424 ? -23.355 22.127 60.332 1.00 84.69 424 SER A O 1
ATOM 3268 N N . ILE A 1 425 ? -24.741 23.034 61.853 1.00 84.62 425 ILE A N 1
ATOM 3269 C CA . ILE A 1 425 ? -24.766 24.371 61.257 1.00 84.62 425 ILE A CA 1
ATOM 3270 C C . ILE A 1 425 ? -23.379 25.040 61.385 1.00 84.62 425 ILE A C 1
ATOM 3272 O O . ILE A 1 425 ? -22.876 25.495 60.353 1.00 84.62 425 ILE A O 1
ATOM 3276 N N . PRO A 1 426 ? -22.688 25.020 62.549 1.00 86.38 426 PRO A N 1
ATOM 3277 C CA . PRO A 1 426 ? -21.333 25.573 62.653 1.00 86.38 426 PRO A CA 1
ATOM 3278 C C . PRO A 1 426 ? -20.291 24.862 61.771 1.00 86.38 426 PRO A C 1
ATOM 3280 O O . PRO A 1 426 ? -19.394 25.510 61.234 1.00 86.38 426 PRO A O 1
ATOM 3283 N N . ALA A 1 427 ? -20.400 23.544 61.560 1.00 81.75 427 ALA A N 1
ATOM 3284 C CA . ALA A 1 427 ? -19.493 22.823 60.662 1.00 81.75 427 ALA A CA 1
ATOM 3285 C C . ALA A 1 427 ? -19.680 23.236 59.189 1.00 81.75 427 ALA A C 1
ATOM 3287 O O . ALA A 1 427 ? -18.697 23.378 58.454 1.00 81.75 427 ALA A O 1
ATOM 3288 N N . ALA A 1 428 ? -20.926 23.487 58.763 1.00 82.75 428 ALA A N 1
ATOM 3289 C CA . ALA A 1 428 ? -21.209 24.066 57.449 1.00 82.75 428 ALA A CA 1
ATOM 3290 C C . ALA A 1 428 ? -20.668 25.502 57.336 1.00 82.75 428 ALA A C 1
ATOM 3292 O O . ALA A 1 428 ? -20.104 25.857 56.305 1.00 82.75 428 ALA A O 1
ATOM 3293 N N . GLU A 1 429 ? -20.764 26.312 58.395 1.00 85.62 429 GLU A N 1
ATOM 3294 C CA . GLU A 1 429 ? -20.185 27.664 58.438 1.00 85.62 429 GLU A CA 1
ATOM 3295 C C . GLU A 1 429 ? -18.660 27.655 58.302 1.00 85.62 429 GLU A C 1
ATOM 3297 O O . GLU A 1 429 ? -18.105 28.426 57.520 1.00 85.62 429 GLU A O 1
ATOM 3302 N N . GLN A 1 430 ? -17.973 26.740 58.987 1.00 85.31 430 GLN A N 1
ATOM 3303 C CA . GLN A 1 430 ? -16.527 26.572 58.836 1.00 85.31 430 GLN A CA 1
ATOM 3304 C C . GLN A 1 430 ? -16.144 26.088 57.432 1.00 85.31 430 GLN A C 1
ATOM 3306 O O . GLN A 1 430 ? -15.133 26.526 56.883 1.00 85.31 430 GLN A O 1
ATOM 3311 N N . ALA A 1 431 ? -16.933 25.196 56.827 1.00 83.31 431 ALA A N 1
ATOM 3312 C CA . ALA A 1 431 ? -16.711 24.762 55.451 1.00 83.31 431 ALA A CA 1
ATOM 3313 C C . ALA A 1 431 ? -16.895 25.918 54.453 1.00 83.31 431 ALA A C 1
ATOM 3315 O O . ALA A 1 431 ? -16.038 26.092 53.588 1.00 83.31 431 ALA A O 1
ATOM 3316 N N . ILE A 1 432 ? -17.932 26.750 54.624 1.00 88.19 432 ILE A N 1
ATOM 3317 C CA . ILE A 1 432 ? -18.133 27.982 53.843 1.00 88.19 432 ILE A CA 1
ATOM 3318 C C . ILE A 1 432 ? -16.903 28.884 53.967 1.00 88.19 432 ILE A C 1
ATOM 3320 O O . ILE A 1 432 ? -16.328 29.239 52.946 1.00 88.19 432 ILE A O 1
ATOM 3324 N N . ALA A 1 433 ? -16.433 29.162 55.187 1.00 86.38 433 ALA A N 1
ATOM 3325 C CA . ALA A 1 433 ? -15.258 30.006 55.406 1.00 86.38 433 ALA A CA 1
ATOM 3326 C C . ALA A 1 433 ? -13.983 29.445 54.741 1.00 86.38 433 ALA A C 1
ATOM 3328 O O . ALA A 1 433 ? -13.184 30.201 54.187 1.00 86.38 433 ALA A O 1
ATOM 3329 N N . ARG A 1 434 ? -13.790 28.116 54.742 1.00 87.19 434 ARG A N 1
ATOM 3330 C CA . ARG A 1 434 ? -12.665 27.470 54.041 1.00 87.19 434 ARG A CA 1
ATOM 3331 C C . ARG A 1 434 ? -12.755 27.630 52.524 1.00 87.19 434 ARG A C 1
ATOM 3333 O O . ARG A 1 434 ? -11.760 27.997 51.904 1.00 87.19 434 ARG A O 1
ATOM 3340 N N . HIS A 1 435 ? -13.917 27.358 51.927 1.00 87.75 435 HIS A N 1
ATOM 3341 C CA . HIS A 1 435 ? -14.099 27.482 50.479 1.00 87.75 435 HIS A CA 1
ATOM 3342 C C . HIS A 1 435 ? -14.083 28.951 50.022 1.00 87.75 435 HIS A C 1
ATOM 3344 O O . HIS A 1 435 ? -13.471 29.251 49.001 1.00 87.75 435 HIS A O 1
ATOM 3350 N N . GLU A 1 436 ? -14.630 29.887 50.804 1.00 89.12 436 GLU A N 1
ATOM 3351 C CA . GLU A 1 436 ? -14.495 31.335 50.568 1.00 89.12 436 GLU A CA 1
ATOM 3352 C C . GLU A 1 436 ? -13.024 31.784 50.658 1.00 89.12 436 GLU A C 1
ATOM 3354 O O . GLU A 1 436 ? -12.567 32.583 49.840 1.00 89.12 436 GLU A O 1
ATOM 3359 N N . GLY A 1 437 ? -12.240 31.201 51.573 1.00 88.69 437 GLY A N 1
ATOM 3360 C CA . GLY A 1 437 ? -10.789 31.388 51.634 1.00 88.69 437 GLY A CA 1
ATOM 3361 C C . GLY A 1 437 ? -10.057 30.903 50.375 1.00 88.69 437 GLY A C 1
ATOM 3362 O O . GLY A 1 437 ? -9.166 31.599 49.885 1.00 88.69 437 GLY A O 1
ATOM 3363 N N . LEU A 1 438 ? -10.455 29.754 49.814 1.00 88.06 438 LEU A N 1
ATOM 3364 C CA . LEU A 1 438 ? -9.920 29.237 48.546 1.00 88.06 438 LEU A CA 1
ATOM 3365 C C . LEU A 1 438 ? -10.304 30.122 47.354 1.00 88.06 438 LEU A C 1
ATOM 3367 O O . LEU A 1 438 ? -9.452 30.394 46.512 1.00 88.06 438 LEU A O 1
ATOM 3371 N N . VAL A 1 439 ? -11.545 30.622 47.301 1.00 88.94 439 VAL A N 1
ATOM 3372 C CA . VAL A 1 439 ? -11.982 31.593 46.281 1.00 88.94 439 VAL A CA 1
ATOM 3373 C C . VAL A 1 439 ? -11.093 32.838 46.331 1.00 88.94 439 VAL A C 1
ATOM 3375 O O . VAL A 1 439 ? -10.499 33.196 45.317 1.00 88.94 439 VAL A O 1
ATOM 3378 N N . ALA A 1 440 ? -10.901 33.429 47.514 1.00 86.69 440 ALA A N 1
ATOM 3379 C CA . ALA A 1 440 ? -10.050 34.608 47.694 1.00 86.69 440 ALA A CA 1
ATOM 3380 C C . ALA A 1 440 ? -8.555 34.336 47.430 1.00 86.69 440 ALA A C 1
ATOM 3382 O O . ALA A 1 440 ? -7.798 35.253 47.100 1.00 86.69 440 ALA A O 1
ATOM 3383 N N . GLN A 1 441 ? -8.094 33.095 47.612 1.00 89.44 441 GLN A N 1
ATOM 3384 C CA . GLN A 1 441 ? -6.732 32.678 47.278 1.00 89.44 441 GLN A CA 1
ATOM 3385 C C . GLN A 1 441 ? -6.545 32.552 45.763 1.00 89.44 441 GLN A C 1
ATOM 3387 O O . GLN A 1 441 ? -5.578 33.094 45.232 1.00 89.44 441 GLN A O 1
ATOM 3392 N N . PHE A 1 442 ? -7.454 31.867 45.065 1.00 89.31 442 PHE A N 1
ATOM 3393 C CA . PHE A 1 442 ? -7.395 31.726 43.608 1.00 89.31 442 PHE A CA 1
ATOM 3394 C C . PHE A 1 442 ? -7.607 33.062 42.898 1.00 89.31 442 PHE A C 1
ATOM 3396 O O . PHE A 1 442 ? -6.966 33.319 41.885 1.00 89.31 442 PHE A O 1
ATOM 3403 N N . GLU A 1 443 ? -8.436 33.944 43.454 1.00 87.12 443 GLU A N 1
ATOM 3404 C CA . GLU A 1 443 ? -8.618 35.302 42.944 1.00 87.12 443 GLU A CA 1
ATOM 3405 C C . GLU A 1 443 ? -7.340 36.141 43.078 1.00 87.12 443 GLU A C 1
ATOM 3407 O O . GLU A 1 443 ? -6.923 36.761 42.103 1.00 87.12 443 GLU A O 1
ATOM 3412 N N . ARG A 1 444 ? -6.640 36.072 44.221 1.00 86.50 444 ARG A N 1
ATOM 3413 C CA . ARG A 1 444 ? -5.306 36.681 44.369 1.00 86.50 444 ARG A CA 1
ATOM 3414 C C . ARG A 1 444 ? -4.277 36.077 43.418 1.00 86.50 444 ARG A C 1
ATOM 3416 O O . ARG A 1 444 ? -3.562 36.824 42.772 1.00 86.50 444 ARG A O 1
ATOM 3423 N N . GLN A 1 445 ? -4.242 34.754 43.263 1.00 86.62 445 GLN A N 1
ATOM 3424 C CA . GLN A 1 445 ? -3.319 34.095 42.330 1.00 86.62 445 GLN A CA 1
ATOM 3425 C C . GLN A 1 445 ? -3.568 34.488 40.868 1.00 86.62 445 GLN A C 1
ATOM 3427 O O . GLN A 1 445 ? -2.610 34.666 40.117 1.00 86.62 445 GLN A O 1
ATOM 3432 N N . ALA A 1 446 ? -4.834 34.623 40.459 1.00 85.19 446 ALA A N 1
ATOM 3433 C CA . ALA A 1 446 ? -5.183 35.130 39.136 1.00 85.19 446 ALA A CA 1
ATOM 3434 C C . ALA A 1 446 ? -4.732 36.590 38.982 1.00 85.19 446 ALA A C 1
ATOM 3436 O O . ALA A 1 446 ? -4.083 36.923 37.997 1.00 85.19 446 ALA A O 1
ATOM 3437 N N . LEU A 1 447 ? -4.990 37.435 39.984 1.00 86.25 447 LEU A N 1
ATOM 3438 C CA . LEU A 1 447 ? -4.614 38.847 39.964 1.00 86.25 447 LEU A CA 1
ATOM 3439 C C . LEU A 1 447 ? -3.088 39.060 39.957 1.00 86.25 447 LEU A C 1
ATOM 3441 O O . LEU A 1 447 ? -2.598 39.919 39.227 1.00 86.25 447 LEU A O 1
ATOM 3445 N N . ASP A 1 448 ? -2.336 38.256 40.712 1.00 84.62 448 ASP A N 1
ATOM 3446 C CA . ASP A 1 448 ? -0.868 38.274 40.751 1.00 84.62 448 ASP A CA 1
ATOM 3447 C C . ASP A 1 448 ? -0.277 37.892 39.385 1.00 84.62 448 ASP A C 1
ATOM 3449 O O . ASP A 1 448 ? 0.665 38.524 38.906 1.00 84.62 448 ASP A O 1
ATOM 3453 N N . LYS A 1 449 ? -0.866 36.887 38.719 1.00 83.06 449 LYS A N 1
ATOM 3454 C CA . LYS A 1 449 ? -0.512 36.483 37.347 1.00 83.06 449 LYS A CA 1
ATOM 3455 C C . LYS A 1 449 ? -0.854 37.563 36.312 1.00 83.06 449 LYS A C 1
ATOM 3457 O O . LYS A 1 449 ? -0.134 37.698 35.330 1.00 83.06 449 LYS A O 1
ATOM 3462 N N . GLU A 1 450 ? -1.922 38.326 36.536 1.00 82.75 450 GLU A N 1
ATOM 3463 C CA . GLU A 1 450 ? -2.379 39.427 35.675 1.00 82.75 450 GLU A CA 1
ATOM 3464 C C . GLU A 1 450 ? -1.723 40.788 36.006 1.00 82.75 450 GLU A C 1
ATOM 3466 O O . GLU A 1 450 ? -2.106 41.815 35.447 1.00 82.75 450 GLU A O 1
ATOM 3471 N N . GLY A 1 451 ? -0.741 40.839 36.915 1.00 80.88 451 GLY A N 1
ATOM 3472 C CA . GLY A 1 451 ? -0.031 42.080 37.247 1.00 80.88 451 GLY A CA 1
ATOM 3473 C C . GLY A 1 451 ? -0.879 43.111 38.005 1.00 80.88 451 GLY A C 1
ATOM 3474 O O . GLY A 1 451 ? -0.650 44.314 37.884 1.00 80.88 451 GLY A O 1
ATOM 3475 N N . GLY A 1 452 ? -1.870 42.661 38.779 1.00 74.94 452 GLY A N 1
ATOM 3476 C CA . GLY A 1 452 ? -2.680 43.515 39.652 1.00 74.94 452 GLY A CA 1
ATOM 3477 C C . GLY A 1 452 ? -3.954 44.083 39.017 1.00 74.94 452 GLY A C 1
ATOM 3478 O O . GLY A 1 452 ? -4.706 44.776 39.703 1.00 74.94 452 GLY A O 1
ATOM 3479 N N . ARG A 1 453 ? -4.221 43.810 37.731 1.00 78.06 453 ARG A N 1
ATOM 3480 C CA . ARG A 1 453 ? -5.421 44.286 37.021 1.00 78.06 453 ARG A CA 1
ATOM 3481 C C . ARG A 1 453 ? -6.267 43.111 36.518 1.00 78.06 453 ARG A C 1
ATOM 3483 O O . ARG A 1 453 ? -5.779 42.326 35.710 1.00 78.06 453 ARG A O 1
ATOM 3490 N N . PRO A 1 454 ? -7.534 42.983 36.945 1.00 75.81 454 PRO A N 1
ATOM 3491 C CA . PRO A 1 454 ? -8.371 41.868 36.520 1.00 75.81 454 PRO A CA 1
ATOM 3492 C C . PRO A 1 454 ? -8.681 41.961 35.020 1.00 75.81 454 PRO A C 1
ATOM 3494 O O . PRO A 1 454 ? -9.119 43.003 34.536 1.00 75.81 454 PRO A O 1
ATOM 3497 N N . GLY A 1 455 ? -8.465 40.864 34.286 1.00 78.31 455 GLY A N 1
ATOM 3498 C CA . GLY A 1 455 ? -8.706 40.783 32.838 1.00 78.31 455 GLY A CA 1
ATOM 3499 C C . GLY A 1 455 ? -7.547 41.284 31.972 1.00 78.31 455 GLY A C 1
ATOM 3500 O O . GLY A 1 455 ? -7.671 41.312 30.748 1.00 78.31 455 GLY A O 1
ATOM 3501 N N . GLN A 1 456 ? -6.414 41.657 32.576 1.00 81.00 456 GLN A N 1
ATOM 3502 C CA . GLN A 1 456 ? -5.249 42.154 31.845 1.00 81.00 456 GLN A CA 1
ATOM 3503 C C . GLN A 1 456 ? -4.644 41.088 30.925 1.00 81.00 456 GLN A C 1
ATOM 3505 O O . GLN A 1 456 ? -4.247 41.428 29.819 1.00 81.00 456 GLN A O 1
ATOM 3510 N N . ALA A 1 457 ? -4.636 39.804 31.307 1.00 79.94 457 ALA A N 1
ATOM 3511 C CA . ALA A 1 457 ? -4.086 38.749 30.447 1.00 79.94 457 ALA A CA 1
ATOM 3512 C C . ALA A 1 457 ? -4.903 38.562 29.154 1.00 79.94 457 ALA A C 1
ATOM 3514 O O . ALA A 1 457 ? -4.339 38.346 28.082 1.00 79.94 457 ALA A O 1
ATOM 3515 N N . GLU A 1 458 ? -6.231 38.690 29.234 1.00 75.62 458 GLU A N 1
ATOM 3516 C CA . GLU A 1 458 ? -7.119 38.659 28.063 1.00 75.62 458 GLU A CA 1
ATOM 3517 C C . GLU A 1 458 ? -6.982 39.935 27.218 1.00 75.62 458 GLU A C 1
ATOM 3519 O O . GLU A 1 458 ? -6.966 39.860 25.987 1.00 75.62 458 GLU A O 1
ATOM 3524 N N . ALA A 1 459 ? -6.821 41.097 27.859 1.00 78.81 459 ALA A N 1
ATOM 3525 C CA . ALA A 1 459 ? -6.585 42.368 27.179 1.00 78.81 459 ALA A CA 1
ATOM 3526 C C . ALA A 1 459 ? -5.222 42.408 26.464 1.00 78.81 459 ALA A C 1
ATOM 3528 O O . ALA A 1 459 ? -5.147 42.864 25.325 1.00 78.81 459 ALA A O 1
ATOM 3529 N N . ASP A 1 460 ? -4.165 41.884 27.088 1.00 78.38 460 ASP A N 1
ATOM 3530 C CA . ASP A 1 460 ? -2.821 41.772 26.515 1.00 78.38 460 ASP A CA 1
ATOM 3531 C C . ASP A 1 460 ? -2.801 40.781 25.352 1.00 78.38 460 ASP A C 1
ATOM 3533 O O . ASP A 1 460 ? -2.176 41.044 24.324 1.00 78.38 460 ASP A O 1
ATOM 3537 N N . LEU A 1 461 ? -3.541 39.672 25.462 1.00 78.31 461 LEU A N 1
ATOM 3538 C CA . LEU A 1 461 ? -3.743 38.742 24.356 1.00 78.31 461 LEU A CA 1
ATOM 3539 C C . LEU A 1 461 ? -4.481 39.408 23.185 1.00 78.31 461 LEU A C 1
ATOM 3541 O O . LEU A 1 461 ? -4.053 39.287 22.035 1.00 78.31 461 LEU A O 1
ATOM 3545 N N . ALA A 1 462 ? -5.565 40.138 23.459 1.00 72.06 462 ALA A N 1
ATOM 3546 C CA . ALA A 1 462 ? -6.301 40.879 22.438 1.00 72.06 462 ALA A CA 1
ATOM 3547 C C . ALA A 1 462 ? -5.431 41.968 21.785 1.00 72.06 462 ALA A C 1
ATOM 3549 O O . ALA A 1 462 ? -5.443 42.119 20.563 1.00 72.06 462 ALA A O 1
ATOM 3550 N N . ALA A 1 463 ? -4.621 42.683 22.569 1.00 77.25 463 ALA A N 1
ATOM 3551 C CA . ALA A 1 463 ? -3.682 43.687 22.078 1.00 77.25 463 ALA A CA 1
ATOM 3552 C C . ALA A 1 463 ? -2.570 43.065 21.219 1.00 77.25 463 ALA A C 1
ATOM 3554 O O . ALA A 1 463 ? -2.310 43.556 20.122 1.00 77.25 463 ALA A O 1
ATOM 3555 N N . ALA A 1 464 ? -1.970 41.953 21.657 1.00 74.38 464 ALA A N 1
ATOM 3556 C CA . ALA A 1 464 ? -0.946 41.231 20.903 1.00 74.38 464 ALA A CA 1
ATOM 3557 C C . ALA A 1 464 ? -1.496 40.676 19.578 1.00 74.38 464 ALA A C 1
ATOM 3559 O O . ALA A 1 464 ? -0.822 40.735 18.547 1.00 74.38 464 ALA A O 1
ATOM 3560 N N . ARG A 1 465 ? -2.743 40.187 19.573 1.00 72.31 465 ARG A N 1
ATOM 3561 C CA . ARG A 1 465 ? -3.441 39.748 18.355 1.00 72.31 465 ARG A CA 1
ATOM 3562 C C . ARG A 1 465 ? -3.780 40.913 17.424 1.00 72.31 465 ARG A C 1
ATOM 3564 O O . ARG A 1 465 ? -3.601 40.776 16.219 1.00 72.31 465 ARG A O 1
ATOM 3571 N N . ASN A 1 466 ? -4.186 42.069 17.951 1.00 72.31 466 ASN A N 1
ATOM 3572 C CA . ASN A 1 466 ? -4.419 43.279 17.152 1.00 72.31 466 ASN A CA 1
ATOM 3573 C C . ASN A 1 466 ? -3.117 43.846 16.554 1.00 72.31 466 ASN A C 1
ATOM 3575 O O . ASN A 1 466 ? -3.104 44.276 15.397 1.00 72.31 466 ASN A O 1
ATOM 3579 N N . GLU A 1 467 ? -2.012 43.816 17.305 1.00 75.75 467 GLU A N 1
ATOM 3580 C CA . GLU A 1 467 ? -0.672 44.174 16.817 1.00 75.75 467 GLU A CA 1
ATOM 3581 C C . GLU A 1 467 ? -0.258 43.238 15.673 1.00 75.75 467 GLU A C 1
ATOM 3583 O O . GLU A 1 467 ? 0.129 43.708 14.599 1.00 75.75 467 GLU A O 1
ATOM 3588 N N . LEU A 1 468 ? -0.433 41.924 15.860 1.00 69.81 468 LEU A N 1
ATOM 3589 C CA . LEU A 1 468 ? -0.187 40.916 14.828 1.00 69.81 468 LEU A CA 1
ATOM 3590 C C . LEU A 1 468 ? -1.060 41.153 13.593 1.00 69.81 468 LEU A C 1
ATOM 3592 O O . LEU A 1 468 ? -0.554 41.124 12.474 1.00 69.81 468 LEU A O 1
ATOM 3596 N N . ALA A 1 469 ? -2.348 41.438 13.783 1.00 65.56 469 ALA A N 1
ATOM 3597 C CA . ALA A 1 469 ? -3.271 41.660 12.683 1.00 65.56 469 ALA A CA 1
ATOM 3598 C C . ALA A 1 469 ? -2.929 42.912 11.866 1.00 65.56 469 ALA A C 1
ATOM 3600 O O . ALA A 1 469 ? -2.982 42.887 10.637 1.00 65.56 469 ALA A O 1
ATOM 3601 N N . THR A 1 470 ? -2.503 43.982 12.538 1.00 71.75 470 THR A N 1
ATOM 3602 C CA . THR A 1 470 ? -2.076 45.229 11.891 1.00 71.75 470 THR A CA 1
ATOM 3603 C C . THR A 1 470 ? -0.786 45.036 11.089 1.00 71.75 470 THR A C 1
ATOM 3605 O O . THR A 1 470 ? -0.657 45.580 9.993 1.00 71.75 470 THR A O 1
ATOM 3608 N N . GLN A 1 471 ? 0.172 44.258 11.606 1.00 70.19 471 GLN A N 1
ATOM 3609 C CA . GLN A 1 471 ? 1.417 43.960 10.890 1.00 70.19 471 GLN A CA 1
ATOM 3610 C C . GLN A 1 471 ? 1.193 43.011 9.706 1.00 70.19 471 GLN A C 1
ATOM 3612 O O . GLN A 1 471 ? 1.695 43.278 8.614 1.00 70.19 471 GLN A O 1
ATOM 3617 N N . LEU A 1 472 ? 0.372 41.971 9.887 1.00 65.38 472 LEU A N 1
ATOM 3618 C CA . LEU A 1 472 ? -0.010 41.043 8.821 1.00 65.38 472 LEU A CA 1
ATOM 3619 C C . LEU A 1 472 ? -0.751 41.750 7.685 1.00 65.38 472 LEU A C 1
ATOM 3621 O O . LEU A 1 472 ? -0.458 41.484 6.526 1.00 65.38 472 LEU A O 1
ATOM 3625 N N . ALA A 1 473 ? -1.658 42.685 7.986 1.00 66.00 473 ALA A N 1
ATOM 3626 C CA . ALA A 1 473 ? -2.357 43.456 6.957 1.00 66.00 473 ALA A CA 1
ATOM 3627 C C . ALA A 1 473 ? -1.398 44.305 6.096 1.00 66.00 473 ALA A C 1
ATOM 3629 O O . ALA A 1 473 ? -1.603 44.418 4.890 1.00 66.00 473 ALA A O 1
ATOM 3630 N N . ARG A 1 474 ? -0.325 44.860 6.685 1.00 67.56 474 ARG A N 1
ATOM 3631 C CA . ARG A 1 474 ? 0.709 45.618 5.948 1.00 67.56 474 ARG A CA 1
ATOM 3632 C C . ARG A 1 474 ? 1.616 44.720 5.105 1.00 67.56 474 ARG A C 1
ATOM 3634 O O . ARG A 1 474 ? 1.973 45.085 3.988 1.00 67.56 474 ARG A O 1
ATOM 3641 N N . GLN A 1 475 ? 1.997 43.554 5.621 1.00 68.12 475 GLN A N 1
ATOM 3642 C CA . GLN A 1 475 ? 2.805 42.594 4.863 1.00 68.12 475 GLN A CA 1
ATOM 3643 C C . GLN A 1 475 ? 2.003 41.904 3.764 1.00 68.12 475 GLN A C 1
ATOM 3645 O O . GLN A 1 475 ? 2.544 41.623 2.705 1.00 68.12 475 GLN A O 1
ATOM 3650 N N . TRP A 1 476 ? 0.704 41.691 3.966 1.00 66.75 476 TRP A N 1
ATOM 3651 C CA . TRP A 1 476 ? -0.189 41.162 2.943 1.00 66.75 476 TRP A CA 1
ATOM 3652 C C . TRP A 1 476 ? -0.212 42.034 1.686 1.00 66.75 476 TRP A C 1
ATOM 3654 O O . TRP A 1 476 ? -0.100 41.510 0.579 1.00 66.75 476 TRP A O 1
ATOM 3664 N N . SER A 1 477 ? -0.303 43.362 1.841 1.00 64.62 477 SER A N 1
ATOM 3665 C CA . SER A 1 477 ? -0.216 44.276 0.695 1.00 64.62 477 SER A CA 1
ATOM 3666 C C . SER A 1 477 ? 1.125 44.164 -0.042 1.00 64.62 477 SER A C 1
ATOM 3668 O O . SER A 1 477 ? 1.140 44.210 -1.262 1.00 64.62 477 SER A O 1
ATOM 3670 N N . GLN A 1 478 ? 2.229 43.928 0.676 1.00 64.88 478 GLN A N 1
ATOM 3671 C CA . GLN A 1 478 ? 3.567 43.753 0.087 1.00 64.88 478 GLN A CA 1
ATOM 3672 C C . GLN A 1 478 ? 3.753 42.372 -0.574 1.00 64.88 478 GLN A C 1
ATOM 3674 O O . GLN A 1 478 ? 4.420 42.249 -1.600 1.00 64.88 478 GLN A O 1
ATOM 3679 N N . ALA A 1 479 ? 3.147 41.324 -0.012 1.00 60.69 479 ALA A N 1
ATOM 3680 C CA . ALA A 1 479 ? 3.186 39.963 -0.542 1.00 60.69 479 ALA A CA 1
ATOM 3681 C C . ALA A 1 479 ? 2.367 39.834 -1.838 1.00 60.69 479 ALA A C 1
ATOM 3683 O O . ALA A 1 479 ? 2.819 39.206 -2.790 1.00 60.69 479 ALA A O 1
ATOM 3684 N N . LEU A 1 480 ? 1.197 40.480 -1.919 1.00 61.81 480 LEU A N 1
ATOM 3685 C CA . LEU A 1 480 ? 0.393 40.528 -3.148 1.00 61.81 480 LEU A CA 1
ATOM 3686 C C . LEU A 1 480 ? 1.155 41.131 -4.337 1.00 61.81 480 LEU A C 1
ATOM 3688 O O . LEU A 1 480 ? 0.923 40.714 -5.466 1.00 61.81 480 LEU A O 1
ATOM 3692 N N . GLU A 1 481 ? 2.060 42.077 -4.084 1.00 57.72 481 GLU A N 1
ATOM 3693 C CA . GLU A 1 481 ? 2.868 42.744 -5.112 1.00 57.72 481 GLU A CA 1
ATOM 3694 C C . GLU A 1 481 ? 4.117 41.945 -5.534 1.00 57.72 481 GLU A C 1
ATOM 3696 O O . GLU A 1 481 ? 4.695 42.241 -6.577 1.00 57.72 481 GLU A O 1
ATOM 3701 N N . SER A 1 482 ? 4.543 40.935 -4.762 1.00 56.38 482 SER A N 1
ATOM 3702 C CA . SER A 1 482 ? 5.846 40.260 -4.933 1.00 56.38 482 SER A CA 1
ATOM 3703 C C . SER A 1 482 ? 5.779 38.761 -5.263 1.00 56.38 482 SER A C 1
ATOM 3705 O O . SER A 1 482 ? 6.822 38.134 -5.447 1.00 56.38 482 SER A O 1
ATOM 3707 N N . LEU A 1 483 ? 4.586 38.168 -5.372 1.00 57.97 483 LEU A N 1
ATOM 3708 C CA . LEU A 1 483 ? 4.431 36.730 -5.623 1.00 57.97 483 LEU A CA 1
ATOM 3709 C C . LEU A 1 483 ? 4.619 36.365 -7.109 1.00 57.97 483 LEU A C 1
ATOM 3711 O O . LEU A 1 483 ? 3.845 36.816 -7.954 1.00 57.97 483 LEU A O 1
ATOM 3715 N N . PRO A 1 484 ? 5.595 35.504 -7.456 1.00 54.81 484 PRO A N 1
ATOM 3716 C CA . PRO A 1 484 ? 5.746 35.011 -8.819 1.00 54.81 484 PRO A CA 1
ATOM 3717 C C . PRO A 1 484 ? 4.629 34.011 -9.174 1.00 54.81 484 PRO A C 1
ATOM 3719 O O . PRO A 1 484 ? 4.153 33.240 -8.338 1.00 54.81 484 PRO A O 1
ATOM 3722 N N . ALA A 1 485 ? 4.213 34.003 -10.446 1.00 52.22 485 ALA A N 1
ATOM 3723 C CA . ALA A 1 485 ? 3.056 33.237 -10.934 1.00 52.22 485 ALA A CA 1
ATOM 3724 C C . ALA A 1 485 ? 3.177 31.702 -10.775 1.00 52.22 485 ALA A C 1
ATOM 3726 O O . ALA A 1 485 ? 2.168 30.995 -10.834 1.00 52.22 485 ALA A O 1
ATOM 3727 N N . ASN A 1 486 ? 4.392 31.191 -10.557 1.00 56.56 486 ASN A N 1
ATOM 3728 C CA . ASN A 1 486 ? 4.719 29.768 -10.443 1.00 56.56 486 ASN A CA 1
ATOM 3729 C C . ASN A 1 486 ? 4.613 29.192 -9.018 1.00 56.56 486 ASN A C 1
ATOM 3731 O O . ASN A 1 486 ? 4.829 27.995 -8.850 1.00 56.56 486 ASN A O 1
ATOM 3735 N N . ASN A 1 487 ? 4.308 30.004 -8.001 1.00 74.81 487 ASN A N 1
ATOM 3736 C CA . ASN A 1 487 ? 4.223 29.528 -6.619 1.00 74.81 487 ASN A CA 1
ATOM 3737 C C . ASN A 1 487 ? 2.857 28.881 -6.327 1.00 74.81 487 ASN A C 1
ATOM 3739 O O . ASN A 1 487 ? 1.855 29.362 -6.841 1.00 74.81 487 ASN A O 1
ATOM 3743 N N . VAL A 1 488 ? 2.797 27.835 -5.499 1.00 83.12 488 VAL A N 1
ATOM 3744 C CA . VAL A 1 488 ? 1.571 27.063 -5.180 1.00 83.12 488 VAL A CA 1
ATOM 3745 C C . VAL A 1 488 ? 1.172 27.298 -3.717 1.00 83.12 488 VAL A C 1
ATOM 3747 O O . VAL A 1 488 ? 2.030 27.581 -2.884 1.00 83.12 488 VAL A O 1
ATOM 3750 N N . VAL A 1 489 ? -0.118 27.204 -3.378 1.00 87.12 489 VAL A N 1
ATOM 3751 C CA . VAL A 1 489 ? -0.605 27.295 -1.983 1.00 87.12 489 VAL A CA 1
ATOM 3752 C C . VAL A 1 489 ? 0.061 26.239 -1.078 1.00 87.12 489 VAL A C 1
ATOM 3754 O O . VAL A 1 489 ? 0.047 25.056 -1.402 1.00 87.12 489 VAL A O 1
ATOM 3757 N N . ASP A 1 490 ? 0.560 26.622 0.108 1.00 85.69 490 ASP A N 1
ATOM 3758 C CA . ASP A 1 490 ? 0.914 25.659 1.175 1.00 85.69 490 ASP A CA 1
ATOM 3759 C C . ASP A 1 490 ? -0.380 25.084 1.778 1.00 85.69 490 ASP A C 1
ATOM 3761 O O . ASP A 1 490 ? -1.015 25.688 2.650 1.00 85.69 490 ASP A O 1
ATOM 3765 N N . GLY A 1 491 ? -0.799 23.915 1.287 1.00 86.25 491 GLY A N 1
ATOM 3766 C CA . GLY A 1 491 ? -2.058 23.291 1.692 1.00 86.25 491 GLY A CA 1
ATOM 3767 C C . GLY A 1 491 ? -2.086 22.829 3.153 1.00 86.25 491 GLY A C 1
ATOM 3768 O O . GLY A 1 491 ? -3.162 22.764 3.747 1.00 86.25 491 GLY A O 1
ATOM 3769 N N . LEU A 1 492 ? -0.930 22.558 3.771 1.00 85.00 492 LEU A N 1
ATOM 3770 C CA . LEU A 1 492 ? -0.865 22.124 5.170 1.00 85.00 492 LEU A CA 1
ATOM 3771 C C . LEU A 1 492 ? -1.000 23.316 6.129 1.00 85.00 492 LEU A C 1
ATOM 3773 O O . LEU A 1 492 ? -1.680 23.219 7.150 1.00 85.00 492 LEU A O 1
ATOM 3777 N N . ASP A 1 493 ? -0.385 24.457 5.802 1.00 82.44 493 ASP A N 1
ATOM 3778 C CA . ASP A 1 493 ? -0.580 25.699 6.565 1.00 82.44 493 ASP A CA 1
ATOM 3779 C C . ASP A 1 493 ? -2.034 26.180 6.480 1.00 82.44 493 ASP A C 1
ATOM 3781 O O . ASP A 1 493 ? -2.646 26.522 7.497 1.00 82.44 493 ASP A O 1
ATOM 3785 N N . LEU A 1 494 ? -2.621 26.119 5.279 1.00 87.88 494 LEU A N 1
ATOM 3786 C CA . LEU A 1 494 ? -4.027 26.449 5.066 1.00 87.88 494 LEU A CA 1
ATOM 3787 C C . LEU A 1 494 ? -4.959 25.550 5.895 1.00 87.88 494 LEU A C 1
ATOM 3789 O O . LEU A 1 494 ? -5.881 26.053 6.541 1.00 87.88 494 LEU A O 1
ATOM 3793 N N . HIS A 1 495 ? -4.691 24.242 5.938 1.00 88.69 495 HIS A N 1
ATOM 3794 C CA . HIS A 1 495 ? -5.431 23.296 6.777 1.00 88.69 495 HIS A CA 1
ATOM 3795 C C . HIS A 1 495 ? -5.343 23.643 8.270 1.00 88.69 495 HIS A C 1
ATOM 3797 O O . HIS A 1 495 ? -6.366 23.687 8.952 1.00 88.69 495 HIS A O 1
ATOM 3803 N N . ARG A 1 496 ? -4.158 23.989 8.790 1.00 84.75 496 ARG A N 1
ATOM 3804 C CA . ARG A 1 496 ? -4.000 24.401 10.201 1.00 84.75 496 ARG A CA 1
ATOM 3805 C C . ARG A 1 496 ? -4.804 25.657 10.528 1.00 84.75 496 ARG A C 1
ATOM 3807 O O . ARG A 1 496 ? -5.478 25.707 11.556 1.00 84.75 496 ARG A O 1
ATOM 3814 N N . ARG A 1 497 ? -4.772 26.661 9.647 1.00 84.69 497 ARG A N 1
ATOM 3815 C CA . ARG A 1 497 ? -5.578 27.888 9.780 1.00 84.69 497 ARG A CA 1
ATOM 3816 C C . ARG A 1 497 ? -7.072 27.583 9.783 1.00 84.69 497 ARG A C 1
ATOM 3818 O O . ARG A 1 497 ? -7.810 28.151 10.591 1.00 84.69 497 ARG A O 1
ATOM 3825 N N . TRP A 1 498 ? -7.500 26.656 8.927 1.00 87.44 498 TRP A N 1
ATOM 3826 C CA . TRP A 1 498 ? -8.863 26.142 8.916 1.00 87.44 498 TRP A CA 1
ATOM 3827 C C . TRP A 1 498 ? -9.225 25.469 10.245 1.00 87.44 498 TRP A C 1
ATOM 3829 O O . TRP A 1 498 ? -10.202 25.884 10.862 1.00 87.44 498 TRP A O 1
ATOM 3839 N N . LYS A 1 499 ? -8.427 24.524 10.762 1.00 85.12 499 LYS A N 1
ATOM 3840 C CA . LYS A 1 499 ? -8.697 23.872 12.061 1.00 85.12 499 LYS A CA 1
ATOM 3841 C C . LYS A 1 499 ? -8.760 24.870 13.215 1.00 85.12 499 LYS A C 1
ATOM 3843 O O . LYS A 1 499 ? -9.669 24.787 14.036 1.00 85.12 499 LYS A O 1
ATOM 3848 N N . ASN A 1 500 ? -7.865 25.854 13.249 1.00 81.69 500 ASN A N 1
ATOM 3849 C CA . ASN A 1 500 ? -7.873 26.895 14.280 1.00 81.69 500 ASN A CA 1
ATOM 3850 C C . ASN A 1 500 ? -9.166 27.730 14.255 1.00 81.69 500 ASN A C 1
ATOM 3852 O O . ASN A 1 500 ? -9.669 28.095 15.315 1.00 81.69 500 ASN A O 1
ATOM 3856 N N . SER A 1 501 ? -9.755 27.960 13.073 1.00 80.12 501 SER A N 1
ATOM 3857 C CA . SER A 1 501 ? -11.070 28.613 12.945 1.00 80.12 501 SER A CA 1
ATOM 3858 C C . SER A 1 501 ? -12.235 27.774 13.489 1.00 80.12 501 SER A C 1
ATOM 3860 O O . SER A 1 501 ? -13.312 28.306 13.743 1.00 80.12 501 SER A O 1
ATOM 3862 N N . GLN A 1 502 ? -12.061 26.462 13.671 1.00 79.56 502 GLN A N 1
ATOM 3863 C CA . GLN A 1 502 ? -13.108 25.576 14.192 1.00 79.56 502 GLN A CA 1
ATOM 3864 C C . GLN A 1 502 ? -13.068 25.455 15.723 1.00 79.56 502 GLN A C 1
ATOM 3866 O O . GLN A 1 502 ? -14.097 25.199 16.338 1.00 79.56 502 GLN A O 1
ATOM 3871 N N . SER A 1 503 ? -11.907 25.690 16.345 1.00 67.25 503 SER A N 1
ATOM 3872 C CA . SER A 1 503 ? -11.649 25.384 17.764 1.00 67.25 503 SER A CA 1
ATOM 3873 C C . SER A 1 503 ? -11.712 26.594 18.718 1.00 67.25 503 SER A C 1
ATOM 3875 O O . SER A 1 503 ? -11.299 26.485 19.872 1.00 67.25 503 SER A O 1
ATOM 3877 N N . GLY A 1 504 ? -12.166 27.767 18.259 1.00 60.00 504 GLY A N 1
ATOM 3878 C CA . GLY A 1 504 ? -12.127 29.017 19.036 1.00 60.00 504 GLY A CA 1
ATOM 3879 C C . GLY A 1 504 ? -13.172 29.109 20.172 1.00 60.00 504 GLY A C 1
ATOM 3880 O O . GLY A 1 504 ? -14.301 28.654 19.988 1.00 60.00 504 GLY A O 1
ATOM 3881 N N . PRO A 1 505 ? -12.860 29.744 21.327 1.00 54.47 505 PRO A N 1
ATOM 3882 C CA . PRO A 1 505 ? -13.836 30.009 22.390 1.00 54.47 505 PRO A CA 1
ATOM 3883 C C . PRO A 1 505 ? -14.992 30.896 21.903 1.00 54.47 505 PRO A C 1
ATOM 3885 O O . PRO A 1 505 ? -14.784 31.831 21.123 1.00 54.47 505 PRO A O 1
ATOM 3888 N N . SER A 1 506 ? -16.203 30.659 22.413 1.00 43.47 506 SER A N 1
ATOM 3889 C CA . SER A 1 506 ? -17.391 31.473 22.130 1.00 43.47 506 SER A CA 1
ATOM 3890 C C . SER A 1 506 ? -17.154 32.942 22.515 1.00 43.47 506 SER A C 1
ATOM 3892 O O . SER A 1 506 ? -17.136 33.271 23.699 1.00 43.47 506 SER A O 1
ATOM 3894 N N . GLY A 1 507 ? -16.947 33.813 21.520 1.00 46.12 507 GLY A N 1
ATOM 3895 C CA . GLY A 1 507 ? -16.690 35.250 21.707 1.00 46.12 507 GLY A CA 1
ATOM 3896 C C . GLY A 1 507 ? -15.535 35.835 20.878 1.00 46.12 507 GLY A C 1
ATOM 3897 O O . GLY A 1 507 ? -15.406 37.054 20.818 1.00 46.12 507 GLY A O 1
ATOM 3898 N N . GLN A 1 508 ? -14.712 35.011 20.215 1.00 56.16 508 GLN A N 1
ATOM 3899 C CA . GLN A 1 508 ? -13.664 35.472 19.284 1.00 56.16 508 GLN A CA 1
ATOM 3900 C C . GLN A 1 508 ? -14.160 35.528 17.829 1.00 56.16 508 GLN A C 1
ATOM 3902 O O . GLN A 1 508 ? -15.034 34.757 17.431 1.00 56.16 508 GLN A O 1
ATOM 3907 N N . SER A 1 509 ? -13.588 36.428 17.015 1.00 59.75 509 SER A N 1
ATOM 3908 C CA . SER A 1 509 ? -13.864 36.465 15.572 1.00 59.75 509 SER A CA 1
ATOM 3909 C C . SER A 1 509 ? -13.287 35.215 14.910 1.00 59.75 509 SER A C 1
ATOM 3911 O O . SER A 1 509 ? -12.082 35.115 14.711 1.00 59.75 509 SER A O 1
ATOM 3913 N N . ARG A 1 510 ? -14.160 34.263 14.567 1.00 73.81 510 ARG A N 1
ATOM 3914 C CA . ARG A 1 510 ? -13.832 32.988 13.901 1.00 73.81 510 ARG A CA 1
ATOM 3915 C C . ARG A 1 510 ? -13.037 33.153 12.597 1.00 73.81 510 ARG A C 1
ATOM 3917 O O . ARG A 1 510 ? -12.330 32.239 12.186 1.00 73.81 510 ARG A O 1
ATOM 3924 N N . TRP A 1 511 ? -13.203 34.304 11.950 1.00 80.62 511 TRP A N 1
ATOM 3925 C CA . TRP A 1 511 ? -12.646 34.636 10.646 1.00 80.62 511 TRP A CA 1
ATOM 3926 C C . TRP A 1 511 ? -11.729 35.847 10.793 1.00 80.62 511 TRP A C 1
ATOM 3928 O O . TRP A 1 511 ? -12.182 36.992 10.847 1.00 80.62 511 TRP A O 1
ATOM 3938 N N . ASP A 1 512 ? -10.435 35.592 10.932 1.00 73.12 512 ASP A N 1
ATOM 3939 C CA . ASP A 1 512 ? -9.408 36.615 11.097 1.00 73.12 512 ASP A CA 1
ATOM 3940 C C . ASP A 1 512 ? -8.124 36.258 10.330 1.00 73.12 512 ASP A C 1
ATOM 3942 O O . ASP A 1 512 ? -8.041 35.256 9.622 1.00 73.12 512 ASP A O 1
ATOM 3946 N N . VAL A 1 513 ? -7.102 37.103 10.443 1.00 65.44 513 VAL A N 1
ATOM 3947 C CA . VAL A 1 513 ? -5.826 36.934 9.725 1.00 65.44 513 VAL A CA 1
ATOM 3948 C C . VAL A 1 513 ? -4.910 35.849 10.308 1.00 65.44 513 VAL A C 1
ATOM 3950 O O . VAL A 1 513 ? -3.943 35.446 9.656 1.00 65.44 513 VAL A O 1
ATOM 3953 N N . THR A 1 514 ? -5.198 35.361 11.517 1.00 67.12 514 THR A N 1
ATOM 3954 C CA . THR A 1 514 ? -4.511 34.203 12.117 1.00 67.12 514 THR A CA 1
ATOM 3955 C C . THR A 1 514 ? -5.157 32.877 11.704 1.00 67.12 514 THR A C 1
ATOM 3957 O O . THR A 1 514 ? -4.516 31.829 11.749 1.00 67.12 514 THR A O 1
ATOM 3960 N N . THR A 1 515 ? -6.397 32.950 11.223 1.00 79.19 515 THR A N 1
ATOM 3961 C CA . THR A 1 515 ? -7.194 31.868 10.648 1.00 79.19 515 THR A CA 1
ATOM 3962 C C . THR A 1 515 ? -7.385 32.110 9.142 1.00 79.19 515 THR A C 1
ATOM 3964 O O . THR A 1 515 ? -6.393 32.168 8.406 1.00 79.19 515 THR A O 1
ATOM 3967 N N . ILE A 1 516 ? -8.630 32.247 8.673 1.00 85.88 516 ILE A N 1
ATOM 3968 C CA . ILE A 1 516 ? -8.982 32.620 7.299 1.00 85.88 516 ILE A CA 1
ATOM 3969 C C . ILE A 1 516 ? -9.852 33.884 7.371 1.00 85.88 516 ILE A C 1
ATOM 3971 O O . ILE A 1 516 ? -10.944 33.828 7.945 1.00 85.88 516 ILE A O 1
ATOM 3975 N N . PRO A 1 517 ? -9.415 35.022 6.799 1.00 82.94 517 PRO A N 1
ATOM 3976 C CA . PRO A 1 517 ? -10.028 36.325 7.050 1.00 82.94 517 PRO A CA 1
ATOM 3977 C C . PRO A 1 517 ? -11.267 36.579 6.174 1.00 82.94 517 PRO A C 1
ATOM 3979 O O . PRO A 1 517 ? -11.340 37.575 5.450 1.00 82.94 517 PRO A O 1
ATOM 3982 N N . PHE A 1 518 ? -12.255 35.681 6.220 1.00 83.81 518 PHE A N 1
ATOM 3983 C CA . PHE A 1 518 ? -13.542 35.886 5.553 1.00 83.81 518 PHE A CA 1
ATOM 3984 C C . PHE A 1 518 ? -14.228 37.166 6.051 1.00 83.81 518 PHE A C 1
ATOM 3986 O O . PHE A 1 518 ? -14.243 37.464 7.242 1.00 83.81 518 PHE A O 1
ATOM 3993 N N . GLY A 1 519 ? -14.794 37.937 5.122 1.00 76.81 519 GLY A N 1
ATOM 3994 C CA . GLY A 1 519 ? -15.395 39.247 5.382 1.00 76.81 519 GLY A CA 1
ATOM 3995 C C . GLY A 1 519 ? -14.427 40.426 5.411 1.00 76.81 519 GLY A C 1
ATOM 3996 O O . GLY A 1 519 ? -14.847 41.567 5.604 1.00 76.81 519 GLY A O 1
ATOM 3997 N N . ASN A 1 520 ? -13.135 40.189 5.172 1.00 76.44 520 ASN A N 1
ATOM 3998 C CA . ASN A 1 520 ? -12.169 41.265 5.025 1.00 76.44 520 ASN A CA 1
ATOM 3999 C C . ASN A 1 520 ? -12.112 41.765 3.571 1.00 76.44 520 ASN A C 1
ATOM 4001 O O . ASN A 1 520 ? -11.411 41.203 2.725 1.00 76.44 520 ASN A O 1
ATOM 4005 N N . ALA A 1 521 ? -12.820 42.867 3.303 1.00 66.62 521 ALA A N 1
ATOM 4006 C CA . ALA A 1 521 ? -12.865 43.512 1.990 1.00 66.62 521 ALA A CA 1
ATOM 4007 C C . ALA A 1 521 ? -11.485 43.990 1.495 1.00 66.62 521 ALA A C 1
ATOM 4009 O O . ALA A 1 521 ? -11.234 43.982 0.292 1.00 66.62 521 ALA A O 1
ATOM 4010 N N . LEU A 1 522 ? -10.575 44.349 2.408 1.00 63.34 522 LEU A N 1
ATOM 4011 C CA . LEU A 1 522 ? -9.222 44.815 2.083 1.00 63.34 522 LEU A CA 1
ATOM 4012 C C . LEU A 1 522 ? -8.313 43.668 1.610 1.00 63.34 522 LEU A C 1
ATOM 4014 O O . LEU A 1 522 ? -7.436 43.872 0.779 1.00 63.34 522 LEU A O 1
ATOM 4018 N N . LEU A 1 523 ? -8.561 42.449 2.098 1.00 67.00 523 LEU A N 1
ATOM 4019 C CA . LEU A 1 523 ? -7.860 41.226 1.681 1.00 67.00 523 LEU A CA 1
ATOM 4020 C C . LEU A 1 523 ? -8.584 40.496 0.533 1.00 67.00 523 LEU A C 1
ATOM 4022 O O . LEU A 1 523 ? -8.093 39.491 0.019 1.00 67.00 523 LEU A O 1
ATOM 4026 N N . GLY A 1 524 ? -9.748 41.004 0.114 1.00 74.06 524 GLY A N 1
ATOM 4027 C CA . GLY A 1 524 ? -10.541 40.473 -0.992 1.00 74.06 524 GLY A CA 1
ATOM 4028 C C . GLY A 1 524 ? -11.216 39.128 -0.707 1.00 74.06 524 GLY A C 1
ATOM 4029 O O . GLY A 1 524 ? -11.582 38.430 -1.651 1.00 74.06 524 GLY A O 1
ATOM 4030 N N . PHE A 1 525 ? -11.381 38.737 0.558 1.00 85.56 525 PHE A N 1
ATOM 4031 C CA . PHE A 1 525 ? -12.135 37.531 0.912 1.00 85.56 525 PHE A CA 1
ATOM 4032 C C . PHE A 1 525 ? -13.635 37.835 1.022 1.00 85.56 525 PHE A C 1
ATOM 4034 O O . PHE A 1 525 ? -14.012 38.909 1.497 1.00 85.56 525 PHE A O 1
ATOM 4041 N N . PRO A 1 526 ? -14.509 36.906 0.598 1.00 87.56 526 PRO A N 1
ATOM 4042 C CA . PRO A 1 526 ? -15.945 37.144 0.579 1.00 87.56 526 PRO A CA 1
ATOM 4043 C C . PRO A 1 526 ? -16.525 37.202 1.997 1.00 87.56 526 PRO A C 1
ATOM 4045 O O . PRO A 1 526 ? -15.997 36.585 2.925 1.00 87.56 526 PRO A O 1
ATOM 4048 N N . ASN A 1 527 ? -17.634 37.929 2.158 1.00 85.62 527 ASN A N 1
ATOM 4049 C CA . ASN A 1 527 ? -18.374 37.982 3.419 1.00 85.62 527 ASN A CA 1
ATOM 4050 C C . ASN A 1 527 ? -18.975 36.606 3.764 1.00 85.62 527 ASN A C 1
ATOM 4052 O O . ASN A 1 527 ? -19.459 35.917 2.854 1.00 85.62 527 ASN A O 1
ATOM 4056 N N . PRO A 1 528 ? -19.003 36.218 5.056 1.00 86.38 528 PRO A N 1
ATOM 4057 C CA . PRO A 1 528 ? -19.700 35.015 5.498 1.00 86.38 528 PRO A CA 1
ATOM 4058 C C . PRO A 1 528 ? -21.152 34.979 5.005 1.00 86.38 528 PRO A C 1
ATOM 4060 O O . PRO A 1 528 ? -21.853 35.989 5.045 1.00 86.38 528 PRO A O 1
ATOM 4063 N N . GLY A 1 529 ? -21.598 33.816 4.528 1.00 80.81 529 GLY A N 1
ATOM 4064 C CA . GLY A 1 529 ? -22.959 33.593 4.020 1.00 80.81 529 GLY A CA 1
ATOM 4065 C C . GLY A 1 529 ? -23.185 33.915 2.536 1.00 80.81 529 GLY A C 1
ATOM 4066 O O . GLY A 1 529 ? -24.276 33.673 2.028 1.00 80.81 529 GLY A O 1
ATOM 4067 N N . THR A 1 530 ? -22.181 34.423 1.815 1.00 89.88 530 THR A N 1
ATOM 4068 C CA . THR A 1 530 ? -22.255 34.590 0.348 1.00 89.88 530 THR A CA 1
ATOM 4069 C C . THR A 1 530 ? -22.067 33.257 -0.398 1.00 89.88 530 THR A C 1
ATOM 4071 O O . THR A 1 530 ? -21.524 32.299 0.153 1.00 89.88 530 THR A O 1
ATOM 4074 N N . GLY A 1 531 ? -22.480 33.186 -1.672 1.00 88.06 531 GLY A N 1
ATOM 4075 C CA . GLY A 1 531 ? -22.287 31.988 -2.507 1.00 88.06 531 GLY A CA 1
ATOM 4076 C C . GLY A 1 531 ? -20.812 31.591 -2.662 1.00 88.06 531 GLY A C 1
ATOM 4077 O O . GLY A 1 531 ? -20.470 30.428 -2.462 1.00 88.06 531 GLY A O 1
ATOM 4078 N N . ASP A 1 532 ? -19.934 32.573 -2.905 1.00 88.25 532 ASP A N 1
ATOM 4079 C CA . ASP A 1 532 ? -18.477 32.370 -2.950 1.00 88.25 532 ASP A CA 1
ATOM 4080 C C . ASP A 1 532 ? -17.926 31.856 -1.614 1.00 88.25 532 ASP A C 1
ATOM 4082 O O . ASP A 1 532 ? -17.075 30.972 -1.595 1.00 88.25 532 ASP A O 1
ATOM 4086 N N . PHE A 1 533 ? -18.412 32.387 -0.484 1.00 90.81 533 PHE A N 1
ATOM 4087 C CA . PHE A 1 533 ? -18.015 31.911 0.841 1.00 90.81 533 PHE A CA 1
ATOM 4088 C C . PHE A 1 533 ? -18.374 30.435 1.029 1.00 90.81 533 PHE A C 1
ATOM 4090 O O . PHE A 1 533 ? -17.512 29.652 1.412 1.00 90.81 533 PHE A O 1
ATOM 4097 N N . ASN A 1 534 ? -19.610 30.038 0.716 1.00 89.62 534 ASN A N 1
ATOM 4098 C CA . ASN A 1 534 ? -20.036 28.645 0.858 1.00 89.62 534 ASN A CA 1
ATOM 4099 C C . ASN A 1 534 ? -19.195 27.710 -0.022 1.00 89.62 534 ASN A C 1
ATOM 4101 O O . ASN A 1 534 ? -18.741 26.674 0.455 1.00 89.62 534 ASN A O 1
ATOM 4105 N N . ALA A 1 535 ? -18.917 28.102 -1.267 1.00 90.12 535 ALA A N 1
ATOM 4106 C CA . ALA A 1 535 ? -18.092 27.306 -2.171 1.00 90.12 535 ALA A CA 1
ATOM 4107 C C . ALA A 1 535 ? -16.634 27.177 -1.682 1.00 90.12 535 ALA A C 1
ATOM 4109 O O . ALA A 1 535 ? -16.063 26.090 -1.732 1.00 90.12 535 ALA A O 1
ATOM 4110 N N . LEU A 1 536 ? -16.045 28.247 -1.134 1.00 92.12 536 LEU A N 1
ATOM 4111 C CA . LEU A 1 536 ? -14.712 28.199 -0.519 1.00 92.12 536 LEU A CA 1
ATOM 4112 C C . LEU A 1 536 ? -14.674 27.317 0.733 1.00 92.12 536 LEU A C 1
ATOM 4114 O O . LEU A 1 536 ? -13.703 26.594 0.942 1.00 92.12 536 LEU A O 1
ATOM 4118 N N . ILE A 1 537 ? -15.726 27.350 1.554 1.00 91.81 537 ILE A N 1
ATOM 4119 C CA . ILE A 1 537 ? -15.858 26.473 2.720 1.00 91.81 537 ILE A CA 1
ATOM 4120 C C . ILE A 1 537 ? -15.917 25.003 2.294 1.00 91.81 537 ILE A C 1
ATOM 4122 O O . ILE A 1 537 ? -15.248 24.183 2.915 1.00 91.81 537 ILE A O 1
ATOM 4126 N N . GLU A 1 538 ? -16.647 24.662 1.230 1.00 91.88 538 GLU A N 1
ATOM 4127 C CA . GLU A 1 538 ? -16.667 23.289 0.703 1.00 91.88 538 GLU A CA 1
ATOM 4128 C C . GLU A 1 538 ? -15.276 22.828 0.240 1.00 91.88 538 GLU A C 1
ATOM 4130 O O . GLU A 1 538 ? -14.868 21.708 0.543 1.00 91.88 538 GLU A O 1
ATOM 4135 N N . GLN A 1 539 ? -14.484 23.703 -0.389 1.00 93.94 539 GLN A N 1
ATOM 4136 C CA . GLN A 1 539 ? -13.101 23.364 -0.750 1.00 93.94 539 GLN A CA 1
ATOM 4137 C C . GLN A 1 539 ? -12.193 23.186 0.477 1.00 93.94 539 GLN A C 1
ATOM 4139 O O . GLN A 1 539 ? -11.347 22.292 0.498 1.00 93.94 539 GLN A O 1
ATOM 4144 N N . LEU A 1 540 ? -12.379 23.988 1.528 1.00 92.56 540 LEU A N 1
ATOM 4145 C CA . LEU A 1 540 ? -11.638 23.847 2.788 1.00 92.56 540 LEU A CA 1
ATOM 4146 C C . LEU A 1 540 ? -12.030 22.578 3.558 1.00 92.56 540 LEU A C 1
ATOM 4148 O O . LEU A 1 540 ? -11.163 21.934 4.144 1.00 92.56 540 LEU A O 1
ATOM 4152 N N . LYS A 1 541 ? -13.306 22.175 3.513 1.00 91.62 541 LYS A N 1
ATOM 4153 C CA . LYS A 1 541 ? -13.757 20.873 4.026 1.00 91.62 541 LYS A CA 1
ATOM 4154 C C . LYS A 1 541 ? -13.153 19.727 3.228 1.00 91.62 541 LYS A C 1
ATOM 4156 O O . LYS A 1 541 ? -12.626 18.802 3.825 1.00 91.62 541 LYS A O 1
ATOM 4161 N N . SER A 1 542 ? -13.141 19.816 1.896 1.00 90.75 542 SER A N 1
ATOM 4162 C CA . SER A 1 542 ? -12.489 18.798 1.067 1.00 90.75 542 SER A CA 1
ATOM 4163 C C . SER A 1 542 ? -10.990 18.687 1.361 1.00 90.75 542 SER A C 1
ATOM 4165 O O . SER A 1 542 ? -10.433 17.595 1.256 1.00 90.75 542 SER A O 1
ATOM 4167 N N . LEU A 1 543 ? -10.325 19.794 1.706 1.00 91.81 543 LEU A N 1
ATOM 4168 C CA . LEU A 1 543 ? -8.933 19.793 2.154 1.00 91.81 543 LEU A CA 1
ATOM 4169 C C . LEU A 1 543 ? -8.779 19.101 3.521 1.00 91.81 543 LEU A C 1
ATOM 4171 O O . LEU A 1 543 ? -7.866 18.295 3.683 1.00 91.81 543 LEU A O 1
ATOM 4175 N N . ASP A 1 544 ? -9.670 19.376 4.478 1.00 90.06 544 ASP A N 1
ATOM 4176 C CA . ASP A 1 544 ? -9.713 18.691 5.783 1.00 90.06 544 ASP A CA 1
ATOM 4177 C C . ASP A 1 544 ? -9.933 17.180 5.612 1.00 90.06 544 ASP A C 1
ATOM 4179 O O . ASP A 1 544 ? -9.156 16.381 6.129 1.00 90.06 544 ASP A O 1
ATOM 4183 N N . ASP A 1 545 ? -10.895 16.787 4.773 1.00 89.31 545 ASP A N 1
ATOM 4184 C CA . ASP A 1 545 ? -11.204 15.391 4.457 1.00 89.31 545 ASP A CA 1
ATOM 4185 C C . ASP A 1 545 ? -10.025 14.643 3.824 1.00 89.31 545 ASP A C 1
ATOM 4187 O O . ASP A 1 545 ? -9.882 13.436 4.045 1.00 89.31 545 ASP A O 1
ATOM 4191 N N . LEU A 1 546 ? -9.205 15.328 3.016 1.00 89.94 546 LEU A N 1
ATOM 4192 C CA . LEU A 1 546 ? -7.996 14.772 2.402 1.00 89.94 546 LEU A CA 1
ATOM 4193 C C . LEU A 1 546 ? -6.903 14.512 3.441 1.00 89.94 546 LEU A C 1
ATOM 4195 O O . LEU A 1 546 ? -6.300 13.439 3.428 1.00 89.94 546 LEU A O 1
ATOM 4199 N N . VAL A 1 547 ? -6.651 15.475 4.332 1.00 88.88 547 VAL A N 1
ATOM 4200 C CA . VAL A 1 547 ? -5.667 15.321 5.416 1.00 88.88 547 VAL A CA 1
ATOM 4201 C C . VAL A 1 547 ? -6.105 14.218 6.377 1.00 88.88 547 VAL A C 1
ATOM 4203 O O . VAL A 1 547 ? -5.297 13.369 6.748 1.00 88.88 547 VAL A O 1
ATOM 4206 N N . ASP A 1 548 ? -7.391 14.175 6.715 1.00 87.69 548 ASP A N 1
ATOM 4207 C CA . ASP A 1 548 ? -7.971 13.143 7.570 1.00 87.69 548 ASP A CA 1
ATOM 4208 C C . ASP A 1 548 ? -7.945 11.755 6.899 1.00 87.69 548 ASP A C 1
ATOM 4210 O O . ASP A 1 548 ? -7.609 10.772 7.546 1.00 87.69 548 ASP A O 1
ATOM 4214 N N . ALA A 1 549 ? -8.151 11.658 5.578 1.00 90.31 549 ALA A N 1
ATOM 4215 C CA . ALA A 1 549 ? -7.999 10.397 4.839 1.00 90.31 549 ALA A CA 1
ATOM 4216 C C . ALA A 1 549 ? -6.559 9.851 4.880 1.00 90.31 549 ALA A C 1
ATOM 4218 O O . ALA A 1 549 ? -6.353 8.639 5.009 1.00 90.31 549 ALA A O 1
ATOM 4219 N N . VAL A 1 550 ? -5.557 10.733 4.768 1.00 89.38 550 VAL A N 1
ATOM 4220 C CA . VAL A 1 550 ? -4.145 10.357 4.948 1.00 89.38 550 VAL A CA 1
ATOM 4221 C C . VAL A 1 550 ? -3.910 9.906 6.389 1.00 89.38 550 VAL A C 1
ATOM 4223 O O . VAL A 1 550 ? -3.325 8.845 6.593 1.00 89.38 550 VAL A O 1
ATOM 4226 N N . GLY A 1 551 ? -4.421 10.651 7.375 1.00 86.94 551 GLY A N 1
ATOM 4227 C CA . GLY A 1 551 ? -4.347 10.294 8.793 1.00 86.94 551 GLY A CA 1
ATOM 4228 C C . GLY A 1 551 ? -4.928 8.911 9.091 1.00 86.94 551 GLY A C 1
ATOM 4229 O O . GLY A 1 551 ? -4.243 8.072 9.670 1.00 86.94 551 GLY A O 1
ATOM 4230 N N . ASP A 1 552 ? -6.141 8.635 8.621 1.00 89.69 552 ASP A N 1
ATOM 4231 C CA . ASP A 1 552 ? -6.830 7.352 8.780 1.00 89.69 552 ASP A CA 1
ATOM 4232 C C . ASP A 1 552 ? -6.032 6.182 8.215 1.00 89.69 552 ASP A C 1
ATOM 4234 O O . ASP A 1 552 ? -5.819 5.169 8.886 1.00 89.69 552 ASP A O 1
ATOM 4238 N N . THR A 1 553 ? -5.560 6.332 6.979 1.00 90.44 553 THR A N 1
ATOM 4239 C CA . THR A 1 553 ? -4.829 5.275 6.275 1.00 90.44 553 THR A CA 1
ATOM 4240 C C . THR A 1 553 ? -3.510 4.956 6.982 1.00 90.44 553 THR A C 1
ATOM 4242 O O . THR A 1 553 ? -3.109 3.799 7.095 1.00 90.44 553 THR A O 1
ATOM 4245 N N . VAL A 1 554 ? -2.852 5.980 7.520 1.00 88.56 554 VAL A N 1
ATOM 4246 C CA . VAL A 1 554 ? -1.557 5.873 8.200 1.00 88.56 554 VAL A CA 1
ATOM 4247 C C . VAL A 1 554 ? -1.701 5.316 9.602 1.00 88.56 554 VAL A C 1
ATOM 4249 O O . VAL A 1 554 ? -0.882 4.499 10.021 1.00 88.56 554 VAL A O 1
ATOM 4252 N N . VAL A 1 555 ? -2.737 5.726 10.332 1.00 90.06 555 VAL A N 1
ATOM 4253 C CA . VAL A 1 555 ? -3.069 5.145 11.635 1.00 90.06 555 VAL A CA 1
ATOM 4254 C C . VAL A 1 555 ? -3.405 3.666 11.460 1.00 90.06 555 VAL A C 1
ATOM 4256 O O . VAL A 1 555 ? -2.886 2.838 12.210 1.00 90.06 555 VAL A O 1
ATOM 4259 N N . ALA A 1 556 ? -4.191 3.313 10.439 1.00 91.38 556 ALA A N 1
ATOM 4260 C CA . ALA A 1 556 ? -4.480 1.921 10.111 1.00 91.38 556 ALA A CA 1
ATOM 4261 C C . ALA A 1 556 ? -3.211 1.122 9.783 1.00 91.38 556 ALA A C 1
ATOM 4263 O O . ALA A 1 556 ? -3.013 0.055 10.362 1.00 91.38 556 ALA A O 1
ATOM 4264 N N . GLU A 1 557 ? -2.330 1.648 8.928 1.00 92.44 557 GLU A N 1
ATOM 4265 C CA . GLU A 1 557 ? -1.058 1.003 8.574 1.00 92.44 557 GLU A CA 1
ATOM 4266 C C . GLU A 1 557 ? -0.148 0.839 9.792 1.00 92.44 557 GLU A C 1
ATOM 4268 O O . GLU A 1 557 ? 0.417 -0.226 10.024 1.00 92.44 557 GLU A O 1
ATOM 4273 N N . SER A 1 558 ? -0.043 1.872 10.624 1.00 90.38 558 SER A N 1
ATOM 4274 C CA . SER A 1 558 ? 0.804 1.854 11.816 1.00 90.38 558 SER A CA 1
ATOM 4275 C C . SER A 1 558 ? 0.349 0.783 12.802 1.00 90.38 558 SER A C 1
ATOM 4277 O O . SER A 1 558 ? 1.174 0.022 13.308 1.00 90.38 558 SER A O 1
ATOM 4279 N N . VAL A 1 559 ? -0.962 0.673 13.043 1.00 91.69 559 VAL A N 1
ATOM 4280 C CA . VAL A 1 559 ? -1.518 -0.383 13.898 1.00 91.69 559 VAL A CA 1
ATOM 4281 C C . VAL A 1 559 ? -1.380 -1.753 13.236 1.00 91.69 559 VAL A C 1
ATOM 4283 O O . VAL A 1 559 ? -1.082 -2.725 13.924 1.00 91.69 559 VAL A O 1
ATOM 4286 N N . TYR A 1 560 ? -1.539 -1.851 11.916 1.00 92.94 560 TYR A N 1
ATOM 4287 C CA . TYR A 1 560 ? -1.328 -3.094 11.176 1.00 92.94 560 TYR A CA 1
ATOM 4288 C C . TYR A 1 560 ? 0.105 -3.617 11.309 1.00 92.94 560 TYR A C 1
ATOM 4290 O O . TYR A 1 560 ? 0.302 -4.766 11.704 1.00 92.94 560 TYR A O 1
ATOM 4298 N N . GLN A 1 561 ? 1.107 -2.761 11.105 1.00 93.06 561 GLN A N 1
ATOM 4299 C CA . GLN A 1 561 ? 2.516 -3.120 11.275 1.00 93.06 561 GLN A CA 1
ATOM 4300 C C . GLN A 1 561 ? 2.856 -3.450 12.732 1.00 93.06 561 GLN A C 1
ATOM 4302 O O . GLN A 1 561 ? 3.619 -4.381 12.990 1.00 93.06 561 GLN A O 1
ATOM 4307 N N . LEU A 1 562 ? 2.257 -2.751 13.702 1.00 90.88 562 LEU A N 1
ATOM 4308 C CA . LEU A 1 562 ? 2.427 -3.074 15.119 1.00 90.88 562 LEU A CA 1
ATOM 4309 C C . LEU A 1 562 ? 1.875 -4.468 15.453 1.00 90.88 562 LEU A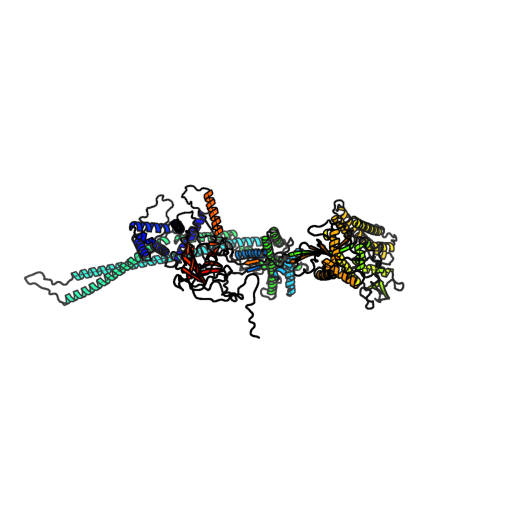 C 1
ATOM 4311 O O . LEU A 1 562 ? 2.549 -5.249 16.120 1.00 90.88 562 LEU A O 1
ATOM 4315 N N . VAL A 1 563 ? 0.680 -4.797 14.951 1.00 91.25 563 VAL A N 1
ATOM 4316 C CA . VAL A 1 563 ? 0.057 -6.120 15.114 1.00 91.25 563 VAL A CA 1
ATOM 4317 C C . VAL A 1 563 ? 0.898 -7.208 14.440 1.00 91.25 563 VAL A C 1
ATOM 4319 O O . VAL A 1 563 ? 1.020 -8.296 14.993 1.00 91.25 563 VAL A O 1
ATOM 4322 N N . GLN A 1 564 ? 1.550 -6.909 13.310 1.00 88.88 564 GLN A N 1
ATOM 4323 C CA . GLN A 1 564 ? 2.518 -7.805 12.662 1.00 88.88 564 GLN A CA 1
ATOM 4324 C C . GLN A 1 564 ? 3.855 -7.967 13.399 1.00 88.88 564 GLN A C 1
ATOM 4326 O O . GLN A 1 564 ? 4.659 -8.808 13.001 1.00 88.88 564 GLN A O 1
ATOM 4331 N N . GLY A 1 565 ? 4.109 -7.209 14.469 1.00 90.25 565 GLY A N 1
ATOM 4332 C CA . GLY A 1 565 ? 5.385 -7.256 15.184 1.00 90.25 565 GLY A CA 1
ATOM 4333 C C . GLY A 1 565 ? 6.501 -6.443 14.521 1.00 90.25 565 GLY A C 1
ATOM 4334 O O . GLY A 1 565 ? 7.670 -6.671 14.821 1.00 90.25 565 GLY A O 1
ATOM 4335 N N . ASN A 1 566 ? 6.157 -5.467 13.671 1.00 89.94 566 ASN A N 1
ATOM 4336 C CA . ASN A 1 566 ? 7.082 -4.564 12.978 1.00 89.94 566 ASN A CA 1
ATOM 4337 C C . ASN A 1 566 ? 7.042 -3.130 13.563 1.00 89.94 566 ASN A C 1
ATOM 4339 O O . ASN A 1 566 ? 6.640 -2.185 12.871 1.00 89.94 566 ASN A O 1
ATOM 4343 N N . PRO A 1 567 ? 7.476 -2.899 14.822 1.00 88.31 567 PRO A N 1
ATOM 4344 C CA . PRO A 1 567 ? 7.377 -1.584 15.461 1.00 88.31 567 PRO A CA 1
ATOM 4345 C C . PRO A 1 567 ? 8.238 -0.513 14.773 1.00 88.31 567 PRO A C 1
ATOM 4347 O O . PRO A 1 567 ? 7.854 0.653 14.750 1.00 88.31 567 PRO A O 1
ATOM 4350 N N . LEU A 1 568 ? 9.367 -0.895 14.159 1.00 85.69 568 LEU A N 1
ATOM 4351 C CA . LEU A 1 568 ? 10.224 0.029 13.404 1.00 85.69 568 LEU A CA 1
ATOM 4352 C C . LEU A 1 568 ? 9.509 0.598 12.173 1.00 85.69 568 LEU A C 1
ATOM 4354 O O . LEU A 1 568 ? 9.594 1.796 11.921 1.00 85.69 568 LEU A O 1
ATOM 4358 N N . ARG A 1 569 ? 8.765 -0.238 11.433 1.00 84.69 569 ARG A N 1
ATOM 4359 C CA . ARG A 1 569 ? 7.998 0.206 10.258 1.00 84.69 569 ARG A CA 1
ATOM 4360 C C . ARG A 1 569 ? 6.789 1.045 10.663 1.00 84.69 569 ARG A C 1
ATOM 4362 O O . ARG A 1 569 ? 6.504 2.042 10.006 1.00 84.69 569 ARG A O 1
ATOM 4369 N N . SER A 1 570 ? 6.131 0.701 11.772 1.00 85.31 570 SER A N 1
ATOM 4370 C CA . SER A 1 570 ? 5.091 1.551 12.367 1.00 85.31 570 SER A CA 1
ATOM 4371 C C . SER A 1 570 ? 5.637 2.944 12.714 1.00 85.31 570 SER A C 1
ATOM 4373 O O . SER A 1 570 ? 5.056 3.944 12.297 1.00 85.31 570 SER A O 1
ATOM 4375 N N . GLY A 1 571 ? 6.791 3.016 13.390 1.00 81.12 571 GLY A N 1
ATOM 4376 C CA . GLY A 1 571 ? 7.454 4.280 13.720 1.00 81.12 571 GLY A CA 1
ATOM 4377 C C . GLY A 1 571 ? 7.861 5.082 12.483 1.00 81.12 571 GLY A C 1
ATOM 4378 O O . GLY A 1 571 ? 7.532 6.258 12.392 1.00 81.12 571 GLY A O 1
ATOM 4379 N N . ALA A 1 572 ? 8.497 4.438 11.499 1.00 79.12 572 ALA A N 1
ATOM 4380 C CA . ALA A 1 572 ? 8.926 5.085 10.258 1.00 79.12 572 ALA A CA 1
ATOM 4381 C C . ALA A 1 572 ? 7.753 5.650 9.437 1.00 79.12 572 ALA A C 1
ATOM 4383 O O . ALA A 1 572 ? 7.881 6.715 8.844 1.00 79.12 572 ALA A O 1
ATOM 4384 N N . THR A 1 573 ? 6.598 4.973 9.423 1.00 78.44 573 THR A N 1
ATOM 4385 C CA . THR A 1 573 ? 5.396 5.451 8.713 1.00 78.44 573 THR A CA 1
ATOM 4386 C C . THR A 1 573 ? 4.840 6.727 9.355 1.00 78.44 573 THR A C 1
ATOM 4388 O O . THR A 1 573 ? 4.480 7.668 8.649 1.00 78.44 573 THR A O 1
ATOM 4391 N N . LEU A 1 574 ? 4.808 6.785 10.691 1.00 79.19 574 LEU A N 1
ATOM 4392 C CA . LEU A 1 574 ? 4.379 7.977 11.431 1.00 79.19 574 LEU A CA 1
ATOM 4393 C C . LEU A 1 574 ? 5.386 9.125 11.294 1.00 79.19 574 LEU A C 1
ATOM 4395 O O . LEU A 1 574 ? 4.986 10.269 11.081 1.00 79.19 574 LEU A O 1
ATOM 4399 N N . ASP A 1 575 ? 6.681 8.821 11.379 1.00 76.06 575 ASP A N 1
ATOM 4400 C CA . ASP A 1 575 ? 7.757 9.812 11.318 1.00 76.06 575 ASP A CA 1
ATOM 4401 C C . ASP A 1 575 ? 7.885 10.437 9.923 1.00 76.06 575 ASP A C 1
ATOM 4403 O O . ASP A 1 575 ? 7.996 11.656 9.805 1.00 76.06 575 ASP A O 1
ATOM 4407 N N . ALA A 1 576 ? 7.745 9.639 8.856 1.00 71.69 576 ALA A N 1
ATOM 4408 C CA . ALA A 1 576 ? 7.734 10.120 7.471 1.00 71.69 576 ALA A CA 1
ATOM 4409 C C . ALA A 1 576 ? 6.645 11.176 7.217 1.00 71.69 576 ALA A C 1
ATOM 4411 O O . ALA A 1 576 ? 6.842 12.108 6.441 1.00 71.69 576 ALA A O 1
ATOM 4412 N N . ILE A 1 577 ? 5.505 11.075 7.903 1.00 71.88 577 ILE A N 1
ATOM 4413 C CA . ILE A 1 577 ? 4.382 12.010 7.739 1.00 71.88 577 ILE A CA 1
ATOM 4414 C C . ILE A 1 577 ? 4.474 13.192 8.696 1.00 71.88 577 ILE A C 1
ATOM 4416 O O . ILE A 1 577 ? 4.087 14.303 8.331 1.00 71.88 577 ILE A O 1
ATOM 4420 N N . ALA A 1 578 ? 5.011 12.981 9.897 1.00 68.06 578 ALA A N 1
ATOM 4421 C CA . ALA A 1 578 ? 5.249 14.053 10.854 1.00 68.06 578 ALA A CA 1
ATOM 4422 C C . ALA A 1 578 ? 6.358 15.010 10.386 1.00 68.06 578 ALA A C 1
ATOM 4424 O O . ALA A 1 578 ? 6.215 16.226 10.527 1.00 68.06 578 ALA A O 1
ATOM 4425 N N . THR A 1 579 ? 7.443 14.468 9.828 1.00 63.34 579 THR A N 1
ATOM 4426 C CA . THR A 1 579 ? 8.610 15.236 9.365 1.00 63.34 579 THR A CA 1
ATOM 4427 C C . THR A 1 579 ? 8.482 15.670 7.907 1.00 63.34 579 THR A C 1
ATOM 4429 O O . THR A 1 579 ? 8.917 16.764 7.561 1.00 63.34 579 THR A O 1
ATOM 4432 N N . GLY A 1 580 ? 7.856 14.855 7.049 1.00 58.75 580 GLY A N 1
ATOM 4433 C CA . GLY A 1 580 ? 7.754 15.116 5.610 1.00 58.75 580 GLY A CA 1
ATOM 4434 C C . GLY A 1 580 ? 9.088 15.035 4.856 1.00 58.75 580 GLY A C 1
ATOM 4435 O O . GLY A 1 580 ? 9.130 15.402 3.684 1.00 58.75 580 GLY A O 1
ATOM 4436 N N . GLU A 1 581 ? 10.166 14.588 5.512 1.00 54.38 581 GLU A N 1
ATOM 4437 C CA . GLU A 1 581 ? 11.527 14.524 4.956 1.00 54.38 581 GLU A CA 1
ATOM 4438 C C . GLU A 1 581 ? 11.869 13.141 4.382 1.00 54.38 581 GLU A C 1
ATOM 4440 O O . GLU A 1 581 ? 12.719 13.023 3.499 1.00 54.38 581 GLU A O 1
ATOM 4445 N N . LEU A 1 582 ? 11.188 12.091 4.853 1.00 62.41 582 LEU A N 1
ATOM 4446 C CA . LEU A 1 582 ? 11.358 10.717 4.386 1.00 62.41 582 LEU A CA 1
ATOM 4447 C C . LEU A 1 582 ? 10.163 10.295 3.518 1.00 62.41 582 LEU A C 1
ATOM 4449 O O . LEU A 1 582 ? 9.018 10.557 3.893 1.00 62.41 582 LEU A O 1
ATOM 4453 N N . PRO A 1 583 ? 10.390 9.615 2.378 1.00 69.44 583 PRO A N 1
ATOM 4454 C CA . PRO A 1 583 ? 9.298 9.083 1.576 1.00 69.44 583 PRO A CA 1
ATOM 4455 C C . PRO A 1 583 ? 8.526 8.033 2.397 1.00 69.44 583 PRO A C 1
ATOM 4457 O O . PRO A 1 583 ? 9.147 7.114 2.942 1.00 69.44 583 PRO A O 1
ATOM 4460 N N . PRO A 1 584 ? 7.189 8.141 2.505 1.00 75.62 584 PRO A N 1
ATOM 4461 C CA . PRO A 1 584 ? 6.401 7.188 3.278 1.00 75.62 584 PRO A CA 1
ATOM 4462 C C . PRO A 1 584 ? 6.482 5.786 2.646 1.00 75.62 584 PRO A C 1
ATOM 4464 O O . PRO A 1 584 ? 6.499 5.678 1.415 1.00 75.62 584 PRO A O 1
ATOM 4467 N N . PRO A 1 585 ? 6.533 4.705 3.450 1.00 78.12 585 PRO A N 1
ATOM 4468 C CA . PRO A 1 585 ? 6.556 3.341 2.928 1.00 78.12 585 PRO A CA 1
ATOM 4469 C C . PRO A 1 585 ? 5.240 2.983 2.221 1.00 78.12 585 PRO A C 1
ATOM 4471 O O . PRO A 1 585 ? 4.206 3.619 2.437 1.00 78.12 585 PRO A O 1
ATOM 4474 N N . GLU A 1 586 ? 5.267 1.943 1.381 1.00 83.94 586 GLU A N 1
ATOM 4475 C CA . GLU A 1 586 ? 4.031 1.387 0.819 1.00 83.94 586 GLU A CA 1
ATOM 4476 C C . GLU A 1 586 ? 3.135 0.822 1.925 1.00 83.94 586 GLU A C 1
ATOM 4478 O O . GLU A 1 586 ? 3.620 0.315 2.942 1.00 83.94 586 GLU A O 1
ATOM 4483 N N . LEU A 1 587 ? 1.825 0.956 1.724 1.00 88.31 587 LEU A N 1
ATOM 4484 C CA . LEU A 1 587 ? 0.805 0.576 2.693 1.00 88.31 587 LEU A CA 1
ATOM 4485 C C . LEU A 1 587 ? 0.423 -0.892 2.491 1.00 88.31 587 LEU A C 1
ATOM 4487 O O . LEU A 1 587 ? -0.103 -1.241 1.435 1.00 88.31 587 LEU A O 1
ATOM 4491 N N . ASP A 1 588 ? 0.606 -1.730 3.507 1.00 87.88 588 ASP A N 1
ATOM 4492 C CA . ASP A 1 588 ? 0.230 -3.143 3.438 1.00 87.88 588 ASP A CA 1
ATOM 4493 C C . ASP A 1 588 ? -1.216 -3.390 3.884 1.00 87.88 588 ASP A C 1
ATOM 4495 O O . ASP A 1 588 ? -1.849 -4.329 3.403 1.00 87.88 588 ASP A O 1
ATOM 4499 N N . VAL A 1 589 ? -1.764 -2.554 4.775 1.00 90.00 589 VAL A N 1
ATOM 4500 C CA . VAL A 1 589 ? -3.117 -2.711 5.352 1.00 90.00 589 VAL A CA 1
ATOM 4501 C C . VAL A 1 589 ? -4.240 -2.630 4.308 1.00 90.00 589 VAL A C 1
ATOM 4503 O O . VAL A 1 589 ? -5.374 -3.034 4.552 1.00 90.00 589 VAL A O 1
ATOM 4506 N N . ILE A 1 590 ? -3.937 -2.086 3.128 1.00 89.50 590 ILE A N 1
ATOM 4507 C CA . ILE A 1 590 ? -4.875 -1.964 2.004 1.00 89.50 590 ILE A CA 1
ATOM 4508 C C . ILE A 1 590 ? -4.765 -3.138 1.020 1.00 89.50 590 ILE A C 1
ATOM 4510 O O . ILE A 1 590 ? -5.554 -3.234 0.079 1.00 89.50 590 ILE A O 1
ATOM 4514 N N . HIS A 1 591 ? -3.797 -4.037 1.218 1.00 85.94 591 HIS A N 1
ATOM 4515 C CA . HIS A 1 591 ? -3.614 -5.223 0.397 1.00 85.94 591 HIS A CA 1
ATOM 4516 C C . HIS A 1 591 ? -4.337 -6.422 1.007 1.00 85.94 591 HIS A C 1
ATOM 4518 O O . HIS A 1 591 ? -4.214 -6.733 2.187 1.00 85.94 591 HIS A O 1
ATOM 4524 N N . THR A 1 592 ? -5.078 -7.148 0.170 1.00 83.25 592 THR A N 1
ATOM 4525 C CA . THR A 1 592 ? -5.621 -8.459 0.543 1.00 83.25 592 THR A CA 1
ATOM 4526 C C . THR A 1 592 ? -4.483 -9.476 0.443 1.00 83.25 592 THR A C 1
ATOM 4528 O O . THR A 1 592 ? -4.064 -9.769 -0.682 1.00 83.25 592 THR A O 1
ATOM 4531 N N . PRO A 1 593 ? -3.956 -10.010 1.560 1.00 77.88 593 PRO A N 1
ATOM 4532 C CA . PRO A 1 593 ? -2.942 -11.048 1.492 1.00 77.88 593 PRO A CA 1
ATOM 4533 C C . PRO A 1 593 ? -3.559 -12.277 0.826 1.00 77.88 593 PRO A C 1
ATOM 4535 O O . PRO A 1 593 ? -4.658 -12.700 1.183 1.00 77.88 593 PRO A O 1
ATOM 4538 N N . ARG A 1 594 ? -2.855 -12.825 -0.161 1.00 75.62 594 ARG A N 1
ATOM 4539 C CA . ARG A 1 594 ? -3.217 -14.079 -0.820 1.00 75.62 594 ARG A CA 1
ATOM 4540 C C . ARG A 1 594 ? -2.076 -15.054 -0.622 1.00 75.62 594 ARG A C 1
ATOM 4542 O O . ARG A 1 594 ? -0.928 -14.726 -0.926 1.00 75.62 594 ARG A O 1
ATOM 4549 N N . SER A 1 595 ? -2.383 -16.224 -0.084 1.00 81.31 595 SER A N 1
ATOM 4550 C CA . SER A 1 595 ? -1.462 -17.345 -0.114 1.00 81.31 595 SER A CA 1
ATOM 4551 C C . SER A 1 595 ? -1.485 -17.963 -1.509 1.00 81.31 595 SER A C 1
ATOM 4553 O O . SER A 1 595 ? -2.456 -17.858 -2.259 1.00 81.31 595 SER A O 1
ATOM 4555 N N . GLY A 1 596 ? -0.385 -18.587 -1.900 1.00 81.38 596 GLY A N 1
ATOM 4556 C CA . GLY A 1 596 ? -0.314 -19.173 -3.222 1.00 81.38 596 GLY A CA 1
ATOM 4557 C C . GLY A 1 596 ? 1.037 -19.771 -3.535 1.00 81.38 596 GLY A C 1
ATOM 4558 O O . GLY A 1 596 ? 1.980 -19.704 -2.745 1.00 81.38 596 GLY A O 1
ATOM 4559 N N . ILE A 1 597 ? 1.109 -20.381 -4.709 1.00 84.00 597 ILE A N 1
ATOM 4560 C CA . ILE A 1 597 ? 2.342 -20.927 -5.259 1.00 84.00 597 ILE A CA 1
ATOM 4561 C C . ILE A 1 597 ? 2.928 -19.865 -6.183 1.00 84.00 597 ILE A C 1
ATOM 4563 O O . ILE A 1 597 ? 2.307 -19.509 -7.182 1.00 84.00 597 ILE A O 1
ATOM 4567 N N . GLY A 1 598 ? 4.110 -19.355 -5.836 1.00 84.81 598 GLY A N 1
ATOM 4568 C CA . GLY A 1 598 ? 4.880 -18.490 -6.724 1.00 84.81 598 GLY A CA 1
ATOM 4569 C C . GLY A 1 598 ? 5.489 -19.300 -7.868 1.00 84.81 598 GLY A C 1
ATOM 4570 O O . GLY A 1 598 ? 6.181 -20.291 -7.628 1.00 84.81 598 GLY A O 1
ATOM 4571 N N . LEU A 1 599 ? 5.231 -18.872 -9.098 1.00 88.12 599 LEU A N 1
ATOM 4572 C CA . LEU A 1 599 ? 5.813 -19.381 -10.332 1.00 88.12 599 LEU A CA 1
ATOM 4573 C C . LEU A 1 599 ? 6.684 -18.284 -10.933 1.00 88.12 599 LEU A C 1
ATOM 4575 O O . LEU A 1 599 ? 6.204 -17.184 -11.199 1.00 88.12 599 LEU A O 1
ATOM 4579 N N . THR A 1 600 ? 7.967 -18.557 -11.143 1.00 92.50 600 THR A N 1
ATOM 4580 C CA . THR A 1 600 ? 8.859 -17.582 -11.778 1.00 92.50 600 THR A CA 1
ATOM 4581 C C . THR A 1 600 ? 8.823 -17.774 -13.287 1.00 92.50 600 THR A C 1
ATOM 4583 O O . THR A 1 600 ? 9.079 -18.872 -13.782 1.00 92.50 600 THR A O 1
ATOM 4586 N N . HIS A 1 601 ? 8.556 -16.699 -14.022 1.00 94.75 601 HIS A N 1
ATOM 4587 C CA . HIS A 1 601 ? 8.622 -16.656 -15.476 1.00 94.75 601 HIS A CA 1
ATOM 4588 C C . HIS A 1 601 ? 9.761 -15.736 -15.906 1.00 94.75 601 HIS A C 1
ATOM 4590 O O . HIS A 1 601 ? 9.886 -14.615 -15.411 1.00 94.75 601 HIS A O 1
ATOM 4596 N N . ARG A 1 602 ? 10.581 -16.206 -16.848 1.00 96.50 602 ARG A N 1
ATOM 4597 C CA . ARG A 1 602 ? 11.603 -15.402 -17.521 1.00 96.50 602 ARG A CA 1
ATOM 4598 C C . ARG A 1 602 ? 11.410 -15.498 -19.021 1.00 96.50 602 ARG A C 1
ATOM 4600 O O . ARG A 1 602 ? 11.354 -16.595 -19.577 1.00 96.50 602 ARG A O 1
ATOM 4607 N N . LEU A 1 603 ? 11.326 -14.336 -19.650 1.00 96.94 603 LEU A N 1
ATOM 4608 C CA . LEU A 1 603 ? 11.272 -14.183 -21.093 1.00 96.94 603 LEU A CA 1
ATOM 4609 C C . LEU A 1 603 ? 12.634 -13.689 -21.579 1.00 96.94 603 LEU A C 1
ATOM 4611 O O . LEU A 1 603 ? 13.117 -12.647 -21.129 1.00 96.94 603 LEU A O 1
ATOM 4615 N N . CYS A 1 604 ? 13.247 -14.416 -22.505 1.00 95.94 604 CYS A N 1
ATOM 4616 C CA . CYS A 1 604 ? 14.566 -14.096 -23.028 1.00 95.94 604 CYS A CA 1
ATOM 4617 C C . CYS A 1 604 ? 14.663 -14.243 -24.552 1.00 95.94 604 CYS A C 1
ATOM 4619 O O . CYS A 1 604 ? 13.799 -14.828 -25.200 1.00 95.94 604 CYS A O 1
ATOM 4621 N N . VAL A 1 605 ? 15.731 -13.694 -25.129 1.00 94.12 605 VAL A N 1
ATOM 4622 C CA . VAL A 1 605 ? 16.160 -13.963 -26.510 1.00 94.12 605 VAL A CA 1
ATOM 4623 C C . VAL A 1 605 ? 17.540 -14.598 -26.435 1.00 94.12 605 VAL A C 1
ATOM 4625 O O . VAL A 1 605 ? 18.424 -14.042 -25.782 1.00 94.12 605 VAL A O 1
ATOM 4628 N N . LEU A 1 606 ? 17.730 -15.755 -27.067 1.00 92.25 606 LEU A N 1
ATOM 4629 C CA . LEU A 1 606 ? 18.993 -16.496 -27.032 1.00 92.25 606 LEU A CA 1
ATOM 4630 C C . LEU A 1 606 ? 19.652 -16.500 -28.411 1.00 92.25 606 LEU A C 1
ATOM 4632 O O . LEU A 1 606 ? 19.000 -16.772 -29.418 1.00 92.25 606 LEU A O 1
ATOM 4636 N N . PHE A 1 607 ? 20.959 -16.249 -28.442 1.00 89.38 607 PHE A N 1
ATOM 4637 C CA . PHE A 1 607 ? 21.772 -16.253 -29.654 1.00 89.38 607 PHE A CA 1
ATOM 4638 C C . PHE A 1 607 ? 22.969 -17.203 -29.494 1.00 89.38 607 PHE A C 1
ATOM 4640 O O . PHE A 1 607 ? 23.601 -17.212 -28.431 1.00 89.38 607 PHE A O 1
ATOM 4647 N N . PRO A 1 608 ? 23.352 -17.963 -30.535 1.00 83.06 608 PRO A N 1
ATOM 4648 C CA . PRO A 1 608 ? 24.615 -18.701 -30.528 1.00 83.06 608 PRO A CA 1
ATOM 4649 C C . PRO A 1 608 ? 25.807 -17.730 -30.409 1.00 83.06 608 PRO A C 1
ATOM 4651 O O . PRO A 1 608 ? 25.722 -16.589 -30.861 1.00 83.06 608 PRO A O 1
ATOM 4654 N N . ALA A 1 609 ? 26.930 -18.144 -29.801 1.00 67.50 609 ALA A N 1
ATOM 4655 C CA . ALA A 1 609 ? 28.086 -17.244 -29.652 1.00 67.50 609 ALA A CA 1
ATOM 4656 C C . ALA A 1 609 ? 28.836 -16.957 -30.954 1.00 67.50 609 ALA A C 1
ATOM 4658 O O . ALA A 1 609 ? 29.602 -15.996 -31.003 1.00 67.50 609 ALA A O 1
ATOM 4659 N N . THR A 1 610 ? 28.661 -17.769 -31.999 1.00 65.50 610 THR A N 1
ATOM 4660 C CA . THR A 1 610 ? 29.203 -17.413 -33.310 1.00 65.50 610 THR A CA 1
ATOM 4661 C C . THR A 1 610 ? 28.415 -16.211 -33.826 1.00 65.50 610 THR A C 1
ATOM 4663 O O . THR A 1 610 ? 27.195 -16.329 -33.960 1.00 65.50 610 THR A O 1
ATOM 4666 N N . PRO A 1 611 ? 29.066 -15.065 -34.111 1.00 57.25 611 PRO A N 1
ATOM 4667 C CA . PRO A 1 611 ? 28.374 -13.919 -34.676 1.00 57.25 611 PRO A CA 1
ATOM 4668 C C . PRO A 1 611 ? 27.635 -14.380 -35.929 1.00 57.25 611 PRO A C 1
ATOM 4670 O O . PRO A 1 611 ? 28.252 -14.980 -36.814 1.00 57.25 611 PRO A O 1
ATOM 4673 N N . GLY A 1 612 ? 26.322 -14.145 -35.989 1.00 57.38 612 GLY A N 1
ATOM 4674 C CA . GLY A 1 612 ? 25.571 -14.382 -37.216 1.00 57.38 612 GLY A CA 1
ATOM 4675 C C . GLY A 1 612 ? 26.283 -13.672 -38.366 1.00 57.38 612 GLY A C 1
ATOM 4676 O O . GLY A 1 612 ? 26.744 -12.539 -38.207 1.00 57.38 612 GLY A O 1
ATOM 4677 N N . THR A 1 613 ? 26.435 -14.343 -39.507 1.00 54.69 613 THR A N 1
ATOM 4678 C CA . THR A 1 613 ? 26.971 -13.701 -40.712 1.00 54.69 613 THR A CA 1
ATOM 4679 C C . THR A 1 613 ? 26.150 -12.450 -40.994 1.00 54.69 613 THR A C 1
ATOM 4681 O O . THR A 1 613 ? 24.922 -12.537 -41.042 1.00 54.69 613 THR A O 1
ATOM 4684 N N . ALA A 1 614 ? 26.818 -11.300 -41.144 1.00 54.31 614 ALA A N 1
ATOM 4685 C CA . ALA A 1 614 ? 26.159 -10.038 -41.458 1.00 54.31 614 ALA A CA 1
ATOM 4686 C C . ALA A 1 614 ? 25.168 -10.250 -42.611 1.00 54.31 614 ALA A C 1
ATOM 4688 O O . ALA A 1 614 ? 25.531 -10.821 -43.643 1.00 54.31 614 ALA A O 1
ATOM 4689 N N . VAL A 1 615 ? 23.913 -9.839 -42.414 1.00 62.03 615 VAL A N 1
ATOM 4690 C CA . VAL A 1 615 ? 22.887 -9.967 -43.450 1.00 62.03 615 VAL A CA 1
ATOM 4691 C C . VAL A 1 615 ? 23.353 -9.152 -44.654 1.00 62.03 615 VAL A C 1
ATOM 4693 O O . VAL A 1 615 ? 23.555 -7.943 -44.549 1.00 62.03 615 VAL A O 1
ATOM 4696 N N . THR A 1 616 ? 23.546 -9.812 -45.797 1.00 62.16 616 THR A N 1
ATOM 4697 C CA . THR A 1 616 ? 24.189 -9.243 -46.997 1.00 62.16 616 THR A CA 1
ATOM 4698 C C . THR A 1 616 ? 23.432 -8.063 -47.617 1.00 62.16 616 THR A C 1
ATOM 4700 O O . THR A 1 616 ? 23.931 -7.444 -48.552 1.00 62.16 616 THR A O 1
ATOM 4703 N N . THR A 1 617 ? 22.224 -7.766 -47.135 1.00 77.00 617 THR A N 1
ATOM 4704 C CA . THR A 1 617 ? 21.363 -6.674 -47.608 1.00 77.00 617 THR A CA 1
ATOM 4705 C C . THR A 1 617 ? 21.767 -5.304 -47.060 1.00 77.00 617 THR A C 1
ATOM 4707 O O . THR A 1 617 ? 21.494 -4.293 -47.704 1.00 77.00 617 THR A O 1
ATOM 4710 N N . TRP A 1 618 ? 22.451 -5.240 -45.910 1.00 86.56 618 TRP A N 1
ATOM 4711 C CA . TRP A 1 618 ? 22.904 -3.978 -45.320 1.00 86.56 618 TRP A CA 1
ATOM 4712 C C . TRP A 1 618 ? 24.351 -3.648 -45.730 1.00 86.56 618 TRP A C 1
ATOM 4714 O O . TRP A 1 618 ? 25.240 -4.482 -45.556 1.00 86.56 618 TRP A O 1
ATOM 4724 N N . PRO A 1 619 ? 24.632 -2.431 -46.239 1.00 76.94 619 PRO A N 1
ATOM 4725 C CA . PRO A 1 619 ? 25.980 -2.023 -46.625 1.00 76.94 619 PRO A CA 1
ATOM 4726 C C . PRO A 1 619 ? 26.823 -1.682 -45.386 1.00 76.94 619 PRO A C 1
ATOM 4728 O O . PRO A 1 619 ? 26.906 -0.526 -44.975 1.00 76.94 619 PRO A O 1
ATOM 4731 N N . THR A 1 620 ? 27.447 -2.688 -44.772 1.00 72.19 620 THR A N 1
ATOM 4732 C CA . THR A 1 620 ? 28.368 -2.502 -43.638 1.00 72.19 620 THR A CA 1
ATOM 4733 C C . THR A 1 620 ? 29.825 -2.457 -44.095 1.00 72.19 620 THR A C 1
ATOM 4735 O O . THR A 1 620 ? 30.270 -3.325 -44.846 1.00 72.19 620 THR A O 1
ATOM 4738 N N . GLY A 1 621 ? 30.583 -1.483 -43.596 1.00 73.12 621 GLY A N 1
ATOM 4739 C CA . GLY A 1 621 ? 32.019 -1.313 -43.800 1.00 73.12 621 GLY A CA 1
ATOM 4740 C C . GLY A 1 621 ? 32.757 -0.968 -42.495 1.00 73.12 621 GLY A C 1
ATOM 4741 O O . GLY A 1 621 ? 32.190 -1.060 -41.406 1.00 73.12 621 GLY A O 1
ATOM 4742 N N . PRO A 1 622 ? 34.040 -0.571 -42.572 1.00 68.81 622 PRO A N 1
ATOM 4743 C CA . PRO A 1 622 ? 34.859 -0.282 -41.391 1.00 68.81 622 PRO A CA 1
ATOM 4744 C C . PRO A 1 622 ? 34.460 1.007 -40.648 1.00 68.81 622 PRO A C 1
ATOM 4746 O O . PRO A 1 622 ? 34.943 1.241 -39.544 1.00 68.81 622 PRO A O 1
ATOM 4749 N N . GLU A 1 623 ? 33.602 1.850 -41.233 1.00 72.69 623 GLU A N 1
ATOM 4750 C CA . GLU A 1 623 ? 33.183 3.129 -40.640 1.00 72.69 623 GLU A CA 1
ATOM 4751 C C . GLU A 1 623 ? 31.986 2.989 -39.678 1.00 72.69 623 GLU A C 1
ATOM 4753 O O . GLU A 1 623 ? 31.749 3.874 -38.854 1.00 72.69 623 GLU A O 1
ATOM 4758 N N . GLN A 1 624 ? 31.256 1.868 -39.717 1.00 85.62 624 GLN A N 1
ATOM 4759 C CA . GLN A 1 624 ? 30.087 1.604 -38.870 1.00 85.62 624 GLN A CA 1
ATOM 4760 C C . GLN A 1 624 ? 30.517 0.972 -37.536 1.00 85.62 624 GLN A C 1
ATOM 4762 O O . GLN A 1 624 ? 30.378 -0.225 -37.299 1.00 85.62 624 GLN A O 1
ATOM 4767 N N . VAL A 1 625 ? 31.062 1.781 -36.628 1.00 86.69 625 VAL A N 1
ATOM 4768 C CA . VAL A 1 625 ? 31.701 1.280 -35.394 1.00 86.69 625 VAL A CA 1
ATOM 4769 C C . VAL A 1 625 ? 30.738 0.480 -34.502 1.00 86.69 625 VAL A C 1
ATOM 4771 O O . VAL A 1 625 ? 31.156 -0.506 -33.894 1.00 86.69 625 VAL A O 1
ATOM 4774 N N . ARG A 1 626 ? 29.440 0.825 -34.470 1.00 88.25 626 ARG A N 1
ATOM 4775 C CA . ARG A 1 626 ? 28.432 0.110 -33.663 1.00 88.25 626 ARG A CA 1
ATOM 4776 C C . ARG A 1 626 ? 28.308 -1.374 -34.027 1.00 88.25 626 ARG A C 1
ATOM 4778 O O . ARG A 1 626 ? 28.112 -2.180 -33.122 1.00 88.25 626 ARG A O 1
ATOM 4785 N N . THR A 1 627 ? 28.495 -1.757 -35.297 1.00 87.00 627 THR A N 1
ATOM 4786 C CA . THR A 1 627 ? 28.471 -3.181 -35.688 1.00 87.00 627 THR A CA 1
ATOM 4787 C C . THR A 1 627 ? 29.712 -3.945 -35.233 1.00 87.00 627 THR A C 1
ATOM 4789 O O . THR A 1 627 ? 29.626 -5.147 -34.999 1.00 87.00 627 THR A O 1
ATOM 4792 N N . THR A 1 628 ? 30.862 -3.281 -35.104 1.00 84.69 628 THR A N 1
ATOM 4793 C CA . THR A 1 628 ? 32.099 -3.909 -34.614 1.00 84.69 628 THR A CA 1
ATOM 4794 C C . THR A 1 628 ? 32.027 -4.134 -33.108 1.00 84.69 628 THR A C 1
ATOM 4796 O O . THR A 1 628 ? 32.505 -5.150 -32.603 1.00 84.69 628 THR A O 1
ATOM 4799 N N . VAL A 1 629 ? 31.406 -3.192 -32.392 1.00 89.25 629 VAL A N 1
ATOM 4800 C CA . VAL A 1 629 ? 31.167 -3.315 -30.951 1.00 89.25 629 VAL A CA 1
ATOM 4801 C C . VAL A 1 629 ? 30.118 -4.371 -30.667 1.00 89.25 629 VAL A C 1
ATOM 4803 O O . VAL A 1 629 ? 30.355 -5.213 -29.805 1.00 89.25 629 VAL A O 1
ATOM 4806 N N . GLU A 1 630 ? 29.003 -4.369 -31.405 1.00 90.88 630 GLU A N 1
ATOM 4807 C CA . GLU A 1 630 ? 27.966 -5.383 -31.248 1.00 90.88 630 GLU A CA 1
ATOM 4808 C C . GLU A 1 630 ? 27.515 -6.091 -32.525 1.00 90.88 630 GLU A C 1
ATOM 4810 O O . GLU A 1 630 ? 26.501 -5.720 -33.124 1.00 90.88 630 GLU A O 1
ATOM 4815 N N . PRO A 1 631 ? 28.207 -7.171 -32.928 1.00 87.56 631 PRO A N 1
ATOM 4816 C CA . PRO A 1 631 ? 27.851 -7.897 -34.136 1.00 87.56 631 PRO A CA 1
ATOM 4817 C C . PRO A 1 631 ? 26.574 -8.732 -33.966 1.00 87.56 631 PRO A C 1
ATOM 4819 O O . PRO A 1 631 ? 25.779 -8.811 -34.900 1.00 87.56 631 PRO A O 1
ATOM 4822 N N . THR A 1 632 ? 26.331 -9.317 -32.786 1.00 87.81 632 THR A N 1
ATOM 4823 C CA . THR A 1 632 ? 25.176 -10.205 -32.561 1.00 87.81 632 THR A CA 1
ATOM 4824 C C . THR A 1 632 ? 23.861 -9.434 -32.594 1.00 87.81 632 THR A C 1
ATOM 4826 O O . THR A 1 632 ? 22.948 -9.795 -33.337 1.00 87.81 632 THR A O 1
ATOM 4829 N N . LEU A 1 633 ? 23.772 -8.331 -31.840 1.00 89.88 633 LEU A N 1
ATOM 4830 C CA . LEU A 1 633 ? 22.583 -7.475 -31.866 1.00 89.88 633 LEU A CA 1
ATOM 4831 C C . LEU A 1 633 ? 22.401 -6.801 -33.225 1.00 89.88 633 LEU A C 1
ATOM 4833 O O . LEU A 1 633 ? 21.265 -6.624 -33.651 1.00 89.88 633 LEU A O 1
ATOM 4837 N N . ASN A 1 634 ? 23.486 -6.466 -33.929 1.00 90.00 634 ASN A N 1
ATOM 4838 C CA . ASN A 1 634 ? 23.397 -5.912 -35.277 1.00 90.00 634 ASN A CA 1
ATOM 4839 C C . ASN A 1 634 ? 22.822 -6.913 -36.286 1.00 90.00 634 ASN A C 1
ATOM 4841 O O . ASN A 1 634 ? 21.941 -6.552 -37.066 1.00 90.00 634 ASN A O 1
ATOM 4845 N N . ALA A 1 635 ? 23.269 -8.170 -36.241 1.00 87.25 635 ALA A N 1
ATOM 4846 C CA . ALA A 1 635 ? 22.728 -9.231 -37.083 1.00 87.25 635 ALA A CA 1
ATOM 4847 C C . ALA A 1 635 ? 21.244 -9.488 -36.784 1.00 87.25 635 ALA A C 1
ATOM 4849 O O . ALA A 1 635 ? 20.447 -9.604 -37.710 1.00 87.25 635 ALA A O 1
ATOM 4850 N N . TRP A 1 636 ? 20.850 -9.507 -35.506 1.00 88.38 636 TRP A N 1
ATOM 4851 C CA . TRP A 1 636 ? 19.443 -9.666 -35.141 1.00 88.38 636 TRP A CA 1
ATOM 4852 C C . TRP A 1 636 ? 18.596 -8.458 -35.549 1.00 88.38 636 TRP A C 1
ATOM 4854 O O . TRP A 1 636 ? 17.558 -8.637 -36.179 1.00 88.38 636 TRP A O 1
ATOM 4864 N N . ALA A 1 637 ? 19.053 -7.229 -35.291 1.00 90.75 637 ALA A N 1
ATOM 4865 C CA . ALA A 1 637 ? 18.357 -6.013 -35.708 1.00 90.75 637 ALA A CA 1
ATOM 4866 C C . ALA A 1 637 ? 18.118 -5.981 -37.227 1.00 90.75 637 ALA A C 1
ATOM 4868 O O . ALA A 1 637 ? 17.050 -5.562 -37.660 1.00 90.75 637 ALA A O 1
ATOM 4869 N N . ALA A 1 638 ? 19.049 -6.495 -38.038 1.00 89.56 638 ALA A N 1
ATOM 4870 C CA . ALA A 1 638 ? 18.861 -6.611 -39.484 1.00 89.56 638 ALA A CA 1
ATOM 4871 C C . ALA A 1 638 ? 17.640 -7.463 -39.879 1.00 89.56 638 ALA A C 1
ATOM 4873 O O . ALA A 1 638 ? 17.035 -7.187 -40.908 1.00 89.56 638 ALA A O 1
ATOM 4874 N N . THR A 1 639 ? 17.271 -8.463 -39.068 1.00 88.38 639 THR A N 1
ATOM 4875 C CA . THR A 1 639 ? 16.073 -9.299 -39.291 1.00 88.38 639 THR A CA 1
ATOM 4876 C C . THR A 1 639 ? 14.772 -8.600 -38.893 1.00 88.38 639 THR A C 1
ATOM 4878 O O . THR A 1 639 ? 13.702 -8.996 -39.350 1.00 88.38 639 THR A O 1
ATOM 4881 N N . LEU A 1 640 ? 14.859 -7.564 -38.048 1.00 90.19 640 LEU A N 1
ATOM 4882 C CA . LEU A 1 640 ? 13.706 -6.813 -37.541 1.00 90.19 640 LEU A CA 1
ATOM 4883 C C . LEU A 1 640 ? 13.383 -5.577 -38.378 1.00 90.19 640 LEU A C 1
ATOM 4885 O O . LEU A 1 640 ? 12.261 -5.077 -38.354 1.00 90.19 640 LEU A O 1
ATOM 4889 N N . LEU A 1 641 ? 14.381 -5.058 -39.086 1.00 91.50 641 LEU A N 1
ATOM 4890 C CA . LEU A 1 641 ? 14.264 -3.860 -39.901 1.00 91.50 641 LEU A CA 1
ATOM 4891 C C . LEU A 1 641 ? 13.930 -4.204 -41.359 1.00 91.50 641 LEU A C 1
ATOM 4893 O O . LEU A 1 641 ? 14.283 -5.284 -41.838 1.00 91.50 641 LEU A O 1
ATOM 4897 N N . PRO A 1 642 ? 13.285 -3.282 -42.097 1.00 90.38 642 PRO A N 1
ATOM 4898 C CA . PRO A 1 642 ? 13.104 -3.435 -43.533 1.00 90.38 642 PRO A CA 1
ATOM 4899 C C . PRO A 1 642 ? 14.438 -3.480 -44.274 1.00 90.38 642 PRO A C 1
ATOM 4901 O O . PRO A 1 642 ? 15.410 -2.840 -43.866 1.00 90.38 642 PRO A O 1
ATOM 4904 N N . ASP A 1 643 ? 14.456 -4.189 -45.405 1.00 89.94 643 ASP A N 1
ATOM 4905 C CA . ASP A 1 643 ? 15.564 -4.137 -46.356 1.00 89.94 643 ASP A CA 1
ATOM 4906 C C . ASP A 1 643 ? 15.883 -2.666 -46.712 1.00 89.94 643 ASP A C 1
ATOM 4908 O O . ASP A 1 643 ? 15.019 -1.957 -47.250 1.00 89.94 643 ASP A O 1
ATOM 4912 N N . PRO A 1 644 ? 17.109 -2.174 -46.444 1.00 91.25 644 PRO A N 1
ATOM 4913 C CA . PRO A 1 644 ? 17.472 -0.781 -46.690 1.00 91.25 644 PRO A CA 1
ATOM 4914 C C . PRO A 1 644 ? 17.398 -0.420 -48.180 1.00 91.25 644 PRO A C 1
ATOM 4916 O O . PRO A 1 644 ? 17.255 0.755 -48.528 1.00 91.25 644 PRO A O 1
ATOM 4919 N N . ALA A 1 645 ? 17.458 -1.406 -49.082 1.00 91.50 645 ALA A N 1
ATOM 4920 C CA . ALA A 1 645 ? 17.276 -1.200 -50.512 1.00 91.50 645 ALA A CA 1
ATOM 4921 C C . ALA A 1 645 ? 15.810 -0.967 -50.905 1.00 91.50 645 ALA A C 1
ATOM 4923 O O . ALA A 1 645 ? 15.566 -0.533 -52.032 1.00 91.50 645 ALA A O 1
ATOM 4924 N N . LYS A 1 646 ? 14.840 -1.190 -50.009 1.00 91.69 646 LYS A N 1
ATOM 4925 C CA . LYS A 1 646 ? 13.400 -0.927 -50.208 1.00 91.69 646 LYS A CA 1
ATOM 4926 C C . LYS A 1 646 ? 12.893 0.303 -49.455 1.00 91.69 646 LYS A C 1
ATOM 4928 O O . LYS A 1 646 ? 11.842 0.837 -49.799 1.00 91.69 646 LYS A O 1
ATOM 4933 N N . VAL A 1 647 ? 13.654 0.796 -48.479 1.00 93.00 647 VAL A N 1
ATOM 4934 C CA . VAL A 1 647 ? 13.352 2.065 -47.806 1.00 93.00 647 VAL A CA 1
ATOM 4935 C C . VAL A 1 647 ? 13.654 3.230 -48.754 1.00 93.00 647 VAL A C 1
ATOM 4937 O O . VAL A 1 647 ? 14.743 3.288 -49.331 1.00 93.00 647 VAL A O 1
ATOM 4940 N N . ARG A 1 648 ? 12.701 4.146 -48.950 1.00 93.25 648 ARG A N 1
ATOM 4941 C CA . ARG A 1 648 ? 12.811 5.306 -49.850 1.00 93.25 648 ARG A CA 1
ATOM 4942 C C . ARG A 1 648 ? 12.566 6.610 -49.105 1.00 93.25 648 ARG A C 1
ATOM 4944 O O . ARG A 1 648 ? 11.597 6.739 -48.361 1.00 93.25 648 ARG A O 1
ATOM 4951 N N . CYS A 1 649 ? 13.422 7.591 -49.367 1.00 91.81 649 CYS A N 1
ATOM 4952 C CA . CYS A 1 649 ? 13.209 8.985 -48.997 1.00 91.81 649 CYS A CA 1
ATOM 4953 C C . CYS A 1 649 ? 13.016 9.806 -50.267 1.00 91.81 649 CYS A C 1
ATOM 4955 O O . CYS A 1 649 ? 13.910 9.843 -51.124 1.00 91.81 649 CYS A O 1
ATOM 4957 N N . ARG A 1 650 ? 11.858 10.455 -50.370 1.00 91.94 650 ARG A N 1
ATOM 4958 C CA . ARG A 1 650 ? 11.553 11.389 -51.447 1.00 91.94 650 ARG A CA 1
ATOM 4959 C C . ARG A 1 650 ? 12.061 12.774 -51.065 1.00 91.94 650 ARG A C 1
ATOM 4961 O O . ARG A 1 650 ? 11.854 13.234 -49.943 1.00 91.94 650 ARG A O 1
ATOM 4968 N N . ALA A 1 651 ? 12.716 13.451 -51.996 1.00 92.75 651 ALA A N 1
ATOM 4969 C CA . ALA A 1 651 ? 13.266 14.779 -51.780 1.00 92.75 651 ALA A CA 1
ATOM 4970 C C . ALA A 1 651 ? 12.988 15.698 -52.969 1.00 92.75 651 ALA A C 1
ATOM 4972 O O . ALA A 1 651 ? 13.185 15.312 -54.120 1.00 92.75 651 ALA A O 1
ATOM 4973 N N . ASP A 1 652 ? 12.593 16.933 -52.675 1.00 93.19 652 ASP A N 1
ATOM 4974 C CA . ASP A 1 652 ? 12.409 17.991 -53.660 1.00 93.19 652 ASP A CA 1
ATOM 4975 C C . ASP A 1 652 ? 13.546 19.010 -53.562 1.00 93.19 652 ASP A C 1
ATOM 4977 O O . ASP A 1 652 ? 13.863 19.516 -52.484 1.00 93.19 652 ASP A O 1
ATOM 4981 N N . TYR A 1 653 ? 14.127 19.365 -54.703 1.00 92.31 653 TYR A N 1
ATOM 4982 C CA . TYR A 1 653 ? 14.966 20.545 -54.844 1.00 92.31 653 TYR A CA 1
ATOM 4983 C C . TYR A 1 653 ? 14.072 21.734 -55.170 1.00 92.31 653 TYR A C 1
ATOM 4985 O O . TYR A 1 653 ? 13.403 21.751 -56.202 1.00 92.31 653 TYR A O 1
ATOM 4993 N N . VAL A 1 654 ? 14.059 22.725 -54.289 1.00 92.50 654 VAL A N 1
ATOM 4994 C CA . VAL A 1 654 ? 13.170 23.881 -54.343 1.00 92.50 654 VAL A CA 1
ATOM 4995 C C . VAL A 1 654 ? 13.987 25.144 -54.584 1.00 92.50 654 VAL A C 1
ATOM 4997 O O . VAL A 1 654 ? 15.014 25.361 -53.939 1.00 92.50 654 VAL A O 1
ATOM 5000 N N . ASP A 1 655 ? 13.530 25.992 -55.500 1.00 88.00 655 ASP A N 1
ATOM 5001 C CA . ASP A 1 655 ? 14.111 27.319 -55.694 1.00 88.00 655 ASP A CA 1
ATOM 5002 C C . ASP A 1 655 ? 13.760 28.218 -54.487 1.00 88.00 655 ASP A C 1
ATOM 5004 O O . ASP A 1 655 ? 12.575 28.442 -54.211 1.00 88.00 655 ASP A O 1
ATOM 5008 N N . PRO A 1 656 ? 14.755 28.738 -53.742 1.00 84.88 656 PRO A N 1
ATOM 5009 C CA . PRO A 1 656 ? 14.506 29.548 -52.552 1.00 84.88 656 PRO A CA 1
ATOM 5010 C C . PRO A 1 656 ? 13.799 30.881 -52.842 1.00 84.88 656 PRO A C 1
ATOM 5012 O O . PRO A 1 656 ? 13.213 31.447 -51.923 1.00 84.88 656 PRO A O 1
ATOM 5015 N N . ALA A 1 657 ? 13.836 31.399 -54.076 1.00 82.88 657 ALA A N 1
ATOM 5016 C CA . ALA A 1 657 ? 13.259 32.705 -54.403 1.00 82.88 657 ALA A CA 1
ATOM 5017 C C . ALA A 1 657 ? 11.729 32.677 -54.566 1.00 82.88 657 ALA A C 1
ATOM 5019 O O . ALA A 1 657 ? 11.058 33.668 -54.281 1.00 82.88 657 ALA A O 1
ATOM 5020 N N . ASN A 1 658 ? 11.172 31.560 -55.040 1.00 84.56 658 ASN A N 1
ATOM 5021 C CA . ASN A 1 658 ? 9.749 31.434 -55.387 1.00 84.56 658 ASN A CA 1
ATOM 5022 C C . ASN A 1 658 ? 9.080 30.170 -54.813 1.00 84.56 658 ASN A C 1
ATOM 5024 O O . ASN A 1 658 ? 7.865 30.022 -54.924 1.00 84.56 658 ASN A O 1
ATOM 5028 N N . GLY A 1 659 ? 9.844 29.263 -54.195 1.00 83.50 659 GLY A N 1
ATOM 5029 C CA . GLY A 1 659 ? 9.328 28.041 -53.582 1.00 83.50 659 GLY A CA 1
ATOM 5030 C C . GLY A 1 659 ? 8.917 26.945 -54.573 1.00 83.50 659 GLY A C 1
ATOM 5031 O O . GLY A 1 659 ? 8.280 25.977 -54.154 1.00 83.50 659 GLY A O 1
ATOM 5032 N N . THR A 1 660 ? 9.255 27.073 -55.861 1.00 90.19 660 THR A N 1
ATOM 5033 C CA . THR A 1 660 ? 8.895 26.089 -56.895 1.00 90.19 660 THR A CA 1
ATOM 5034 C C . THR A 1 660 ? 9.806 24.861 -56.856 1.00 90.19 660 THR A C 1
ATOM 5036 O O . THR A 1 660 ? 11.011 24.973 -56.631 1.00 90.19 660 THR A O 1
ATOM 5039 N N . VAL A 1 661 ? 9.231 23.670 -57.060 1.00 90.06 661 VAL A N 1
ATOM 5040 C CA . VAL A 1 661 ? 9.990 22.411 -57.136 1.00 90.06 661 VAL A CA 1
ATOM 5041 C C . VAL A 1 661 ? 10.663 22.319 -58.505 1.00 90.06 661 VAL A C 1
ATOM 5043 O O . VAL A 1 661 ? 9.994 22.259 -59.532 1.00 90.06 661 VAL A O 1
ATOM 5046 N N . VAL A 1 662 ? 11.992 22.309 -58.507 1.00 89.81 662 VAL A N 1
ATOM 5047 C CA . VAL A 1 662 ? 12.844 22.230 -59.701 1.00 89.81 662 VAL A CA 1
ATOM 5048 C C . VAL A 1 662 ? 13.090 20.776 -60.104 1.00 89.81 662 VAL A C 1
ATOM 5050 O O . VAL A 1 662 ? 13.168 20.457 -61.288 1.00 89.81 662 VAL A O 1
ATOM 5053 N N . HIS A 1 663 ? 13.231 19.885 -59.122 1.00 90.62 663 HIS A N 1
ATOM 5054 C CA . HIS A 1 663 ? 13.476 18.464 -59.349 1.00 90.62 663 HIS A CA 1
ATOM 5055 C C . HIS A 1 663 ? 13.034 17.642 -58.136 1.00 90.62 663 HIS A C 1
ATOM 5057 O O . HIS A 1 663 ? 13.228 18.084 -57.007 1.00 90.62 663 HIS A O 1
ATOM 5063 N N . THR A 1 664 ? 12.508 16.442 -58.366 1.00 91.19 664 THR A N 1
ATOM 5064 C CA . THR A 1 664 ? 12.136 15.477 -57.322 1.00 91.19 664 THR A CA 1
ATOM 5065 C C . THR A 1 664 ? 12.940 14.200 -57.527 1.00 91.19 664 THR A C 1
ATOM 5067 O O . THR A 1 664 ? 13.048 13.725 -58.658 1.00 91.19 664 THR A O 1
ATOM 5070 N N . LEU A 1 665 ? 13.482 13.637 -56.448 1.00 90.69 665 LEU A N 1
ATOM 5071 C CA . LEU A 1 665 ? 14.264 12.403 -56.472 1.00 90.69 665 LEU A CA 1
ATOM 5072 C C . LEU A 1 665 ? 13.865 11.475 -55.321 1.00 90.69 665 LEU A C 1
ATOM 5074 O O . LEU A 1 665 ? 13.725 11.922 -54.184 1.00 90.69 665 LEU A O 1
ATOM 5078 N N . ASP A 1 666 ? 13.792 10.177 -55.612 1.00 90.62 666 ASP A N 1
ATOM 5079 C CA . ASP A 1 666 ? 13.650 9.122 -54.610 1.00 90.62 666 ASP A CA 1
ATOM 5080 C C . ASP A 1 666 ? 15.005 8.444 -54.389 1.00 90.62 666 ASP A C 1
ATOM 5082 O O . ASP A 1 666 ? 15.630 7.945 -55.326 1.00 90.62 666 ASP A O 1
ATOM 5086 N N . THR A 1 667 ? 15.470 8.408 -53.141 1.00 92.25 667 THR A N 1
ATOM 5087 C CA . THR A 1 667 ? 16.773 7.823 -52.780 1.00 92.25 667 THR A CA 1
ATOM 5088 C C . THR A 1 667 ? 16.610 6.654 -51.806 1.00 92.25 667 THR A C 1
ATOM 5090 O O . THR A 1 667 ? 15.789 6.742 -50.888 1.00 92.25 667 THR A O 1
ATOM 5093 N N . PRO A 1 668 ? 17.346 5.538 -51.990 1.00 93.44 668 PRO A N 1
ATOM 5094 C CA . PRO A 1 668 ? 17.298 4.401 -51.076 1.00 93.44 668 PRO A CA 1
ATOM 5095 C C . PRO A 1 668 ? 18.099 4.663 -49.793 1.00 93.44 668 PRO A C 1
ATOM 5097 O O . PRO A 1 668 ? 19.092 5.389 -49.821 1.00 93.44 668 PRO A O 1
ATOM 5100 N N . LEU A 1 669 ? 17.747 4.000 -48.686 1.00 92.44 669 LEU A N 1
ATOM 5101 C CA . LEU A 1 669 ? 18.508 4.100 -47.429 1.00 92.44 669 LEU A CA 1
ATOM 5102 C C . LEU A 1 669 ? 19.952 3.589 -47.559 1.00 92.44 669 LEU A C 1
ATOM 5104 O O . LEU A 1 669 ? 20.848 4.097 -46.883 1.00 92.44 669 LEU A O 1
ATOM 5108 N N . THR A 1 670 ? 20.214 2.645 -48.470 1.00 91.88 670 THR A N 1
ATOM 5109 C CA . THR A 1 670 ? 21.575 2.156 -48.764 1.00 91.88 670 THR A CA 1
ATOM 5110 C C . THR A 1 670 ? 22.546 3.266 -49.174 1.00 91.88 670 THR A C 1
ATOM 5112 O O . THR A 1 670 ? 23.749 3.125 -48.959 1.00 91.88 670 THR A O 1
ATOM 5115 N N . ALA A 1 671 ? 22.044 4.395 -49.688 1.00 90.06 671 ALA A N 1
ATOM 5116 C CA . ALA A 1 671 ? 22.850 5.560 -50.040 1.00 90.06 671 ALA A CA 1
ATOM 5117 C C . ALA A 1 671 ? 23.574 6.194 -48.835 1.00 90.06 671 ALA A C 1
ATOM 5119 O O . ALA A 1 671 ? 24.605 6.844 -49.015 1.00 90.06 671 ALA A O 1
ATOM 5120 N N . LEU A 1 672 ? 23.061 5.991 -47.614 1.00 89.62 672 LEU A N 1
ATOM 5121 C CA . LEU A 1 672 ? 23.652 6.514 -46.379 1.00 89.62 672 LEU A CA 1
ATOM 5122 C C . LEU A 1 672 ? 24.694 5.589 -45.740 1.00 89.62 672 LEU A C 1
ATOM 5124 O O . LEU A 1 672 ? 25.337 6.007 -44.779 1.00 89.62 672 LEU A O 1
ATOM 5128 N N . GLN A 1 673 ? 24.858 4.361 -46.249 1.00 88.25 673 GLN A N 1
ATOM 5129 C CA . GLN A 1 673 ? 25.807 3.365 -45.731 1.00 88.25 673 GLN A CA 1
ATOM 5130 C C . GLN A 1 673 ? 25.713 3.188 -44.202 1.00 88.25 673 GLN A C 1
ATOM 5132 O O . GLN A 1 673 ? 26.686 3.367 -43.473 1.00 88.25 673 GLN A O 1
ATOM 5137 N N . LEU A 1 674 ? 24.518 2.900 -43.689 1.00 88.56 674 LEU A N 1
ATOM 5138 C CA . LEU A 1 674 ? 24.291 2.687 -42.255 1.00 88.56 674 LEU A CA 1
ATOM 5139 C C . LEU A 1 674 ? 24.316 1.194 -41.921 1.00 88.56 674 LEU A C 1
ATOM 5141 O O . LEU A 1 674 ? 23.878 0.377 -42.729 1.00 88.56 674 LEU A O 1
ATOM 5145 N N . SER A 1 675 ? 24.773 0.839 -40.716 1.00 90.25 675 SER A N 1
ATOM 5146 C CA . SER A 1 675 ? 24.487 -0.481 -40.145 1.00 90.25 675 SER A CA 1
ATOM 5147 C C . SER A 1 675 ? 23.076 -0.516 -39.529 1.00 90.25 675 SER A C 1
ATOM 5149 O O . SER A 1 675 ? 22.531 0.540 -39.187 1.00 90.25 675 SER A O 1
ATOM 5151 N N . PRO A 1 676 ? 22.474 -1.703 -39.340 1.00 91.06 676 PRO A N 1
ATOM 5152 C CA . PRO A 1 676 ? 21.213 -1.850 -38.615 1.00 91.06 676 PRO A CA 1
ATOM 5153 C C . PRO A 1 676 ? 21.197 -1.134 -37.255 1.00 91.06 676 PRO A C 1
ATOM 5155 O O . PRO A 1 676 ? 20.249 -0.410 -36.951 1.00 91.06 676 PRO A O 1
ATOM 5158 N N . LEU A 1 677 ? 22.255 -1.268 -36.444 1.00 90.44 677 LEU A N 1
ATOM 5159 C CA . LEU A 1 677 ? 22.328 -0.562 -35.158 1.00 90.44 677 LEU A CA 1
ATOM 5160 C C . LEU A 1 677 ? 22.479 0.952 -35.323 1.00 90.44 677 LEU A C 1
ATOM 5162 O O . LEU A 1 677 ? 21.935 1.695 -34.511 1.00 90.44 677 LEU A O 1
ATOM 5166 N N . ASP A 1 678 ? 23.155 1.433 -36.365 1.00 89.75 678 ASP A N 1
ATOM 5167 C CA . ASP A 1 678 ? 23.193 2.872 -36.639 1.00 89.75 678 ASP A CA 1
ATOM 5168 C C . ASP A 1 678 ? 21.794 3.420 -36.910 1.00 89.75 678 ASP A C 1
ATOM 5170 O O . ASP A 1 678 ? 21.399 4.413 -36.304 1.00 89.75 678 ASP A O 1
ATOM 5174 N N . ALA A 1 679 ? 21.010 2.727 -37.738 1.00 89.75 679 ALA A N 1
ATOM 5175 C CA . ALA A 1 679 ? 19.623 3.085 -38.006 1.00 89.75 679 ALA A CA 1
ATOM 5176 C C . ALA A 1 679 ? 18.757 3.122 -36.733 1.00 89.75 679 ALA A C 1
ATOM 5178 O O . ALA A 1 679 ? 18.033 4.093 -36.516 1.00 89.75 679 ALA A O 1
ATOM 5179 N N . VAL A 1 680 ? 18.855 2.105 -35.867 1.00 90.19 680 VAL A N 1
ATOM 5180 C CA . VAL A 1 680 ? 18.087 2.036 -34.605 1.00 90.19 680 VAL A CA 1
ATOM 5181 C C . VAL A 1 680 ? 18.436 3.192 -33.667 1.00 90.19 680 VAL A C 1
ATOM 5183 O O . VAL A 1 680 ? 17.552 3.782 -33.051 1.00 90.19 680 VAL A O 1
ATOM 5186 N N . PHE A 1 681 ? 19.722 3.527 -33.547 1.00 86.06 681 PHE A N 1
ATOM 5187 C CA . PHE A 1 681 ? 20.190 4.569 -32.631 1.00 86.06 681 PHE A CA 1
ATOM 5188 C C . PHE A 1 681 ? 20.007 5.991 -33.192 1.00 86.06 681 PHE A C 1
ATOM 5190 O O . PHE A 1 681 ? 20.053 6.941 -32.418 1.00 86.06 681 PHE A O 1
ATOM 5197 N N . MET A 1 682 ? 19.765 6.149 -34.500 1.00 84.50 682 MET A N 1
ATOM 5198 C CA . MET A 1 682 ? 19.499 7.442 -35.155 1.00 84.50 682 MET A CA 1
ATOM 5199 C C . MET A 1 682 ? 18.000 7.789 -35.280 1.00 84.50 682 MET A C 1
ATOM 5201 O O . MET A 1 682 ? 17.668 8.898 -35.701 1.00 84.50 682 MET A O 1
ATOM 5205 N N . ALA A 1 683 ? 17.090 6.864 -34.948 1.00 72.94 683 ALA A N 1
ATOM 5206 C CA . ALA A 1 683 ? 15.647 6.998 -35.195 1.00 72.94 683 ALA A CA 1
ATOM 5207 C C . ALA A 1 683 ? 14.886 7.928 -34.223 1.00 72.94 683 ALA A C 1
ATOM 5209 O O . ALA A 1 683 ? 13.790 8.409 -34.540 1.00 72.94 683 ALA A O 1
ATOM 5210 N N . GLU A 1 684 ? 15.445 8.195 -33.041 1.00 67.88 684 GLU A N 1
ATOM 5211 C CA . GLU A 1 684 ? 14.902 9.152 -32.070 1.00 67.88 684 GLU A CA 1
ATOM 5212 C C . GLU A 1 684 ? 15.735 10.441 -32.102 1.00 67.88 684 GLU A C 1
ATOM 5214 O O . GLU A 1 684 ? 16.884 10.475 -31.668 1.00 67.88 684 GLU A O 1
ATOM 5219 N N . GLY A 1 685 ? 15.161 11.518 -32.648 1.00 54.75 685 GLY A N 1
ATOM 5220 C CA . GLY A 1 685 ? 15.768 12.847 -32.576 1.00 54.75 685 GLY A CA 1
ATOM 5221 C C . GLY A 1 685 ? 15.700 13.390 -31.148 1.00 54.75 685 GLY A C 1
ATOM 5222 O O . GLY A 1 685 ? 14.659 13.300 -30.497 1.00 54.75 685 GLY A O 1
ATOM 5223 N N . GLN A 1 686 ? 16.793 13.973 -30.653 1.00 49.25 686 GLN A N 1
ATOM 5224 C CA . GLN A 1 686 ? 16.770 14.712 -29.390 1.00 49.25 686 GLN A CA 1
ATOM 5225 C C . GLN A 1 686 ? 15.838 15.924 -29.543 1.00 49.25 686 GLN A C 1
ATOM 5227 O O . GLN A 1 686 ? 15.934 16.669 -30.514 1.00 49.25 686 GLN A O 1
ATOM 5232 N N . ALA A 1 687 ? 14.915 16.111 -28.597 1.00 37.72 687 ALA A N 1
ATOM 5233 C CA . ALA A 1 687 ? 13.811 17.076 -28.652 1.00 37.72 687 ALA A CA 1
ATOM 5234 C C . ALA A 1 687 ? 14.220 18.569 -28.535 1.00 37.72 687 ALA A C 1
ATOM 5236 O O . ALA A 1 687 ? 13.482 19.377 -27.977 1.00 37.72 687 ALA A O 1
ATOM 5237 N N . GLN A 1 688 ? 15.385 18.970 -29.046 1.00 37.81 688 GLN A N 1
ATOM 5238 C CA . GLN A 1 688 ? 15.875 20.350 -29.013 1.00 37.81 688 GLN A CA 1
ATOM 5239 C C . GLN A 1 688 ? 16.235 20.830 -30.415 1.00 37.81 688 GLN A C 1
ATOM 5241 O O . GLN A 1 688 ? 17.156 20.280 -30.995 1.00 37.81 688 GLN A O 1
ATOM 5246 N N . ALA A 1 689 ? 15.525 21.867 -30.891 1.00 40.81 689 ALA A N 1
ATOM 5247 C CA . ALA A 1 689 ? 15.823 22.896 -31.914 1.00 40.81 689 ALA A CA 1
ATOM 5248 C C . ALA A 1 689 ? 16.664 22.577 -33.184 1.00 40.81 689 ALA A C 1
ATOM 5250 O O . ALA A 1 689 ? 16.832 23.460 -34.024 1.00 40.81 689 ALA A O 1
ATOM 5251 N N . GLN A 1 690 ? 17.173 21.363 -33.374 1.00 54.88 690 GLN A N 1
ATOM 5252 C CA . GLN A 1 690 ? 18.009 20.908 -34.479 1.00 54.88 690 GLN A CA 1
ATOM 5253 C C . GLN A 1 690 ? 17.332 19.732 -35.193 1.00 54.88 690 GLN A C 1
ATOM 5255 O O . GLN A 1 690 ? 16.620 18.935 -34.584 1.00 54.88 690 GLN A O 1
ATOM 5260 N N . ARG A 1 691 ? 17.562 19.632 -36.508 1.00 64.50 691 ARG A N 1
ATOM 5261 C CA . ARG A 1 691 ? 17.114 18.505 -37.348 1.00 64.50 691 ARG A CA 1
ATOM 5262 C C . ARG A 1 691 ? 17.677 17.182 -36.820 1.00 64.50 691 ARG A C 1
ATOM 5264 O O . ARG A 1 691 ? 18.807 17.167 -36.335 1.00 64.50 691 ARG A O 1
ATOM 5271 N N . ALA A 1 692 ? 16.940 16.080 -36.956 1.00 76.56 692 ALA A N 1
ATOM 5272 C CA . ALA A 1 692 ? 17.409 14.758 -36.524 1.00 76.56 692 ALA A CA 1
ATOM 5273 C C . ALA A 1 692 ? 18.657 14.309 -37.316 1.00 76.56 692 ALA A C 1
ATOM 5275 O O . ALA A 1 692 ? 18.812 14.665 -38.483 1.00 76.56 692 ALA A O 1
ATOM 5276 N N . GLU A 1 693 ? 19.542 13.500 -36.720 1.00 83.38 693 GLU A N 1
ATOM 5277 C CA . GLU A 1 693 ? 20.808 13.093 -37.362 1.00 83.38 693 GLU A CA 1
ATOM 5278 C C . GLU A 1 693 ? 20.584 12.407 -38.723 1.00 83.38 693 GLU A C 1
ATOM 5280 O O . GLU A 1 693 ? 21.277 12.712 -39.694 1.00 83.38 693 GLU A O 1
ATOM 5285 N N . LEU A 1 694 ? 19.573 11.533 -38.822 1.00 86.44 694 LEU A N 1
ATOM 5286 C CA . LEU A 1 694 ? 19.213 10.856 -40.073 1.00 86.44 694 LEU A CA 1
ATOM 5287 C C . LEU A 1 694 ? 18.847 11.856 -41.184 1.00 86.44 694 LEU A C 1
ATOM 5289 O O . LEU A 1 694 ? 19.282 11.701 -42.323 1.00 86.44 694 LEU A O 1
ATOM 5293 N N . GLU A 1 695 ? 18.102 12.910 -40.841 1.00 86.31 695 GLU A N 1
ATOM 5294 C CA . GLU A 1 695 ? 17.727 13.993 -41.757 1.00 86.31 695 GLU A CA 1
ATOM 5295 C C . GLU A 1 695 ? 18.966 14.764 -42.235 1.00 86.31 695 GLU A C 1
ATOM 5297 O O . GLU A 1 695 ? 19.125 15.027 -43.428 1.00 86.31 695 GLU A O 1
ATOM 5302 N N . GLN A 1 696 ? 19.884 15.076 -41.315 1.00 87.31 696 GLN A N 1
ATOM 5303 C CA . GLN A 1 696 ? 21.135 15.771 -41.628 1.00 87.31 696 GLN A CA 1
ATOM 5304 C C . GLN A 1 696 ? 22.033 14.938 -42.556 1.00 87.31 696 GLN A C 1
ATOM 5306 O O . GLN A 1 696 ? 22.597 15.477 -43.511 1.00 87.31 696 GLN A O 1
ATOM 5311 N N . ARG A 1 697 ? 22.139 13.621 -42.327 1.00 89.31 697 ARG A N 1
ATOM 5312 C CA . ARG A 1 697 ? 22.893 12.699 -43.196 1.00 89.31 697 ARG A CA 1
ATOM 5313 C C . ARG A 1 697 ? 22.281 12.609 -44.592 1.00 89.31 697 ARG A C 1
ATOM 5315 O O . ARG A 1 697 ? 23.017 12.635 -45.579 1.00 89.31 697 ARG A O 1
ATOM 5322 N N . TRP A 1 698 ? 20.952 12.568 -44.681 1.00 89.38 698 TRP A N 1
ATOM 5323 C CA . TRP A 1 698 ? 20.243 12.551 -45.961 1.00 89.38 698 TRP A CA 1
ATOM 5324 C C . TRP A 1 698 ? 20.456 13.832 -46.763 1.00 89.38 698 TRP A C 1
ATOM 5326 O O . TRP A 1 698 ? 20.765 13.786 -47.955 1.00 89.38 698 TRP A O 1
ATOM 5336 N N . LEU A 1 699 ? 20.362 14.979 -46.090 1.00 89.81 699 LEU A N 1
ATOM 5337 C CA . LEU A 1 699 ? 20.653 16.278 -46.677 1.00 89.81 699 LEU A CA 1
ATOM 5338 C C . LEU A 1 699 ? 22.104 16.361 -47.169 1.00 89.81 699 LEU A C 1
ATOM 5340 O O . LEU A 1 699 ? 22.346 16.812 -48.287 1.00 89.81 699 LEU A O 1
ATOM 5344 N N . ASN A 1 700 ? 23.065 15.898 -46.363 1.00 89.44 700 ASN A N 1
ATOM 5345 C CA . ASN A 1 700 ? 24.480 15.890 -46.732 1.00 89.44 700 ASN A CA 1
ATOM 5346 C C . ASN A 1 700 ? 24.724 15.047 -47.995 1.00 89.44 700 ASN A C 1
ATOM 5348 O O . ASN A 1 700 ? 25.395 15.512 -48.917 1.00 89.44 700 ASN A O 1
ATOM 5352 N N . HIS A 1 701 ? 24.114 13.856 -48.073 1.00 90.69 701 HIS A N 1
ATOM 5353 C CA . HIS A 1 701 ? 24.174 13.002 -49.258 1.00 90.69 701 HIS A CA 1
ATOM 5354 C C . HIS A 1 701 ? 23.611 13.717 -50.497 1.00 90.69 701 HIS A C 1
ATOM 5356 O O . HIS A 1 701 ? 24.333 13.874 -51.478 1.00 90.69 701 HIS A O 1
ATOM 5362 N N . LEU A 1 702 ? 22.372 14.220 -50.436 1.00 91.31 702 LEU A N 1
ATOM 5363 C CA . LEU A 1 702 ? 21.688 14.864 -51.570 1.00 91.31 702 LEU A CA 1
ATOM 5364 C C . LEU A 1 702 ? 22.362 16.155 -52.054 1.00 91.31 702 LEU A C 1
ATOM 5366 O O . LEU A 1 702 ? 22.265 16.501 -53.233 1.00 91.31 702 LEU A O 1
ATOM 5370 N N . LEU A 1 703 ? 23.025 16.894 -51.163 1.00 89.69 703 LEU A N 1
ATOM 5371 C CA . LEU A 1 703 ? 23.801 18.073 -51.550 1.00 89.69 703 LEU A CA 1
ATOM 5372 C C . LEU A 1 703 ? 25.111 17.684 -52.250 1.00 89.69 703 LEU A C 1
ATOM 5374 O O . LEU A 1 703 ? 25.503 18.359 -53.199 1.00 89.69 703 LEU A O 1
ATOM 5378 N N . ARG A 1 704 ? 25.761 16.589 -51.831 1.00 87.94 704 ARG A N 1
ATOM 5379 C CA . ARG A 1 704 ? 26.988 16.067 -52.461 1.00 87.94 704 ARG A CA 1
ATOM 5380 C C . ARG A 1 704 ? 26.735 15.376 -53.799 1.00 87.94 704 ARG A C 1
ATOM 5382 O O . ARG A 1 704 ? 27.567 15.481 -54.693 1.00 87.94 704 ARG A O 1
ATOM 5389 N N . THR A 1 705 ? 25.609 14.682 -53.941 1.00 89.94 705 THR A N 1
ATOM 5390 C CA . THR A 1 705 ? 25.229 13.941 -55.157 1.00 89.94 705 THR A CA 1
ATOM 5391 C C . THR A 1 705 ? 24.237 14.706 -56.035 1.00 89.94 705 THR A C 1
ATOM 5393 O O . THR A 1 705 ? 23.571 14.113 -56.884 1.00 89.94 705 THR A O 1
ATOM 5396 N N . ARG A 1 706 ? 24.142 16.032 -55.851 1.00 88.38 706 ARG A N 1
ATOM 5397 C CA . ARG A 1 706 ? 23.209 16.901 -56.576 1.00 88.38 706 ARG A CA 1
ATOM 5398 C C . ARG A 1 706 ? 23.318 16.685 -58.099 1.00 88.38 706 ARG A C 1
ATOM 5400 O O . ARG A 1 706 ? 24.416 16.821 -58.647 1.00 88.38 706 ARG A O 1
ATOM 5407 N N . PRO A 1 707 ? 22.200 16.422 -58.805 1.00 88.69 707 PRO A N 1
ATOM 5408 C CA . PRO A 1 707 ? 22.208 16.304 -60.260 1.00 88.69 707 PRO A CA 1
ATOM 5409 C C . PRO A 1 707 ? 22.687 17.595 -60.930 1.00 88.69 707 PRO A C 1
ATOM 5411 O O . PRO A 1 707 ? 22.295 18.690 -60.528 1.00 88.69 707 PRO A O 1
ATOM 5414 N N . ALA A 1 708 ? 23.466 17.478 -62.009 1.00 85.44 708 ALA A N 1
ATOM 5415 C CA . ALA A 1 708 ? 23.999 18.635 -62.741 1.00 85.44 708 ALA A CA 1
ATOM 5416 C C . ALA A 1 708 ? 22.909 19.561 -63.326 1.00 85.44 708 ALA A C 1
ATOM 5418 O O . ALA A 1 708 ? 23.179 20.715 -63.644 1.00 85.44 708 ALA A O 1
ATOM 5419 N N . THR A 1 709 ? 21.677 19.065 -63.464 1.00 84.75 709 THR A N 1
ATOM 5420 C CA . THR A 1 709 ? 20.504 19.814 -63.937 1.00 84.75 709 THR A CA 1
ATOM 5421 C C . THR A 1 709 ? 19.875 20.717 -62.870 1.00 84.75 709 THR A C 1
ATOM 5423 O O . THR A 1 709 ? 19.001 21.514 -63.200 1.00 84.75 709 THR A O 1
ATOM 5426 N N . VAL A 1 710 ? 20.280 20.600 -61.600 1.00 87.44 710 VAL A N 1
ATOM 5427 C CA . VAL A 1 710 ? 19.716 21.361 -60.476 1.00 87.44 710 VAL A CA 1
ATOM 5428 C C . VAL A 1 710 ? 20.644 22.530 -60.101 1.00 87.44 710 VAL A C 1
ATOM 5430 O O . VAL A 1 710 ? 21.829 22.301 -59.848 1.00 87.44 710 VAL A O 1
ATOM 5433 N N . PRO A 1 711 ? 20.139 23.777 -60.001 1.00 85.62 711 PRO A N 1
ATOM 5434 C CA . PRO A 1 711 ? 20.951 24.935 -59.626 1.00 85.62 711 PRO A CA 1
ATOM 5435 C C . PRO A 1 711 ? 21.581 24.830 -58.229 1.00 85.62 711 PRO A C 1
ATOM 5437 O O . PRO A 1 711 ? 20.996 24.264 -57.303 1.00 85.62 711 PRO A O 1
ATOM 5440 N N . VAL A 1 712 ? 22.755 25.446 -58.042 1.00 81.81 712 VAL A N 1
ATOM 5441 C CA . VAL A 1 712 ? 23.527 25.357 -56.785 1.00 81.81 712 VAL A CA 1
ATOM 5442 C C . VAL A 1 712 ? 22.785 25.980 -55.592 1.00 81.81 712 VAL A C 1
ATOM 5444 O O . VAL A 1 712 ? 22.906 25.496 -54.465 1.00 81.81 712 VAL A O 1
ATOM 5447 N N . GLN A 1 713 ? 21.975 27.005 -55.856 1.00 82.69 713 GLN A N 1
ATOM 5448 C CA . GLN A 1 713 ? 21.143 27.714 -54.885 1.00 82.69 713 GLN A CA 1
ATOM 5449 C C . GLN A 1 713 ? 19.859 26.967 -54.477 1.00 82.69 713 GLN A C 1
ATOM 5451 O O . GLN A 1 713 ? 19.192 27.398 -53.540 1.00 82.69 713 GLN A O 1
ATOM 5456 N N . ALA A 1 714 ? 19.491 25.868 -55.148 1.00 85.44 714 ALA A N 1
ATOM 5457 C CA . ALA A 1 714 ? 18.277 25.123 -54.818 1.00 85.44 714 ALA A CA 1
ATOM 5458 C C . ALA A 1 714 ? 18.404 24.425 -53.450 1.00 85.44 714 ALA A C 1
ATOM 5460 O O . ALA A 1 714 ? 19.372 23.698 -53.194 1.00 85.44 714 ALA A O 1
ATOM 5461 N N . GLN A 1 715 ? 17.414 24.626 -52.581 1.00 87.81 715 GLN A N 1
ATOM 5462 C CA . GLN A 1 715 ? 17.343 24.019 -51.251 1.00 87.81 715 GLN A CA 1
ATOM 5463 C C . GLN A 1 715 ? 16.675 22.645 -51.317 1.00 87.81 715 GLN A C 1
ATOM 5465 O O . GLN A 1 715 ? 15.793 22.422 -52.137 1.00 87.81 715 GLN A O 1
ATOM 5470 N N . VAL A 1 716 ? 17.069 21.724 -50.440 1.00 90.38 716 VAL A N 1
ATOM 5471 C CA . VAL A 1 716 ? 16.470 20.384 -50.367 1.00 90.38 716 VAL A CA 1
ATOM 5472 C C . VAL A 1 716 ? 15.354 20.374 -49.327 1.00 90.38 716 VAL A C 1
ATOM 5474 O O . VAL A 1 716 ? 15.561 20.789 -48.184 1.00 90.38 716 VAL A O 1
ATOM 5477 N N . ARG A 1 717 ? 14.189 19.856 -49.712 1.00 89.88 717 ARG A N 1
ATOM 5478 C CA . ARG A 1 717 ? 13.055 19.559 -48.837 1.00 89.88 717 ARG A CA 1
ATOM 5479 C C . ARG A 1 717 ? 12.823 18.051 -48.830 1.00 89.88 717 ARG A C 1
ATOM 5481 O O . ARG A 1 717 ? 12.585 17.467 -49.880 1.00 89.88 717 ARG A O 1
ATOM 5488 N N . LEU A 1 718 ? 12.920 17.431 -47.658 1.00 89.81 718 LEU A N 1
ATOM 5489 C CA . LEU A 1 718 ? 12.718 15.992 -47.480 1.00 89.81 718 LEU A CA 1
ATOM 5490 C C . LEU A 1 718 ? 11.252 15.696 -47.160 1.00 89.81 718 LEU A C 1
ATOM 5492 O O . LEU A 1 718 ? 10.630 16.424 -46.388 1.00 89.81 718 LEU A O 1
ATOM 5496 N N . HIS A 1 719 ? 10.732 14.608 -47.722 1.00 89.25 719 HIS A N 1
ATOM 5497 C CA . HIS A 1 719 ? 9.393 14.092 -47.457 1.00 89.25 719 HIS A CA 1
ATOM 5498 C C . HIS A 1 719 ? 9.507 12.710 -46.822 1.00 89.25 719 HIS A C 1
ATOM 5500 O O . HIS A 1 719 ? 10.084 11.790 -47.404 1.00 89.25 719 HIS A O 1
ATOM 5506 N N . PHE A 1 720 ? 8.968 12.569 -45.612 1.00 88.12 720 PHE A N 1
ATOM 5507 C CA . PHE A 1 720 ? 8.985 11.298 -44.878 1.00 88.12 720 PHE A CA 1
ATOM 5508 C C . PHE A 1 720 ? 7.692 10.499 -45.021 1.00 88.12 720 PHE A C 1
ATOM 5510 O O . PHE A 1 720 ? 7.660 9.329 -44.644 1.00 88.12 720 PHE A O 1
ATOM 5517 N N . GLU A 1 721 ? 6.648 11.113 -45.571 1.00 87.44 721 GLU A N 1
ATOM 5518 C CA . GLU A 1 721 ? 5.389 10.445 -45.880 1.00 87.44 721 GLU A CA 1
ATOM 5519 C C . GLU A 1 721 ? 5.539 9.502 -47.076 1.00 87.44 721 GLU A C 1
ATOM 5521 O O . GLU A 1 721 ? 6.412 9.665 -47.934 1.00 87.44 721 GLU A O 1
ATOM 5526 N N . ARG A 1 722 ? 4.668 8.495 -47.123 1.00 88.81 722 ARG A N 1
ATOM 5527 C CA . ARG A 1 722 ? 4.597 7.544 -48.227 1.00 88.81 722 ARG A CA 1
ATOM 5528 C C . ARG A 1 722 ? 3.947 8.193 -49.446 1.00 88.81 722 ARG A C 1
ATOM 5530 O O . ARG A 1 722 ? 2.876 8.785 -49.335 1.00 88.81 722 ARG A O 1
ATOM 5537 N N . ASP A 1 723 ? 4.546 8.008 -50.618 1.00 87.69 723 ASP A N 1
ATOM 5538 C CA . ASP A 1 723 ? 3.899 8.372 -51.877 1.00 87.69 723 ASP A CA 1
ATOM 5539 C C . ASP A 1 723 ? 2.731 7.405 -52.182 1.00 87.69 723 ASP A C 1
ATOM 5541 O O . ASP A 1 723 ? 2.942 6.186 -52.188 1.00 87.69 723 ASP A O 1
ATOM 5545 N N . PRO A 1 724 ? 1.510 7.898 -52.467 1.00 87.19 724 PRO A N 1
ATOM 5546 C CA . PRO A 1 724 ? 0.367 7.046 -52.804 1.00 87.19 724 PRO A CA 1
ATOM 5547 C C . PRO A 1 724 ? 0.578 6.142 -54.029 1.00 87.19 724 PRO A C 1
ATOM 5549 O O . PRO A 1 724 ? -0.114 5.137 -54.170 1.00 87.19 724 PRO A O 1
ATOM 5552 N N . GLY A 1 725 ? 1.501 6.495 -54.928 1.00 88.06 725 GLY A N 1
ATOM 5553 C CA . GLY A 1 725 ? 1.852 5.713 -56.111 1.00 88.06 725 GLY A CA 1
ATOM 5554 C C . GLY A 1 725 ? 2.881 4.607 -55.863 1.00 88.06 725 GLY A C 1
ATOM 5555 O O . GLY A 1 725 ? 3.165 3.840 -56.785 1.00 88.06 725 GLY A O 1
ATOM 5556 N N . TRP A 1 726 ? 3.462 4.505 -54.661 1.00 91.69 726 TRP A N 1
ATOM 5557 C CA . TRP A 1 726 ? 4.461 3.479 -54.359 1.00 91.69 726 TRP A CA 1
ATOM 5558 C C . TRP A 1 726 ? 3.834 2.095 -54.120 1.00 91.69 726 TRP A C 1
ATOM 5560 O O . TRP A 1 726 ? 2.912 1.971 -53.306 1.00 91.69 726 TRP A O 1
ATOM 5570 N N . PRO A 1 727 ? 4.373 1.025 -54.739 1.00 89.38 727 PRO A N 1
ATOM 5571 C CA . PRO A 1 727 ? 3.932 -0.344 -54.482 1.00 89.38 727 PRO A CA 1
ATOM 5572 C C . PRO A 1 727 ? 4.189 -0.757 -53.025 1.00 89.38 727 PRO A C 1
ATOM 5574 O O . PRO A 1 727 ? 5.096 -0.241 -52.372 1.00 89.38 727 PRO A O 1
ATOM 5577 N N . ASN A 1 728 ? 3.381 -1.689 -52.510 1.00 84.19 728 ASN A N 1
ATOM 5578 C CA . ASN A 1 728 ? 3.357 -2.085 -51.090 1.00 84.19 728 ASN A CA 1
ATOM 5579 C C . ASN A 1 728 ? 4.681 -2.659 -50.552 1.00 84.19 728 ASN A C 1
ATOM 5581 O O . ASN A 1 728 ? 4.835 -2.783 -49.344 1.00 84.19 728 ASN A O 1
ATOM 5585 N N . ASP A 1 729 ? 5.624 -3.020 -51.419 1.00 85.81 729 ASP A N 1
ATOM 5586 C CA . ASP A 1 729 ? 6.944 -3.530 -51.049 1.00 85.81 729 ASP A CA 1
ATOM 5587 C C . ASP A 1 729 ? 7.968 -2.425 -50.733 1.00 85.81 729 ASP A C 1
ATOM 5589 O O . ASP A 1 729 ? 8.996 -2.715 -50.117 1.00 85.81 729 ASP A O 1
ATOM 5593 N N . LEU A 1 730 ? 7.707 -1.171 -51.123 1.00 91.62 730 LEU A N 1
ATOM 5594 C CA . LEU A 1 730 ? 8.509 -0.017 -50.706 1.00 91.62 730 LEU A CA 1
ATOM 5595 C C . LEU A 1 730 ? 8.075 0.485 -49.332 1.00 91.62 730 LEU A C 1
ATOM 5597 O O . LEU A 1 730 ? 6.890 0.460 -49.004 1.00 91.62 730 LEU A O 1
ATOM 5601 N N . VAL A 1 731 ? 9.032 1.000 -48.560 1.00 91.62 731 VAL A N 1
ATOM 5602 C CA . VAL A 1 731 ? 8.812 1.540 -47.210 1.00 91.62 731 VAL A CA 1
ATOM 5603 C C . VAL A 1 731 ? 9.242 3.005 -47.177 1.00 91.62 731 VAL A C 1
ATOM 5605 O O . VAL A 1 731 ? 10.358 3.341 -47.573 1.00 91.62 731 VAL A O 1
ATOM 5608 N N . SER A 1 732 ? 8.370 3.891 -46.711 1.00 92.31 732 SER A N 1
ATOM 5609 C CA . SER A 1 732 ? 8.694 5.302 -46.482 1.00 92.31 732 SER A CA 1
ATOM 5610 C C . SER A 1 732 ? 9.600 5.498 -45.270 1.00 92.31 732 SER A C 1
ATOM 5612 O O . SER A 1 732 ? 9.666 4.659 -44.370 1.00 92.31 732 SER A O 1
ATOM 5614 N N . VAL A 1 733 ? 10.290 6.639 -45.203 1.00 90.00 733 VAL A N 1
ATOM 5615 C CA . VAL A 1 733 ? 11.097 6.985 -44.021 1.00 90.00 733 VAL A CA 1
ATOM 5616 C C . VAL A 1 733 ? 10.233 7.061 -42.758 1.00 90.00 733 VAL A C 1
ATOM 5618 O O . VAL A 1 733 ? 10.688 6.634 -41.703 1.00 90.00 733 VAL A O 1
ATOM 5621 N N . GLY A 1 734 ? 8.989 7.542 -42.844 1.00 88.38 734 GLY A N 1
ATOM 5622 C CA . GLY A 1 734 ? 8.063 7.571 -41.710 1.00 88.38 734 GLY A CA 1
ATOM 5623 C C . GLY A 1 734 ? 7.752 6.177 -41.156 1.00 88.38 734 GLY A C 1
ATOM 5624 O O . GLY A 1 734 ? 7.906 5.953 -39.957 1.00 88.38 734 GLY A O 1
ATOM 5625 N N . GLU A 1 735 ? 7.393 5.228 -42.027 1.00 90.19 735 GLU A N 1
ATOM 5626 C CA . GLU A 1 735 ? 7.160 3.821 -41.652 1.00 90.19 735 GLU A CA 1
ATOM 5627 C C . GLU A 1 735 ? 8.441 3.172 -41.092 1.00 90.19 735 GLU A C 1
ATOM 5629 O O . GLU A 1 735 ? 8.412 2.489 -40.071 1.00 90.19 735 GLU A O 1
ATOM 5634 N N . PHE A 1 736 ? 9.596 3.441 -41.706 1.00 91.38 736 PHE A N 1
ATOM 5635 C CA . PHE A 1 736 ? 10.893 2.963 -41.223 1.00 91.38 736 PHE A CA 1
ATOM 5636 C C . PHE A 1 736 ? 11.249 3.496 -39.826 1.00 91.38 736 PHE A C 1
ATOM 5638 O O . PHE A 1 736 ? 11.751 2.748 -38.981 1.00 91.38 736 PHE A O 1
ATOM 5645 N N . LEU A 1 737 ? 10.987 4.780 -39.566 1.00 90.31 737 LEU A N 1
ATOM 5646 C CA . LEU A 1 737 ? 11.215 5.407 -38.265 1.00 90.31 737 LEU A CA 1
ATOM 5647 C C . LEU A 1 737 ? 10.329 4.797 -37.174 1.00 90.31 737 LEU A C 1
ATOM 5649 O O . LEU A 1 737 ? 10.768 4.672 -36.035 1.00 90.31 737 LEU A O 1
ATOM 5653 N N . GLU A 1 738 ? 9.110 4.373 -37.503 1.00 89.94 738 GLU A N 1
ATOM 5654 C CA . GLU A 1 738 ? 8.232 3.683 -36.553 1.00 89.94 738 GLU A CA 1
ATOM 5655 C C . GLU A 1 738 ? 8.788 2.308 -36.144 1.00 89.94 738 GLU A C 1
ATOM 5657 O O . GLU A 1 738 ? 8.894 1.987 -34.953 1.00 89.94 738 GLU A O 1
ATOM 5662 N N . VAL A 1 739 ? 9.238 1.520 -37.123 1.00 91.69 739 VAL A N 1
ATOM 5663 C CA . VAL A 1 739 ? 9.826 0.193 -36.875 1.00 91.69 739 VAL A CA 1
ATOM 5664 C C . VAL A 1 739 ? 11.127 0.316 -36.079 1.00 91.69 739 VAL A C 1
ATOM 5666 O O . VAL A 1 739 ? 11.308 -0.348 -35.057 1.00 91.69 739 VAL A O 1
ATOM 5669 N N . THR A 1 740 ? 12.023 1.217 -36.485 1.00 91.75 740 THR A N 1
ATOM 5670 C CA . THR A 1 740 ? 13.300 1.448 -35.787 1.00 91.75 740 THR A CA 1
ATOM 5671 C C . THR A 1 740 ? 13.111 1.975 -34.365 1.00 91.75 740 THR A C 1
ATOM 5673 O O . THR A 1 740 ? 13.829 1.525 -33.474 1.00 91.75 740 THR A O 1
ATOM 5676 N N . ARG A 1 741 ? 12.124 2.846 -34.101 1.00 90.12 741 ARG A N 1
ATOM 5677 C CA . ARG A 1 741 ? 11.769 3.276 -32.732 1.00 90.12 741 ARG A CA 1
ATOM 5678 C C . ARG A 1 741 ? 11.277 2.125 -31.868 1.00 90.12 741 ARG A C 1
ATOM 5680 O O . ARG A 1 741 ? 11.606 2.058 -30.687 1.00 90.12 741 ARG A O 1
ATOM 5687 N N . THR A 1 742 ? 10.516 1.199 -32.439 1.00 91.81 742 THR A N 1
ATOM 5688 C CA . THR A 1 742 ? 10.045 0.014 -31.712 1.00 91.81 742 THR A CA 1
ATOM 5689 C C . THR A 1 742 ? 11.219 -0.873 -31.299 1.00 91.81 742 THR A C 1
ATOM 5691 O O . THR A 1 742 ? 11.341 -1.235 -30.126 1.00 91.81 742 THR A O 1
ATOM 5694 N N . VAL A 1 743 ? 12.150 -1.134 -32.224 1.00 92.06 743 VAL A N 1
ATOM 5695 C CA . VAL A 1 743 ? 13.391 -1.873 -31.934 1.00 92.06 743 VAL A CA 1
ATOM 5696 C C . VAL A 1 743 ? 14.269 -1.110 -30.932 1.00 92.06 743 VAL A C 1
ATOM 5698 O O . VAL A 1 743 ? 14.811 -1.707 -30.004 1.00 92.06 743 VAL A O 1
ATOM 5701 N N . ARG A 1 744 ? 14.359 0.221 -31.050 1.00 90.88 744 ARG A N 1
ATOM 5702 C CA . ARG A 1 744 ? 15.080 1.094 -30.110 1.00 90.88 744 ARG A CA 1
ATOM 5703 C C . ARG A 1 744 ? 14.533 0.965 -28.693 1.00 90.88 744 ARG A C 1
ATOM 5705 O O . ARG A 1 744 ? 15.304 0.734 -27.764 1.00 90.88 744 ARG A O 1
ATOM 5712 N N . ARG A 1 745 ? 13.212 1.071 -28.531 1.00 91.00 745 ARG A N 1
ATOM 5713 C CA . ARG A 1 745 ? 12.528 0.930 -27.238 1.00 91.00 745 ARG A CA 1
ATOM 5714 C C . ARG A 1 745 ? 12.721 -0.454 -26.640 1.00 91.00 745 ARG A C 1
ATOM 5716 O O . ARG A 1 745 ? 12.872 -0.554 -25.425 1.00 91.00 745 ARG A O 1
ATOM 5723 N N . LEU A 1 746 ? 12.730 -1.504 -27.463 1.00 92.19 746 LEU A N 1
ATOM 5724 C CA . LEU A 1 746 ? 13.058 -2.852 -27.010 1.00 92.19 746 LEU A CA 1
ATOM 5725 C C . LEU A 1 746 ? 14.490 -2.898 -26.463 1.00 92.19 746 LEU A C 1
ATOM 5727 O O . LEU A 1 746 ? 14.663 -3.173 -25.282 1.00 92.19 746 LEU A O 1
ATOM 5731 N N . CYS A 1 747 ? 15.494 -2.544 -27.268 1.00 90.06 747 CYS A N 1
ATOM 5732 C CA . CYS A 1 747 ? 16.909 -2.607 -26.883 1.00 90.06 747 CYS A CA 1
ATOM 5733 C C . CYS A 1 747 ? 17.264 -1.731 -25.667 1.00 90.06 747 CYS A C 1
ATOM 5735 O O . CYS A 1 747 ? 18.094 -2.128 -24.855 1.00 90.06 747 CYS A O 1
ATOM 5737 N N . ALA A 1 748 ? 16.627 -0.568 -25.514 1.00 89.19 748 ALA A N 1
ATOM 5738 C CA . ALA A 1 748 ? 16.872 0.341 -24.392 1.00 89.19 748 ALA A CA 1
ATOM 5739 C C . ALA A 1 748 ? 16.358 -0.192 -23.039 1.00 89.19 748 ALA A C 1
ATOM 5741 O O . ALA A 1 748 ? 16.823 0.244 -21.990 1.00 89.19 748 ALA A O 1
ATOM 5742 N N . ASN A 1 749 ? 15.397 -1.125 -23.047 1.00 91.06 749 ASN A N 1
ATOM 5743 C CA . ASN A 1 749 ? 14.709 -1.611 -21.844 1.00 91.06 749 ASN A CA 1
ATOM 5744 C C . ASN A 1 749 ? 15.030 -3.074 -21.505 1.00 91.06 749 ASN A C 1
ATOM 5746 O O . ASN A 1 749 ? 14.285 -3.711 -20.759 1.00 91.06 749 ASN A O 1
ATOM 5750 N N . VAL A 1 750 ? 16.106 -3.618 -22.069 1.00 93.00 750 VAL A N 1
ATOM 5751 C CA . VAL A 1 750 ? 16.544 -5.004 -21.861 1.00 93.00 750 VAL A CA 1
ATOM 5752 C C . VAL A 1 750 ? 17.995 -5.030 -21.397 1.00 93.00 750 VAL A C 1
ATOM 5754 O O . VAL A 1 750 ? 18.735 -4.058 -21.554 1.00 93.00 750 VAL A O 1
ATOM 5757 N N . ARG A 1 751 ? 18.420 -6.153 -20.813 1.00 92.31 751 ARG A N 1
ATOM 5758 C CA . ARG A 1 751 ? 19.804 -6.344 -20.353 1.00 92.31 751 ARG A CA 1
ATOM 5759 C C . ARG A 1 751 ? 20.420 -7.610 -20.927 1.00 92.31 751 ARG A C 1
ATOM 5761 O O . ARG A 1 751 ? 19.701 -8.551 -21.260 1.00 92.31 751 ARG A O 1
ATOM 5768 N N . SER A 1 752 ? 21.752 -7.651 -20.979 1.00 90.94 752 SER A N 1
ATOM 5769 C CA . SER A 1 752 ? 22.481 -8.893 -21.258 1.00 90.94 752 SER A CA 1
ATOM 5770 C C . SER A 1 752 ? 22.163 -9.930 -20.177 1.00 90.94 752 SER A C 1
ATOM 5772 O O . SER A 1 752 ? 22.123 -9.602 -18.986 1.00 90.94 752 SER A O 1
ATOM 5774 N N . LEU A 1 753 ? 21.947 -11.174 -20.600 1.00 91.19 753 LEU A N 1
ATOM 5775 C CA . LEU A 1 753 ? 21.818 -12.321 -19.705 1.00 91.19 753 LEU A CA 1
ATOM 5776 C C . LEU A 1 753 ? 23.158 -12.664 -19.056 1.00 91.19 753 LEU A C 1
ATOM 5778 O O . LEU A 1 753 ? 24.225 -12.425 -19.630 1.00 91.19 753 LEU A O 1
ATOM 5782 N N . ASP A 1 754 ? 23.076 -13.298 -17.892 1.00 90.25 754 ASP A N 1
ATOM 5783 C CA . ASP A 1 754 ? 24.133 -14.143 -17.351 1.00 90.25 754 ASP A CA 1
ATOM 5784 C C . ASP A 1 754 ? 23.613 -15.533 -16.950 1.00 90.25 754 ASP A C 1
ATOM 5786 O O . ASP A 1 754 ? 22.419 -15.821 -17.008 1.00 90.25 754 ASP A O 1
ATOM 5790 N N . GLY A 1 755 ? 24.522 -16.439 -16.588 1.00 89.00 755 GLY A N 1
ATOM 5791 C CA . GLY A 1 755 ? 24.208 -17.833 -16.271 1.00 89.00 755 GLY A CA 1
ATOM 5792 C C . GLY A 1 755 ? 23.226 -18.015 -15.111 1.00 89.00 755 GLY A C 1
ATOM 5793 O O . GLY A 1 755 ? 22.533 -19.032 -15.063 1.00 89.00 755 GLY A O 1
ATOM 5794 N N . ARG A 1 756 ? 23.085 -17.025 -14.216 1.00 91.06 756 ARG A N 1
ATOM 5795 C CA . ARG A 1 756 ? 22.107 -17.080 -13.117 1.00 91.06 756 ARG A CA 1
ATOM 5796 C C . ARG A 1 756 ? 20.679 -16.976 -13.640 1.00 91.06 756 ARG A C 1
ATOM 5798 O O . ARG A 1 756 ? 19.781 -17.627 -13.102 1.00 91.06 756 ARG A O 1
ATOM 5805 N N . ASP A 1 757 ? 20.479 -16.228 -14.723 1.00 92.38 757 ASP A N 1
ATOM 5806 C CA . ASP A 1 757 ? 19.168 -16.004 -15.340 1.00 92.38 757 ASP A CA 1
ATOM 5807 C C . ASP A 1 757 ? 18.580 -17.281 -15.954 1.00 92.38 757 ASP A C 1
ATOM 5809 O O . ASP A 1 757 ? 17.362 -17.419 -16.076 1.00 92.38 757 ASP A O 1
ATOM 5813 N N . LEU A 1 758 ? 19.429 -18.256 -16.280 1.00 93.12 758 LEU A N 1
ATOM 5814 C CA . LEU A 1 758 ? 19.038 -19.561 -16.816 1.00 93.12 758 LEU A CA 1
ATOM 5815 C C . LEU A 1 758 ? 19.124 -20.676 -15.760 1.00 93.12 758 LEU A C 1
ATOM 5817 O O . LEU A 1 758 ? 19.229 -21.854 -16.094 1.00 93.12 758 LEU A O 1
ATOM 5821 N N . SER A 1 759 ? 19.074 -20.316 -14.477 1.00 91.69 759 SER A N 1
ATOM 5822 C CA . SER A 1 759 ? 19.113 -21.244 -13.343 1.00 91.69 759 SER A CA 1
ATOM 5823 C C . SER A 1 759 ? 18.026 -20.928 -12.314 1.00 91.69 759 SER A C 1
ATOM 5825 O O . SER A 1 759 ? 17.445 -19.839 -12.326 1.00 91.69 759 SER A O 1
ATOM 5827 N N . LEU A 1 760 ? 17.733 -21.890 -11.434 1.00 89.38 760 LEU A N 1
ATOM 5828 C CA . LEU A 1 760 ? 16.713 -21.737 -10.396 1.00 89.38 760 LEU A CA 1
ATOM 5829 C C . LEU A 1 760 ? 17.055 -20.562 -9.460 1.00 89.38 760 LEU A C 1
ATOM 5831 O O . LEU A 1 760 ? 18.188 -20.498 -8.986 1.00 89.38 760 LEU A O 1
ATOM 5835 N N . PRO A 1 761 ? 16.095 -19.677 -9.118 1.00 84.06 761 PRO A N 1
ATOM 5836 C CA . PRO A 1 761 ? 16.356 -18.549 -8.218 1.00 84.06 761 PRO A CA 1
ATOM 5837 C C . PRO A 1 761 ? 16.879 -18.970 -6.836 1.00 84.06 761 PRO A C 1
ATOM 5839 O O . PRO A 1 761 ? 17.697 -18.274 -6.246 1.00 84.06 761 PRO A O 1
ATOM 5842 N N . GLU A 1 762 ? 16.426 -20.122 -6.335 1.00 82.44 762 GLU A N 1
ATOM 5843 C CA . GLU A 1 762 ? 16.805 -20.668 -5.022 1.00 82.44 762 GLU A CA 1
ATOM 5844 C C . GLU A 1 762 ? 18.196 -21.325 -5.016 1.00 82.44 762 GLU A C 1
ATOM 5846 O O . GLU A 1 762 ? 18.793 -21.525 -3.960 1.00 82.44 762 GLU A O 1
ATOM 5851 N N . SER A 1 763 ? 18.722 -21.668 -6.194 1.00 82.94 763 SER A N 1
ATOM 5852 C CA . SER A 1 763 ? 20.036 -22.288 -6.364 1.00 82.94 763 SER A CA 1
ATOM 5853 C C . SER A 1 763 ? 20.700 -21.727 -7.626 1.00 82.94 763 SER A C 1
ATOM 5855 O O . SER A 1 763 ? 20.781 -22.415 -8.650 1.00 82.94 763 SER A O 1
ATOM 5857 N N . PRO A 1 764 ? 21.110 -20.443 -7.591 1.00 80.12 764 PRO A N 1
ATOM 5858 C CA . PRO A 1 764 ? 21.639 -19.779 -8.766 1.00 80.12 764 PRO A CA 1
ATOM 5859 C C . PRO A 1 764 ? 22.986 -20.390 -9.162 1.00 80.12 764 PRO A C 1
ATOM 5861 O O . PRO A 1 764 ? 23.874 -20.584 -8.329 1.00 80.12 764 PRO A O 1
ATOM 5864 N N . ALA A 1 765 ? 23.141 -20.675 -10.453 1.00 84.56 765 ALA A N 1
ATOM 5865 C CA . ALA A 1 765 ? 24.408 -21.105 -11.030 1.00 84.56 765 ALA A CA 1
ATOM 5866 C C . ALA A 1 765 ? 25.444 -19.964 -11.021 1.00 84.56 765 ALA A C 1
ATOM 5868 O O . ALA A 1 765 ? 25.122 -18.803 -10.778 1.00 84.56 765 ALA A O 1
ATOM 5869 N N . ALA A 1 766 ? 26.706 -20.271 -11.327 1.00 86.12 766 ALA A N 1
ATOM 5870 C CA . ALA A 1 766 ? 27.691 -19.224 -11.596 1.00 86.12 766 ALA A CA 1
ATOM 5871 C C . ALA A 1 766 ? 27.270 -18.384 -12.820 1.00 86.12 766 ALA A C 1
ATOM 5873 O O . ALA A 1 766 ? 26.658 -18.902 -13.755 1.00 86.12 766 ALA A O 1
ATOM 5874 N N . SER A 1 767 ? 27.630 -17.097 -12.843 1.00 87.00 767 SER A N 1
ATOM 5875 C CA . SER A 1 767 ? 27.271 -16.180 -13.937 1.00 87.00 767 SER A CA 1
ATOM 5876 C C . SER A 1 767 ? 27.840 -16.595 -15.296 1.00 87.00 767 SER A C 1
ATOM 5878 O O . SER A 1 767 ? 27.270 -16.255 -16.329 1.00 87.00 767 SER A O 1
ATOM 5880 N N . GLY A 1 768 ? 28.961 -17.322 -15.318 1.00 87.44 768 GLY A N 1
ATOM 5881 C CA . GLY A 1 768 ? 29.530 -17.887 -16.542 1.00 87.44 768 GLY A CA 1
ATOM 5882 C C . GLY A 1 768 ? 30.010 -16.858 -17.569 1.00 87.44 768 GLY A C 1
ATOM 5883 O O . GLY A 1 768 ? 30.319 -17.239 -18.697 1.00 87.44 768 GLY A O 1
ATOM 5884 N N . VAL A 1 769 ? 30.056 -15.570 -17.212 1.00 89.44 769 VAL A N 1
ATOM 5885 C CA . VAL A 1 769 ? 30.373 -14.467 -18.127 1.00 89.44 769 VAL A CA 1
ATOM 5886 C C . VAL A 1 769 ? 31.835 -14.531 -18.572 1.00 89.44 769 VAL A C 1
ATOM 5888 O O . VAL A 1 769 ? 32.745 -14.649 -17.754 1.00 89.44 769 VAL A O 1
ATOM 5891 N N . GLN A 1 770 ? 32.060 -14.409 -19.879 1.00 86.50 770 GLN A N 1
ATOM 5892 C CA . GLN A 1 770 ? 33.376 -14.380 -20.510 1.00 86.50 770 GLN A CA 1
ATOM 5893 C C . GLN A 1 770 ? 33.737 -12.952 -20.934 1.00 86.50 770 GLN A C 1
ATOM 5895 O O . GLN A 1 770 ? 33.359 -12.482 -22.008 1.00 86.50 770 GLN A O 1
ATOM 5900 N N . ASN A 1 771 ? 34.499 -12.252 -20.092 1.00 86.00 771 ASN A N 1
ATOM 5901 C CA . ASN A 1 771 ? 34.788 -10.830 -20.300 1.00 86.00 771 ASN A CA 1
ATOM 5902 C C . ASN A 1 771 ? 35.834 -10.547 -21.375 1.00 86.00 771 ASN A C 1
ATOM 5904 O O . ASN A 1 771 ? 35.754 -9.504 -22.012 1.00 86.00 771 ASN A O 1
ATOM 5908 N N . ALA A 1 772 ? 36.789 -11.455 -21.604 1.00 86.69 772 ALA A N 1
ATOM 5909 C CA . ALA A 1 772 ? 37.942 -11.192 -22.470 1.00 86.69 772 ALA A CA 1
ATOM 5910 C C . ALA A 1 772 ? 37.539 -10.703 -23.874 1.00 86.69 772 ALA A C 1
ATOM 5912 O O . ALA A 1 772 ? 38.115 -9.751 -24.398 1.00 86.69 772 ALA A O 1
ATOM 5913 N N . GLU A 1 773 ? 36.503 -11.312 -24.454 1.00 86.31 773 GLU A N 1
ATOM 5914 C CA . GLU A 1 773 ? 35.998 -10.942 -25.776 1.00 86.31 773 GLU A CA 1
ATOM 5915 C C . GLU A 1 773 ? 35.212 -9.619 -25.772 1.00 86.31 773 GLU A C 1
ATOM 5917 O O . GLU A 1 773 ? 35.309 -8.839 -26.720 1.00 86.31 773 GLU A O 1
ATOM 5922 N N . LEU A 1 774 ? 34.457 -9.319 -24.706 1.00 88.62 774 LEU A N 1
ATOM 5923 C CA . LEU A 1 774 ? 33.791 -8.020 -24.565 1.00 88.62 774 LEU A CA 1
ATOM 5924 C C . LEU A 1 774 ? 34.827 -6.904 -24.392 1.00 88.62 774 LEU A C 1
ATOM 5926 O O . LEU A 1 774 ? 34.796 -5.935 -25.147 1.00 88.62 774 LEU A O 1
ATOM 5930 N N . THR A 1 775 ? 35.776 -7.061 -23.467 1.00 91.25 775 THR A N 1
ATOM 5931 C CA . THR A 1 775 ? 36.837 -6.079 -23.209 1.00 91.25 775 THR A CA 1
ATOM 5932 C C . THR A 1 775 ? 37.616 -5.762 -24.486 1.00 91.25 775 THR A C 1
ATOM 5934 O O . THR A 1 775 ? 37.810 -4.593 -24.810 1.00 91.25 775 THR A O 1
ATOM 5937 N N . ARG A 1 776 ? 37.955 -6.781 -25.292 1.00 90.75 776 ARG A N 1
ATOM 5938 C CA . ARG A 1 776 ? 38.617 -6.596 -26.593 1.00 90.75 776 ARG A CA 1
ATOM 5939 C C . ARG A 1 776 ? 37.817 -5.690 -27.538 1.00 90.75 776 ARG A C 1
ATOM 5941 O O . ARG A 1 776 ? 38.402 -4.819 -28.180 1.00 90.75 776 ARG A O 1
ATOM 5948 N N . ARG A 1 777 ? 36.495 -5.875 -27.633 1.00 90.44 777 ARG A N 1
ATOM 5949 C CA . ARG A 1 777 ? 35.615 -5.034 -28.467 1.00 90.44 777 ARG A CA 1
ATOM 5950 C C . ARG A 1 777 ? 35.507 -3.607 -27.925 1.00 90.44 777 ARG A C 1
ATOM 5952 O O . ARG A 1 777 ? 35.565 -2.661 -28.710 1.00 90.44 777 ARG A O 1
ATOM 5959 N N . VAL A 1 778 ? 35.411 -3.442 -26.602 1.00 93.25 778 VAL A N 1
ATOM 5960 C CA . VAL A 1 778 ? 35.381 -2.118 -25.952 1.00 93.25 778 VAL A CA 1
ATOM 5961 C C . VAL A 1 778 ? 36.673 -1.346 -26.205 1.00 93.25 778 VAL A C 1
ATOM 5963 O O . VAL A 1 778 ? 36.622 -0.184 -26.608 1.00 93.25 778 VAL A O 1
ATOM 5966 N N . ASP A 1 779 ? 37.828 -1.985 -26.036 1.00 92.75 779 ASP A N 1
ATOM 5967 C CA . ASP A 1 779 ? 39.121 -1.326 -26.219 1.00 92.75 779 ASP A CA 1
ATOM 5968 C C . ASP A 1 779 ? 39.359 -0.938 -27.688 1.00 92.75 779 ASP A C 1
ATOM 5970 O O . ASP A 1 779 ? 39.845 0.160 -27.964 1.00 92.75 779 ASP A O 1
ATOM 5974 N N . GLN A 1 780 ? 38.930 -1.770 -28.645 1.00 91.69 780 GLN A N 1
ATOM 5975 C CA . GLN A 1 780 ? 38.952 -1.425 -30.074 1.00 91.69 780 GLN A CA 1
ATOM 5976 C C . GLN A 1 780 ? 38.053 -0.221 -30.403 1.00 91.69 780 GLN A C 1
ATOM 5978 O O . GLN A 1 780 ? 38.441 0.655 -31.187 1.00 91.69 780 GLN A O 1
ATOM 5983 N N . ALA A 1 781 ? 36.869 -0.140 -29.791 1.00 92.62 781 ALA A N 1
ATOM 5984 C CA . ALA A 1 781 ? 35.963 0.995 -29.952 1.00 92.62 781 ALA A CA 1
ATOM 5985 C C . ALA A 1 781 ? 36.567 2.285 -29.384 1.00 92.62 781 ALA A C 1
ATOM 5987 O O . ALA A 1 781 ? 36.556 3.324 -30.048 1.00 92.62 781 ALA A O 1
ATOM 5988 N N . LEU A 1 782 ? 37.149 2.209 -28.184 1.00 94.19 782 LEU A N 1
ATOM 5989 C CA . LEU A 1 782 ? 37.806 3.337 -27.528 1.00 94.19 782 LEU A CA 1
ATOM 5990 C C . LEU A 1 782 ? 39.032 3.814 -28.314 1.00 94.19 782 LEU A C 1
ATOM 5992 O O . LEU A 1 782 ? 39.242 5.022 -28.452 1.00 94.19 782 LEU A O 1
ATOM 5996 N N . GLN A 1 783 ? 39.820 2.893 -28.872 1.00 93.00 783 GLN A N 1
ATOM 5997 C CA . GLN A 1 783 ? 40.946 3.230 -29.740 1.00 93.00 783 GLN A CA 1
ATOM 5998 C C . GLN A 1 783 ? 40.469 3.977 -30.992 1.00 93.00 783 GLN A C 1
ATOM 6000 O O . GLN A 1 783 ? 41.016 5.030 -31.325 1.00 93.00 783 GLN A O 1
ATOM 6005 N N . SER A 1 784 ? 39.406 3.486 -31.635 1.00 91.88 784 SER A N 1
ATOM 6006 C CA . SER A 1 784 ? 38.807 4.122 -32.817 1.00 91.88 784 SER A CA 1
ATOM 6007 C C . SER A 1 784 ? 38.259 5.520 -32.497 1.00 91.88 784 SER A C 1
ATOM 6009 O O . SER A 1 784 ? 38.496 6.471 -33.244 1.00 91.88 784 SER A O 1
ATOM 6011 N N . PHE A 1 785 ? 37.594 5.680 -31.348 1.00 94.38 785 PHE A N 1
ATOM 6012 C CA . PHE A 1 785 ? 37.086 6.969 -30.870 1.00 94.38 785 PHE A CA 1
ATOM 6013 C C . PHE A 1 785 ? 38.217 7.960 -30.570 1.00 94.38 785 PHE A C 1
ATOM 6015 O O . PHE A 1 785 ? 38.164 9.130 -30.958 1.00 94.38 785 PHE A O 1
ATOM 6022 N N . THR A 1 786 ? 39.279 7.479 -29.921 1.00 95.00 786 THR A N 1
ATOM 6023 C CA . THR A 1 786 ? 40.470 8.274 -29.603 1.00 95.00 786 THR A CA 1
ATOM 6024 C C . THR A 1 786 ? 41.155 8.757 -30.878 1.00 95.00 786 THR A C 1
ATOM 6026 O O . THR A 1 786 ? 41.478 9.941 -30.982 1.00 95.00 786 THR A O 1
ATOM 6029 N N . GLN A 1 787 ? 41.311 7.884 -31.877 1.00 92.69 787 GLN A N 1
ATOM 6030 C CA . GLN A 1 787 ? 41.895 8.233 -33.172 1.00 92.69 787 GLN A CA 1
ATOM 6031 C C . GLN A 1 787 ? 41.045 9.267 -33.926 1.00 92.69 787 GLN A C 1
ATOM 6033 O O . GLN A 1 787 ? 41.590 10.241 -34.453 1.00 92.69 787 GLN A O 1
ATOM 6038 N N . ALA A 1 788 ? 39.717 9.110 -33.951 1.00 92.19 788 ALA A N 1
ATOM 6039 C CA . ALA A 1 788 ? 38.815 10.096 -34.551 1.00 92.19 788 ALA A CA 1
ATOM 6040 C C . ALA A 1 788 ? 38.929 11.462 -33.848 1.00 92.19 788 ALA A C 1
ATOM 6042 O O . ALA A 1 788 ? 39.094 12.493 -34.502 1.00 92.19 788 ALA A O 1
ATOM 6043 N N . SER A 1 789 ? 38.952 11.463 -32.512 1.00 94.62 789 SER A N 1
ATOM 6044 C CA . SER A 1 789 ? 39.117 12.676 -31.707 1.00 94.62 789 SER A CA 1
ATOM 6045 C C . SER A 1 789 ? 40.469 13.371 -31.931 1.00 94.62 789 SER A C 1
ATOM 6047 O O . SER A 1 789 ? 40.548 14.600 -31.954 1.00 94.62 789 SER A O 1
ATOM 6049 N N . GLN A 1 790 ? 41.552 12.604 -32.080 1.00 93.25 790 GLN A N 1
ATOM 6050 C CA . GLN A 1 790 ? 42.883 13.138 -32.388 1.00 93.25 790 GLN A CA 1
ATOM 6051 C C . GLN A 1 790 ? 42.945 13.714 -33.805 1.00 93.25 790 GLN A C 1
ATOM 6053 O O . GLN A 1 790 ? 43.500 14.793 -33.989 1.00 93.25 790 GLN A O 1
ATOM 6058 N N . THR A 1 791 ? 42.324 13.043 -34.780 1.00 92.06 791 THR A N 1
ATOM 6059 C CA . THR A 1 791 ? 42.284 13.486 -36.182 1.00 92.06 791 THR A CA 1
ATOM 6060 C C . THR A 1 791 ? 41.613 14.854 -36.311 1.00 92.06 791 THR A C 1
ATOM 6062 O O . THR A 1 791 ? 42.167 15.741 -36.952 1.00 92.06 791 THR A O 1
ATOM 6065 N N . ILE A 1 792 ? 40.462 15.062 -35.655 1.00 91.69 792 ILE A N 1
ATOM 6066 C CA . ILE A 1 792 ? 39.776 16.366 -35.660 1.00 91.69 792 ILE A CA 1
ATOM 6067 C C . ILE A 1 792 ? 40.655 17.439 -35.001 1.00 91.69 792 ILE A C 1
ATOM 6069 O O . ILE A 1 792 ? 40.807 18.525 -35.549 1.00 91.69 792 ILE A O 1
ATOM 6073 N N . ARG A 1 793 ? 41.289 17.136 -33.860 1.00 90.38 793 ARG A N 1
ATOM 6074 C CA . ARG A 1 793 ? 42.141 18.100 -33.140 1.00 90.38 793 ARG A CA 1
ATOM 6075 C C . ARG A 1 793 ? 43.393 18.510 -33.903 1.00 90.38 793 ARG A C 1
ATOM 6077 O O . ARG A 1 793 ? 43.752 19.676 -33.858 1.00 90.38 793 ARG A O 1
ATOM 6084 N N . GLN A 1 794 ? 44.034 17.586 -34.612 1.00 89.06 794 GLN A N 1
ATOM 6085 C CA . GLN A 1 794 ? 45.208 17.891 -35.439 1.00 89.06 794 GLN A CA 1
ATOM 6086 C C . GLN A 1 794 ? 44.882 18.831 -36.609 1.00 89.06 794 GLN A C 1
ATOM 6088 O O . GLN A 1 794 ? 45.779 19.482 -37.133 1.00 89.06 794 GLN A O 1
ATOM 6093 N N . MET A 1 795 ? 43.611 18.904 -37.014 1.00 86.62 795 MET A N 1
ATOM 6094 C CA . MET A 1 795 ? 43.131 19.811 -38.061 1.00 86.62 795 MET A CA 1
ATOM 6095 C C . MET A 1 795 ? 42.685 21.178 -37.516 1.00 86.62 795 MET A C 1
ATOM 6097 O O . MET A 1 795 ? 42.375 22.064 -38.311 1.00 86.62 795 MET A O 1
ATOM 6101 N N . LEU A 1 796 ? 42.630 21.358 -36.189 1.00 86.31 796 LEU A N 1
ATOM 6102 C CA . LEU A 1 796 ? 42.263 22.622 -35.552 1.00 86.31 796 LEU A CA 1
ATOM 6103 C C . LEU A 1 796 ? 43.513 23.488 -35.310 1.00 86.31 796 LEU A C 1
ATOM 6105 O O . LEU A 1 796 ? 44.509 22.976 -34.795 1.00 86.31 796 LEU A O 1
ATOM 6109 N N . PRO A 1 797 ? 43.476 24.794 -35.627 1.00 78.94 797 PRO A N 1
ATOM 6110 C CA . PRO A 1 797 ? 44.564 25.702 -35.285 1.00 78.94 797 PRO A CA 1
ATOM 6111 C C . PRO A 1 797 ? 44.683 25.890 -33.755 1.00 78.94 797 PRO A C 1
ATOM 6113 O O . PRO A 1 797 ? 43.664 25.831 -33.056 1.00 78.94 797 PRO A O 1
ATOM 6116 N N . PRO A 1 798 ? 45.908 26.098 -33.229 1.00 66.38 798 PRO A N 1
ATOM 6117 C CA . PRO A 1 798 ? 46.198 26.098 -31.792 1.00 66.38 798 PRO A CA 1
ATOM 6118 C C . PRO A 1 798 ? 45.535 27.242 -31.008 1.00 66.38 798 PRO A C 1
ATOM 6120 O O . PRO A 1 798 ? 45.188 27.025 -29.850 1.00 66.38 798 PRO A O 1
ATOM 6123 N N . ASP A 1 799 ? 45.265 28.393 -31.638 1.00 60.41 799 ASP A N 1
ATOM 6124 C CA . ASP A 1 799 ? 44.627 29.554 -31.001 1.00 60.41 799 ASP A CA 1
ATOM 6125 C C . ASP A 1 799 ? 43.295 29.943 -31.672 1.00 60.41 799 ASP A C 1
ATOM 6127 O O . ASP A 1 799 ? 43.006 29.579 -32.816 1.00 60.41 799 ASP A O 1
ATOM 6131 N N . ALA A 1 800 ? 42.408 30.605 -30.920 1.00 55.94 800 ALA A N 1
ATOM 6132 C CA . ALA A 1 800 ? 41.103 31.080 -31.404 1.00 55.94 800 ALA A CA 1
ATOM 6133 C C . ALA A 1 800 ? 41.186 32.413 -32.173 1.00 55.94 800 ALA A C 1
ATOM 6135 O O . ALA A 1 800 ? 40.263 32.713 -32.925 1.00 55.94 800 ALA A O 1
ATOM 6136 N N . ASP A 1 801 ? 42.288 33.154 -32.011 1.00 51.66 801 ASP A N 1
ATOM 6137 C CA . ASP A 1 801 ? 42.437 34.543 -32.471 1.00 51.66 801 ASP A CA 1
ATOM 6138 C C . ASP A 1 801 ? 43.427 34.731 -33.640 1.00 51.66 801 ASP A C 1
ATOM 6140 O O . ASP A 1 801 ? 43.559 35.841 -34.153 1.00 51.66 801 ASP A O 1
ATOM 6144 N N . GLU A 1 802 ? 44.106 33.678 -34.110 1.00 50.53 802 GLU A N 1
ATOM 6145 C CA . GLU A 1 802 ? 44.927 33.762 -35.325 1.00 50.53 802 GLU A CA 1
ATOM 6146 C C . GLU A 1 802 ? 44.164 33.235 -36.548 1.00 50.53 802 GLU A C 1
ATOM 6148 O O . GLU A 1 802 ? 44.039 32.026 -36.756 1.00 50.53 802 GLU A O 1
ATOM 6153 N N . ASP A 1 803 ? 43.741 34.164 -37.415 1.00 51.97 803 ASP A N 1
ATOM 6154 C CA . ASP A 1 803 ? 43.459 33.947 -38.845 1.00 51.97 803 ASP A CA 1
ATOM 6155 C C . ASP A 1 803 ? 44.757 33.563 -39.594 1.00 51.97 803 ASP A C 1
ATOM 6157 O O . ASP A 1 803 ? 45.191 34.198 -40.560 1.00 51.97 803 ASP A O 1
ATOM 6161 N N . ALA A 1 804 ? 45.442 32.515 -39.137 1.00 45.78 804 ALA A N 1
ATOM 6162 C CA . ALA A 1 804 ? 46.567 31.956 -39.858 1.00 45.78 804 ALA A CA 1
ATOM 6163 C C . ALA A 1 804 ? 46.007 31.174 -41.052 1.00 45.78 804 ALA A C 1
ATOM 6165 O O . ALA A 1 804 ? 45.436 30.095 -40.895 1.00 45.78 804 ALA A O 1
ATOM 6166 N N . GLY A 1 805 ? 46.174 31.741 -42.250 1.00 52.44 805 GLY A N 1
ATOM 6167 C CA . GLY A 1 805 ? 45.762 31.213 -43.555 1.00 52.44 805 GLY A CA 1
ATOM 6168 C C . GLY A 1 805 ? 46.413 29.889 -43.980 1.00 52.44 805 GLY A C 1
ATOM 6169 O O . GLY A 1 805 ? 46.809 29.736 -45.135 1.00 52.44 805 GLY A O 1
ATOM 6170 N N . ALA A 1 806 ? 46.522 28.912 -43.079 1.00 56.41 806 ALA A N 1
ATOM 6171 C CA . ALA A 1 806 ? 46.748 27.526 -43.441 1.00 56.41 806 ALA A CA 1
ATOM 6172 C C . ALA A 1 806 ? 45.457 26.983 -44.068 1.00 56.41 806 ALA A C 1
ATOM 6174 O O . ALA A 1 806 ? 44.410 26.907 -43.424 1.00 56.41 806 ALA A O 1
ATOM 6175 N N . ALA A 1 807 ? 45.524 26.626 -45.350 1.00 62.06 807 ALA A N 1
ATOM 6176 C CA . ALA A 1 807 ? 44.414 26.016 -46.069 1.00 62.06 807 ALA A CA 1
ATOM 6177 C C . ALA A 1 807 ? 44.088 24.641 -45.459 1.00 62.06 807 ALA A C 1
ATOM 6179 O O . ALA A 1 807 ? 44.686 23.626 -45.818 1.00 62.06 807 ALA A O 1
ATOM 6180 N N . VAL A 1 808 ? 43.146 24.599 -44.513 1.00 74.00 808 VAL A N 1
ATOM 6181 C CA . VAL A 1 808 ? 42.587 23.343 -44.007 1.00 74.00 808 VAL A CA 1
ATOM 6182 C C . VAL A 1 808 ? 41.789 22.714 -45.141 1.00 74.00 808 VAL A C 1
ATOM 6184 O O . VAL A 1 808 ? 40.875 23.332 -45.688 1.00 74.00 808 VAL A O 1
ATOM 6187 N N . ASN A 1 809 ? 42.127 21.479 -45.513 1.00 85.94 809 ASN A N 1
ATOM 6188 C CA . ASN A 1 809 ? 41.353 20.748 -46.507 1.00 85.94 809 ASN A CA 1
ATOM 6189 C C . ASN A 1 809 ? 39.949 20.465 -45.942 1.00 85.94 809 ASN A C 1
ATOM 6191 O O . ASN A 1 809 ? 39.772 19.586 -45.094 1.00 85.94 809 ASN A O 1
ATOM 6195 N N . LEU A 1 810 ? 38.960 21.232 -46.414 1.00 86.50 810 LEU A N 1
ATOM 6196 C CA . LEU A 1 810 ? 37.583 21.175 -45.925 1.00 86.50 810 LEU A CA 1
ATOM 6197 C C . LEU A 1 810 ? 36.939 19.804 -46.154 1.00 86.50 810 LEU A C 1
ATOM 6199 O O . LEU A 1 810 ? 36.144 19.371 -45.325 1.00 86.50 810 LEU A O 1
ATOM 6203 N N . ASP A 1 811 ? 37.303 19.076 -47.212 1.00 88.25 811 ASP A N 1
ATOM 6204 C CA . ASP A 1 811 ? 36.764 17.733 -47.450 1.00 88.25 811 ASP A CA 1
ATOM 6205 C C . ASP A 1 811 ? 37.335 16.695 -46.486 1.00 88.25 811 ASP A C 1
ATOM 6207 O O . ASP A 1 811 ? 36.598 15.832 -45.994 1.00 88.25 811 ASP A O 1
ATOM 6211 N N . THR A 1 812 ? 38.612 16.821 -46.124 1.00 89.38 812 THR A N 1
ATOM 6212 C CA . THR A 1 812 ? 39.205 15.998 -45.067 1.00 89.38 812 THR A CA 1
ATOM 6213 C C . THR A 1 812 ? 38.557 16.298 -43.711 1.00 89.38 812 THR A C 1
ATOM 6215 O O . THR A 1 812 ? 38.233 15.365 -42.975 1.00 89.38 812 THR A O 1
ATOM 6218 N N . LEU A 1 813 ? 38.288 17.574 -43.402 1.00 90.44 813 LEU A N 1
ATOM 6219 C CA . LEU A 1 813 ? 37.607 17.977 -42.166 1.00 90.44 813 LEU A CA 1
ATOM 6220 C C . LEU A 1 813 ? 36.167 17.447 -42.106 1.00 90.44 813 LEU A C 1
ATOM 6222 O O . LEU A 1 813 ? 35.768 16.876 -41.093 1.00 90.44 813 LEU A O 1
ATOM 6226 N N . ARG A 1 814 ? 35.400 17.558 -43.199 1.00 92.31 814 ARG A N 1
ATOM 6227 C CA . ARG A 1 814 ? 34.046 16.982 -43.299 1.00 92.31 814 ARG A CA 1
ATOM 6228 C C . ARG A 1 814 ? 34.056 15.468 -43.095 1.00 92.31 814 ARG A C 1
ATOM 6230 O O . ARG A 1 814 ? 33.189 14.946 -42.401 1.00 92.31 814 ARG A O 1
ATOM 6237 N N . THR A 1 815 ? 35.046 14.773 -43.654 1.00 90.50 815 THR A N 1
ATOM 6238 C CA . THR A 1 815 ? 35.217 13.323 -43.467 1.00 90.50 815 THR A CA 1
ATOM 6239 C C . THR A 1 815 ? 35.534 12.985 -42.006 1.00 90.50 815 THR A C 1
ATOM 6241 O O . THR A 1 815 ? 34.958 12.055 -41.445 1.00 90.50 815 THR A O 1
ATOM 6244 N N . ALA A 1 816 ? 36.399 13.764 -41.349 1.00 91.44 816 ALA A N 1
ATOM 6245 C CA . ALA A 1 816 ? 36.709 13.589 -39.930 1.00 91.44 816 ALA A CA 1
ATOM 6246 C C . ALA A 1 816 ? 35.485 13.844 -39.027 1.00 91.44 816 ALA A C 1
ATOM 6248 O O . ALA A 1 816 ? 35.241 13.078 -38.096 1.00 91.44 816 ALA A O 1
ATOM 6249 N N . LEU A 1 817 ? 34.678 14.861 -39.342 1.00 92.44 817 LEU A N 1
ATOM 6250 C CA . LEU A 1 817 ? 33.414 15.153 -38.659 1.00 92.44 817 LEU A CA 1
ATOM 6251 C C . LEU A 1 817 ? 32.396 14.015 -38.827 1.00 92.44 817 LEU A C 1
ATOM 6253 O O . LEU A 1 817 ? 31.836 13.547 -37.837 1.00 92.44 817 LEU A O 1
ATOM 6257 N N . MET A 1 818 ? 32.248 13.472 -40.040 1.00 89.94 818 MET A N 1
ATOM 6258 C CA . MET A 1 818 ? 31.398 12.299 -40.295 1.00 89.94 818 MET A CA 1
ATOM 6259 C C . MET A 1 818 ? 31.845 11.053 -39.515 1.00 89.94 818 MET A C 1
ATOM 6261 O O . MET A 1 818 ? 30.998 10.301 -39.032 1.00 89.94 818 MET A O 1
ATOM 6265 N N . ARG A 1 819 ? 33.155 10.856 -39.309 1.00 89.12 819 ARG A N 1
ATOM 6266 C CA . ARG A 1 819 ? 33.664 9.804 -38.408 1.00 89.12 819 ARG A CA 1
ATOM 6267 C C . ARG A 1 819 ? 33.292 10.059 -36.948 1.00 89.12 819 ARG A C 1
ATOM 6269 O O . ARG A 1 819 ? 32.972 9.111 -36.242 1.00 89.12 819 ARG A O 1
ATOM 6276 N N . GLY A 1 820 ? 33.284 11.315 -36.500 1.00 89.19 820 GLY A N 1
ATOM 6277 C CA . GLY A 1 820 ? 32.729 11.693 -35.195 1.00 89.19 820 GLY A CA 1
ATOM 6278 C C . GLY A 1 820 ? 31.232 11.373 -35.088 1.00 89.19 820 GLY A C 1
ATOM 6279 O O . GLY A 1 820 ? 30.788 10.816 -34.086 1.00 89.19 820 GLY A O 1
ATOM 6280 N N . ALA A 1 821 ? 30.468 11.629 -36.155 1.00 88.62 821 ALA A N 1
ATOM 6281 C CA . ALA A 1 821 ? 29.040 11.317 -36.219 1.00 88.62 821 ALA A CA 1
ATOM 6282 C C . ALA A 1 821 ? 28.752 9.807 -36.152 1.00 88.62 821 ALA A C 1
ATOM 6284 O O . ALA A 1 821 ? 27.714 9.410 -35.636 1.00 88.62 821 ALA A O 1
ATOM 6285 N N . ALA A 1 822 ? 29.661 8.934 -36.605 1.00 86.62 822 ALA A N 1
ATOM 6286 C CA . ALA A 1 822 ? 29.506 7.478 -36.474 1.00 86.62 822 ALA A CA 1
ATOM 6287 C C . ALA A 1 822 ? 29.407 6.992 -35.010 1.00 86.62 822 ALA A C 1
ATOM 6289 O O . ALA A 1 822 ? 28.841 5.932 -34.750 1.00 86.62 822 ALA A O 1
ATOM 6290 N N . PHE A 1 823 ? 29.892 7.781 -34.046 1.00 88.56 823 PHE A N 1
ATOM 6291 C CA . PHE A 1 823 ? 29.723 7.515 -32.612 1.00 88.56 823 PHE A CA 1
ATOM 6292 C C . PHE A 1 823 ? 28.441 8.127 -32.021 1.00 88.56 823 PHE A C 1
ATOM 6294 O O . PHE A 1 823 ? 28.140 7.900 -30.854 1.00 88.56 823 PHE A O 1
ATOM 6301 N N . GLY A 1 824 ? 27.655 8.862 -32.815 1.00 85.00 824 GLY A N 1
ATOM 6302 C CA . GLY A 1 824 ? 26.451 9.562 -32.360 1.00 85.00 824 GLY A CA 1
ATOM 6303 C C . GLY A 1 824 ? 26.737 10.870 -31.621 1.00 85.00 824 GLY A C 1
ATOM 6304 O O . GLY A 1 824 ? 25.941 11.273 -30.778 1.00 85.00 824 GLY A O 1
ATOM 6305 N N . ILE A 1 825 ? 27.874 11.523 -31.896 1.00 88.00 825 ILE A N 1
ATOM 6306 C CA . ILE A 1 825 ? 28.202 12.820 -31.288 1.00 88.00 825 ILE A CA 1
ATOM 6307 C C . ILE A 1 825 ? 27.262 13.905 -31.843 1.00 88.00 825 ILE A C 1
ATOM 6309 O O . ILE A 1 825 ? 27.244 14.117 -33.064 1.00 88.00 825 ILE A O 1
ATOM 6313 N N . PRO A 1 826 ? 26.497 14.611 -30.986 1.00 82.88 826 PRO A N 1
ATOM 6314 C CA . PRO A 1 826 ? 25.567 15.643 -31.433 1.00 82.88 826 PRO A CA 1
ATOM 6315 C C . PRO A 1 826 ? 26.270 16.739 -32.239 1.00 82.88 826 PRO A C 1
ATOM 6317 O O . PRO A 1 826 ? 27.330 17.235 -31.857 1.00 82.88 826 PRO A O 1
ATOM 6320 N N . GLY A 1 827 ? 25.680 17.120 -33.373 1.00 83.62 827 GLY A N 1
ATOM 6321 C CA . GLY A 1 827 ? 26.229 18.169 -34.231 1.00 83.62 827 GLY A CA 1
ATOM 6322 C C . GLY A 1 827 ? 27.522 17.793 -34.960 1.00 83.62 827 GLY A C 1
ATOM 6323 O O . GLY A 1 827 ? 28.192 18.687 -35.465 1.00 83.62 827 GLY A O 1
ATOM 6324 N N . ALA A 1 828 ? 27.891 16.509 -35.045 1.00 89.38 828 ALA A N 1
ATOM 6325 C CA . ALA A 1 828 ? 29.062 16.068 -35.809 1.00 89.38 828 ALA A CA 1
ATOM 6326 C C . ALA A 1 828 ? 28.804 15.889 -37.317 1.00 89.38 828 ALA A C 1
ATOM 6328 O O . ALA A 1 828 ? 29.755 15.831 -38.091 1.00 89.38 828 ALA A O 1
ATOM 6329 N N . VAL A 1 829 ? 27.548 15.837 -37.776 1.00 90.38 829 VAL A N 1
ATOM 6330 C CA . VAL A 1 829 ? 27.250 15.853 -39.220 1.00 90.38 829 VAL A CA 1
ATOM 6331 C C . VAL A 1 829 ? 27.554 17.255 -39.768 1.00 90.38 829 VAL A C 1
ATOM 6333 O O . VAL A 1 829 ? 27.024 18.225 -39.226 1.00 90.38 829 VAL A O 1
ATOM 6336 N N . PRO A 1 830 ? 28.387 17.415 -40.816 1.00 91.38 830 PRO A N 1
ATOM 6337 C CA . PRO A 1 830 ? 28.804 18.734 -41.294 1.00 91.38 830 PRO A CA 1
ATOM 6338 C C . PRO A 1 830 ? 27.623 19.659 -41.620 1.00 91.38 830 PRO A C 1
ATOM 6340 O O . PRO A 1 830 ? 26.756 19.280 -42.411 1.00 91.38 830 PRO A O 1
ATOM 6343 N N . LEU A 1 831 ? 27.620 20.871 -41.045 1.00 87.25 831 LEU A N 1
ATOM 6344 C CA . LEU A 1 831 ? 26.572 21.882 -41.272 1.00 87.25 831 LEU A CA 1
ATOM 6345 C C . LEU A 1 831 ? 26.534 22.365 -42.728 1.00 87.25 831 LEU A C 1
ATOM 6347 O O . LEU A 1 831 ? 25.468 22.701 -43.240 1.00 87.25 831 LEU A O 1
ATOM 6351 N N . ASP A 1 832 ? 27.689 22.358 -43.396 1.00 86.56 832 ASP A N 1
ATOM 6352 C CA . ASP A 1 832 ? 27.821 22.623 -44.823 1.00 86.56 832 ASP A CA 1
ATOM 6353 C C . ASP A 1 832 ? 28.489 21.431 -45.533 1.00 86.56 832 ASP A C 1
ATOM 6355 O O . ASP A 1 832 ? 29.600 21.002 -45.195 1.00 86.56 832 ASP A O 1
ATOM 6359 N N . ALA A 1 833 ? 27.796 20.886 -46.535 1.00 85.38 833 ALA A N 1
ATOM 6360 C CA . ALA A 1 833 ? 28.198 19.658 -47.213 1.00 85.38 833 ALA A CA 1
ATOM 6361 C C . ALA A 1 833 ? 29.178 19.866 -48.385 1.00 85.38 833 ALA A C 1
ATOM 6363 O O . ALA A 1 833 ? 29.935 18.940 -48.682 1.00 85.38 833 ALA A O 1
ATOM 6364 N N . VAL A 1 834 ? 29.159 21.033 -49.048 1.00 83.88 834 VAL A N 1
ATOM 6365 C CA . VAL A 1 834 ? 29.796 21.251 -50.370 1.00 83.88 834 VAL A CA 1
ATOM 6366 C C . VAL A 1 834 ? 30.419 22.637 -50.589 1.00 83.88 834 VAL A C 1
ATOM 6368 O O . VAL A 1 834 ? 31.229 22.788 -51.498 1.00 83.88 834 VAL A O 1
ATOM 6371 N N . GLY A 1 835 ? 30.065 23.651 -49.799 1.00 82.00 835 GLY A N 1
ATOM 6372 C CA . GLY A 1 835 ? 30.524 25.029 -49.954 1.00 82.00 835 GLY A CA 1
ATOM 6373 C C . GLY A 1 835 ? 32.041 25.196 -49.823 1.00 82.00 835 GLY A C 1
ATOM 6374 O O . GLY A 1 835 ? 32.746 24.375 -49.235 1.00 82.00 835 GLY A O 1
ATOM 6375 N N . ALA A 1 836 ? 32.565 26.283 -50.375 1.00 77.94 836 ALA A N 1
ATOM 6376 C CA . ALA A 1 836 ? 33.978 26.638 -50.292 1.00 77.94 836 ALA A CA 1
ATOM 6377 C C . ALA A 1 836 ? 34.116 28.132 -49.973 1.00 77.94 836 ALA A C 1
ATOM 6379 O O . ALA A 1 836 ? 33.238 28.918 -50.321 1.00 77.94 836 ALA A O 1
ATOM 6380 N N . GLY A 1 837 ? 35.211 28.520 -49.317 1.00 82.06 837 GLY A N 1
ATOM 6381 C CA . GLY A 1 837 ? 35.483 29.907 -48.924 1.00 82.06 837 GLY A CA 1
ATOM 6382 C C . GLY A 1 837 ? 35.734 30.073 -47.424 1.00 82.06 837 GLY A C 1
ATOM 6383 O O . GLY A 1 837 ? 35.568 29.133 -46.645 1.00 82.06 837 GLY A O 1
ATOM 6384 N N . SER A 1 838 ? 36.138 31.280 -47.026 1.00 79.38 838 SER A N 1
ATOM 6385 C CA . SER A 1 838 ? 36.517 31.606 -45.645 1.00 79.38 838 SER A CA 1
ATOM 6386 C C . SER A 1 838 ? 35.348 31.506 -44.662 1.00 79.38 838 SER A C 1
ATOM 6388 O O . SER A 1 838 ? 35.527 30.979 -43.572 1.00 79.38 838 SER A O 1
ATOM 6390 N N . GLU A 1 839 ? 34.137 31.921 -45.047 1.00 82.31 839 GLU A N 1
ATOM 6391 C CA . GLU A 1 839 ? 32.949 31.836 -44.178 1.00 82.31 839 GLU A CA 1
ATOM 6392 C C . GLU A 1 839 ? 32.580 30.384 -43.829 1.00 82.31 839 GLU A C 1
ATOM 6394 O O . GLU A 1 839 ? 32.358 30.050 -42.664 1.00 82.31 839 GLU A O 1
ATOM 6399 N N . VAL A 1 840 ? 32.576 29.494 -44.830 1.00 84.44 840 VAL A N 1
ATOM 6400 C CA . VAL A 1 840 ? 32.306 28.057 -44.641 1.00 84.44 840 VAL A CA 1
ATOM 6401 C C . VAL A 1 840 ? 33.423 27.397 -43.833 1.00 84.44 840 VAL A C 1
ATOM 6403 O O . VAL A 1 840 ? 33.153 26.561 -42.970 1.00 84.44 840 VAL A O 1
ATOM 6406 N N . GLN A 1 841 ? 34.675 27.793 -44.075 1.00 85.69 841 GLN A N 1
ATOM 6407 C CA . GLN A 1 841 ? 35.814 27.338 -43.284 1.00 85.69 841 GLN A CA 1
ATOM 6408 C C . GLN A 1 841 ? 35.651 27.720 -41.804 1.00 85.69 841 GLN A C 1
ATOM 6410 O O . GLN A 1 841 ? 35.774 26.847 -40.946 1.00 85.69 841 GLN A O 1
ATOM 6415 N N . SER A 1 842 ? 35.297 28.970 -41.493 1.00 85.06 842 SER A N 1
ATOM 6416 C CA . SER A 1 842 ? 35.052 29.424 -40.117 1.00 85.06 842 SER A CA 1
ATOM 6417 C C . SER A 1 842 ? 33.882 28.692 -39.452 1.00 85.06 842 SER A C 1
ATOM 6419 O O . SER A 1 842 ? 33.979 28.314 -38.279 1.00 85.06 842 SER A O 1
ATOM 6421 N N . LEU A 1 843 ? 32.808 28.409 -40.202 1.00 88.06 843 LEU A N 1
ATOM 6422 C CA . LEU A 1 843 ? 31.665 27.622 -39.727 1.00 88.06 843 LEU A CA 1
ATOM 6423 C C . LEU A 1 843 ? 32.080 26.190 -39.350 1.00 88.06 843 LEU A C 1
ATOM 6425 O O . LEU A 1 843 ? 31.813 25.739 -38.234 1.00 88.06 843 LEU A O 1
ATOM 6429 N N . LEU A 1 844 ? 32.758 25.479 -40.257 1.00 89.19 844 LEU A N 1
ATOM 6430 C CA . LEU A 1 844 ? 33.174 24.089 -40.039 1.00 89.19 844 LEU A CA 1
ATOM 6431 C C . LEU A 1 844 ? 34.260 23.966 -38.963 1.00 89.19 844 LEU A C 1
ATOM 6433 O O . LEU A 1 844 ? 34.254 22.996 -38.210 1.00 89.19 844 LEU A O 1
ATOM 6437 N N . LEU A 1 845 ? 35.164 24.944 -38.839 1.00 89.12 845 LEU A N 1
ATOM 6438 C CA . LEU A 1 845 ? 36.149 24.980 -37.753 1.00 89.12 845 LEU A CA 1
ATOM 6439 C C . LEU A 1 845 ? 35.480 25.210 -36.394 1.00 89.12 845 LEU A C 1
ATOM 6441 O O . LEU A 1 845 ? 35.827 24.536 -35.426 1.00 89.12 845 LEU A O 1
ATOM 6445 N N . THR A 1 846 ? 34.485 26.098 -36.318 1.00 89.69 846 THR A N 1
ATOM 6446 C CA . THR A 1 846 ? 33.682 26.294 -35.098 1.00 89.69 846 THR A CA 1
ATOM 6447 C C . THR A 1 846 ? 32.957 25.009 -34.701 1.00 89.69 846 THR A C 1
ATOM 6449 O O . THR A 1 846 ? 33.029 24.581 -33.546 1.00 89.69 846 THR A O 1
ATOM 6452 N N . GLN A 1 847 ? 32.322 24.347 -35.673 1.00 90.94 847 GLN A N 1
ATOM 6453 C CA . GLN A 1 847 ? 31.677 23.051 -35.477 1.00 90.94 847 GLN A CA 1
ATOM 6454 C C . GLN A 1 847 ? 32.679 21.996 -34.981 1.00 90.94 847 GLN A C 1
ATOM 6456 O O . GLN A 1 847 ? 32.433 21.326 -33.979 1.00 90.94 847 GLN A O 1
ATOM 6461 N N . ALA A 1 848 ? 33.839 21.884 -35.630 1.00 91.31 848 ALA A N 1
ATOM 6462 C CA . ALA A 1 848 ? 34.874 20.922 -35.273 1.00 91.31 848 ALA A CA 1
ATOM 6463 C C . ALA A 1 848 ? 35.467 21.153 -33.878 1.00 91.31 848 ALA A C 1
ATOM 6465 O O . ALA A 1 848 ? 35.716 20.177 -33.170 1.00 91.31 848 ALA A O 1
ATOM 6466 N N . ARG A 1 849 ? 35.630 22.411 -33.440 1.00 91.00 849 ARG A N 1
ATOM 6467 C CA . ARG A 1 849 ? 36.019 22.735 -32.055 1.00 91.00 849 ARG A CA 1
ATOM 6468 C C . ARG A 1 849 ? 34.979 22.211 -31.065 1.00 91.00 849 ARG A C 1
ATOM 6470 O O . ARG A 1 849 ? 35.347 21.524 -30.117 1.00 91.00 849 ARG A O 1
ATOM 6477 N N . SER A 1 850 ? 33.693 22.470 -31.317 1.00 90.75 850 SER A N 1
ATOM 6478 C CA . SER A 1 850 ? 32.595 22.005 -30.456 1.00 90.75 850 SER A CA 1
ATOM 6479 C C . SER A 1 850 ? 32.562 20.474 -30.332 1.00 90.75 850 SER A C 1
ATOM 6481 O O . SER A 1 850 ? 32.577 19.942 -29.220 1.00 90.75 850 SER A O 1
ATOM 6483 N N . VAL A 1 851 ? 32.628 19.765 -31.465 1.00 92.50 851 VAL A N 1
ATOM 6484 C CA . VAL A 1 851 ? 32.659 18.292 -31.521 1.00 92.50 851 VAL A CA 1
ATOM 6485 C C . VAL A 1 851 ? 33.899 17.736 -30.816 1.00 92.50 851 VAL A C 1
ATOM 6487 O O . VAL A 1 851 ? 33.796 16.800 -30.024 1.00 92.50 851 VAL A O 1
ATOM 6490 N N . ALA A 1 852 ? 35.078 18.325 -31.040 1.00 92.56 852 ALA A N 1
ATOM 6491 C CA . ALA A 1 852 ? 36.311 17.895 -30.387 1.00 92.56 852 ALA A CA 1
ATOM 6492 C C . ALA A 1 852 ? 36.245 18.044 -28.857 1.00 92.56 852 ALA A C 1
ATOM 6494 O O . ALA A 1 852 ? 36.703 17.146 -28.143 1.00 92.56 852 ALA A O 1
ATOM 6495 N N . THR A 1 853 ? 35.664 19.138 -28.351 1.00 92.50 853 THR A N 1
ATOM 6496 C CA . THR A 1 853 ? 35.444 19.356 -26.914 1.00 92.50 853 THR A CA 1
ATOM 6497 C C . THR A 1 853 ? 34.495 18.317 -26.321 1.00 92.50 853 THR A C 1
ATOM 6499 O O . THR A 1 853 ? 34.777 17.788 -25.245 1.00 92.50 853 THR A O 1
ATOM 6502 N N . ASP A 1 854 ? 33.402 17.979 -27.007 1.00 91.56 854 ASP A N 1
ATOM 6503 C CA . ASP A 1 854 ? 32.466 16.962 -26.515 1.00 91.56 854 ASP A CA 1
ATOM 6504 C C . ASP A 1 854 ? 33.097 15.560 -26.505 1.00 91.56 854 ASP A C 1
ATOM 6506 O O . ASP A 1 854 ? 33.053 14.849 -25.500 1.00 91.56 854 ASP A O 1
ATOM 6510 N N . MET A 1 855 ? 33.832 15.204 -27.563 1.00 94.38 855 MET A N 1
ATOM 6511 C CA . MET A 1 855 ? 34.605 13.959 -27.595 1.00 94.38 855 MET A CA 1
ATOM 6512 C C . MET A 1 855 ? 35.672 13.901 -26.487 1.00 94.38 855 MET A C 1
ATOM 6514 O O . MET A 1 855 ? 35.898 12.834 -25.916 1.00 94.38 855 MET A O 1
ATOM 6518 N N . GLN A 1 856 ? 36.307 15.028 -26.130 1.00 94.19 856 GLN A N 1
ATOM 6519 C CA . GLN A 1 856 ? 37.204 15.082 -24.964 1.00 94.19 856 GLN A CA 1
ATOM 6520 C C . GLN A 1 856 ? 36.487 14.814 -23.656 1.00 94.19 856 GLN A C 1
ATOM 6522 O O . GLN A 1 856 ? 37.024 14.112 -22.801 1.00 94.19 856 GLN A O 1
ATOM 6527 N N . ARG A 1 857 ? 35.278 15.347 -23.497 1.00 94.31 857 ARG A N 1
ATOM 6528 C CA . ARG A 1 857 ? 34.477 15.129 -22.297 1.00 94.31 857 ARG A CA 1
ATOM 6529 C C . ARG A 1 857 ? 34.158 13.646 -22.111 1.00 94.31 857 ARG A C 1
ATOM 6531 O O . ARG A 1 857 ? 34.269 13.146 -20.995 1.00 94.31 857 ARG A O 1
ATOM 6538 N N . HIS A 1 858 ? 33.831 12.929 -23.188 1.00 94.38 858 HIS A N 1
ATOM 6539 C CA . HIS A 1 858 ? 33.634 11.476 -23.142 1.00 94.38 858 HIS A CA 1
ATOM 6540 C C . HIS A 1 858 ? 34.914 10.726 -22.749 1.00 94.38 858 HIS A C 1
ATOM 6542 O O . HIS A 1 858 ? 34.870 9.899 -21.839 1.00 94.38 858 HIS A O 1
ATOM 6548 N N . LEU A 1 859 ? 36.062 11.058 -23.353 1.00 96.00 859 LEU A N 1
ATOM 6549 C CA . LEU A 1 859 ? 37.350 10.446 -22.995 1.00 96.00 859 LEU A CA 1
ATOM 6550 C C . LEU A 1 859 ? 37.740 10.703 -21.532 1.00 96.00 859 LEU A C 1
ATOM 6552 O O . LEU A 1 859 ? 38.191 9.782 -20.856 1.00 96.00 859 LEU A O 1
ATOM 6556 N N . ALA A 1 860 ? 37.537 11.923 -21.027 1.00 95.56 860 ALA A N 1
ATOM 6557 C CA . ALA A 1 860 ? 37.821 12.271 -19.636 1.00 95.56 860 ALA A CA 1
ATOM 6558 C C . ALA A 1 860 ? 36.946 11.469 -18.660 1.00 95.56 860 ALA A C 1
ATOM 6560 O O . ALA A 1 860 ? 37.462 10.894 -17.707 1.00 95.56 860 ALA A O 1
ATOM 6561 N N . ARG A 1 861 ? 35.641 11.343 -18.945 1.00 95.12 861 ARG A N 1
ATOM 6562 C CA . ARG A 1 861 ? 34.712 10.537 -18.132 1.00 95.12 861 ARG A CA 1
ATOM 6563 C C . ARG A 1 861 ? 35.099 9.058 -18.091 1.00 95.12 861 ARG A C 1
ATOM 6565 O O . ARG A 1 861 ? 34.982 8.438 -17.040 1.00 95.12 861 ARG A O 1
ATOM 6572 N N . ILE A 1 862 ? 35.556 8.501 -19.213 1.00 95.12 862 ILE A N 1
ATOM 6573 C CA . ILE A 1 862 ? 36.048 7.116 -19.271 1.00 95.12 862 ILE A CA 1
ATOM 6574 C C . ILE A 1 862 ? 37.332 6.978 -18.451 1.00 95.12 862 ILE A C 1
ATOM 6576 O O . ILE A 1 862 ? 37.429 6.067 -17.638 1.00 95.12 862 ILE A O 1
ATOM 6580 N N . ALA A 1 863 ? 38.278 7.910 -18.595 1.00 94.31 863 ALA A N 1
ATOM 6581 C CA . ALA A 1 863 ? 39.519 7.899 -17.824 1.00 94.31 863 ALA A CA 1
ATOM 6582 C C . ALA A 1 863 ? 39.278 8.022 -16.308 1.00 94.31 863 ALA A C 1
ATOM 6584 O O . ALA A 1 863 ? 39.981 7.393 -15.519 1.00 94.31 863 ALA A O 1
ATOM 6585 N N . ASP A 1 864 ? 38.287 8.812 -15.892 1.00 93.56 864 ASP A N 1
ATOM 6586 C CA . ASP A 1 864 ? 37.887 8.922 -14.489 1.00 93.56 864 ASP A CA 1
ATOM 6587 C C . ASP A 1 864 ? 37.246 7.627 -13.974 1.00 93.56 864 ASP A C 1
ATOM 6589 O O . ASP A 1 864 ? 37.586 7.182 -12.878 1.00 93.56 864 ASP A O 1
ATOM 6593 N N . ALA A 1 865 ? 36.380 6.987 -14.770 1.00 91.69 865 ALA A N 1
ATOM 6594 C CA . ALA A 1 865 ? 35.803 5.686 -14.431 1.00 91.69 865 ALA A CA 1
ATOM 6595 C C . ALA A 1 865 ? 36.890 4.605 -14.300 1.00 91.69 865 ALA A C 1
ATOM 6597 O O . ALA A 1 865 ? 36.909 3.864 -13.318 1.00 91.69 865 ALA A O 1
ATOM 6598 N N . ASP A 1 866 ? 37.831 4.552 -15.246 1.00 92.25 866 ASP A N 1
ATOM 6599 C CA . ASP A 1 866 ? 38.950 3.604 -15.238 1.00 92.25 866 ASP A CA 1
ATOM 6600 C C . ASP A 1 866 ? 39.901 3.836 -14.046 1.00 92.25 866 ASP A C 1
ATOM 6602 O O . ASP A 1 866 ? 40.471 2.881 -13.527 1.00 92.25 866 ASP A O 1
ATOM 6606 N N . ARG A 1 867 ? 40.052 5.078 -13.555 1.00 92.25 867 ARG A N 1
ATOM 6607 C CA . ARG A 1 867 ? 40.921 5.397 -12.402 1.00 92.25 867 ARG A CA 1
ATOM 6608 C C . ARG A 1 867 ? 40.400 4.831 -11.079 1.00 92.25 867 ARG A C 1
ATOM 6610 O O . ARG A 1 867 ? 41.195 4.523 -10.196 1.00 92.25 867 ARG A O 1
ATOM 6617 N N . VAL A 1 868 ? 39.081 4.759 -10.920 1.00 90.44 868 VAL A N 1
ATOM 6618 C CA . VAL A 1 868 ? 38.425 4.346 -9.667 1.00 90.44 868 VAL A CA 1
ATOM 6619 C C . VAL A 1 868 ? 38.203 2.828 -9.615 1.00 90.44 868 VAL A C 1
ATOM 6621 O O . VAL A 1 868 ? 37.991 2.273 -8.538 1.00 90.44 868 VAL A O 1
ATOM 6624 N N . PHE A 1 869 ? 38.273 2.140 -10.756 1.00 93.56 869 PHE A N 1
ATOM 6625 C CA . PHE A 1 869 ? 37.949 0.722 -10.866 1.00 93.56 869 PHE A CA 1
ATOM 6626 C C . PHE A 1 869 ? 39.192 -0.182 -10.806 1.00 93.56 869 PHE A C 1
ATOM 6628 O O . PHE A 1 869 ? 40.012 -0.202 -11.725 1.00 93.56 869 PHE A O 1
ATOM 6635 N N . ASP A 1 870 ? 39.308 -1.000 -9.753 1.00 91.69 870 ASP A N 1
ATOM 6636 C CA . ASP A 1 870 ? 40.315 -2.067 -9.685 1.00 91.69 870 ASP A CA 1
ATOM 6637 C C . ASP A 1 870 ? 39.855 -3.305 -10.468 1.00 91.69 870 ASP A C 1
ATOM 6639 O O . ASP A 1 870 ? 39.134 -4.169 -9.964 1.00 91.69 870 ASP A O 1
ATOM 6643 N N . ARG A 1 871 ? 40.307 -3.409 -11.720 1.00 88.81 871 ARG A N 1
ATOM 6644 C CA . ARG A 1 871 ? 39.968 -4.536 -12.597 1.00 88.81 871 ARG A CA 1
ATOM 6645 C C . ARG A 1 871 ? 40.540 -5.874 -12.114 1.00 88.81 871 ARG A C 1
ATOM 6647 O O . ARG A 1 871 ? 39.912 -6.900 -12.369 1.00 88.81 871 ARG A O 1
ATOM 6654 N N . ALA A 1 872 ? 41.700 -5.890 -11.452 1.00 86.44 872 ALA A N 1
ATOM 6655 C CA . ALA A 1 872 ? 42.380 -7.131 -11.072 1.00 86.44 872 ALA A CA 1
ATOM 6656 C C . ALA A 1 872 ? 41.686 -7.838 -9.896 1.00 86.44 872 ALA A C 1
ATOM 6658 O O . ALA A 1 872 ? 41.648 -9.067 -9.865 1.00 86.44 872 ALA A O 1
ATOM 6659 N N . GLY A 1 873 ? 41.114 -7.068 -8.964 1.00 86.69 873 GLY A N 1
ATOM 6660 C CA . GLY A 1 873 ? 40.329 -7.580 -7.835 1.00 86.69 873 GLY A CA 1
ATOM 6661 C C . GLY A 1 873 ? 38.827 -7.745 -8.106 1.00 86.69 873 GLY A C 1
ATOM 6662 O O . GLY A 1 873 ? 38.117 -8.311 -7.276 1.00 86.69 873 GLY A O 1
ATOM 6663 N N . ALA A 1 874 ? 38.322 -7.251 -9.240 1.00 89.69 874 ALA A N 1
ATOM 6664 C CA . ALA A 1 874 ? 36.895 -7.261 -9.552 1.00 89.69 874 ALA A CA 1
ATOM 6665 C C . ALA A 1 874 ? 36.370 -8.647 -9.963 1.00 89.69 874 ALA A C 1
ATOM 6667 O O . ALA A 1 874 ? 36.997 -9.376 -10.733 1.00 89.69 874 ALA A O 1
ATOM 6668 N N . LEU A 1 875 ? 35.154 -8.968 -9.508 1.00 89.88 875 LEU A N 1
ATOM 6669 C CA . LEU A 1 875 ? 34.393 -10.125 -9.984 1.00 89.88 875 LEU A CA 1
ATOM 6670 C C . LEU A 1 875 ? 34.068 -9.993 -11.489 1.00 89.88 875 LEU A C 1
ATOM 6672 O O . LEU A 1 875 ? 33.951 -8.865 -11.986 1.00 89.88 875 LEU A O 1
ATOM 6676 N N . PRO A 1 876 ? 33.867 -11.105 -12.224 1.00 87.25 876 PRO A N 1
ATOM 6677 C CA . PRO A 1 876 ? 33.560 -11.060 -13.653 1.00 87.25 876 PRO A CA 1
ATOM 6678 C C . PRO A 1 876 ? 32.358 -10.169 -14.007 1.00 87.25 876 PRO A C 1
ATOM 6680 O O . PRO A 1 876 ? 32.384 -9.458 -15.007 1.00 87.25 876 PRO A O 1
ATOM 6683 N N . GLU A 1 877 ? 31.325 -10.140 -13.172 1.00 89.19 877 GLU A N 1
ATOM 6684 C CA . GLU A 1 877 ? 30.136 -9.310 -13.369 1.00 89.19 877 GLU A CA 1
ATOM 6685 C C . GLU A 1 877 ? 30.467 -7.820 -13.243 1.00 89.19 877 GLU A C 1
ATOM 6687 O O . GLU A 1 877 ? 30.037 -7.020 -14.068 1.00 89.19 877 GLU A O 1
ATOM 6692 N N . ALA A 1 878 ? 31.294 -7.454 -12.261 1.00 90.94 878 ALA A N 1
ATOM 6693 C CA . ALA A 1 878 ? 31.726 -6.075 -12.061 1.00 90.94 878 ALA A CA 1
ATOM 6694 C C . ALA A 1 878 ? 32.607 -5.581 -13.222 1.00 90.94 878 ALA A C 1
ATOM 6696 O O . ALA A 1 878 ? 32.480 -4.437 -13.651 1.00 90.94 878 ALA A O 1
ATOM 6697 N N . GLN A 1 879 ? 33.461 -6.449 -13.779 1.00 91.31 879 GLN A N 1
ATOM 6698 C CA . GLN A 1 879 ? 34.249 -6.133 -14.977 1.00 91.31 879 GLN A CA 1
ATOM 6699 C C . GLN A 1 879 ? 33.364 -5.925 -16.213 1.00 91.31 879 GLN A C 1
ATOM 6701 O O . GLN A 1 879 ? 33.574 -4.964 -16.955 1.00 91.31 879 GLN A O 1
ATOM 6706 N N . ARG A 1 880 ? 32.357 -6.788 -16.419 1.00 90.69 880 ARG A N 1
ATOM 6707 C CA . ARG A 1 880 ? 31.355 -6.619 -17.480 1.00 90.69 880 ARG A CA 1
ATOM 6708 C C . ARG A 1 880 ? 30.637 -5.283 -17.336 1.00 90.69 880 ARG A C 1
ATOM 6710 O O . ARG A 1 880 ? 30.552 -4.536 -18.305 1.00 90.69 880 ARG A O 1
ATOM 6717 N N . ASP A 1 881 ? 30.111 -4.993 -16.150 1.00 91.81 881 ASP A N 1
ATOM 6718 C CA . ASP A 1 881 ? 29.308 -3.794 -15.905 1.00 91.81 881 ASP A CA 1
ATOM 6719 C C . ASP A 1 881 ? 30.138 -2.517 -16.107 1.00 91.81 881 ASP A C 1
ATOM 6721 O O . ASP A 1 881 ? 29.645 -1.546 -16.686 1.00 91.81 881 ASP A O 1
ATOM 6725 N N . HIS A 1 882 ? 31.422 -2.547 -15.734 1.00 93.25 882 HIS A N 1
ATOM 6726 C CA . HIS A 1 882 ? 32.382 -1.482 -16.032 1.00 93.25 882 HIS A CA 1
ATOM 6727 C C . HIS A 1 882 ? 32.603 -1.294 -17.540 1.00 93.25 882 HIS A C 1
ATOM 6729 O O . HIS A 1 882 ? 32.520 -0.175 -18.049 1.00 93.25 882 HIS A O 1
ATOM 6735 N N . ASP A 1 883 ? 32.826 -2.376 -18.290 1.00 93.00 883 ASP A N 1
ATOM 6736 C CA . ASP A 1 883 ? 33.003 -2.311 -19.747 1.00 93.00 883 ASP A CA 1
ATOM 6737 C C . ASP A 1 883 ? 31.727 -1.840 -20.474 1.00 93.00 883 ASP A C 1
ATOM 6739 O O . ASP A 1 883 ? 31.803 -1.034 -21.405 1.00 93.00 883 ASP A O 1
ATOM 6743 N N . LEU A 1 884 ? 30.542 -2.240 -20.001 1.00 91.81 884 LEU A N 1
ATOM 6744 C CA . LEU A 1 884 ? 29.263 -1.712 -20.484 1.00 91.81 884 LEU A CA 1
ATOM 6745 C C . LEU A 1 884 ? 29.102 -0.219 -20.167 1.00 91.81 884 LEU A C 1
ATOM 6747 O O . LEU A 1 884 ? 28.609 0.532 -21.008 1.00 91.81 884 LEU A O 1
ATOM 6751 N N . ALA A 1 885 ? 29.538 0.241 -18.991 1.00 92.69 885 ALA A N 1
ATOM 6752 C CA . ALA A 1 885 ? 29.517 1.660 -18.643 1.00 92.69 885 ALA A CA 1
ATOM 6753 C C . ALA A 1 885 ? 30.412 2.492 -19.578 1.00 92.69 885 ALA A C 1
ATOM 6755 O O . ALA A 1 885 ? 29.989 3.556 -20.035 1.00 92.69 885 ALA A O 1
ATOM 6756 N N . ARG A 1 886 ? 31.602 1.987 -19.943 1.00 94.19 886 ARG A N 1
ATOM 6757 C CA . ARG A 1 886 ? 32.487 2.625 -20.940 1.00 94.19 886 ARG A CA 1
ATOM 6758 C C . ARG A 1 886 ? 31.783 2.769 -22.292 1.00 94.19 886 ARG A C 1
ATOM 6760 O O . ARG A 1 886 ? 31.783 3.857 -22.867 1.00 94.19 886 ARG A O 1
ATOM 6767 N N . LEU A 1 887 ? 31.112 1.717 -22.769 1.00 93.06 887 LEU A N 1
ATOM 6768 C CA . LEU A 1 887 ? 30.337 1.763 -24.016 1.00 93.06 887 LEU A CA 1
ATOM 6769 C C . LEU A 1 887 ? 29.163 2.747 -23.957 1.00 93.06 887 LEU A C 1
ATOM 6771 O O . LEU A 1 887 ? 28.924 3.465 -24.926 1.00 93.06 887 LEU A O 1
ATOM 6775 N N . LYS A 1 888 ? 28.467 2.831 -22.820 1.00 92.56 888 LYS A N 1
ATOM 6776 C CA . LYS A 1 888 ? 27.381 3.800 -22.610 1.00 92.56 888 LYS A CA 1
ATOM 6777 C C . LYS A 1 888 ? 27.867 5.249 -22.612 1.00 92.56 888 LYS A C 1
ATOM 6779 O O . LYS A 1 888 ? 27.145 6.136 -23.059 1.00 92.56 888 LYS A O 1
ATOM 6784 N N . ILE A 1 889 ? 29.090 5.510 -22.146 1.00 92.50 889 ILE A N 1
ATOM 6785 C CA . ILE A 1 889 ? 29.705 6.839 -22.275 1.00 92.50 889 ILE A CA 1
ATOM 6786 C C . ILE A 1 889 ? 30.032 7.146 -23.745 1.00 92.50 889 ILE A C 1
ATOM 6788 O O . ILE A 1 889 ? 29.869 8.289 -24.159 1.00 92.50 889 ILE A O 1
ATOM 6792 N N . LEU A 1 890 ? 30.463 6.150 -24.531 1.00 91.69 890 LEU A N 1
ATOM 6793 C CA . LEU A 1 890 ? 30.825 6.333 -25.944 1.00 91.69 890 LEU A CA 1
ATOM 6794 C C . LEU A 1 890 ? 29.619 6.517 -26.877 1.00 91.69 890 LEU A C 1
ATOM 6796 O O . LEU A 1 890 ? 29.660 7.389 -27.737 1.00 91.69 890 LEU A O 1
ATOM 6800 N N . PHE A 1 891 ? 28.577 5.693 -26.735 1.00 89.19 891 PHE A N 1
ATOM 6801 C CA . PHE A 1 891 ? 27.461 5.612 -27.694 1.00 89.19 891 PHE A CA 1
ATOM 6802 C C . PHE A 1 891 ? 26.110 6.091 -27.139 1.00 89.19 891 PHE A C 1
ATOM 6804 O O . PHE A 1 891 ? 25.106 6.050 -27.854 1.00 89.19 891 PHE A O 1
ATOM 6811 N N . GLY A 1 892 ? 26.070 6.529 -25.878 1.00 86.31 892 GLY A N 1
ATOM 6812 C CA . GLY A 1 892 ? 24.860 6.963 -25.178 1.00 86.31 892 GLY A CA 1
ATOM 6813 C C . GLY A 1 892 ? 24.343 5.945 -24.154 1.00 86.31 892 GLY A C 1
ATOM 6814 O O . GLY A 1 892 ? 24.645 4.753 -24.216 1.00 86.31 892 GLY A O 1
ATOM 6815 N N . ALA A 1 893 ? 23.542 6.426 -23.198 1.00 84.81 893 ALA A N 1
ATOM 6816 C CA . ALA A 1 893 ? 23.130 5.670 -22.009 1.00 84.81 893 ALA A CA 1
ATOM 6817 C C . ALA A 1 893 ? 22.363 4.368 -22.310 1.00 84.81 893 ALA A C 1
ATOM 6819 O O . ALA A 1 893 ? 22.495 3.399 -21.558 1.00 84.81 893 ALA A O 1
ATOM 6820 N N . ASP A 1 894 ? 21.622 4.330 -23.419 1.00 84.38 894 ASP A N 1
ATOM 6821 C CA . ASP A 1 894 ? 20.822 3.165 -23.817 1.00 84.38 894 ASP A CA 1
ATOM 6822 C C . ASP A 1 894 ? 21.584 2.199 -24.742 1.00 84.38 894 ASP A C 1
ATOM 6824 O O . ASP A 1 894 ? 20.987 1.279 -25.303 1.00 84.38 894 ASP A O 1
ATOM 6828 N N . PHE A 1 895 ? 22.890 2.406 -24.964 1.00 90.00 895 PHE A N 1
ATOM 6829 C CA . PHE A 1 895 ? 23.690 1.449 -25.726 1.00 90.00 895 PHE A CA 1
ATOM 6830 C C . PHE A 1 895 ? 23.850 0.142 -24.951 1.00 90.00 895 PHE A C 1
ATOM 6832 O O . PHE A 1 895 ? 24.207 0.133 -23.768 1.00 90.00 895 PHE A O 1
ATOM 6839 N N . LEU A 1 896 ? 23.594 -0.967 -25.643 1.00 90.06 896 LEU A N 1
ATOM 6840 C CA . LEU A 1 896 ? 23.621 -2.310 -25.090 1.00 90.06 896 LEU A CA 1
ATOM 6841 C C . LEU A 1 896 ? 24.659 -3.156 -25.818 1.00 90.06 896 LEU A C 1
ATOM 6843 O O . LEU A 1 896 ? 24.723 -3.144 -27.045 1.00 90.06 896 LEU A O 1
ATOM 6847 N N . ALA A 1 897 ? 25.422 -3.916 -25.038 1.00 90.88 897 ALA A N 1
ATOM 6848 C CA . ALA A 1 897 ? 26.331 -4.938 -25.521 1.00 90.88 897 ALA A CA 1
ATOM 6849 C C . ALA A 1 897 ? 26.123 -6.256 -24.768 1.00 90.88 897 ALA A C 1
ATOM 6851 O O . ALA A 1 897 ? 25.755 -6.266 -23.592 1.00 90.88 897 ALA A O 1
ATOM 6852 N N . LEU A 1 898 ? 26.308 -7.362 -25.480 1.00 90.38 898 LEU A N 1
ATOM 6853 C CA . LEU A 1 898 ? 26.129 -8.726 -25.024 1.00 90.38 898 LEU A CA 1
ATOM 6854 C C . LEU A 1 898 ? 27.474 -9.346 -24.673 1.00 90.38 898 LEU A C 1
ATOM 6856 O O . LEU A 1 898 ? 28.424 -9.322 -25.459 1.00 90.38 898 LEU A O 1
ATOM 6860 N N . SER A 1 899 ? 27.532 -9.974 -23.505 1.00 88.06 899 SER A N 1
ATOM 6861 C CA . SER A 1 899 ? 28.682 -10.776 -23.094 1.00 88.06 899 SER A CA 1
ATOM 6862 C C . SER A 1 899 ? 28.446 -12.248 -23.407 1.00 88.06 899 SER A C 1
ATOM 6864 O O . SER A 1 899 ? 27.369 -12.757 -23.089 1.00 88.06 899 SER A O 1
ATOM 6866 N N . PRO A 1 900 ? 29.432 -12.964 -23.976 1.00 89.06 900 PRO A N 1
ATOM 6867 C CA . PRO A 1 900 ? 29.359 -14.415 -24.080 1.00 89.06 900 PRO A CA 1
ATOM 6868 C C . PRO A 1 900 ? 29.293 -15.051 -22.691 1.00 89.06 900 PRO A C 1
ATOM 6870 O O . PRO A 1 900 ? 29.979 -14.609 -21.767 1.00 89.06 900 PRO A O 1
ATOM 6873 N N . ILE A 1 901 ? 28.483 -16.094 -22.550 1.00 91.62 901 ILE A N 1
ATOM 6874 C CA . ILE A 1 901 ? 28.294 -16.839 -21.306 1.00 91.62 901 ILE A CA 1
ATOM 6875 C C . ILE A 1 901 ? 28.511 -18.333 -21.539 1.00 91.62 901 ILE A C 1
ATOM 6877 O O . ILE A 1 901 ? 28.127 -18.871 -22.578 1.00 91.62 901 ILE A O 1
ATOM 6881 N N . ILE A 1 902 ? 29.125 -19.002 -20.563 1.00 90.44 902 ILE A N 1
ATOM 6882 C CA . ILE A 1 902 ? 29.248 -20.461 -20.488 1.00 90.44 902 ILE A CA 1
ATOM 6883 C C . ILE A 1 902 ? 28.379 -20.954 -19.337 1.00 90.44 902 ILE A C 1
ATOM 6885 O O . ILE A 1 902 ? 28.543 -20.532 -18.194 1.00 90.44 902 ILE A O 1
ATOM 6889 N N . LEU A 1 903 ? 27.454 -21.857 -19.638 1.00 91.69 903 LEU A N 1
ATOM 6890 C CA . LEU A 1 903 ? 26.427 -22.278 -18.694 1.00 91.69 903 LEU A CA 1
ATOM 6891 C C . LEU A 1 903 ? 26.885 -23.480 -17.871 1.00 91.69 903 LEU A C 1
ATOM 6893 O O . LEU A 1 903 ? 27.203 -24.536 -18.413 1.00 91.69 903 LEU A O 1
ATOM 6897 N N . ALA A 1 904 ? 26.866 -23.343 -16.545 1.00 89.81 904 ALA A N 1
ATOM 6898 C CA . ALA A 1 904 ? 27.231 -24.433 -15.638 1.00 89.81 904 ALA A CA 1
ATOM 6899 C C . ALA A 1 904 ? 26.196 -25.577 -15.634 1.00 89.81 904 ALA A C 1
ATOM 6901 O O . ALA A 1 904 ? 26.545 -26.729 -15.397 1.00 89.81 904 ALA A O 1
ATOM 6902 N N . ASN A 1 905 ? 24.927 -25.274 -15.924 1.00 91.31 905 ASN A N 1
ATOM 6903 C CA . ASN A 1 905 ? 23.807 -26.219 -15.984 1.00 91.31 905 ASN A CA 1
ATOM 6904 C C . ASN A 1 905 ? 23.415 -26.601 -17.427 1.00 91.31 905 ASN A C 1
ATOM 6906 O O . ASN A 1 905 ? 22.258 -26.934 -17.688 1.00 91.31 905 ASN A O 1
ATOM 6910 N N . ALA A 1 906 ? 24.374 -26.574 -18.361 1.00 92.25 906 ALA A N 1
ATOM 6911 C CA . ALA A 1 906 ? 24.160 -26.819 -19.790 1.00 92.25 906 ALA A CA 1
ATOM 6912 C C . ALA A 1 906 ? 23.361 -28.098 -20.102 1.00 92.25 906 ALA A C 1
ATOM 6914 O O . ALA A 1 906 ? 22.436 -28.053 -20.908 1.00 92.25 906 ALA A O 1
ATOM 6915 N N . ALA A 1 907 ? 23.672 -29.220 -19.441 1.00 91.50 907 ALA A N 1
ATOM 6916 C CA . ALA A 1 907 ? 22.970 -30.490 -19.656 1.00 91.50 907 ALA A CA 1
ATOM 6917 C C . ALA A 1 907 ? 21.480 -30.403 -19.279 1.00 91.50 907 ALA A C 1
ATOM 6919 O O . ALA A 1 907 ? 20.618 -30.827 -20.040 1.00 91.50 907 ALA A O 1
ATOM 6920 N N . GLN A 1 908 ? 21.169 -29.773 -18.143 1.00 91.69 908 GLN A N 1
ATOM 6921 C CA . GLN A 1 908 ? 19.795 -29.637 -17.656 1.00 91.69 908 GLN A CA 1
ATOM 6922 C C . GLN A 1 908 ? 18.961 -28.703 -18.548 1.00 91.69 908 GLN A C 1
ATOM 6924 O O . GLN A 1 908 ? 17.773 -28.937 -18.755 1.00 91.69 908 GLN A O 1
ATOM 6929 N N . LEU A 1 909 ? 19.588 -27.657 -19.096 1.00 93.12 909 LEU A N 1
ATOM 6930 C CA . LEU A 1 909 ? 18.966 -26.769 -20.079 1.00 93.12 909 LEU A CA 1
ATOM 6931 C C . LEU A 1 909 ? 18.760 -27.467 -21.426 1.00 93.12 909 LEU A C 1
ATOM 6933 O O . LEU A 1 909 ? 17.699 -27.305 -22.024 1.00 93.12 909 LEU A O 1
ATOM 6937 N N . ALA A 1 910 ? 19.722 -28.278 -21.877 1.00 93.12 910 ALA A N 1
ATOM 6938 C CA . ALA A 1 910 ? 19.581 -29.076 -23.091 1.00 93.12 910 ALA A CA 1
ATOM 6939 C C . ALA A 1 910 ? 18.400 -30.055 -22.992 1.00 93.12 910 ALA A C 1
ATOM 6941 O O . ALA A 1 910 ? 17.603 -30.127 -23.925 1.00 93.12 910 ALA A O 1
ATOM 6942 N N . ASP A 1 911 ? 18.229 -30.727 -21.850 1.00 93.25 911 ASP A N 1
ATOM 6943 C CA . ASP A 1 911 ? 17.070 -31.592 -21.603 1.00 93.25 911 ASP A CA 1
ATOM 6944 C C . ASP A 1 911 ? 15.755 -30.788 -21.572 1.00 93.25 911 ASP A C 1
ATOM 6946 O O . ASP A 1 911 ? 14.782 -31.151 -22.236 1.00 93.25 911 ASP A O 1
ATOM 6950 N N . ALA A 1 912 ? 15.727 -29.660 -20.850 1.00 93.44 912 ALA A N 1
ATOM 6951 C CA . ALA A 1 912 ? 14.530 -28.833 -20.692 1.00 93.44 912 ALA A CA 1
ATOM 6952 C C . ALA A 1 912 ? 14.037 -28.221 -22.015 1.00 93.44 912 ALA A C 1
ATOM 6954 O O . ALA A 1 912 ? 12.853 -28.326 -22.333 1.00 93.44 912 ALA A O 1
ATOM 6955 N N . PHE A 1 913 ? 14.931 -27.600 -22.790 1.00 93.00 913 PHE A N 1
ATOM 6956 C CA . PHE A 1 913 ? 14.600 -27.014 -24.093 1.00 93.00 913 PHE A CA 1
ATOM 6957 C C . PHE A 1 913 ? 14.431 -28.086 -25.180 1.00 93.00 913 PHE A C 1
ATOM 6959 O O . PHE A 1 913 ? 13.585 -27.934 -26.061 1.00 93.00 913 PHE A O 1
ATOM 6966 N N . GLY A 1 914 ? 15.153 -29.210 -25.098 1.00 91.50 914 GLY A N 1
ATOM 6967 C CA . GLY A 1 914 ? 14.948 -30.366 -25.977 1.00 91.50 914 GLY A CA 1
ATOM 6968 C C . GLY A 1 914 ? 13.554 -30.987 -25.827 1.00 91.50 914 GLY A C 1
ATOM 6969 O O . GLY A 1 914 ? 12.983 -31.485 -26.796 1.00 91.50 914 GLY A O 1
ATOM 6970 N N . ALA A 1 915 ? 12.960 -30.887 -24.636 1.00 92.38 915 ALA A N 1
ATOM 6971 C CA . ALA A 1 915 ? 11.598 -31.323 -24.347 1.00 92.38 915 ALA A CA 1
ATOM 6972 C C . ALA A 1 915 ? 10.515 -30.263 -24.639 1.00 92.38 915 ALA A C 1
ATOM 6974 O O . ALA A 1 915 ? 9.350 -30.488 -24.298 1.00 92.38 915 ALA A O 1
ATOM 6975 N N . SER A 1 916 ? 10.850 -29.131 -25.274 1.00 93.00 916 SER A N 1
ATOM 6976 C CA . SER A 1 916 ? 9.962 -27.964 -25.375 1.00 93.00 916 SER A CA 1
ATOM 6977 C C . SER A 1 916 ? 8.556 -28.264 -25.911 1.00 93.00 916 SER A C 1
ATOM 6979 O O . SER A 1 916 ? 7.569 -27.824 -25.320 1.00 93.00 916 SER A O 1
ATOM 6981 N N . LEU A 1 917 ? 8.440 -29.037 -26.997 1.00 92.38 917 LEU A N 1
ATOM 6982 C CA . LEU A 1 917 ? 7.139 -29.387 -27.579 1.00 92.38 917 LEU A CA 1
ATOM 6983 C C . LEU A 1 917 ? 6.318 -30.284 -26.637 1.00 92.38 917 LEU A C 1
ATOM 6985 O O . LEU A 1 917 ? 5.110 -30.105 -26.498 1.00 92.38 917 LEU A O 1
ATOM 6989 N N . SER A 1 918 ? 6.976 -31.211 -25.935 1.00 92.69 918 SER A N 1
ATOM 6990 C CA . SER A 1 918 ? 6.307 -32.103 -24.982 1.00 92.69 918 SER A CA 1
ATOM 6991 C C . SER A 1 918 ? 5.800 -31.362 -23.739 1.00 92.69 918 SER A C 1
ATOM 6993 O O . SER A 1 918 ? 4.671 -31.606 -23.316 1.00 92.69 918 SER A O 1
ATOM 6995 N N . LEU A 1 919 ? 6.567 -30.389 -23.219 1.00 92.12 919 LEU A N 1
ATOM 6996 C CA . LEU A 1 919 ? 6.153 -29.515 -22.110 1.00 92.12 919 LEU A CA 1
ATOM 6997 C C . LEU A 1 919 ? 4.893 -28.712 -22.471 1.00 92.12 919 LEU A C 1
ATOM 6999 O O . LEU A 1 919 ? 4.032 -28.471 -21.624 1.00 92.12 919 LEU A O 1
ATOM 7003 N N . GLN A 1 920 ? 4.762 -28.338 -23.743 1.00 93.50 920 GLN A N 1
ATOM 7004 C CA . GLN A 1 920 ? 3.606 -27.631 -24.294 1.00 93.50 920 GLN A CA 1
ATOM 7005 C C . GLN A 1 920 ? 2.397 -28.545 -24.573 1.00 93.50 920 GLN A C 1
ATOM 7007 O O . GLN A 1 920 ? 1.386 -28.089 -25.098 1.00 93.50 920 GLN A O 1
ATOM 7012 N N . GLY A 1 921 ? 2.462 -29.835 -24.223 1.00 89.62 921 GLY A N 1
ATOM 7013 C CA . GLY A 1 921 ? 1.391 -30.795 -24.506 1.00 89.62 921 GLY A CA 1
ATOM 7014 C C . GLY A 1 921 ? 1.298 -31.186 -25.983 1.00 89.62 921 GLY A C 1
ATOM 7015 O O . GLY A 1 921 ? 0.230 -31.587 -26.438 1.00 89.62 921 GLY A O 1
ATOM 7016 N N . ASN A 1 922 ? 2.407 -31.080 -26.721 1.00 91.25 922 ASN A N 1
ATOM 7017 C CA . ASN A 1 922 ? 2.502 -31.271 -28.171 1.00 91.25 922 ASN A CA 1
ATOM 7018 C C . ASN A 1 922 ? 1.688 -30.270 -29.008 1.00 91.25 922 ASN A C 1
ATOM 7020 O O . ASN A 1 922 ? 1.404 -30.539 -30.174 1.00 91.25 922 ASN A O 1
ATOM 7024 N N . ASP A 1 923 ? 1.351 -29.113 -28.435 1.00 92.50 923 ASP A N 1
ATOM 7025 C CA . ASP A 1 923 ? 0.787 -27.979 -29.163 1.00 92.50 923 ASP A CA 1
ATOM 7026 C C . ASP A 1 923 ? 1.904 -26.975 -29.515 1.00 92.50 923 ASP A C 1
ATOM 7028 O O . ASP A 1 923 ? 2.423 -26.303 -28.620 1.00 92.50 923 ASP A O 1
ATOM 7032 N N . PRO A 1 924 ? 2.292 -26.848 -30.798 1.00 87.56 924 PRO A N 1
ATOM 7033 C CA . PRO A 1 924 ? 3.347 -25.926 -31.214 1.00 87.56 924 PRO A CA 1
ATOM 7034 C C . PRO A 1 924 ? 2.956 -24.444 -31.079 1.00 87.56 924 PRO A C 1
ATOM 7036 O O . PRO A 1 924 ? 3.830 -23.584 -31.151 1.00 87.56 924 PRO A O 1
ATOM 7039 N N . LEU A 1 925 ? 1.669 -24.121 -30.890 1.00 92.19 925 LEU A N 1
ATOM 7040 C CA . LEU A 1 925 ? 1.174 -22.746 -30.755 1.00 92.19 925 LEU A CA 1
ATOM 7041 C C . LEU A 1 925 ? 0.963 -22.319 -29.295 1.00 92.19 925 LEU A C 1
ATOM 7043 O O . LEU A 1 925 ? 0.611 -21.162 -29.041 1.00 92.19 925 LEU A O 1
ATOM 7047 N N . ALA A 1 926 ? 1.186 -23.211 -28.326 1.00 94.00 926 ALA A N 1
ATOM 7048 C CA . ALA A 1 926 ? 0.916 -22.936 -26.919 1.00 94.00 926 ALA A CA 1
ATOM 7049 C C . ALA A 1 926 ? 1.781 -21.786 -26.371 1.00 94.00 926 ALA A C 1
ATOM 7051 O O . ALA A 1 926 ? 1.252 -20.862 -25.748 1.00 94.00 926 ALA A O 1
ATOM 7052 N N . ALA A 1 927 ? 3.091 -21.793 -26.644 1.00 93.94 927 ALA A N 1
ATOM 7053 C CA . ALA A 1 927 ? 4.001 -20.718 -26.239 1.00 93.94 927 ALA A CA 1
ATOM 7054 C C . ALA A 1 927 ? 3.672 -19.380 -26.910 1.00 93.94 927 ALA A C 1
ATOM 7056 O O . ALA A 1 927 ? 3.680 -18.350 -26.238 1.00 93.94 927 ALA A O 1
ATOM 7057 N N . ALA A 1 928 ? 3.330 -19.390 -28.202 1.00 93.00 928 ALA A N 1
ATOM 7058 C CA . ALA A 1 928 ? 2.931 -18.186 -28.934 1.00 93.00 928 ALA A CA 1
ATOM 7059 C C . ALA A 1 928 ? 1.634 -17.585 -28.368 1.00 93.00 928 ALA A C 1
ATOM 7061 O O . ALA A 1 928 ? 1.571 -16.388 -28.092 1.00 93.00 928 ALA A O 1
ATOM 7062 N N . THR A 1 929 ? 0.630 -18.425 -28.100 1.00 93.56 929 THR A N 1
ATOM 7063 C CA . THR A 1 929 ? -0.646 -18.003 -27.501 1.00 93.56 929 THR A CA 1
ATOM 7064 C C . THR A 1 929 ? -0.447 -17.429 -26.098 1.00 93.56 929 THR A C 1
ATOM 7066 O O . THR A 1 929 ? -1.048 -16.412 -25.744 1.00 93.56 929 THR A O 1
ATOM 7069 N N . TRP A 1 930 ? 0.396 -18.066 -25.281 1.00 94.81 930 TRP A N 1
ATOM 7070 C CA . TRP A 1 930 ? 0.760 -17.548 -23.962 1.00 94.81 930 TRP A CA 1
ATOM 7071 C C . TRP A 1 930 ? 1.474 -16.196 -24.069 1.00 94.81 930 TRP A C 1
ATOM 7073 O O . TRP A 1 930 ? 1.091 -15.250 -23.383 1.00 94.81 930 TRP A O 1
ATOM 7083 N N . PHE A 1 931 ? 2.459 -16.083 -24.962 1.00 95.62 931 PHE A N 1
ATOM 7084 C CA . PHE A 1 931 ? 3.248 -14.869 -25.146 1.00 95.62 931 PHE A CA 1
ATOM 7085 C C . PHE A 1 931 ? 2.378 -13.675 -25.550 1.00 95.62 931 PHE A C 1
ATOM 7087 O O . PHE A 1 931 ? 2.468 -12.626 -24.913 1.00 95.62 931 PHE A O 1
ATOM 7094 N N . GLN A 1 932 ? 1.466 -13.860 -26.510 1.00 92.50 932 GLN A N 1
ATOM 7095 C CA . GLN A 1 932 ? 0.502 -12.829 -26.913 1.00 92.50 932 GLN A CA 1
ATOM 7096 C C . GLN A 1 932 ? -0.369 -12.372 -25.735 1.00 92.50 932 GLN A C 1
ATOM 7098 O O . GLN A 1 932 ? -0.563 -11.180 -25.520 1.00 92.50 932 GLN A O 1
ATOM 7103 N N . ARG A 1 933 ? -0.869 -13.294 -24.901 1.00 93.38 933 ARG A N 1
ATOM 7104 C CA . ARG A 1 933 ? -1.668 -12.928 -23.712 1.00 93.38 933 ARG A CA 1
ATOM 7105 C C . ARG A 1 933 ? -0.855 -12.140 -22.691 1.00 93.38 933 ARG A C 1
ATOM 7107 O O . ARG A 1 933 ? -1.348 -11.155 -22.147 1.00 93.38 933 ARG A O 1
ATOM 7114 N N . VAL A 1 934 ? 0.386 -12.550 -22.445 1.00 94.00 934 VAL A N 1
ATOM 7115 C CA . VAL A 1 934 ? 1.286 -11.863 -21.512 1.00 94.00 934 VAL A CA 1
ATOM 7116 C C . VAL A 1 934 ? 1.660 -10.471 -22.024 1.00 94.00 934 VAL A C 1
ATOM 7118 O O . VAL A 1 934 ? 1.713 -9.534 -21.229 1.00 94.00 934 VAL A O 1
ATOM 7121 N N . ALA A 1 935 ? 1.848 -10.297 -23.333 1.00 94.38 935 ALA A N 1
ATOM 7122 C CA . ALA A 1 935 ? 2.148 -9.004 -23.945 1.00 94.38 935 ALA A CA 1
ATOM 7123 C C . ALA A 1 935 ? 1.081 -7.929 -23.656 1.00 94.38 935 ALA A C 1
ATOM 7125 O O . ALA A 1 935 ? 1.426 -6.765 -23.478 1.00 94.38 935 ALA A O 1
ATOM 7126 N N . HIS A 1 936 ? -0.189 -8.305 -23.462 1.00 93.50 936 HIS A N 1
ATOM 7127 C CA . HIS A 1 936 ? -1.254 -7.355 -23.102 1.00 93.50 936 HIS A CA 1
ATOM 7128 C C . HIS A 1 936 ? -1.121 -6.778 -21.683 1.00 93.50 936 HIS A C 1
ATOM 7130 O O . HIS A 1 936 ? -1.668 -5.715 -21.392 1.00 93.50 936 HIS A O 1
ATOM 7136 N N . VAL A 1 937 ? -0.425 -7.478 -20.783 1.00 94.44 937 VAL A N 1
ATOM 7137 C CA . VAL A 1 937 ? -0.308 -7.110 -19.360 1.00 94.44 937 VAL A CA 1
ATOM 7138 C C . VAL A 1 937 ? 1.124 -6.776 -18.940 1.00 94.44 937 VAL A C 1
ATOM 7140 O O . VAL A 1 937 ? 1.336 -6.166 -17.891 1.00 94.44 937 VAL A O 1
ATOM 7143 N N . ARG A 1 938 ? 2.123 -7.134 -19.756 1.00 94.75 938 ARG A N 1
ATOM 7144 C CA . ARG A 1 938 ? 3.548 -6.910 -19.494 1.00 94.75 938 ARG A CA 1
ATOM 7145 C C . ARG A 1 938 ? 4.183 -6.070 -20.595 1.00 94.75 938 ARG A C 1
ATOM 7147 O O . ARG A 1 938 ? 4.377 -6.518 -21.721 1.00 94.75 938 ARG A O 1
ATOM 7154 N N . GLN A 1 939 ? 4.622 -4.873 -20.217 1.00 94.12 939 GLN A N 1
ATOM 7155 C CA . GLN A 1 939 ? 5.316 -3.927 -21.096 1.00 94.12 939 GLN A CA 1
ATOM 7156 C C . GLN A 1 939 ? 6.578 -4.518 -21.756 1.00 94.12 939 GLN A C 1
ATOM 7158 O O . GLN A 1 939 ? 6.862 -4.199 -22.908 1.00 94.12 939 GLN A O 1
ATOM 7163 N N . GLY A 1 940 ? 7.338 -5.372 -21.053 1.00 93.44 940 GLY A N 1
ATOM 7164 C CA . GLY A 1 940 ? 8.526 -6.034 -21.607 1.00 93.44 940 GLY A CA 1
ATOM 7165 C C . GLY A 1 940 ? 8.189 -6.972 -22.763 1.00 93.44 940 GLY A C 1
ATOM 7166 O O . GLY A 1 940 ? 8.749 -6.834 -23.851 1.00 93.44 940 GLY A O 1
ATOM 7167 N N . ALA A 1 941 ? 7.215 -7.858 -22.550 1.00 95.38 941 ALA A N 1
ATOM 7168 C CA . ALA A 1 941 ? 6.712 -8.762 -23.580 1.00 95.38 941 ALA A CA 1
ATOM 7169 C C . ALA A 1 941 ? 6.066 -8.006 -24.756 1.00 95.38 941 ALA A C 1
ATOM 7171 O O . ALA A 1 941 ? 6.368 -8.321 -25.903 1.00 95.38 941 ALA A O 1
ATOM 7172 N N . MET A 1 942 ? 5.282 -6.954 -24.488 1.00 96.12 942 MET A N 1
ATOM 7173 C CA . MET A 1 942 ? 4.671 -6.093 -25.514 1.00 96.12 942 MET A CA 1
ATOM 7174 C C . MET A 1 942 ? 5.700 -5.492 -26.478 1.00 96.12 942 MET A C 1
ATOM 7176 O O . MET A 1 942 ? 5.496 -5.491 -27.690 1.00 96.12 942 MET A O 1
ATOM 7180 N N . ARG A 1 943 ? 6.828 -4.984 -25.958 1.00 95.44 943 ARG A N 1
ATOM 7181 C CA . ARG A 1 943 ? 7.892 -4.407 -26.797 1.00 95.44 943 ARG A CA 1
ATOM 7182 C C . ARG A 1 943 ? 8.501 -5.445 -27.735 1.00 95.44 943 ARG A C 1
ATOM 7184 O O . ARG A 1 943 ? 8.768 -5.125 -28.891 1.00 95.44 943 ARG A O 1
ATOM 7191 N N . LEU A 1 944 ? 8.717 -6.668 -27.243 1.00 94.62 944 LEU A N 1
ATOM 7192 C CA . LEU A 1 944 ? 9.212 -7.767 -28.070 1.00 94.62 944 LEU A CA 1
ATOM 7193 C C . LEU A 1 944 ? 8.169 -8.164 -29.121 1.00 94.62 944 LEU A C 1
ATOM 7195 O O . LEU A 1 944 ? 8.517 -8.281 -30.290 1.00 94.62 944 LEU A O 1
ATOM 7199 N N . GLU A 1 945 ? 6.905 -8.313 -28.721 1.00 94.12 945 GLU A N 1
ATOM 7200 C CA . GLU A 1 945 ? 5.800 -8.673 -29.615 1.00 94.12 945 GLU A CA 1
ATOM 7201 C C . GLU A 1 945 ? 5.654 -7.657 -30.748 1.00 94.12 945 GLU A C 1
ATOM 7203 O O . GLU A 1 945 ? 5.633 -8.043 -31.911 1.00 94.12 945 GLU A O 1
ATOM 7208 N N . THR A 1 946 ? 5.639 -6.360 -30.431 1.00 93.38 946 THR A N 1
ATOM 7209 C CA . THR A 1 946 ? 5.488 -5.299 -31.439 1.00 93.38 946 THR A CA 1
ATOM 7210 C C . THR A 1 946 ? 6.661 -5.309 -32.426 1.00 93.38 946 THR A C 1
ATOM 7212 O O . THR A 1 946 ? 6.458 -5.188 -33.633 1.00 93.38 946 THR A O 1
ATOM 7215 N N . ALA A 1 947 ? 7.892 -5.503 -31.936 1.00 92.25 947 ALA A N 1
ATOM 7216 C CA . ALA A 1 947 ? 9.070 -5.599 -32.796 1.00 92.25 947 ALA A CA 1
ATOM 7217 C C . ALA A 1 947 ? 9.019 -6.829 -33.720 1.00 92.25 947 ALA A C 1
ATOM 7219 O O . ALA A 1 947 ? 9.349 -6.710 -34.899 1.00 92.25 947 ALA A O 1
ATOM 7220 N N . MET A 1 948 ? 8.597 -7.994 -33.208 1.00 90.88 948 MET A N 1
ATOM 7221 C CA . MET A 1 948 ? 8.471 -9.214 -34.018 1.00 90.88 948 MET A CA 1
ATOM 7222 C C . MET A 1 948 ? 7.327 -9.098 -35.028 1.00 90.88 948 MET A C 1
ATOM 7224 O O . MET A 1 948 ? 7.511 -9.447 -36.187 1.00 90.88 948 MET A O 1
ATOM 7228 N N . LEU A 1 949 ? 6.179 -8.546 -34.628 1.00 91.25 949 LEU A N 1
ATOM 7229 C CA . LEU A 1 949 ? 5.018 -8.371 -35.500 1.00 91.25 949 LEU A CA 1
ATOM 7230 C C . LEU A 1 949 ? 5.345 -7.480 -36.705 1.00 91.25 949 LEU A C 1
ATOM 7232 O O . LEU A 1 949 ? 4.972 -7.800 -37.835 1.00 91.25 949 LEU A O 1
ATOM 7236 N N . TYR A 1 950 ? 6.075 -6.380 -36.490 1.00 90.19 950 TYR A N 1
ATOM 7237 C CA . TYR A 1 950 ? 6.558 -5.552 -37.595 1.00 90.19 950 TYR A CA 1
ATOM 7238 C C . TYR A 1 950 ? 7.550 -6.302 -38.487 1.00 90.19 950 TYR A C 1
ATOM 7240 O O . TYR A 1 950 ? 7.436 -6.223 -39.709 1.00 90.19 950 TYR A O 1
ATOM 7248 N N . ALA A 1 951 ? 8.480 -7.064 -37.905 1.00 88.00 951 ALA A N 1
ATOM 7249 C CA . ALA A 1 951 ? 9.435 -7.864 -38.669 1.00 88.00 951 ALA A CA 1
ATOM 7250 C C . ALA A 1 951 ? 8.736 -8.896 -39.578 1.00 88.00 951 ALA A C 1
ATOM 7252 O O . ALA A 1 951 ? 9.054 -8.986 -40.768 1.00 88.00 951 ALA A O 1
ATOM 7253 N N . GLU A 1 952 ? 7.741 -9.606 -39.039 1.00 88.19 952 GLU A N 1
ATOM 7254 C CA . GLU A 1 952 ? 6.928 -10.592 -39.758 1.00 88.19 952 GLU A CA 1
ATOM 7255 C C . GLU A 1 952 ? 6.111 -9.946 -40.876 1.00 88.19 952 GLU A C 1
ATOM 7257 O O . GLU A 1 952 ? 6.110 -10.434 -42.006 1.00 88.19 952 GLU A O 1
ATOM 7262 N N . THR A 1 953 ? 5.471 -8.808 -40.588 1.00 87.69 953 THR A N 1
ATOM 7263 C CA . THR A 1 953 ? 4.668 -8.059 -41.569 1.00 87.69 953 THR A CA 1
ATOM 7264 C C . THR A 1 953 ? 5.514 -7.601 -42.759 1.00 87.69 953 THR A C 1
ATOM 7266 O O . THR A 1 953 ? 5.041 -7.590 -43.894 1.00 87.69 953 THR A O 1
ATOM 7269 N N . LEU A 1 954 ? 6.776 -7.241 -42.516 1.00 84.06 954 LEU A N 1
ATOM 7270 C CA . LEU A 1 954 ? 7.704 -6.800 -43.557 1.00 84.06 954 LEU A CA 1
ATOM 7271 C C . LEU A 1 954 ? 8.396 -7.960 -44.300 1.00 84.06 954 LEU A C 1
ATOM 7273 O O . LEU A 1 954 ? 8.994 -7.725 -45.350 1.00 84.06 954 LEU A O 1
ATOM 7277 N N . GLY A 1 955 ? 8.343 -9.189 -43.774 1.00 78.69 955 GLY A N 1
ATOM 7278 C CA . GLY A 1 955 ? 8.871 -10.389 -44.429 1.00 78.69 955 GLY A CA 1
ATOM 7279 C C . GLY A 1 955 ? 10.402 -10.471 -44.538 1.00 78.69 955 GLY A C 1
ATOM 7280 O O . GLY A 1 955 ? 10.903 -11.101 -45.468 1.00 78.69 955 GLY A O 1
ATOM 7281 N N . ASN A 1 956 ? 11.163 -9.859 -43.619 1.00 71.81 956 ASN A N 1
ATOM 7282 C CA . ASN A 1 956 ? 12.643 -9.799 -43.678 1.00 71.81 956 ASN A CA 1
ATOM 7283 C C . ASN A 1 956 ? 13.363 -10.908 -42.887 1.00 71.81 956 ASN A C 1
ATOM 7285 O O . ASN A 1 956 ? 14.529 -10.766 -42.521 1.00 71.81 956 ASN A O 1
ATOM 7289 N N . GLY A 1 957 ? 12.678 -12.022 -42.623 1.00 68.81 957 GLY A N 1
ATOM 7290 C CA . GLY A 1 957 ? 13.245 -13.212 -41.978 1.00 68.81 957 GLY A CA 1
ATOM 7291 C C . GLY A 1 957 ? 13.083 -13.270 -40.456 1.00 68.81 957 GLY A C 1
ATOM 7292 O O . GLY A 1 957 ? 13.138 -14.364 -39.895 1.00 68.81 957 GLY A O 1
ATOM 7293 N N . GLY A 1 958 ? 12.814 -12.143 -39.788 1.00 73.19 958 GLY A N 1
ATOM 7294 C CA . GLY A 1 958 ? 12.405 -12.136 -38.384 1.00 73.19 958 GLY A CA 1
ATOM 7295 C C . GLY A 1 958 ? 11.014 -12.749 -38.223 1.00 73.19 958 GLY A C 1
ATOM 7296 O O . GLY A 1 958 ? 10.040 -12.201 -38.732 1.00 73.19 958 GLY A O 1
ATOM 7297 N N . HIS A 1 959 ? 10.931 -13.885 -37.533 1.00 83.00 959 HIS A N 1
ATOM 7298 C CA . HIS A 1 959 ? 9.674 -14.538 -37.181 1.00 83.00 959 HIS A CA 1
ATOM 7299 C C . HIS A 1 959 ? 9.705 -15.017 -35.728 1.00 83.00 959 HIS A C 1
ATOM 7301 O O . HIS A 1 959 ? 10.766 -15.326 -35.169 1.00 83.00 959 HIS A O 1
ATOM 7307 N N . LEU A 1 960 ? 8.538 -15.054 -35.095 1.00 87.81 960 LEU A N 1
ATOM 7308 C CA . LEU A 1 960 ? 8.372 -15.513 -33.730 1.00 87.81 960 LEU A CA 1
ATOM 7309 C C . LEU A 1 960 ? 8.621 -17.028 -33.666 1.00 87.81 960 LEU A C 1
ATOM 7311 O O . LEU A 1 960 ? 7.929 -17.824 -34.297 1.00 87.81 960 LEU A O 1
ATOM 7315 N N . SER A 1 961 ? 9.618 -17.423 -32.880 1.00 89.12 961 SER A N 1
ATOM 7316 C CA . SER A 1 961 ? 10.050 -18.806 -32.689 1.00 89.12 961 SER A CA 1
ATOM 7317 C C . SER A 1 961 ? 10.390 -18.995 -31.216 1.00 89.12 961 SER A C 1
ATOM 7319 O O . SER A 1 961 ? 11.502 -18.715 -30.758 1.00 89.12 961 SER A O 1
ATOM 7321 N N . LEU A 1 962 ? 9.378 -19.404 -30.451 1.00 92.62 962 LEU A N 1
ATOM 7322 C CA . LEU A 1 962 ? 9.466 -19.537 -29.003 1.00 92.62 962 LEU A CA 1
ATOM 7323 C C . LEU A 1 962 ? 9.760 -20.981 -28.611 1.00 92.62 962 LEU A C 1
ATOM 7325 O O . LEU A 1 962 ? 9.004 -21.899 -28.929 1.00 92.62 962 LEU A O 1
ATOM 7329 N N . GLN A 1 963 ? 10.830 -21.161 -27.846 1.00 93.06 963 GLN A N 1
ATOM 7330 C CA . GLN A 1 963 ? 11.153 -22.410 -27.178 1.00 93.06 963 GLN A CA 1
ATOM 7331 C C . GLN A 1 963 ? 10.956 -22.256 -25.673 1.00 93.06 963 GLN A C 1
ATOM 7333 O O . GLN A 1 963 ? 11.343 -21.264 -25.059 1.00 93.06 963 GLN A O 1
ATOM 7338 N N . VAL A 1 964 ? 10.344 -23.267 -25.079 1.00 95.00 964 VAL A N 1
ATOM 7339 C CA . VAL A 1 964 ? 10.038 -23.349 -23.649 1.00 95.00 964 VAL A CA 1
ATOM 7340 C C . VAL A 1 964 ? 10.978 -24.338 -22.976 1.00 95.00 964 VAL A C 1
ATOM 7342 O O . VAL A 1 964 ? 11.069 -25.484 -23.413 1.00 95.00 964 VAL A O 1
ATOM 7345 N N . GLY A 1 965 ? 11.606 -23.912 -21.884 1.00 94.56 965 GLY A N 1
ATOM 7346 C CA . GLY A 1 965 ? 12.308 -24.766 -20.933 1.00 94.56 965 GLY A CA 1
ATOM 7347 C C . GLY A 1 965 ? 11.702 -24.622 -19.536 1.00 94.56 965 GLY A C 1
ATOM 7348 O O . GLY A 1 965 ? 11.305 -23.532 -19.129 1.00 94.56 965 GLY A O 1
ATOM 7349 N N . GLN A 1 966 ? 11.632 -25.714 -18.778 1.00 93.94 966 GLN A N 1
ATOM 7350 C CA . GLN A 1 966 ? 11.141 -25.704 -17.398 1.00 93.94 966 GLN A CA 1
ATOM 7351 C C . GLN A 1 966 ? 12.157 -26.354 -16.463 1.00 93.94 966 GLN A C 1
ATOM 7353 O O . GLN A 1 966 ? 12.606 -27.473 -16.714 1.00 93.94 966 GLN A O 1
ATOM 7358 N N . LEU A 1 967 ? 12.500 -25.655 -15.378 1.00 93.00 967 LEU A N 1
ATOM 7359 C CA . LEU A 1 967 ? 13.430 -26.136 -14.357 1.00 93.00 967 LEU A CA 1
ATOM 7360 C C . LEU A 1 967 ? 12.733 -26.317 -12.992 1.00 93.00 967 LEU A C 1
ATOM 7362 O O . LEU A 1 967 ? 11.865 -25.511 -12.646 1.00 93.00 967 LEU A O 1
ATOM 7366 N N . PRO A 1 968 ? 13.126 -27.331 -12.192 1.00 91.56 968 PRO A N 1
ATOM 7367 C CA . PRO A 1 968 ? 13.970 -28.458 -12.595 1.00 91.56 968 PRO A CA 1
ATOM 7368 C C . PRO A 1 968 ? 13.250 -29.338 -13.628 1.00 91.56 968 PRO A C 1
ATOM 7370 O O . PRO A 1 968 ? 12.041 -29.557 -13.538 1.00 91.56 968 PRO A O 1
ATOM 7373 N N . PHE A 1 969 ? 14.000 -29.845 -14.608 1.00 89.81 969 PHE A N 1
ATOM 7374 C CA . PHE A 1 969 ? 13.434 -30.693 -15.652 1.00 89.81 969 PHE A CA 1
ATOM 7375 C C . PHE A 1 969 ? 12.917 -32.007 -15.055 1.00 89.81 969 PHE A C 1
ATOM 7377 O O . PHE A 1 969 ? 13.622 -32.690 -14.313 1.00 89.81 969 PHE A O 1
ATOM 7384 N N . THR A 1 970 ? 11.671 -32.353 -15.368 1.00 88.31 970 THR A N 1
ATOM 7385 C CA . THR A 1 970 ? 11.054 -33.636 -15.023 1.00 88.31 970 THR A CA 1
ATOM 7386 C C . THR A 1 970 ? 10.421 -34.201 -16.290 1.00 88.31 970 THR A C 1
ATOM 7388 O O . THR A 1 970 ? 9.718 -33.489 -17.007 1.00 88.31 970 THR A O 1
ATOM 7391 N N . GLN A 1 971 ? 10.680 -35.473 -16.592 1.00 82.00 971 GLN A N 1
ATOM 7392 C CA . GLN A 1 971 ? 10.130 -36.108 -17.787 1.00 82.00 971 GLN A CA 1
ATOM 7393 C C . GLN A 1 971 ? 8.595 -36.156 -17.694 1.00 82.00 971 GLN A C 1
ATOM 7395 O O . GLN A 1 971 ? 8.060 -36.495 -16.642 1.00 82.00 971 GLN A O 1
ATOM 7400 N N . GLN A 1 972 ? 7.902 -35.833 -18.793 1.00 80.62 972 GLN A N 1
ATOM 7401 C CA . GLN A 1 972 ? 6.429 -35.765 -18.874 1.00 80.62 972 GLN A CA 1
ATOM 7402 C C . GLN A 1 972 ? 5.769 -34.662 -18.023 1.00 80.62 972 GLN A C 1
ATOM 7404 O O . GLN A 1 972 ? 4.550 -34.681 -17.847 1.00 80.62 972 GLN A O 1
ATOM 7409 N N . ASP A 1 973 ? 6.535 -33.695 -17.508 1.00 86.31 973 ASP A N 1
ATOM 7410 C CA . ASP A 1 973 ? 5.954 -32.521 -16.852 1.00 86.31 973 ASP A CA 1
ATOM 7411 C C . ASP A 1 973 ? 5.181 -31.661 -17.864 1.00 86.31 973 ASP A C 1
ATOM 7413 O O . ASP A 1 973 ? 5.500 -31.634 -19.056 1.00 86.31 973 ASP A O 1
ATOM 7417 N N . ARG A 1 974 ? 4.166 -30.939 -17.390 1.00 89.56 974 ARG A N 1
ATOM 7418 C CA . ARG A 1 974 ? 3.463 -29.938 -18.197 1.00 89.56 974 ARG A CA 1
ATOM 7419 C C . ARG A 1 974 ? 4.033 -28.566 -17.873 1.00 89.56 974 ARG A C 1
ATOM 7421 O O . ARG A 1 974 ? 4.351 -28.265 -16.722 1.00 89.56 974 ARG A O 1
ATOM 7428 N N . TRP A 1 975 ? 4.149 -27.720 -18.887 1.00 93.00 975 TRP A N 1
ATOM 7429 C CA . TRP A 1 975 ? 4.583 -26.346 -18.699 1.00 93.00 975 TRP A CA 1
ATOM 7430 C C . TRP A 1 975 ? 3.633 -25.598 -17.755 1.00 93.00 975 TRP A C 1
ATOM 7432 O O . TRP A 1 975 ? 2.434 -25.513 -18.023 1.00 93.00 975 TRP A O 1
ATOM 7442 N N . VAL A 1 976 ? 4.167 -25.043 -16.662 1.00 91.19 976 VAL A N 1
ATOM 7443 C CA . VAL A 1 976 ? 3.379 -24.410 -15.588 1.00 91.19 976 VAL A CA 1
ATOM 7444 C C . VAL A 1 976 ? 2.613 -23.164 -16.017 1.00 91.19 976 VAL A C 1
ATOM 7446 O O . VAL A 1 976 ? 1.696 -22.754 -15.317 1.00 91.19 976 VAL A O 1
ATOM 7449 N N . ALA A 1 977 ? 2.964 -22.569 -17.158 1.00 90.81 977 ALA A N 1
ATOM 7450 C CA . ALA A 1 977 ? 2.230 -21.429 -17.695 1.00 90.81 977 ALA A CA 1
ATOM 7451 C C . ALA A 1 977 ? 0.948 -21.829 -18.450 1.00 90.81 977 ALA A C 1
ATOM 7453 O O . ALA A 1 977 ? 0.172 -20.965 -18.861 1.00 90.81 977 ALA A O 1
ATOM 7454 N N . LEU A 1 978 ? 0.721 -23.132 -18.658 1.00 89.88 978 LEU A N 1
ATOM 7455 C CA . LEU A 1 978 ? -0.515 -23.656 -19.226 1.00 89.88 978 LEU A CA 1
ATOM 7456 C C . LEU A 1 978 ? -1.482 -24.079 -18.115 1.00 89.88 978 LEU A C 1
ATOM 7458 O O . LEU A 1 978 ? -1.041 -24.518 -17.052 1.00 89.88 978 LEU A O 1
ATOM 7462 N N . PRO A 1 979 ? -2.804 -24.034 -18.370 1.00 84.62 979 PRO A N 1
ATOM 7463 C CA . PRO A 1 979 ? -3.784 -24.586 -17.446 1.00 84.62 979 PRO A CA 1
ATOM 7464 C C . PRO A 1 979 ? -3.446 -26.037 -17.092 1.00 84.62 979 PRO A C 1
ATOM 7466 O O . PRO A 1 979 ? -3.170 -26.854 -17.981 1.00 84.62 979 PRO A O 1
ATOM 7469 N N . SER A 1 980 ? -3.484 -26.363 -15.800 1.00 78.62 980 SER A N 1
ATOM 7470 C CA . SER A 1 980 ? -3.334 -27.743 -15.354 1.00 78.62 980 SER A CA 1
ATOM 7471 C C . SER A 1 980 ? -4.521 -28.592 -15.821 1.00 78.62 980 SER A C 1
ATOM 7473 O O . SER A 1 980 ? -5.626 -28.094 -16.051 1.00 78.62 980 SER A O 1
ATOM 7475 N N . GLY A 1 981 ? -4.293 -29.896 -16.007 1.00 72.19 981 GLY A N 1
ATOM 7476 C CA . GLY A 1 981 ? -5.387 -30.822 -16.293 1.00 72.19 981 GLY A CA 1
ATOM 7477 C C . GLY A 1 981 ? -6.377 -30.897 -15.119 1.00 72.19 981 GLY A C 1
ATOM 7478 O O . GLY A 1 981 ? -5.980 -30.656 -13.974 1.00 72.19 981 GLY A O 1
ATOM 7479 N N . PRO A 1 982 ? -7.650 -31.263 -15.363 1.00 56.03 982 PRO A N 1
ATOM 7480 C CA . PRO A 1 982 ? -8.598 -31.518 -14.282 1.00 56.03 982 PRO A CA 1
ATOM 7481 C C . PRO A 1 982 ? -8.016 -32.609 -13.368 1.00 56.03 982 PRO A C 1
ATOM 7483 O O . PRO A 1 982 ? -7.726 -33.707 -13.832 1.00 56.03 982 PRO A O 1
ATOM 7486 N N . ASN A 1 983 ? -7.808 -32.284 -12.087 1.00 62.50 983 ASN A N 1
ATOM 7487 C CA . ASN A 1 983 ? -7.157 -33.097 -11.039 1.00 62.50 983 ASN A CA 1
ATOM 7488 C C . ASN A 1 983 ? -5.617 -33.088 -10.970 1.00 62.50 983 ASN A C 1
ATOM 7490 O O . ASN A 1 983 ? -5.053 -33.867 -10.202 1.00 62.50 983 ASN A O 1
ATOM 7494 N N . GLN A 1 984 ? -4.918 -32.202 -11.687 1.00 71.62 984 GLN A N 1
ATOM 7495 C CA . GLN A 1 984 ? -3.465 -32.047 -11.541 1.00 71.62 984 GLN A CA 1
ATOM 7496 C C . GLN A 1 984 ? -3.122 -30.784 -10.733 1.00 71.62 984 GLN A C 1
ATOM 7498 O O . GLN A 1 984 ? -3.462 -29.666 -11.126 1.00 71.62 984 GLN A O 1
ATOM 7503 N N . SER A 1 985 ? -2.453 -30.958 -9.589 1.00 73.75 985 SER A N 1
ATOM 7504 C CA . SER A 1 985 ? -1.952 -29.846 -8.772 1.00 73.75 985 SER A CA 1
ATOM 7505 C C . SER A 1 985 ? -0.754 -29.175 -9.439 1.00 73.75 985 SER A C 1
ATOM 7507 O O . SER A 1 985 ? 0.140 -29.872 -9.921 1.00 73.75 985 SER A O 1
ATOM 7509 N N . ILE A 1 986 ? -0.695 -27.843 -9.410 1.00 80.06 986 ILE A N 1
ATOM 7510 C CA . ILE A 1 986 ? 0.440 -27.099 -9.965 1.00 80.06 986 ILE A CA 1
ATOM 7511 C C . ILE A 1 986 ? 1.693 -27.364 -9.108 1.00 80.06 986 ILE A C 1
ATOM 7513 O O . ILE A 1 986 ? 1.650 -27.160 -7.890 1.00 80.06 986 ILE A O 1
ATOM 7517 N N . PRO A 1 987 ? 2.801 -27.837 -9.706 1.00 80.75 987 PRO A N 1
ATOM 7518 C CA . PRO A 1 987 ? 4.035 -28.110 -8.977 1.00 80.75 987 PRO A CA 1
ATOM 7519 C C . PRO A 1 987 ? 4.676 -26.819 -8.441 1.00 80.75 987 PRO A C 1
ATOM 7521 O O . PRO A 1 987 ? 4.704 -25.791 -9.114 1.00 80.75 987 PRO A O 1
ATOM 7524 N N . ARG A 1 988 ? 5.214 -26.880 -7.216 1.00 82.62 988 ARG A N 1
ATOM 7525 C CA . ARG A 1 988 ? 5.922 -25.761 -6.564 1.00 82.62 988 ARG A CA 1
ATOM 7526 C C . ARG A 1 988 ? 7.365 -25.636 -7.063 1.00 82.62 988 ARG A C 1
ATOM 7528 O O . ARG A 1 988 ? 7.955 -26.626 -7.494 1.00 82.62 988 ARG A O 1
ATOM 7535 N N . GLY A 1 989 ? 7.937 -24.433 -6.949 1.00 81.75 989 GLY A N 1
ATOM 7536 C CA . GLY A 1 989 ? 9.363 -24.188 -7.208 1.00 81.75 989 GLY A CA 1
ATOM 7537 C C . GLY A 1 989 ? 9.766 -24.373 -8.673 1.00 81.75 989 GLY A C 1
ATOM 7538 O O . GLY A 1 989 ? 10.883 -24.800 -8.961 1.00 81.75 989 GLY A O 1
ATOM 7539 N N . ARG A 1 990 ? 8.839 -24.123 -9.606 1.00 87.62 990 ARG A N 1
ATOM 7540 C CA . ARG A 1 990 ? 9.102 -24.208 -11.044 1.00 87.62 990 ARG A CA 1
ATOM 7541 C C . ARG A 1 990 ? 9.553 -22.859 -11.591 1.00 87.62 990 ARG A C 1
ATOM 7543 O O . ARG A 1 990 ? 8.930 -21.832 -11.326 1.00 87.62 990 ARG A O 1
ATOM 7550 N N . LEU A 1 991 ? 10.608 -22.897 -12.399 1.00 93.00 991 LEU A N 1
ATOM 7551 C CA . LEU A 1 991 ? 11.050 -21.789 -13.236 1.00 93.00 991 LEU A CA 1
ATOM 7552 C C . LEU A 1 991 ? 10.650 -22.073 -14.684 1.00 93.00 991 LEU A C 1
ATOM 7554 O O . LEU A 1 991 ? 11.094 -23.057 -15.276 1.00 93.00 991 LEU A O 1
ATOM 7558 N N . SER A 1 992 ? 9.829 -21.191 -15.242 1.00 95.19 992 SER A N 1
ATOM 7559 C CA . SER A 1 992 ? 9.431 -21.178 -16.645 1.00 95.19 992 SER A CA 1
ATOM 7560 C C . SER A 1 992 ? 10.366 -20.266 -17.436 1.00 95.19 992 SER A C 1
ATOM 7562 O O . SER A 1 992 ? 10.328 -19.047 -17.270 1.00 95.19 992 SER A O 1
ATOM 7564 N N . LEU A 1 993 ? 11.151 -20.843 -18.340 1.00 96.38 993 LEU A N 1
ATOM 7565 C CA . LEU A 1 993 ? 11.990 -20.125 -19.295 1.00 96.38 993 LEU A CA 1
ATOM 7566 C C . LEU A 1 993 ? 11.309 -20.135 -20.664 1.00 96.38 993 LEU A C 1
ATOM 7568 O O . LEU A 1 993 ? 11.035 -21.203 -21.209 1.00 96.38 993 LEU A O 1
ATOM 7572 N N . VAL A 1 994 ? 11.059 -18.960 -21.234 1.00 96.25 994 VAL A N 1
ATOM 7573 C CA . VAL A 1 994 ? 10.579 -18.823 -22.614 1.00 96.25 994 VAL A CA 1
ATOM 7574 C C . VAL A 1 994 ? 11.607 -18.029 -23.400 1.00 96.25 994 VAL A C 1
ATOM 7576 O O . VAL A 1 994 ? 11.868 -16.870 -23.087 1.00 96.25 994 VAL A O 1
ATOM 7579 N N . ALA A 1 995 ? 12.202 -18.664 -24.404 1.00 94.50 995 ALA A N 1
ATOM 7580 C CA . ALA A 1 995 ? 13.256 -18.094 -25.224 1.00 94.50 995 ALA A CA 1
ATOM 7581 C C . ALA A 1 995 ? 12.779 -17.895 -26.663 1.00 94.50 995 ALA A C 1
ATOM 7583 O O . ALA A 1 995 ? 12.387 -18.857 -27.321 1.00 94.50 995 ALA A O 1
ATOM 7584 N N . GLN A 1 996 ? 12.881 -16.672 -27.174 1.00 92.81 996 GLN A N 1
ATOM 7585 C CA . GLN A 1 996 ? 12.889 -16.430 -28.613 1.00 92.81 996 GLN A CA 1
ATOM 7586 C C . GLN A 1 996 ? 14.242 -16.878 -29.175 1.00 92.81 996 GLN A C 1
ATOM 7588 O O . GLN A 1 996 ? 15.291 -16.424 -28.706 1.00 92.81 996 GLN A O 1
ATOM 7593 N N . VAL A 1 997 ? 14.215 -17.739 -30.191 1.00 88.31 997 VAL A N 1
ATOM 7594 C CA . VAL A 1 997 ? 15.411 -18.230 -30.887 1.00 88.31 997 VAL A CA 1
ATOM 7595 C C . VAL A 1 997 ? 15.381 -17.721 -32.333 1.00 88.31 997 VAL A C 1
ATOM 7597 O O . VAL A 1 997 ? 14.606 -18.227 -33.137 1.00 88.31 997 VAL A O 1
ATOM 7600 N N . PRO A 1 998 ? 16.197 -16.713 -32.693 1.00 73.31 998 PRO A N 1
ATOM 7601 C CA . PRO A 1 998 ? 16.146 -16.074 -34.014 1.00 73.31 998 PRO A CA 1
ATOM 7602 C C . PRO A 1 998 ? 16.738 -16.892 -35.172 1.00 73.31 998 PRO A C 1
ATOM 7604 O O . PRO A 1 998 ? 16.753 -16.404 -36.297 1.00 73.31 998 PRO A O 1
ATOM 7607 N N . ALA A 1 999 ? 17.297 -18.077 -34.909 1.00 65.75 999 ALA A N 1
ATOM 7608 C CA . ALA A 1 999 ? 17.981 -18.898 -35.904 1.00 65.75 999 ALA A CA 1
ATOM 7609 C C . ALA A 1 999 ? 17.231 -20.212 -36.150 1.00 65.75 999 ALA A C 1
ATOM 7611 O O . ALA A 1 999 ? 16.768 -20.848 -35.207 1.00 65.75 999 ALA A O 1
ATOM 7612 N N . ASP A 1 1000 ? 17.240 -20.681 -37.400 1.00 63.12 1000 ASP A N 1
ATOM 7613 C CA . ASP A 1 1000 ? 16.720 -22.005 -37.784 1.00 63.12 1000 ASP A CA 1
ATOM 7614 C C . ASP A 1 1000 ? 17.534 -23.169 -37.178 1.00 63.12 1000 ASP A C 1
ATOM 7616 O O . ASP A 1 1000 ? 17.170 -24.340 -37.302 1.00 63.12 1000 ASP A O 1
ATOM 7620 N N . GLN A 1 1001 ? 18.666 -22.864 -36.533 1.00 66.31 1001 GLN A N 1
ATOM 7621 C CA . GLN A 1 1001 ? 19.514 -23.835 -35.851 1.00 66.31 1001 GLN A CA 1
ATOM 7622 C C . GLN A 1 1001 ? 19.206 -23.874 -34.346 1.00 66.31 1001 GLN A C 1
ATOM 7624 O O . GLN A 1 1001 ? 19.104 -22.822 -33.711 1.00 66.31 1001 GLN A O 1
ATOM 7629 N N . PRO A 1 1002 ? 19.117 -25.071 -33.739 1.00 72.19 1002 PRO A N 1
ATOM 7630 C CA . PRO A 1 1002 ? 18.862 -25.206 -32.310 1.00 72.19 1002 PRO A CA 1
ATOM 7631 C C . PRO A 1 1002 ? 20.023 -24.648 -31.474 1.00 72.19 1002 PRO A C 1
ATOM 7633 O O . PRO A 1 1002 ? 21.196 -24.842 -31.805 1.00 72.19 1002 PRO A O 1
ATOM 7636 N N . ILE A 1 1003 ? 19.700 -23.996 -30.352 1.00 84.88 1003 ILE A N 1
ATOM 7637 C CA . ILE A 1 1003 ? 20.697 -23.482 -29.406 1.00 84.88 1003 ILE A CA 1
ATOM 7638 C C . ILE A 1 1003 ? 21.458 -24.644 -28.759 1.00 84.88 1003 ILE A C 1
ATOM 7640 O O . ILE A 1 1003 ? 20.876 -25.584 -28.217 1.00 84.88 1003 ILE A O 1
ATOM 7644 N N . ARG A 1 1004 ? 22.787 -24.554 -28.794 1.00 88.12 1004 ARG A N 1
ATOM 7645 C CA . ARG A 1 1004 ? 23.712 -25.510 -28.183 1.00 88.12 1004 ARG A CA 1
ATOM 7646 C C . ARG A 1 1004 ? 24.197 -24.977 -26.840 1.00 88.12 1004 ARG A C 1
ATOM 7648 O O . ARG A 1 1004 ? 25.113 -24.166 -26.789 1.00 88.12 1004 ARG A O 1
ATOM 7655 N N . PHE A 1 1005 ? 23.573 -25.432 -25.752 1.00 90.69 1005 PHE A N 1
ATOM 7656 C CA . PHE A 1 1005 ? 23.893 -24.986 -24.387 1.00 90.69 1005 PHE A CA 1
ATOM 7657 C C . PHE A 1 1005 ? 25.271 -25.450 -23.885 1.00 90.69 1005 PHE A C 1
ATOM 7659 O O . PHE A 1 1005 ? 25.763 -24.925 -22.891 1.00 90.69 1005 PHE A O 1
ATOM 7666 N N . ASP A 1 1006 ? 25.897 -26.418 -24.564 1.00 89.81 1006 ASP A N 1
ATOM 7667 C CA . ASP A 1 1006 ? 27.266 -26.887 -24.316 1.00 89.81 1006 ASP A CA 1
ATOM 7668 C C . ASP A 1 1006 ? 28.347 -25.981 -24.932 1.00 89.81 1006 ASP A C 1
ATOM 7670 O O . ASP A 1 1006 ? 29.537 -26.175 -24.681 1.00 89.81 1006 ASP A O 1
ATOM 7674 N N . GLN A 1 1007 ? 27.947 -24.987 -25.725 1.00 88.81 1007 GLN A N 1
ATOM 7675 C CA . GLN A 1 1007 ? 28.829 -23.982 -26.310 1.00 88.81 1007 GLN A CA 1
ATOM 7676 C C . GLN A 1 1007 ? 28.579 -22.613 -25.666 1.00 88.81 1007 GLN A C 1
ATOM 7678 O O . GLN A 1 1007 ? 27.515 -22.391 -25.081 1.00 88.81 1007 GLN A O 1
ATOM 7683 N N . PRO A 1 1008 ? 29.532 -21.666 -25.768 1.00 88.69 1008 PRO A N 1
ATOM 7684 C CA . PRO A 1 1008 ? 29.259 -20.291 -25.389 1.00 88.69 1008 PRO A CA 1
ATOM 7685 C C . PRO A 1 1008 ? 28.030 -19.765 -26.140 1.00 88.69 1008 PRO A C 1
ATOM 7687 O O . PRO A 1 1008 ? 27.830 -20.067 -27.320 1.00 88.69 1008 PRO A O 1
ATOM 7690 N N . LEU A 1 1009 ? 27.221 -18.951 -25.471 1.00 90.12 1009 LEU A N 1
ATOM 7691 C CA . LEU A 1 1009 ? 26.077 -18.275 -26.081 1.00 90.12 1009 LEU A CA 1
ATOM 7692 C C . LEU A 1 1009 ? 25.951 -16.846 -25.562 1.00 90.12 1009 LEU A C 1
ATOM 7694 O O . LEU A 1 1009 ? 26.667 -16.446 -24.650 1.00 90.12 1009 LEU A O 1
ATOM 7698 N N . THR A 1 1010 ? 25.070 -16.055 -26.159 1.00 91.25 1010 THR A N 1
ATOM 7699 C CA . THR A 1 1010 ? 24.723 -14.710 -25.676 1.00 91.25 1010 THR A CA 1
ATOM 7700 C C . THR A 1 1010 ? 23.207 -14.579 -25.614 1.00 91.25 1010 THR A C 1
ATOM 7702 O O . THR A 1 1010 ? 22.488 -15.368 -26.226 1.00 91.25 1010 THR A O 1
ATOM 7705 N N . GLY A 1 1011 ? 22.683 -13.593 -24.891 1.00 91.56 1011 GLY A N 1
ATOM 7706 C CA . GLY A 1 1011 ? 21.244 -13.371 -24.906 1.00 91.56 1011 GLY A CA 1
ATOM 7707 C C . GLY A 1 1011 ? 20.777 -12.157 -24.128 1.00 91.56 1011 GLY A C 1
ATOM 7708 O O . GLY A 1 1011 ? 21.548 -11.506 -23.423 1.00 91.56 1011 GLY A O 1
ATOM 7709 N N . LEU A 1 1012 ? 19.492 -11.867 -24.290 1.00 94.75 1012 LEU A N 1
ATOM 7710 C CA . LEU A 1 1012 ? 18.785 -10.749 -23.682 1.00 94.75 1012 LEU A CA 1
ATOM 7711 C C . LEU A 1 1012 ? 17.758 -11.256 -22.681 1.00 94.75 1012 LEU A C 1
ATOM 7713 O O . LEU A 1 1012 ? 16.973 -12.142 -23.014 1.00 94.75 1012 LEU A O 1
ATOM 7717 N N . LEU A 1 1013 ? 17.716 -10.655 -21.494 1.00 95.88 1013 LEU A N 1
ATOM 7718 C CA . LEU A 1 1013 ? 16.555 -10.774 -20.620 1.00 95.88 1013 LEU A CA 1
ATOM 7719 C C . LEU A 1 1013 ? 15.559 -9.687 -21.009 1.00 95.88 1013 LEU A C 1
ATOM 7721 O O . LEU A 1 1013 ? 15.876 -8.498 -20.932 1.00 95.88 1013 LEU A O 1
ATOM 7725 N N . ILE A 1 1014 ? 14.371 -10.110 -21.427 1.00 96.06 1014 ILE A N 1
ATOM 7726 C CA . ILE A 1 1014 ? 13.299 -9.220 -21.867 1.00 96.06 1014 ILE A CA 1
ATOM 7727 C C . ILE A 1 1014 ? 12.418 -8.820 -20.691 1.00 96.06 1014 ILE A C 1
ATOM 7729 O O . ILE A 1 1014 ? 12.106 -7.642 -20.527 1.00 96.06 1014 ILE A O 1
ATOM 7733 N N . ASP A 1 1015 ? 12.008 -9.803 -19.889 1.00 95.69 1015 ASP A N 1
ATOM 7734 C CA . ASP A 1 1015 ? 11.175 -9.582 -18.712 1.00 95.69 1015 ASP A CA 1
ATOM 7735 C C . ASP A 1 1015 ? 11.297 -10.753 -17.719 1.00 95.69 1015 ASP A C 1
ATOM 7737 O O . ASP A 1 1015 ? 11.571 -11.892 -18.109 1.00 95.69 1015 ASP A O 1
ATOM 7741 N N . GLU A 1 1016 ? 11.075 -10.472 -16.438 1.00 94.50 1016 GLU A N 1
ATOM 7742 C CA . GLU A 1 1016 ? 11.034 -11.448 -15.347 1.00 94.50 1016 GLU A CA 1
ATOM 7743 C C . GLU A 1 1016 ? 9.923 -11.072 -14.361 1.00 94.50 1016 GLU A C 1
ATOM 7745 O O . GLU A 1 1016 ? 9.771 -9.909 -13.975 1.00 94.50 1016 GLU A O 1
ATOM 7750 N N . TRP A 1 1017 ? 9.126 -12.057 -13.948 1.00 93.62 1017 TRP A N 1
ATOM 7751 C CA . TRP A 1 1017 ? 8.113 -11.864 -12.914 1.00 93.62 1017 TRP A CA 1
ATOM 7752 C C . TRP A 1 1017 ? 7.805 -13.150 -12.161 1.00 93.62 1017 TRP A C 1
ATOM 7754 O O . TRP A 1 1017 ? 8.062 -14.258 -12.634 1.00 93.62 1017 TRP A O 1
ATOM 7764 N N . VAL A 1 1018 ? 7.220 -12.979 -10.978 1.00 90.75 1018 VAL A N 1
ATOM 7765 C CA . VAL A 1 1018 ? 6.630 -14.069 -10.205 1.00 90.75 1018 VAL A CA 1
ATOM 7766 C C . VAL A 1 1018 ? 5.118 -13.956 -10.311 1.00 90.75 1018 VAL A C 1
ATOM 7768 O O . VAL A 1 1018 ? 4.533 -12.950 -9.911 1.00 90.75 1018 VAL A O 1
ATOM 7771 N N . GLU A 1 1019 ? 4.487 -14.980 -10.865 1.00 87.38 1019 GLU A N 1
ATOM 7772 C CA . GLU A 1 1019 ? 3.041 -15.142 -10.858 1.00 87.38 1019 GLU A CA 1
ATOM 7773 C C . GLU A 1 1019 ? 2.643 -15.960 -9.631 1.00 87.38 1019 GLU A C 1
ATOM 7775 O O . GLU A 1 1019 ? 3.199 -17.026 -9.380 1.00 87.38 1019 GLU A O 1
ATOM 7780 N N . VAL A 1 1020 ? 1.701 -15.461 -8.833 1.00 86.12 1020 VAL A N 1
ATOM 7781 C CA . VAL A 1 1020 ? 1.196 -16.196 -7.670 1.00 86.12 1020 VAL A CA 1
ATOM 7782 C C . VAL A 1 1020 ? -0.107 -16.860 -8.065 1.00 86.12 1020 VAL A C 1
ATOM 7784 O O . VAL A 1 1020 ? -1.122 -16.182 -8.217 1.00 86.12 1020 VAL A O 1
ATOM 7787 N N . VAL A 1 1021 ? -0.089 -18.186 -8.189 1.00 84.50 1021 VAL A N 1
ATOM 7788 C CA . VAL A 1 1021 ? -1.322 -18.964 -8.297 1.00 84.50 1021 VAL A CA 1
ATOM 7789 C C . VAL A 1 1021 ? -1.976 -18.969 -6.916 1.00 84.50 1021 VAL A C 1
ATOM 7791 O O . VAL A 1 1021 ? -1.388 -19.549 -5.995 1.00 84.50 1021 VAL A O 1
ATOM 7794 N N . PRO A 1 1022 ? -3.156 -18.345 -6.739 1.00 82.94 1022 PRO A N 1
ATOM 7795 C CA . PRO A 1 1022 ? -3.799 -18.270 -5.435 1.00 82.94 1022 PRO A CA 1
ATOM 7796 C C . PRO A 1 1022 ? -4.147 -19.660 -4.905 1.00 82.94 1022 PRO A C 1
ATOM 7798 O O . PRO A 1 1022 ? -4.514 -20.558 -5.669 1.00 82.94 1022 PRO A O 1
ATOM 7801 N N . SER A 1 1023 ? -4.078 -19.829 -3.589 1.00 82.94 1023 SER A N 1
ATOM 7802 C CA . SER A 1 1023 ? -4.605 -21.025 -2.940 1.00 82.94 1023 SER A CA 1
ATOM 7803 C C . SER A 1 1023 ? -6.117 -21.142 -3.193 1.00 82.94 1023 SER A C 1
ATOM 7805 O O . SER A 1 1023 ? -6.825 -20.134 -3.187 1.00 82.94 1023 SER A O 1
ATOM 7807 N N . PRO A 1 1024 ? -6.660 -22.362 -3.364 1.00 78.50 1024 PRO A N 1
ATOM 7808 C CA . PRO A 1 1024 ? -8.102 -22.558 -3.541 1.00 78.50 1024 PRO A CA 1
ATOM 7809 C C . PRO A 1 1024 ? -8.910 -22.238 -2.272 1.00 78.50 1024 PRO A C 1
ATOM 7811 O O . PRO A 1 1024 ? -10.130 -22.119 -2.332 1.00 78.50 1024 PRO A O 1
ATOM 7814 N N . GLN A 1 1025 ? -8.240 -22.134 -1.122 1.00 83.25 1025 GLN A N 1
ATOM 7815 C CA . GLN A 1 1025 ? -8.819 -21.793 0.172 1.00 83.25 1025 GLN A CA 1
ATOM 7816 C C . GLN A 1 1025 ? -7.914 -20.774 0.868 1.00 83.25 1025 GLN A C 1
ATOM 7818 O O . GLN A 1 1025 ? -6.693 -20.923 0.843 1.00 83.25 1025 GLN A O 1
ATOM 7823 N N . GLU A 1 1026 ? -8.516 -19.765 1.497 1.00 84.00 1026 GLU A N 1
ATOM 7824 C CA . GLU A 1 1026 ? -7.818 -18.708 2.232 1.00 84.00 1026 GLU A CA 1
ATOM 7825 C C . GLU A 1 1026 ? -8.401 -18.562 3.638 1.00 84.00 1026 GLU A C 1
ATOM 7827 O O . GLU A 1 1026 ? -9.618 -18.616 3.836 1.00 84.00 1026 GLU A O 1
ATOM 7832 N N . THR A 1 1027 ? -7.532 -18.323 4.618 1.00 86.12 1027 THR A N 1
ATOM 7833 C CA . THR A 1 1027 ? -7.951 -18.058 5.997 1.00 86.12 1027 THR A CA 1
ATOM 7834 C C . THR A 1 1027 ? -8.264 -16.573 6.171 1.00 86.12 1027 THR A C 1
ATOM 7836 O O . THR A 1 1027 ? -7.363 -15.745 6.308 1.00 86.12 1027 THR A O 1
ATOM 7839 N N . THR A 1 1028 ? -9.554 -16.238 6.204 1.00 89.81 1028 THR A N 1
ATOM 7840 C CA . THR A 1 1028 ? -10.033 -14.878 6.517 1.00 89.81 1028 THR A CA 1
ATOM 7841 C C . THR A 1 1028 ? -10.184 -14.657 8.026 1.00 89.81 1028 THR A C 1
ATOM 7843 O O . THR A 1 1028 ? -10.081 -15.596 8.817 1.00 89.81 1028 THR A O 1
ATOM 7846 N N . GLY A 1 1029 ? -10.398 -13.409 8.447 1.00 88.00 1029 GLY A N 1
ATOM 7847 C CA . GLY A 1 1029 ? -10.636 -13.054 9.846 1.00 88.00 1029 GLY A CA 1
ATOM 7848 C C . GLY A 1 1029 ? -12.016 -12.437 10.057 1.00 88.00 1029 GLY A C 1
ATOM 7849 O O . GLY A 1 1029 ? -12.575 -11.810 9.162 1.00 88.00 1029 GLY A O 1
ATOM 7850 N N . VAL A 1 1030 ? -12.571 -12.590 11.257 1.00 87.94 1030 VAL A N 1
ATOM 7851 C CA . VAL A 1 1030 ? -13.736 -11.820 11.705 1.00 87.94 1030 VAL A CA 1
ATOM 7852 C C . VAL A 1 1030 ? -13.419 -11.255 13.078 1.00 87.94 1030 VAL A C 1
ATOM 7854 O O . VAL A 1 1030 ? -12.989 -11.985 13.968 1.00 87.94 1030 VAL A O 1
ATOM 7857 N N . THR A 1 1031 ? -13.638 -9.955 13.250 1.00 86.06 1031 THR A N 1
ATOM 7858 C CA . THR A 1 1031 ? -13.581 -9.297 14.556 1.00 86.06 1031 THR A CA 1
ATOM 7859 C C . THR A 1 1031 ? -15.002 -9.005 15.020 1.00 86.06 1031 THR A C 1
ATOM 7861 O O . THR A 1 1031 ? -15.789 -8.425 14.273 1.00 86.06 1031 THR A O 1
ATOM 7864 N N . PHE A 1 1032 ? -15.354 -9.407 16.238 1.00 78.00 1032 PHE A N 1
ATOM 7865 C CA . PHE A 1 1032 ? -16.695 -9.212 16.793 1.00 78.00 1032 PHE A CA 1
ATOM 7866 C C . PHE A 1 1032 ? -16.697 -8.102 17.837 1.00 78.00 1032 PHE A C 1
ATOM 7868 O O . PHE A 1 1032 ? -15.770 -7.988 18.644 1.00 78.00 1032 PHE A O 1
ATOM 7875 N N . HIS A 1 1033 ? -17.782 -7.328 17.895 1.00 65.88 1033 HIS A N 1
ATOM 7876 C CA . HIS A 1 1033 ? -18.112 -6.639 19.130 1.00 65.88 1033 HIS A CA 1
ATOM 7877 C C . HIS A 1 1033 ? -18.759 -7.610 20.110 1.00 65.88 1033 HIS A C 1
ATOM 7879 O O . HIS A 1 1033 ? -19.959 -7.861 20.042 1.00 65.88 1033 HIS A O 1
ATOM 7885 N N . TYR A 1 1034 ? -17.970 -8.115 21.052 1.00 54.56 1034 TYR A N 1
ATOM 7886 C CA . TYR A 1 1034 ? -18.512 -8.780 22.225 1.00 54.56 1034 TYR A CA 1
ATOM 7887 C C . TYR A 1 1034 ? -18.447 -7.823 23.415 1.00 54.56 1034 TYR A C 1
ATOM 7889 O O . TYR A 1 1034 ? -17.360 -7.477 23.879 1.00 54.56 1034 TYR A O 1
ATOM 7897 N N . ASP A 1 1035 ? -19.610 -7.366 23.878 1.00 49.28 1035 ASP A N 1
ATOM 7898 C CA . ASP A 1 1035 ? -19.739 -6.644 25.143 1.00 49.28 1035 ASP A CA 1
ATOM 7899 C C . ASP A 1 1035 ? -19.629 -7.699 26.254 1.00 49.28 1035 ASP A C 1
ATOM 7901 O O . ASP A 1 1035 ? -20.603 -8.361 26.621 1.00 49.28 1035 ASP A O 1
ATOM 7905 N N . GLY A 1 1036 ? -18.397 -7.977 26.690 1.00 46.44 1036 GLY A N 1
ATOM 7906 C CA . GLY A 1 1036 ? -18.157 -8.912 27.785 1.00 46.44 1036 GLY A CA 1
ATOM 7907 C C . GLY A 1 1036 ? -18.893 -8.454 29.049 1.00 46.44 1036 GLY A C 1
ATOM 7908 O O . GLY A 1 1036 ? -19.081 -7.252 29.242 1.00 46.44 1036 GLY A O 1
ATOM 7909 N N . PRO A 1 1037 ? -19.322 -9.368 29.940 1.00 41.06 1037 PRO A N 1
ATOM 7910 C CA . PRO A 1 1037 ? -19.931 -8.954 31.195 1.00 41.06 1037 PRO A CA 1
ATOM 7911 C C . PRO A 1 1037 ? -18.958 -8.029 31.942 1.00 41.06 1037 PRO A C 1
ATOM 7913 O O . PRO A 1 1037 ? -17.854 -8.444 32.291 1.00 41.06 1037 PRO A O 1
ATOM 7916 N N . ASN A 1 1038 ? -19.378 -6.783 32.197 1.00 38.28 1038 ASN A N 1
ATOM 7917 C CA . ASN A 1 1038 ? -18.652 -5.721 32.924 1.00 38.28 1038 ASN A CA 1
ATOM 7918 C C . ASN A 1 1038 ? -18.350 -6.066 34.405 1.00 38.28 1038 ASN A C 1
ATOM 7920 O O . ASN A 1 1038 ? -18.214 -5.188 35.254 1.00 38.28 1038 ASN A O 1
ATOM 7924 N N . SER A 1 1039 ? -18.284 -7.348 34.753 1.00 40.84 1039 SER A N 1
ATOM 7925 C CA . SER A 1 1039 ? -18.229 -7.869 36.114 1.00 40.84 1039 SER A CA 1
ATOM 7926 C C . SER A 1 1039 ? -17.010 -8.773 36.297 1.00 40.84 1039 SER A C 1
ATOM 7928 O O . SER A 1 1039 ? -17.138 -9.943 36.644 1.00 40.84 1039 SER A O 1
ATOM 7930 N N . ALA A 1 1040 ? -15.810 -8.235 36.081 1.00 36.47 1040 ALA A N 1
ATOM 7931 C CA . ALA A 1 1040 ? -14.601 -8.813 36.660 1.00 36.47 1040 ALA A CA 1
ATOM 7932 C C . ALA A 1 1040 ? -14.352 -8.122 38.014 1.00 36.47 1040 ALA A C 1
ATOM 7934 O O . ALA A 1 1040 ? -14.223 -6.895 38.035 1.00 36.47 1040 ALA A O 1
ATOM 7935 N N . PRO A 1 1041 ? -14.321 -8.840 39.155 1.00 35.06 1041 PRO A N 1
ATOM 7936 C CA . PRO A 1 1041 ? -14.063 -8.208 40.443 1.00 35.06 1041 PRO A CA 1
ATOM 7937 C C . PRO A 1 1041 ? -12.656 -7.583 40.416 1.00 35.06 1041 PRO A C 1
ATOM 7939 O O . PRO A 1 1041 ? -11.684 -8.304 40.190 1.00 35.06 1041 PRO A O 1
ATOM 7942 N N . PRO A 1 1042 ? -12.510 -6.264 40.649 1.00 34.88 1042 PRO A N 1
ATOM 7943 C CA . PRO A 1 1042 ? -11.245 -5.562 40.432 1.00 34.88 1042 PRO A CA 1
ATOM 7944 C C . PRO A 1 1042 ? -10.129 -5.961 41.408 1.00 34.88 1042 PRO A C 1
ATOM 7946 O O . PRO A 1 1042 ? -8.994 -5.536 41.215 1.00 34.88 1042 PRO A O 1
ATOM 7949 N N . GLN A 1 1043 ? -10.412 -6.754 42.452 1.00 41.75 1043 GLN A N 1
ATOM 7950 C CA . GLN A 1 1043 ? -9.419 -7.224 43.425 1.00 41.75 1043 GLN A CA 1
ATOM 7951 C C . GLN A 1 1043 ? -9.806 -8.601 43.991 1.00 41.75 1043 GLN A C 1
ATOM 7953 O O . GLN A 1 1043 ? -10.765 -8.713 44.755 1.00 41.75 1043 GLN A O 1
ATOM 7958 N N . ALA A 1 1044 ? -9.051 -9.646 43.644 1.00 45.16 1044 ALA A N 1
ATOM 7959 C CA . ALA A 1 1044 ? -9.144 -10.963 44.275 1.00 45.16 1044 ALA A CA 1
ATOM 7960 C C . ALA A 1 1044 ? -8.021 -11.108 45.315 1.00 45.16 1044 ALA A C 1
ATOM 7962 O O . ALA A 1 1044 ? -6.858 -10.849 45.013 1.00 45.16 1044 ALA A O 1
ATOM 7963 N N . LEU A 1 1045 ? -8.366 -11.509 46.540 1.00 44.00 1045 LEU A N 1
ATOM 7964 C CA . LEU A 1 1045 ? -7.420 -11.691 47.644 1.00 44.00 1045 LEU A CA 1
ATOM 7965 C C . LEU A 1 1045 ? -7.400 -13.179 48.015 1.00 44.00 1045 LEU A C 1
ATOM 7967 O O . LEU A 1 1045 ? -8.429 -13.731 48.403 1.00 44.00 1045 LEU A O 1
ATOM 7971 N N . LEU A 1 1046 ? -6.249 -13.840 47.850 1.00 46.75 1046 LEU A N 1
ATOM 7972 C CA . LEU A 1 1046 ? -6.083 -15.245 48.224 1.00 46.75 1046 LEU A CA 1
ATOM 7973 C C . LEU A 1 1046 ? -5.837 -15.336 49.733 1.00 46.75 1046 LEU A C 1
ATOM 7975 O O . LEU A 1 1046 ? -4.752 -15.019 50.213 1.00 46.75 1046 LEU A O 1
ATOM 7979 N N . LEU A 1 1047 ? -6.862 -15.742 50.481 1.00 50.09 1047 LEU A N 1
ATOM 7980 C CA . LEU A 1 1047 ? -6.763 -15.961 51.920 1.00 50.09 1047 LEU A CA 1
ATOM 7981 C C . LEU A 1 1047 ? -6.379 -17.422 52.190 1.00 50.09 1047 LEU A C 1
ATOM 7983 O O . LEU A 1 1047 ? -7.221 -18.315 52.098 1.00 50.09 1047 LEU A O 1
ATOM 7987 N N . ALA A 1 1048 ? -5.111 -17.660 52.520 1.00 52.00 1048 ALA A N 1
ATOM 7988 C CA . ALA A 1 1048 ? -4.636 -18.968 52.958 1.00 52.00 1048 ALA A CA 1
ATOM 7989 C C . ALA A 1 1048 ? -5.013 -19.171 54.437 1.00 52.00 1048 ALA A C 1
ATOM 7991 O O . ALA A 1 1048 ? -4.708 -18.323 55.276 1.00 52.00 1048 ALA A O 1
ATOM 7992 N N . VAL A 1 1049 ? -5.662 -20.288 54.779 1.00 53.69 1049 VAL A N 1
ATOM 7993 C CA . VAL A 1 1049 ? -5.983 -20.647 56.174 1.00 53.69 1049 VAL A CA 1
ATOM 7994 C C . VAL A 1 1049 ? -5.475 -22.059 56.443 1.00 53.69 1049 VAL A C 1
ATOM 7996 O O . VAL A 1 1049 ? -5.811 -22.971 55.689 1.00 53.69 1049 VAL A O 1
ATOM 7999 N N . SER A 1 1050 ? -4.668 -22.243 57.494 1.00 49.75 1050 SER A N 1
ATOM 8000 C CA . SER A 1 1050 ? -4.086 -23.554 57.797 1.00 49.75 1050 SER A CA 1
ATOM 8001 C C . SER A 1 1050 ? -5.168 -24.576 58.156 1.00 49.75 1050 SER A C 1
ATOM 8003 O O . SER A 1 1050 ? -6.087 -24.284 58.926 1.00 49.75 1050 SER A O 1
ATOM 8005 N N . ALA A 1 1051 ? -5.058 -25.785 57.605 1.00 45.12 1051 ALA A N 1
ATOM 8006 C CA . ALA A 1 1051 ? -6.040 -26.852 57.786 1.00 45.12 1051 ALA A CA 1
ATOM 8007 C C . ALA A 1 1051 ? -5.943 -27.567 59.151 1.00 45.12 1051 ALA A C 1
ATOM 8009 O O . ALA A 1 1051 ? -6.890 -28.245 59.542 1.00 45.12 1051 ALA A O 1
ATOM 8010 N N . ASP A 1 1052 ? -4.837 -27.407 59.879 1.00 50.66 1052 ASP A N 1
ATOM 8011 C CA . ASP A 1 1052 ? -4.456 -28.223 61.046 1.00 50.66 1052 ASP A CA 1
ATOM 8012 C C . ASP A 1 1052 ? -4.142 -27.413 62.322 1.00 50.66 1052 ASP A C 1
ATOM 8014 O O . ASP A 1 1052 ? -3.592 -27.959 63.272 1.00 50.66 1052 ASP A O 1
ATOM 8018 N N . GLN A 1 1053 ? -4.492 -26.121 62.367 1.00 50.22 1053 GLN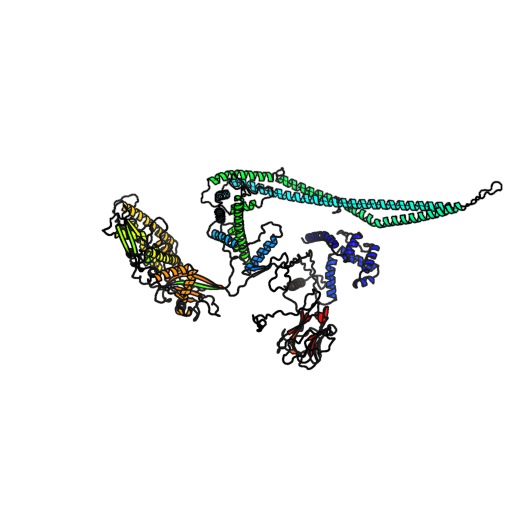 A N 1
ATOM 8019 C CA . GLN A 1 1053 ? -4.191 -25.211 63.490 1.00 50.22 1053 GLN A CA 1
ATOM 8020 C C . GLN A 1 1053 ? -2.700 -25.122 63.891 1.00 50.22 1053 GLN A C 1
ATOM 8022 O O . GLN A 1 1053 ? -2.397 -24.693 65.003 1.00 50.22 1053 GLN A O 1
ATOM 8027 N N . ARG A 1 1054 ? -1.756 -25.485 63.011 1.00 58.16 1054 ARG A N 1
ATOM 8028 C CA . ARG A 1 1054 ? -0.318 -25.345 63.297 1.00 58.16 1054 ARG A CA 1
ATOM 8029 C C . ARG A 1 1054 ? 0.067 -23.884 63.593 1.00 58.16 1054 ARG A C 1
ATOM 8031 O O . ARG A 1 1054 ? -0.420 -22.967 62.933 1.00 58.16 1054 ARG A O 1
ATOM 8038 N N . GLU A 1 1055 ? 0.961 -23.672 64.563 1.00 51.78 1055 GLU A N 1
ATOM 8039 C CA . GLU A 1 1055 ? 1.399 -22.327 64.987 1.00 51.78 1055 GLU A CA 1
ATOM 8040 C C . GLU A 1 1055 ? 2.319 -21.628 63.968 1.00 51.78 1055 GLU A C 1
ATOM 8042 O O . GLU A 1 1055 ? 2.397 -20.400 63.953 1.00 51.78 1055 GLU A O 1
ATOM 8047 N N . VAL A 1 1056 ? 3.001 -22.385 63.097 1.00 53.47 1056 VAL A N 1
ATOM 8048 C CA . VAL A 1 1056 ? 3.974 -21.859 62.125 1.00 53.47 1056 VAL A CA 1
ATOM 8049 C C . VAL A 1 1056 ? 3.710 -22.445 60.739 1.00 53.47 1056 VAL A C 1
ATOM 8051 O O . VAL A 1 1056 ? 3.520 -23.650 60.590 1.00 53.47 1056 VAL A O 1
ATOM 8054 N N . TRP A 1 1057 ? 3.693 -21.580 59.726 1.00 57.16 1057 TRP A N 1
ATOM 8055 C CA . TRP A 1 1057 ? 3.517 -21.950 58.322 1.00 57.16 1057 TRP A CA 1
ATOM 8056 C C . TRP A 1 1057 ? 4.845 -22.410 57.707 1.00 57.16 1057 TRP A C 1
ATOM 8058 O O . TRP A 1 1057 ? 5.857 -21.732 57.875 1.00 57.16 1057 TRP A O 1
ATOM 8068 N N . ASP A 1 1058 ? 4.838 -23.509 56.951 1.00 71.06 1058 ASP A N 1
ATOM 8069 C CA . ASP A 1 1058 ? 5.948 -23.907 56.075 1.00 71.06 1058 ASP A CA 1
ATOM 8070 C C . ASP A 1 1058 ? 5.716 -23.455 54.624 1.00 71.06 1058 ASP A C 1
ATOM 8072 O O . ASP A 1 1058 ? 4.580 -23.257 54.176 1.00 71.06 1058 ASP A O 1
ATOM 8076 N N . LEU A 1 1059 ? 6.821 -23.251 53.902 1.00 62.78 1059 LEU A N 1
ATOM 8077 C CA . LEU A 1 1059 ? 6.813 -22.722 52.538 1.00 62.78 1059 LEU A CA 1
ATOM 8078 C C . LEU A 1 1059 ? 6.110 -23.671 51.558 1.00 62.78 1059 LEU A C 1
ATOM 8080 O O . LEU A 1 1059 ? 5.355 -23.203 50.707 1.00 62.78 1059 LEU A O 1
ATOM 8084 N N . ASP A 1 1060 ? 6.303 -24.978 51.731 1.00 63.25 1060 ASP A N 1
ATOM 8085 C CA . ASP A 1 1060 ? 5.752 -26.016 50.855 1.00 63.25 1060 ASP A CA 1
ATOM 8086 C C . ASP A 1 1060 ? 4.215 -26.014 50.900 1.00 63.25 1060 ASP A C 1
ATOM 8088 O O . ASP A 1 1060 ? 3.541 -26.135 49.876 1.00 63.25 1060 ASP A O 1
ATOM 8092 N N . SER A 1 1061 ? 3.632 -25.782 52.080 1.00 61.78 1061 SER A N 1
ATOM 8093 C CA . SER A 1 1061 ? 2.181 -25.668 52.259 1.00 61.78 1061 SER A CA 1
ATOM 8094 C C . SER A 1 1061 ? 1.599 -24.393 51.642 1.00 61.78 1061 SER A C 1
ATOM 8096 O O . SER A 1 1061 ? 0.494 -24.419 51.098 1.00 61.78 1061 SER A O 1
ATOM 8098 N N . LEU A 1 1062 ? 2.324 -23.270 51.695 1.00 65.62 1062 LEU A N 1
ATOM 8099 C CA . LEU A 1 1062 ? 1.917 -22.034 51.016 1.00 65.62 1062 LEU A CA 1
ATOM 8100 C C . LEU A 1 1062 ? 2.003 -22.180 49.494 1.00 65.62 1062 LEU A C 1
ATOM 8102 O O . LEU A 1 1062 ? 1.085 -21.761 48.787 1.00 65.62 1062 LEU A O 1
ATOM 8106 N N . GLU A 1 1063 ? 3.068 -22.807 48.995 1.00 68.69 1063 GLU A N 1
ATOM 8107 C CA . GLU A 1 1063 ? 3.244 -23.102 47.575 1.00 68.69 1063 GLU A CA 1
ATOM 8108 C C . GLU A 1 1063 ? 2.126 -24.014 47.055 1.00 68.69 1063 GLU A C 1
ATOM 8110 O O . GLU A 1 1063 ? 1.500 -23.695 46.040 1.00 68.69 1063 GLU A O 1
ATOM 8115 N N . ALA A 1 1064 ? 1.797 -25.082 47.787 1.00 61.34 1064 ALA A N 1
ATOM 8116 C CA . ALA A 1 1064 ? 0.710 -25.992 47.439 1.00 61.34 1064 ALA A CA 1
ATOM 8117 C C . ALA A 1 1064 ? -0.647 -25.272 47.349 1.00 61.34 1064 ALA A C 1
ATOM 8119 O O . ALA A 1 1064 ? -1.387 -25.479 46.388 1.00 61.34 1064 ALA A O 1
ATOM 8120 N N . ILE A 1 1065 ? -0.957 -24.361 48.284 1.00 63.50 1065 ILE A N 1
ATOM 8121 C CA . ILE A 1 1065 ? -2.201 -23.568 48.258 1.00 63.50 1065 ILE A CA 1
ATOM 8122 C C . ILE A 1 1065 ? -2.251 -22.646 47.032 1.00 63.50 1065 ILE A C 1
ATOM 8124 O O . ILE A 1 1065 ? -3.306 -22.503 46.405 1.00 63.50 1065 ILE A O 1
ATOM 8128 N N . VAL A 1 1066 ? -1.131 -22.021 46.661 1.00 65.12 1066 VAL A N 1
ATOM 8129 C CA . VAL A 1 1066 ? -1.053 -21.154 45.475 1.00 65.12 1066 VAL A CA 1
ATOM 8130 C C . VAL A 1 1066 ? -1.189 -21.973 44.189 1.00 65.12 1066 VAL A C 1
ATOM 8132 O O . VAL A 1 1066 ? -1.948 -21.581 43.296 1.00 65.12 1066 VAL A O 1
ATOM 8135 N N . GLN A 1 1067 ? -0.517 -23.122 44.090 1.00 60.78 1067 GLN A N 1
ATOM 8136 C CA . GLN A 1 1067 ? -0.611 -24.020 42.935 1.00 60.78 1067 GLN A CA 1
ATOM 8137 C C . GLN A 1 1067 ? -2.021 -24.605 42.785 1.00 60.78 1067 GLN A C 1
ATOM 8139 O O . GLN A 1 1067 ? -2.584 -24.575 41.690 1.00 60.78 1067 GLN A O 1
ATOM 8144 N N . GLU A 1 1068 ? -2.643 -25.055 43.875 1.00 58.44 1068 GLU A N 1
ATOM 8145 C CA . GLU A 1 1068 ? -4.018 -25.561 43.877 1.00 58.44 1068 GLU A CA 1
ATOM 8146 C C . GLU A 1 1068 ? -5.021 -24.463 43.504 1.00 58.44 1068 GLU A C 1
ATOM 8148 O O . GLU A 1 1068 ? -5.879 -24.673 42.648 1.00 58.44 1068 GLU A O 1
ATOM 8153 N N . THR A 1 1069 ? -4.869 -23.253 44.049 1.00 54.84 1069 THR A N 1
ATOM 8154 C CA . THR A 1 1069 ? -5.697 -22.098 43.665 1.00 54.84 1069 THR A CA 1
ATOM 8155 C C . THR A 1 1069 ? -5.528 -21.759 42.185 1.00 54.84 1069 THR A C 1
ATOM 8157 O O . THR A 1 1069 ? -6.509 -21.456 41.509 1.00 54.84 1069 THR A O 1
ATOM 8160 N N . THR A 1 1070 ? -4.306 -21.846 41.655 1.00 52.03 1070 THR A N 1
ATOM 8161 C CA . THR A 1 1070 ? -4.019 -21.611 40.234 1.00 52.03 1070 THR A CA 1
ATOM 8162 C C . THR A 1 1070 ? -4.657 -22.683 39.350 1.00 52.03 1070 THR A C 1
ATOM 8164 O O . THR A 1 1070 ? -5.248 -22.364 38.318 1.00 52.03 1070 THR A O 1
ATOM 8167 N N . ASN A 1 1071 ? -4.627 -23.946 39.774 1.00 47.88 1071 ASN A N 1
ATOM 8168 C CA . ASN A 1 1071 ? -5.304 -25.042 39.082 1.00 47.88 1071 ASN A CA 1
ATOM 8169 C C . ASN A 1 1071 ? -6.836 -24.887 39.129 1.00 47.88 1071 ASN A C 1
ATOM 8171 O O . ASN A 1 1071 ? -7.502 -25.043 38.107 1.00 47.88 1071 ASN A O 1
ATOM 8175 N N . LEU A 1 1072 ? -7.400 -24.479 40.270 1.00 47.38 1072 LEU A N 1
ATOM 8176 C CA . LEU A 1 1072 ? -8.828 -24.174 40.426 1.00 47.38 1072 LEU A CA 1
ATOM 8177 C C . LEU A 1 1072 ? -9.259 -22.926 39.639 1.00 47.38 1072 LEU A C 1
ATOM 8179 O O . LEU A 1 1072 ? -10.388 -22.867 39.155 1.00 47.38 1072 LEU A O 1
ATOM 8183 N N . MET A 1 1073 ? -8.377 -21.937 39.474 1.00 47.12 1073 MET A N 1
ATOM 8184 C CA . MET A 1 1073 ? -8.597 -20.776 38.606 1.00 47.12 1073 MET A CA 1
ATOM 8185 C C . MET A 1 1073 ? -8.673 -21.200 37.137 1.00 47.12 1073 MET A C 1
ATOM 8187 O O . MET A 1 1073 ? -9.595 -20.794 36.437 1.00 47.12 1073 MET A O 1
ATOM 8191 N N . ARG A 1 1074 ? -7.756 -22.067 36.683 1.00 41.44 1074 ARG A N 1
ATOM 8192 C CA . ARG A 1 1074 ? -7.778 -22.640 35.326 1.00 41.44 1074 ARG A CA 1
ATOM 8193 C C . ARG A 1 1074 ? -9.056 -23.442 35.068 1.00 41.44 1074 ARG A C 1
ATOM 8195 O O . ARG A 1 1074 ? -9.641 -23.309 34.001 1.00 41.44 1074 ARG A O 1
ATOM 8202 N N . LEU A 1 1075 ? -9.544 -24.177 36.070 1.00 40.00 1075 LEU A N 1
ATOM 8203 C CA . LEU A 1 1075 ? -10.840 -24.868 36.022 1.00 40.00 1075 LEU A CA 1
ATOM 8204 C C . LEU A 1 1075 ? -12.051 -23.913 35.956 1.00 40.00 1075 LEU A C 1
ATOM 8206 O O . LEU A 1 1075 ? -13.111 -24.312 35.486 1.00 40.00 1075 LEU A O 1
ATOM 8210 N N . ARG A 1 1076 ? -11.921 -22.657 36.404 1.00 40.41 1076 ARG A N 1
ATOM 8211 C CA . ARG A 1 1076 ? -12.971 -21.618 36.323 1.00 40.41 1076 ARG A CA 1
ATOM 8212 C C . ARG A 1 1076 ? -12.875 -20.734 35.075 1.00 40.41 1076 ARG A C 1
ATOM 8214 O O . ARG A 1 1076 ? -13.831 -20.030 34.776 1.00 40.41 1076 ARG A O 1
ATOM 8221 N N . ALA A 1 1077 ? -11.752 -20.767 34.357 1.00 35.34 1077 ALA A N 1
ATOM 8222 C CA . ALA A 1 1077 ? -11.513 -20.029 33.112 1.00 35.34 1077 ALA A CA 1
ATOM 8223 C C . ALA A 1 1077 ? -11.925 -20.822 31.854 1.00 35.34 1077 ALA A C 1
ATOM 8225 O O . ALA A 1 1077 ? -11.490 -20.512 30.746 1.00 35.34 1077 ALA A O 1
ATOM 8226 N N . ILE A 1 1078 ? -12.743 -21.863 32.019 1.00 29.22 1078 ILE A N 1
ATOM 8227 C CA . ILE A 1 1078 ? -13.217 -22.689 30.913 1.00 29.22 1078 ILE A CA 1
ATOM 8228 C C . ILE A 1 1078 ? -14.254 -21.898 30.096 1.00 29.22 1078 ILE A C 1
ATOM 8230 O O . ILE A 1 1078 ? -15.281 -21.464 30.615 1.00 29.22 1078 ILE A O 1
ATOM 8234 N N . VAL A 1 1079 ? -13.954 -21.703 28.810 1.00 28.62 1079 VAL A N 1
ATOM 8235 C CA . VAL A 1 1079 ? -14.846 -21.160 27.767 1.00 28.62 1079 VAL A CA 1
ATOM 8236 C C . VAL A 1 1079 ? -16.115 -22.033 27.682 1.00 28.62 1079 VAL A C 1
ATOM 8238 O O . VAL A 1 1079 ? -15.997 -23.244 27.874 1.00 28.62 1079 VAL A O 1
ATOM 8241 N N . PRO A 1 1080 ? -17.319 -21.492 27.389 1.00 34.53 1080 PRO A N 1
ATOM 8242 C CA . PRO A 1 1080 ? -18.580 -22.249 27.327 1.00 34.53 1080 PRO A CA 1
ATOM 8243 C C . PRO A 1 1080 ? -18.691 -23.245 26.149 1.00 34.53 1080 PRO A C 1
ATOM 8245 O O . PRO A 1 1080 ? -19.753 -23.391 25.550 1.00 34.53 1080 PRO A O 1
ATOM 8248 N N . GLU A 1 1081 ? -17.624 -23.979 25.840 1.00 35.22 1081 GLU A N 1
ATOM 8249 C CA . GLU A 1 1081 ? -17.653 -25.160 24.973 1.00 35.22 1081 GLU A CA 1
ATOM 8250 C C . GLU A 1 1081 ? -17.535 -26.495 25.732 1.00 35.22 1081 GLU A C 1
ATOM 8252 O O . GLU A 1 1081 ? -17.554 -27.549 25.106 1.00 35.22 1081 GLU A O 1
ATOM 8257 N N . SER A 1 1082 ? -17.538 -26.521 27.072 1.00 37.97 1082 SER A N 1
ATOM 8258 C CA . SER A 1 1082 ? -17.666 -27.781 27.830 1.00 37.97 1082 SER A CA 1
ATOM 8259 C C . SER A 1 1082 ? -19.030 -27.919 28.523 1.00 37.97 1082 SER A C 1
ATOM 8261 O O . SER A 1 1082 ? -19.218 -27.671 29.714 1.00 37.97 1082 SER A O 1
ATOM 8263 N N . ARG A 1 1083 ? -20.034 -28.367 27.762 1.00 44.25 1083 ARG A N 1
ATOM 8264 C CA . ARG A 1 1083 ? -21.293 -28.885 28.324 1.00 44.25 1083 ARG A CA 1
ATOM 8265 C C . ARG A 1 1083 ? -20.983 -30.193 29.064 1.00 44.25 1083 ARG A C 1
ATOM 8267 O O . ARG A 1 1083 ? -20.730 -31.203 28.420 1.00 44.25 1083 ARG A O 1
ATOM 8274 N N . ALA A 1 1084 ? -20.967 -30.178 30.397 1.00 53.59 1084 ALA A N 1
ATOM 8275 C CA . ALA A 1 1084 ? -20.627 -31.362 31.186 1.00 53.59 1084 ALA A CA 1
ATOM 8276 C C . ALA A 1 1084 ? -21.741 -32.424 31.117 1.00 53.59 1084 ALA A C 1
ATOM 8278 O O . ALA A 1 1084 ? -22.778 -32.321 31.778 1.00 53.59 1084 ALA A O 1
ATOM 8279 N N . GLU A 1 1085 ? -21.515 -33.456 30.310 1.00 71.81 1085 GLU A N 1
ATOM 8280 C CA . GLU A 1 1085 ? -22.151 -34.758 30.489 1.00 71.81 1085 GLU A CA 1
ATOM 8281 C C . GLU A 1 1085 ? -21.456 -35.460 31.655 1.00 71.81 1085 GLU A C 1
ATOM 8283 O O . GLU A 1 1085 ? -20.232 -35.570 31.687 1.00 71.81 1085 GLU A O 1
ATOM 8288 N N . ILE A 1 1086 ? -22.228 -35.897 32.646 1.00 82.19 1086 ILE A N 1
ATOM 8289 C CA . ILE A 1 1086 ? -21.714 -36.715 33.740 1.00 82.19 1086 ILE A CA 1
ATOM 8290 C C . ILE A 1 1086 ? -21.999 -38.160 33.366 1.00 82.19 1086 ILE A C 1
ATOM 8292 O O . ILE A 1 1086 ? -23.144 -38.608 33.441 1.00 82.19 1086 ILE A O 1
ATOM 8296 N N . ILE A 1 1087 ? -20.949 -38.863 32.956 1.00 86.31 1087 ILE A N 1
ATOM 8297 C CA . ILE A 1 1087 ? -20.971 -40.297 32.683 1.00 86.31 1087 ILE A CA 1
ATOM 8298 C C . ILE A 1 1087 ? -20.935 -41.027 34.028 1.00 86.31 1087 ILE A C 1
ATOM 8300 O O . ILE A 1 1087 ? -20.079 -40.760 34.871 1.00 86.31 1087 ILE A O 1
ATOM 8304 N N . TRP A 1 1088 ? -21.908 -41.905 34.251 1.00 87.88 1088 TRP A N 1
ATOM 8305 C CA . TRP A 1 1088 ? -22.062 -42.672 35.484 1.00 87.88 1088 TRP A CA 1
ATOM 8306 C C . TRP A 1 1088 ? -21.672 -44.141 35.312 1.00 87.88 1088 TRP A C 1
ATOM 8308 O O . TRP A 1 1088 ? -21.122 -44.723 36.240 1.00 87.88 1088 TRP A O 1
ATOM 8318 N N . VAL A 1 1089 ? -21.901 -44.719 34.132 1.00 88.25 1089 VAL A N 1
ATOM 8319 C CA . VAL A 1 1089 ? -21.474 -46.077 33.768 1.00 88.25 1089 VAL A CA 1
ATOM 8320 C C . VAL A 1 1089 ? -20.737 -46.016 32.432 1.00 88.25 1089 VAL A C 1
ATOM 8322 O O . VAL A 1 1089 ? -21.341 -45.639 31.428 1.00 88.25 1089 VAL A O 1
ATOM 8325 N N . ASP A 1 1090 ? -19.451 -46.370 32.447 1.00 88.44 1090 ASP A N 1
ATOM 8326 C CA . ASP A 1 1090 ? -18.571 -46.537 31.280 1.00 88.44 1090 ASP A CA 1
ATOM 8327 C C . ASP A 1 1090 ? -17.398 -47.440 31.692 1.00 88.44 1090 ASP A C 1
ATOM 8329 O O . ASP A 1 1090 ? -16.807 -47.221 32.750 1.00 88.44 1090 ASP A O 1
ATOM 8333 N N . ASP A 1 1091 ? -17.114 -48.485 30.912 1.00 88.12 1091 ASP A N 1
ATOM 8334 C CA . ASP A 1 1091 ? -16.120 -49.551 31.149 1.00 88.12 1091 ASP A CA 1
ATOM 8335 C C . ASP A 1 1091 ? -16.225 -50.393 32.444 1.00 88.12 1091 ASP A C 1
ATOM 8337 O O . ASP A 1 1091 ? -15.714 -51.524 32.508 1.00 88.12 1091 ASP A O 1
ATOM 8341 N N . GLU A 1 1092 ? -16.856 -49.865 33.487 1.00 90.12 1092 GLU A N 1
ATOM 8342 C CA . GLU A 1 1092 ? -17.049 -50.481 34.792 1.00 90.12 1092 GLU A CA 1
ATOM 8343 C C . GLU A 1 1092 ? -18.274 -49.908 35.525 1.00 90.12 1092 GLU A C 1
ATOM 8345 O O . GLU A 1 1092 ? -18.880 -48.913 35.125 1.00 90.12 1092 GLU A O 1
ATOM 8350 N N . LEU A 1 1093 ? -18.669 -50.573 36.613 1.00 89.38 1093 LEU A N 1
ATOM 8351 C CA . LEU A 1 1093 ? -19.740 -50.092 37.486 1.00 89.38 1093 LEU A CA 1
ATOM 8352 C C . LEU A 1 1093 ? -19.242 -48.973 38.413 1.00 89.38 1093 LEU A C 1
ATOM 8354 O O . LEU A 1 1093 ? -18.078 -49.003 38.820 1.00 89.38 1093 LEU A O 1
ATOM 8358 N N . PRO A 1 1094 ? -20.121 -48.049 38.852 1.00 86.75 1094 PRO A N 1
ATOM 8359 C CA . PRO A 1 1094 ? -19.749 -47.014 39.809 1.00 86.75 1094 PRO A CA 1
ATOM 8360 C C . PRO A 1 1094 ? -19.144 -47.601 41.092 1.00 86.75 1094 PRO A C 1
ATOM 8362 O O . PRO A 1 1094 ? -19.592 -48.633 41.599 1.00 86.75 1094 PRO A O 1
ATOM 8365 N N . ALA A 1 1095 ? -18.169 -46.906 41.681 1.00 80.19 1095 ALA A N 1
ATOM 8366 C CA . ALA A 1 1095 ? -17.491 -47.370 42.889 1.00 80.19 1095 ALA A CA 1
ATOM 8367 C C . ALA A 1 1095 ? -18.478 -47.708 44.031 1.00 80.19 1095 ALA A C 1
ATOM 8369 O O . ALA A 1 1095 ? -19.295 -46.883 44.457 1.00 80.19 1095 ALA A O 1
ATOM 8370 N N . GLY A 1 1096 ? -18.380 -48.934 44.552 1.00 80.69 1096 GLY A N 1
ATOM 8371 C CA . GLY A 1 1096 ? -19.237 -49.452 45.625 1.00 80.69 1096 GLY A CA 1
ATOM 8372 C C . GLY A 1 1096 ? -20.610 -49.967 45.178 1.00 80.69 1096 GLY A C 1
ATOM 8373 O O . GLY A 1 1096 ? -21.375 -50.408 46.028 1.00 80.69 1096 GLY A O 1
ATOM 8374 N N . ALA A 1 1097 ? -20.929 -49.938 43.881 1.00 88.12 1097 ALA A N 1
ATOM 8375 C CA . ALA A 1 1097 ? -22.150 -50.534 43.352 1.00 88.12 1097 ALA A CA 1
ATOM 8376 C C . ALA A 1 1097 ? -22.177 -52.055 43.577 1.00 88.12 1097 ALA A C 1
ATOM 8378 O O . ALA A 1 1097 ? -21.196 -52.750 43.317 1.00 88.12 1097 ALA A O 1
ATOM 8379 N N . SER A 1 1098 ? -23.321 -52.580 44.013 1.00 90.25 1098 SER A N 1
ATOM 8380 C CA . SER A 1 1098 ? -23.575 -54.019 44.105 1.00 90.25 1098 SER A CA 1
ATOM 8381 C C . SER A 1 1098 ? -24.306 -54.491 42.840 1.00 90.25 1098 SER A C 1
ATOM 8383 O O . SER A 1 1098 ? -25.477 -54.134 42.672 1.00 90.25 1098 SER A O 1
ATOM 8385 N N . PRO A 1 1099 ? -23.656 -55.248 41.932 1.00 92.62 1099 PRO A N 1
ATOM 8386 C CA . PRO A 1 1099 ? -24.307 -55.784 40.740 1.00 92.62 1099 PRO A CA 1
ATOM 8387 C C . PRO A 1 1099 ? -25.333 -56.864 41.094 1.00 92.62 1099 PRO A C 1
ATOM 8389 O O . PRO A 1 1099 ? -25.155 -57.644 42.027 1.00 92.62 1099 PRO A O 1
ATOM 8392 N N . SER A 1 1100 ? -26.415 -56.932 40.330 1.00 91.12 1100 SER A N 1
ATOM 8393 C CA . SER A 1 1100 ? -27.477 -57.935 40.432 1.00 91.12 1100 SER A CA 1
ATOM 8394 C C . SER A 1 1100 ? -28.152 -58.118 39.069 1.00 91.12 1100 SER A C 1
ATOM 8396 O O . SER A 1 1100 ? -27.913 -57.354 38.133 1.00 91.12 1100 SER A O 1
ATOM 8398 N N . GLY A 1 1101 ? -28.982 -59.146 38.928 1.00 90.81 1101 GLY A N 1
ATOM 8399 C CA . GLY A 1 1101 ? -29.724 -59.389 37.696 1.00 90.81 1101 GLY A CA 1
ATOM 8400 C C . GLY A 1 1101 ? -30.836 -60.411 37.886 1.00 90.81 1101 GLY A C 1
ATOM 8401 O O . GLY A 1 1101 ? -30.863 -61.146 38.875 1.00 90.81 1101 GLY A O 1
ATOM 8402 N N . GLN A 1 1102 ? -31.784 -60.419 36.957 1.00 90.69 1102 GLN A N 1
ATOM 8403 C CA . GLN A 1 1102 ? -32.922 -61.331 36.918 1.00 90.69 1102 GLN A CA 1
ATOM 8404 C C . GLN A 1 1102 ? -33.042 -61.866 35.494 1.00 90.69 1102 GLN A C 1
ATOM 8406 O O . GLN A 1 1102 ? -33.212 -61.093 34.559 1.00 90.69 1102 GLN A O 1
ATOM 8411 N N . GLY A 1 1103 ? -32.912 -63.181 35.319 1.00 83.75 1103 GLY A N 1
ATOM 8412 C CA . GLY A 1 1103 ? -32.847 -63.799 33.988 1.00 83.75 1103 GLY A CA 1
ATOM 8413 C C . GLY A 1 1103 ? -31.512 -63.586 33.255 1.00 83.75 1103 GLY A C 1
ATOM 8414 O O . GLY A 1 1103 ? -31.245 -64.291 32.290 1.00 83.75 1103 GLY A O 1
ATOM 8415 N N . GLU A 1 1104 ? -30.644 -62.689 33.736 1.00 90.38 1104 GLU A N 1
ATOM 8416 C CA . GLU A 1 1104 ? -29.291 -62.448 33.220 1.00 90.38 1104 GLU A CA 1
ATOM 8417 C C . GLU A 1 1104 ? -28.354 -61.841 34.287 1.00 90.38 1104 GLU A C 1
ATOM 8419 O O . GLU A 1 1104 ? -28.768 -61.604 35.423 1.00 90.38 1104 GLU A O 1
ATOM 8424 N N . GLY A 1 1105 ? -27.085 -61.604 33.929 1.00 87.62 1105 GLY A N 1
ATOM 8425 C CA . GLY A 1 1105 ? -26.077 -60.946 34.770 1.00 87.62 1105 GLY A CA 1
ATOM 8426 C C . GLY A 1 1105 ? -25.180 -60.002 33.961 1.00 87.62 1105 GLY A C 1
ATOM 8427 O O . GLY A 1 1105 ? -25.276 -59.948 32.738 1.00 87.62 1105 GLY A O 1
ATOM 8428 N N . TRP A 1 1106 ? -24.301 -59.257 34.640 1.00 92.94 1106 TRP A N 1
ATOM 8429 C CA . TRP A 1 1106 ? -23.402 -58.287 33.999 1.00 92.94 1106 TRP A CA 1
ATOM 8430 C C . TRP A 1 1106 ? -22.336 -58.971 33.135 1.00 92.94 1106 TRP A C 1
ATOM 8432 O O . TRP A 1 1106 ? -21.425 -59.611 33.663 1.00 92.94 1106 TRP A O 1
ATOM 8442 N N . THR A 1 1107 ? -22.413 -58.771 31.819 1.00 92.88 1107 THR A N 1
ATOM 8443 C CA . THR A 1 1107 ? -21.431 -59.275 30.848 1.00 92.88 1107 THR A CA 1
ATOM 8444 C C . THR A 1 1107 ? -20.777 -58.107 30.121 1.00 92.88 1107 THR A C 1
ATOM 8446 O O . THR A 1 1107 ? -21.460 -57.345 29.448 1.00 92.88 1107 THR A O 1
ATOM 8449 N N . TRP A 1 1108 ? -19.454 -57.966 30.235 1.00 93.50 1108 TRP A N 1
ATOM 8450 C CA . TRP A 1 1108 ? -18.688 -56.914 29.557 1.00 93.50 1108 TRP A CA 1
ATOM 8451 C C . TRP A 1 1108 ? -18.035 -57.451 28.281 1.00 93.50 1108 TRP A C 1
ATOM 8453 O O . TRP A 1 1108 ? -17.250 -58.399 28.337 1.00 93.50 1108 TRP A O 1
ATOM 8463 N N . ILE A 1 1109 ? -18.310 -56.819 27.143 1.00 91.25 1109 ILE A N 1
ATOM 8464 C CA . ILE A 1 1109 ? -17.772 -57.166 25.824 1.00 91.25 1109 ILE A CA 1
ATOM 8465 C C . ILE A 1 1109 ? -16.815 -56.083 25.329 1.00 91.25 1109 ILE A C 1
ATOM 8467 O O . ILE A 1 1109 ? -16.918 -54.933 25.734 1.00 91.25 1109 ILE A O 1
ATOM 8471 N N . ARG A 1 1110 ? -15.881 -56.437 24.441 1.00 88.25 1110 ARG A N 1
ATOM 8472 C CA . ARG A 1 1110 ? -14.906 -55.493 23.854 1.00 88.25 1110 ARG A CA 1
ATOM 8473 C C . ARG A 1 1110 ? -15.022 -55.353 22.334 1.00 88.25 1110 ARG A C 1
ATOM 8475 O O . ARG A 1 1110 ? -14.359 -54.503 21.757 1.00 88.25 1110 ARG A O 1
ATOM 8482 N N . THR A 1 1111 ? -15.818 -56.208 21.695 1.00 81.19 1111 THR A N 1
ATOM 8483 C CA . THR A 1 1111 ? -15.971 -56.330 20.237 1.00 81.19 1111 THR A CA 1
ATOM 8484 C C . THR A 1 1111 ? -17.334 -56.951 19.914 1.00 81.19 1111 THR A C 1
ATOM 8486 O O . THR A 1 1111 ? -17.778 -57.813 20.669 1.00 81.19 1111 THR A O 1
ATOM 8489 N N . GLN A 1 1112 ? -17.931 -56.594 18.766 1.00 79.12 1112 GLN A N 1
ATOM 8490 C CA . GLN A 1 1112 ? -19.228 -57.089 18.251 1.00 79.12 1112 GLN A CA 1
ATOM 8491 C C . GLN A 1 1112 ? -20.477 -56.784 19.129 1.00 79.12 1112 GLN A C 1
ATOM 8493 O O . GLN A 1 1112 ? -21.049 -57.703 19.717 1.00 79.12 1112 GLN A O 1
ATOM 8498 N N . PRO A 1 1113 ? -20.984 -55.531 19.163 1.00 86.12 1113 PRO A N 1
ATOM 8499 C CA . PRO A 1 1113 ? -20.427 -54.322 18.547 1.00 86.12 1113 PRO A CA 1
ATOM 8500 C C . PRO A 1 1113 ? -19.179 -53.837 19.294 1.00 86.12 1113 PRO A C 1
ATOM 8502 O O . PRO A 1 1113 ? -18.941 -54.209 20.443 1.00 86.12 1113 PRO A O 1
ATOM 8505 N N . GLU A 1 1114 ? -18.343 -53.041 18.630 1.00 87.25 1114 GLU A N 1
ATOM 8506 C CA . GLU A 1 1114 ? -17.276 -52.328 19.339 1.00 87.25 1114 GLU A CA 1
ATOM 8507 C C . GLU A 1 1114 ? -17.900 -51.334 20.341 1.00 87.25 1114 GLU A C 1
ATOM 8509 O O . GLU A 1 1114 ? -18.915 -50.711 19.997 1.00 87.25 1114 GLU A O 1
ATOM 8514 N N . PRO A 1 1115 ? -17.349 -51.218 21.567 1.00 89.56 1115 PRO A N 1
ATOM 8515 C CA . PRO A 1 1115 ? -17.775 -50.223 22.549 1.00 89.56 1115 PRO A CA 1
ATOM 8516 C C . PRO A 1 1115 ? -17.808 -48.820 21.937 1.00 89.56 1115 PRO A C 1
ATOM 8518 O O . PRO A 1 1115 ? -16.918 -48.455 21.169 1.00 89.56 1115 PRO A O 1
ATOM 8521 N N . LEU A 1 1116 ? -18.856 -48.060 22.243 1.00 85.94 1116 LEU A N 1
ATOM 8522 C CA . LEU A 1 1116 ? -19.009 -46.674 21.807 1.00 85.94 1116 LEU A CA 1
ATOM 8523 C C . LEU A 1 1116 ? -18.050 -45.757 22.571 1.00 85.94 1116 LEU A C 1
ATOM 8525 O O . LEU A 1 1116 ? -17.463 -44.850 21.981 1.00 85.94 1116 LEU A O 1
ATOM 8529 N N . SER A 1 1117 ? -17.935 -45.984 23.878 1.00 82.06 1117 SER A N 1
ATOM 8530 C CA . SER A 1 1117 ? -17.024 -45.298 24.785 1.00 82.06 1117 SER A CA 1
ATOM 8531 C C . SER A 1 1117 ? -16.068 -46.314 25.402 1.00 82.06 1117 SER A C 1
ATOM 8533 O O . SER A 1 1117 ? -16.377 -47.498 25.523 1.00 82.06 1117 SER A O 1
ATOM 8535 N N . GLY A 1 1118 ? -14.864 -45.862 25.741 1.00 84.94 1118 GLY A N 1
ATOM 8536 C CA . GLY A 1 1118 ? -13.908 -46.701 26.455 1.00 84.94 1118 GLY A CA 1
ATOM 8537 C C . GLY A 1 1118 ? -13.467 -47.966 25.704 1.00 84.94 1118 GLY A C 1
ATOM 8538 O O . GLY A 1 1118 ? -13.208 -47.967 24.499 1.00 84.94 1118 GLY A O 1
ATOM 8539 N N . ARG A 1 1119 ? -13.263 -49.052 26.454 1.00 88.88 1119 ARG A N 1
ATOM 8540 C CA . ARG A 1 1119 ? -12.735 -50.345 25.982 1.00 88.88 1119 ARG A CA 1
ATOM 8541 C C . ARG A 1 1119 ? -13.691 -51.519 26.207 1.00 88.88 1119 ARG A C 1
ATOM 8543 O O . ARG A 1 1119 ? -13.300 -52.648 25.876 1.00 88.88 1119 ARG A O 1
ATOM 8550 N N . LYS A 1 1120 ? -14.847 -51.316 26.836 1.00 91.06 1120 LYS A N 1
ATOM 8551 C CA . LYS A 1 1120 ? -15.845 -52.322 27.193 1.00 91.06 1120 LYS A CA 1
ATOM 8552 C C . LYS A 1 1120 ? -17.255 -51.719 27.188 1.00 91.06 1120 LYS A C 1
ATOM 8554 O O . LYS A 1 1120 ? -17.513 -50.736 27.859 1.00 91.06 1120 LYS A O 1
ATOM 8559 N N . ALA A 1 1121 ? -18.192 -52.430 26.578 1.00 92.50 1121 ALA A N 1
ATOM 8560 C CA . ALA A 1 1121 ? -19.627 -52.183 26.708 1.00 92.50 1121 ALA A CA 1
ATOM 8561 C C . ALA A 1 1121 ? -20.278 -53.344 27.473 1.00 92.50 1121 ALA A C 1
ATOM 8563 O O . ALA A 1 1121 ? -19.708 -54.438 27.524 1.00 92.50 1121 ALA A O 1
ATOM 8564 N N . HIS A 1 1122 ? -21.459 -53.151 28.058 1.00 93.56 1122 HIS A N 1
ATOM 8565 C CA . HIS A 1 1122 ? -22.170 -54.228 28.751 1.00 93.56 1122 HIS A CA 1
ATOM 8566 C C . HIS A 1 1122 ? -23.313 -54.779 27.895 1.00 93.56 1122 HIS A C 1
ATOM 8568 O O . HIS A 1 1122 ? -24.091 -54.033 27.310 1.00 93.56 1122 HIS A O 1
ATOM 8574 N N . GLN A 1 1123 ? -23.402 -56.101 27.777 1.00 93.81 1123 GLN A N 1
ATOM 8575 C CA . GLN A 1 1123 ? -24.330 -56.780 26.876 1.00 93.81 1123 GLN A CA 1
ATOM 8576 C C . GLN A 1 1123 ? -25.295 -57.677 27.652 1.00 93.81 1123 GLN A C 1
ATOM 8578 O O . GLN A 1 1123 ? -24.874 -58.448 28.516 1.00 93.81 1123 GLN A O 1
ATOM 8583 N N . SER A 1 1124 ? -26.580 -57.581 27.313 1.00 93.12 1124 SER A N 1
ATOM 8584 C CA . SER A 1 1124 ? -27.620 -58.494 27.788 1.00 93.12 1124 SER A CA 1
ATOM 8585 C C . SER A 1 1124 ? -27.507 -59.877 27.139 1.00 93.12 1124 SER A C 1
ATOM 8587 O O . SER A 1 1124 ? -26.969 -60.031 26.045 1.00 93.12 1124 SER A O 1
ATOM 8589 N N . ASN A 1 1125 ? -28.030 -60.902 27.803 1.00 91.38 1125 ASN A N 1
ATOM 8590 C CA . ASN A 1 1125 ? -28.134 -62.244 27.238 1.00 91.38 1125 ASN A CA 1
ATOM 8591 C C . ASN A 1 1125 ? -29.336 -62.344 26.288 1.00 91.38 1125 ASN A C 1
ATOM 8593 O O . ASN A 1 1125 ? -30.341 -61.670 26.471 1.00 91.38 1125 ASN A O 1
ATOM 8597 N N . LEU A 1 1126 ? -29.281 -63.265 25.322 1.00 91.69 1126 LEU A N 1
ATOM 8598 C CA . LEU A 1 1126 ? -30.453 -63.605 24.512 1.00 91.69 1126 LEU A CA 1
ATOM 8599 C C . LEU A 1 1126 ? -31.424 -64.469 25.331 1.00 91.69 1126 LEU A C 1
ATOM 8601 O O . LEU A 1 1126 ? -31.220 -65.679 25.452 1.00 91.69 1126 LEU A O 1
ATOM 8605 N N . VAL A 1 1127 ? -32.475 -63.859 25.877 1.00 90.44 1127 VAL A N 1
ATOM 8606 C CA . VAL A 1 1127 ? -33.449 -64.527 26.757 1.00 90.44 1127 VAL A CA 1
ATOM 8607 C C . VAL A 1 1127 ? -34.872 -64.219 26.293 1.00 90.44 1127 VAL A C 1
ATOM 8609 O O . VAL A 1 1127 ? -35.160 -63.101 25.877 1.00 90.44 1127 VAL A O 1
ATOM 8612 N N . SER A 1 1128 ? -35.769 -65.212 26.351 1.00 88.62 1128 SER A N 1
ATOM 8613 C CA . SER A 1 1128 ? -37.201 -64.992 26.097 1.00 88.62 1128 SER A CA 1
ATOM 8614 C C . SER A 1 1128 ? -37.932 -64.593 27.380 1.00 88.62 1128 SER A C 1
ATOM 8616 O O . SER A 1 1128 ? -37.669 -65.142 28.450 1.00 88.62 1128 SER A O 1
ATOM 8618 N N . GLY A 1 1129 ? -38.860 -63.646 27.263 1.00 90.69 1129 GLY A N 1
ATOM 8619 C CA . GLY A 1 1129 ? -39.533 -62.998 28.380 1.00 90.69 1129 GLY A CA 1
ATOM 8620 C C . GLY A 1 1129 ? -38.675 -61.918 29.045 1.00 90.69 1129 GLY A C 1
ATOM 8621 O O . GLY A 1 1129 ? -37.689 -61.430 28.485 1.00 90.69 1129 GLY A O 1
ATOM 8622 N N . LEU A 1 1130 ? -39.086 -61.520 30.249 1.00 94.00 1130 LEU A N 1
ATOM 8623 C CA . LEU A 1 1130 ? -38.427 -60.482 31.040 1.00 94.00 1130 LEU A CA 1
ATOM 8624 C C . LEU A 1 1130 ? -37.018 -60.907 31.484 1.00 94.00 1130 LEU A C 1
ATOM 8626 O O . LEU A 1 1130 ? -36.864 -61.918 32.173 1.00 94.00 1130 LEU A O 1
ATOM 8630 N N . HIS A 1 1131 ? -36.023 -60.066 31.203 1.00 95.44 1131 HIS A N 1
ATOM 8631 C CA . HIS A 1 1131 ? -34.672 -60.179 31.756 1.00 95.44 1131 HIS A CA 1
ATOM 8632 C C . HIS A 1 1131 ? -34.039 -58.797 31.996 1.00 95.44 1131 HIS A C 1
ATOM 8634 O O . HIS A 1 1131 ? -34.413 -57.810 31.363 1.00 95.44 1131 HIS A O 1
ATOM 8640 N N . GLN A 1 1132 ? -33.131 -58.704 32.970 1.00 95.38 1132 GLN A N 1
ATOM 8641 C CA . GLN A 1 1132 ? -32.429 -57.466 33.324 1.00 95.38 1132 GLN A CA 1
ATOM 8642 C C . GLN A 1 1132 ? -31.118 -57.701 34.070 1.00 95.38 1132 GLN A C 1
ATOM 8644 O O . GLN A 1 1132 ? -31.005 -58.628 34.877 1.00 95.38 1132 GLN A O 1
ATOM 8649 N N . HIS A 1 1133 ? -30.191 -56.762 33.918 1.00 96.50 1133 HIS A N 1
ATOM 8650 C CA . HIS A 1 1133 ? -29.044 -56.573 34.798 1.00 96.50 1133 HIS A CA 1
ATOM 8651 C C . HIS A 1 1133 ? -29.061 -55.149 35.360 1.00 96.50 1133 HIS A C 1
ATOM 8653 O O . HIS A 1 1133 ? -29.426 -54.182 34.689 1.00 96.50 1133 HIS A O 1
ATOM 8659 N N . PHE A 1 1134 ? -28.721 -55.020 36.637 1.00 94.44 1134 PHE A N 1
ATOM 8660 C CA . PHE A 1 1134 ? -28.814 -53.758 37.360 1.00 94.44 1134 PHE A CA 1
ATOM 8661 C C . PHE A 1 1134 ? -27.784 -53.677 38.476 1.00 94.44 1134 PHE A C 1
ATOM 8663 O O . PHE A 1 1134 ? -27.144 -54.666 38.836 1.00 94.44 1134 PHE A O 1
ATOM 8670 N N . PHE A 1 1135 ? -27.608 -52.491 39.034 1.00 94.56 1135 PHE A N 1
ATOM 8671 C CA . PHE A 1 1135 ? -26.810 -52.300 40.236 1.00 94.56 1135 PHE A CA 1
ATOM 8672 C C . PHE A 1 1135 ? -27.520 -51.359 41.202 1.00 94.56 1135 PHE A C 1
ATOM 8674 O O . PHE A 1 1135 ? -28.337 -50.536 40.793 1.00 94.56 1135 PHE A O 1
ATOM 8681 N N . GLN A 1 1136 ? -27.187 -51.468 42.486 1.00 90.12 1136 GLN A N 1
ATOM 8682 C CA . GLN A 1 1136 ? -27.662 -50.557 43.528 1.00 90.12 1136 GLN A CA 1
ATOM 8683 C C . GLN A 1 1136 ? -26.625 -50.396 44.643 1.00 90.12 1136 GLN A C 1
ATOM 8685 O O . GLN A 1 1136 ? -25.676 -51.174 44.743 1.00 90.12 1136 GLN A O 1
ATOM 8690 N N . GLY A 1 1137 ? -26.807 -49.389 45.496 1.00 82.88 1137 GLY A N 1
ATOM 8691 C CA . GLY A 1 1137 ? -25.946 -49.165 46.659 1.00 82.88 1137 GLY A CA 1
ATOM 8692 C C . GLY A 1 1137 ? -24.613 -48.491 46.329 1.00 82.88 1137 GLY A C 1
ATOM 8693 O O . GLY A 1 1137 ? -23.644 -48.684 47.055 1.00 82.88 1137 GLY A O 1
ATOM 8694 N N . THR A 1 1138 ? -24.549 -47.699 45.250 1.00 84.62 1138 THR A N 1
ATOM 8695 C CA . THR A 1 1138 ? -23.344 -46.931 44.887 1.00 84.62 1138 THR A CA 1
ATOM 8696 C C . THR A 1 1138 ? -22.849 -46.074 46.053 1.00 84.62 1138 THR A C 1
ATOM 8698 O O . THR A 1 1138 ? -23.650 -45.383 46.687 1.00 84.62 1138 THR A O 1
ATOM 8701 N N . LYS A 1 1139 ? -21.528 -46.023 46.281 1.00 78.25 1139 LYS A N 1
ATOM 8702 C CA . LYS A 1 1139 ? -20.926 -45.195 47.344 1.00 78.25 1139 LYS A CA 1
ATOM 8703 C C . LYS A 1 1139 ? -21.156 -43.693 47.119 1.00 78.25 1139 LYS A C 1
ATOM 8705 O O . LYS A 1 1139 ? -21.267 -42.942 48.084 1.00 78.25 1139 LYS A O 1
ATOM 8710 N N . SER A 1 1140 ? -21.259 -43.287 45.852 1.00 79.00 1140 SER A N 1
ATOM 8711 C CA . SER A 1 1140 ? -21.565 -41.921 45.418 1.00 79.00 1140 SER A CA 1
ATOM 8712 C C . SER A 1 1140 ? -22.799 -41.931 44.501 1.00 79.00 1140 SER A C 1
ATOM 8714 O O . SER A 1 1140 ? -22.656 -42.244 43.317 1.00 79.00 1140 SER A O 1
ATOM 8716 N N . PRO A 1 1141 ? -24.003 -41.630 45.024 1.00 83.56 1141 PRO A N 1
ATOM 8717 C CA . PRO A 1 1141 ? -25.221 -41.528 44.218 1.00 83.56 1141 PRO A CA 1
ATOM 8718 C C . PRO A 1 1141 ? -25.122 -40.436 43.141 1.00 83.56 1141 PRO A C 1
ATOM 8720 O O . PRO A 1 1141 ? -24.562 -39.365 43.385 1.00 83.56 1141 PRO A O 1
ATOM 8723 N N . LEU A 1 1142 ? -25.712 -40.675 41.969 1.00 86.75 1142 LEU A N 1
ATOM 8724 C CA . LEU A 1 1142 ? -25.879 -39.683 40.911 1.00 86.75 1142 LEU A CA 1
ATOM 8725 C C . LEU A 1 1142 ? -27.019 -38.726 41.278 1.00 86.75 1142 LEU A C 1
ATOM 8727 O O . LEU A 1 1142 ? -28.192 -39.074 41.180 1.00 86.75 1142 LEU A O 1
ATOM 8731 N N . PHE A 1 1143 ? -26.693 -37.506 41.706 1.00 84.62 1143 PHE A N 1
ATOM 8732 C CA . PHE A 1 1143 ? -27.707 -36.483 41.977 1.00 84.62 1143 PHE A CA 1
ATOM 8733 C C . PHE A 1 1143 ? -28.278 -35.933 40.671 1.00 84.62 1143 PHE A C 1
ATOM 8735 O O . PHE A 1 1143 ? -27.512 -35.419 39.858 1.00 84.62 1143 PHE A O 1
ATOM 8742 N N . VAL A 1 1144 ? -29.592 -36.002 40.471 1.00 85.12 1144 VAL A N 1
ATOM 8743 C CA . VAL A 1 1144 ? -30.276 -35.508 39.267 1.00 85.12 1144 VAL A CA 1
ATOM 8744 C C . VAL A 1 1144 ? -30.911 -34.154 39.583 1.00 85.12 1144 VAL A C 1
ATOM 8746 O O . VAL A 1 1144 ? -31.726 -34.044 40.492 1.00 85.12 1144 VAL A O 1
ATOM 8749 N N . SER A 1 1145 ? -30.510 -33.100 38.878 1.00 79.12 1145 SER A N 1
ATOM 8750 C CA . SER A 1 1145 ? -31.006 -31.735 39.083 1.00 79.12 1145 SER A CA 1
ATOM 8751 C C . SER A 1 1145 ? -32.310 -31.492 38.315 1.00 79.12 1145 SER A C 1
ATOM 8753 O O . SER A 1 1145 ? -32.657 -32.233 37.397 1.00 79.12 1145 SER A O 1
ATOM 8755 N N . VAL A 1 1146 ? -33.041 -30.440 38.691 1.00 74.31 1146 VAL A N 1
ATOM 8756 C CA . VAL A 1 1146 ? -34.205 -29.956 37.928 1.00 74.31 1146 VAL A CA 1
ATOM 8757 C C . VAL A 1 1146 ? -33.750 -29.549 36.525 1.00 74.31 1146 VAL A C 1
ATOM 8759 O O . VAL A 1 1146 ? -32.776 -28.810 36.405 1.00 74.31 1146 VAL A O 1
ATOM 8762 N N . GLY A 1 1147 ? -34.434 -30.032 35.488 1.00 72.00 1147 GLY A N 1
ATOM 8763 C CA . GLY A 1 1147 ? -34.069 -29.814 34.088 1.00 72.00 1147 GLY A CA 1
ATOM 8764 C C . GLY A 1 1147 ? -33.075 -30.830 33.517 1.00 72.00 1147 GLY A C 1
ATOM 8765 O O . GLY A 1 1147 ? -32.857 -30.842 32.307 1.00 72.00 1147 GLY A O 1
ATOM 8766 N N . ASP A 1 1148 ? -32.482 -31.718 34.316 1.00 81.75 1148 ASP A N 1
ATOM 8767 C CA . ASP A 1 1148 ? -31.530 -32.698 33.783 1.00 81.75 1148 ASP A CA 1
ATOM 8768 C C . ASP A 1 1148 ? -32.204 -33.692 32.821 1.00 81.75 1148 ASP A C 1
ATOM 8770 O O . ASP A 1 1148 ? -33.365 -34.085 32.982 1.00 81.75 1148 ASP A O 1
ATOM 8774 N N . ARG A 1 1149 ? -31.442 -34.169 31.832 1.00 88.62 1149 ARG A N 1
ATOM 8775 C CA . ARG A 1 1149 ? -31.815 -35.336 31.019 1.00 88.62 1149 ARG A CA 1
ATOM 8776 C C . ARG A 1 1149 ? -30.918 -36.514 31.374 1.00 88.62 1149 ARG A C 1
ATOM 8778 O O . ARG A 1 1149 ? -29.694 -36.388 31.388 1.00 88.62 1149 ARG A O 1
ATOM 8785 N N . LEU A 1 1150 ? -31.527 -37.657 31.655 1.00 92.56 1150 LEU A N 1
ATOM 8786 C CA . LEU A 1 1150 ? -30.855 -38.933 31.884 1.00 92.56 1150 LEU A CA 1
ATOM 8787 C C . LEU A 1 1150 ? -30.633 -39.620 30.545 1.00 92.56 1150 LEU A C 1
ATOM 8789 O O . LEU A 1 1150 ? -31.504 -39.553 29.678 1.00 92.56 1150 LEU A O 1
ATOM 8793 N N . PHE A 1 1151 ? -29.490 -40.271 30.363 1.00 93.81 1151 PHE A N 1
ATOM 8794 C CA . PHE A 1 1151 ? -29.184 -40.940 29.106 1.00 93.81 1151 PHE A CA 1
ATOM 8795 C C . PHE A 1 1151 ? -28.472 -42.279 29.282 1.00 93.81 1151 PHE A C 1
ATOM 8797 O O . PHE A 1 1151 ? -27.818 -42.516 30.295 1.00 93.81 1151 PHE A O 1
ATOM 8804 N N . ALA A 1 1152 ? -28.594 -43.132 28.269 1.00 94.19 1152 ALA A N 1
ATOM 8805 C CA . ALA A 1 1152 ? -27.785 -44.332 28.065 1.00 94.19 1152 ALA A CA 1
ATOM 8806 C C . ALA A 1 1152 ? -27.664 -44.599 26.564 1.00 94.19 1152 ALA A C 1
ATOM 8808 O O . ALA A 1 1152 ? -28.628 -44.373 25.829 1.00 94.19 1152 ALA A O 1
ATOM 8809 N N . HIS A 1 1153 ? -26.516 -45.079 26.097 1.00 95.44 1153 HIS A N 1
ATOM 8810 C CA . HIS A 1 1153 ? -26.386 -45.532 24.717 1.00 95.44 1153 HIS A CA 1
ATOM 8811 C C . HIS A 1 1153 ? -26.736 -47.011 24.618 1.00 95.44 1153 HIS A C 1
ATOM 8813 O O . HIS A 1 1153 ? -26.387 -47.805 25.487 1.00 95.44 1153 HIS A O 1
ATOM 8819 N N . VAL A 1 1154 ? -27.445 -47.372 23.554 1.00 96.19 1154 VAL A N 1
ATOM 8820 C CA . VAL A 1 1154 ? -27.895 -48.734 23.287 1.00 96.19 1154 VAL A CA 1
ATOM 8821 C C . VAL A 1 1154 ? -27.635 -49.109 21.835 1.00 96.19 1154 VAL A C 1
ATOM 8823 O O . VAL A 1 1154 ? -27.813 -48.303 20.927 1.00 96.19 1154 VAL A O 1
ATOM 8826 N N . TYR A 1 1155 ? -27.239 -50.351 21.613 1.00 95.25 1155 TYR A N 1
ATOM 8827 C CA . TYR A 1 1155 ? -27.118 -50.999 20.321 1.00 95.25 1155 TYR A CA 1
ATOM 8828 C C . TYR A 1 1155 ? -28.038 -52.219 20.318 1.00 95.25 1155 TYR A C 1
ATOM 8830 O O . TYR A 1 1155 ? -27.876 -53.131 21.133 1.00 95.25 1155 TYR A O 1
ATOM 8838 N N . LEU A 1 1156 ? -29.001 -52.253 19.396 1.00 94.88 1156 LEU A N 1
ATOM 8839 C CA . LEU A 1 1156 ? -29.882 -53.408 19.212 1.00 94.88 1156 LEU A CA 1
ATOM 8840 C C . LEU A 1 1156 ? -29.384 -54.274 18.054 1.00 94.88 1156 LEU A C 1
ATOM 8842 O O . LEU A 1 1156 ? -29.172 -53.764 16.954 1.00 94.88 1156 LEU A O 1
ATOM 8846 N N . ASP A 1 1157 ? -29.227 -55.580 18.281 1.00 86.44 1157 ASP A N 1
ATOM 8847 C CA . ASP A 1 1157 ? -28.861 -56.535 17.229 1.00 86.44 1157 ASP A CA 1
ATOM 8848 C C . ASP A 1 1157 ? -30.064 -56.757 16.285 1.00 86.44 1157 ASP A C 1
ATOM 8850 O O . ASP A 1 1157 ? -31.090 -57.284 16.730 1.00 86.44 1157 ASP A O 1
ATOM 8854 N N . PRO A 1 1158 ? -29.963 -56.418 14.980 1.00 89.06 1158 PRO A N 1
ATOM 8855 C CA . PRO A 1 1158 ? -31.051 -56.601 14.016 1.00 89.06 1158 PRO A CA 1
ATOM 8856 C C . PRO A 1 1158 ? -31.569 -58.040 13.911 1.00 89.06 1158 PRO A C 1
ATOM 8858 O O . PRO A 1 1158 ? -32.697 -58.255 13.477 1.00 89.06 1158 PRO A O 1
ATOM 8861 N N . ARG A 1 1159 ? -30.755 -59.039 14.277 1.00 89.44 1159 ARG A N 1
ATOM 8862 C CA . ARG A 1 1159 ? -31.120 -60.463 14.203 1.00 89.44 1159 ARG A CA 1
ATOM 8863 C C . ARG A 1 1159 ? -31.800 -60.975 15.471 1.00 89.44 1159 ARG A C 1
ATOM 8865 O O . ARG A 1 1159 ? -32.293 -62.101 15.475 1.00 89.44 1159 ARG A O 1
ATOM 8872 N N . ARG A 1 1160 ? -31.773 -60.198 16.554 1.00 90.62 1160 ARG A N 1
ATOM 8873 C CA . ARG A 1 1160 ? -32.176 -60.611 17.907 1.00 90.62 1160 ARG A CA 1
ATOM 8874 C C . ARG A 1 1160 ? -32.853 -59.454 18.646 1.00 90.62 1160 ARG A C 1
ATOM 8876 O O . ARG A 1 1160 ? -32.497 -59.133 19.778 1.00 90.62 1160 ARG A O 1
ATOM 8883 N N . LEU A 1 1161 ? -33.810 -58.810 17.979 1.00 92.31 1161 LEU A N 1
ATOM 8884 C CA . LEU A 1 1161 ? -34.447 -57.601 18.493 1.00 92.31 1161 LEU A CA 1
ATOM 8885 C C . LEU A 1 1161 ? -35.270 -57.877 19.755 1.00 92.31 1161 LEU A C 1
ATOM 8887 O O . LEU A 1 1161 ? -36.086 -58.803 19.748 1.00 92.31 1161 LEU A O 1
ATOM 8891 N N . PRO A 1 1162 ? -35.104 -57.070 20.816 1.00 95.44 1162 PRO A N 1
ATOM 8892 C CA . PRO A 1 1162 ? -36.054 -57.065 21.916 1.00 95.44 1162 PRO A CA 1
ATOM 8893 C C . PRO A 1 1162 ? -37.383 -56.475 21.453 1.00 95.44 1162 PRO A C 1
ATOM 8895 O O . PRO A 1 1162 ? -37.407 -55.644 20.550 1.00 95.44 1162 PRO A O 1
ATOM 8898 N N . ARG A 1 1163 ? -38.490 -56.873 22.083 1.00 94.81 1163 ARG A N 1
ATOM 8899 C CA . ARG A 1 1163 ? -39.818 -56.274 21.841 1.00 94.81 1163 ARG A CA 1
ATOM 8900 C C . ARG A 1 1163 ? -40.057 -55.040 22.707 1.00 94.81 1163 ARG A C 1
ATOM 8902 O O . ARG A 1 1163 ? -40.807 -54.148 22.315 1.00 94.81 1163 ARG A O 1
ATOM 8909 N N . GLN A 1 1164 ? -39.383 -54.966 23.853 1.00 95.56 1164 GLN A N 1
ATOM 8910 C CA . GLN A 1 1164 ? -39.363 -53.799 24.731 1.00 95.56 1164 GLN A CA 1
ATOM 8911 C C . GLN A 1 1164 ? -37.994 -53.651 25.389 1.00 95.56 1164 GLN A C 1
ATOM 8913 O O . GLN A 1 1164 ? -37.403 -54.645 25.809 1.00 95.56 1164 GLN A O 1
ATOM 8918 N N . ILE A 1 1165 ? -37.533 -52.411 25.540 1.00 96.94 1165 ILE A N 1
ATOM 8919 C CA . ILE A 1 1165 ? -36.418 -52.053 26.422 1.00 96.94 1165 ILE A CA 1
ATOM 8920 C C . ILE A 1 1165 ? -36.889 -51.021 27.445 1.00 96.94 1165 ILE A C 1
ATOM 8922 O O . ILE A 1 1165 ? -37.744 -50.184 27.153 1.00 96.94 1165 ILE A O 1
ATOM 8926 N N . MET A 1 1166 ? -36.339 -51.072 28.649 1.00 96.62 1166 MET A N 1
ATOM 8927 C CA . MET A 1 1166 ? -36.698 -50.196 29.752 1.00 96.62 1166 MET A CA 1
ATOM 8928 C C . MET A 1 1166 ? -35.455 -49.824 30.556 1.00 96.62 1166 MET A C 1
ATOM 8930 O O . MET A 1 1166 ? -34.665 -50.686 30.940 1.00 96.62 1166 MET A O 1
ATOM 8934 N N . LEU A 1 1167 ? -35.314 -48.529 30.828 1.00 97.31 1167 LEU A N 1
ATOM 8935 C CA . LEU A 1 1167 ? -34.374 -47.999 31.805 1.00 97.31 1167 LEU A CA 1
ATOM 8936 C C . LEU A 1 1167 ? -35.117 -47.745 33.111 1.00 97.31 1167 LEU A C 1
ATOM 8938 O O . LEU A 1 1167 ? -36.201 -47.154 33.114 1.00 97.31 1167 LEU A O 1
ATOM 8942 N N . GLN A 1 1168 ? -34.527 -48.187 34.216 1.00 96.19 1168 GLN A N 1
ATOM 8943 C CA . GLN A 1 1168 ? -35.041 -47.929 35.557 1.00 96.19 1168 GLN A CA 1
ATOM 8944 C C . GLN A 1 1168 ? -33.953 -47.281 36.398 1.00 96.19 1168 GLN A C 1
ATOM 8946 O O . GLN A 1 1168 ? -32.777 -47.620 36.274 1.00 96.19 1168 GLN A O 1
ATOM 8951 N N . TRP A 1 1169 ? -34.356 -46.396 37.295 1.00 97.00 1169 TRP A N 1
ATOM 8952 C CA . TRP A 1 1169 ? -33.461 -45.740 38.238 1.00 97.00 1169 TRP A CA 1
ATOM 8953 C C . TRP A 1 1169 ? -33.950 -45.989 39.659 1.00 97.00 1169 TRP A C 1
ATOM 8955 O O . TRP A 1 1169 ? -35.153 -46.070 39.908 1.00 97.00 1169 TRP A O 1
ATOM 8965 N N . HIS A 1 1170 ? -33.006 -46.117 40.585 1.00 93.81 1170 HIS A N 1
ATOM 8966 C CA . HIS A 1 1170 ? -33.281 -46.379 41.989 1.00 93.81 1170 HIS A CA 1
ATOM 8967 C C . HIS A 1 1170 ? -32.861 -45.185 42.840 1.00 93.81 1170 HIS A C 1
ATOM 8969 O O . HIS A 1 1170 ? -31.685 -44.832 42.861 1.00 93.81 1170 HIS A O 1
ATOM 8975 N N . ASP A 1 1171 ? -33.807 -44.571 43.545 1.00 89.88 1171 ASP A N 1
ATOM 8976 C CA . ASP A 1 1171 ? -33.579 -43.465 44.492 1.00 89.88 1171 ASP A CA 1
ATOM 8977 C C . ASP A 1 1171 ? -33.791 -43.888 45.963 1.00 89.88 1171 ASP A C 1
ATOM 8979 O O . ASP A 1 1171 ? -33.795 -43.067 46.878 1.00 89.88 1171 ASP A O 1
ATOM 8983 N N . GLY A 1 1172 ? -33.979 -45.192 46.186 1.00 85.06 1172 GLY A N 1
ATOM 8984 C CA . GLY A 1 1172 ? -34.594 -45.771 47.383 1.00 85.06 1172 GLY A CA 1
ATOM 8985 C C . GLY A 1 1172 ? -35.820 -46.620 47.033 1.00 85.06 1172 GLY A C 1
ATOM 8986 O O . GLY A 1 1172 ? -36.159 -47.543 47.771 1.00 85.06 1172 GLY A O 1
ATOM 8987 N N . THR A 1 1173 ? -36.438 -46.350 45.879 1.00 89.69 1173 THR A N 1
ATOM 8988 C CA . THR A 1 1173 ? -37.437 -47.207 45.227 1.00 89.69 1173 THR A CA 1
ATOM 8989 C C . THR A 1 1173 ? -37.121 -47.354 43.737 1.00 89.69 1173 THR A C 1
ATOM 8991 O O . THR A 1 1173 ? -36.378 -46.551 43.184 1.00 89.69 1173 THR A O 1
ATOM 8994 N N . TRP A 1 1174 ? -37.696 -48.355 43.064 1.00 91.62 1174 TRP A N 1
ATOM 8995 C CA . TRP A 1 1174 ? -37.564 -48.527 41.606 1.00 91.62 1174 TRP A CA 1
ATOM 8996 C C . TRP A 1 1174 ? -38.666 -47.813 40.804 1.00 91.62 1174 TRP A C 1
ATOM 8998 O O . TRP A 1 1174 ? -38.764 -48.017 39.598 1.00 91.62 1174 TRP A O 1
ATOM 9008 N N . GLU A 1 1175 ? -39.512 -46.993 41.439 1.00 92.50 1175 GLU A N 1
ATOM 9009 C CA . GLU A 1 1175 ? -40.707 -46.376 40.834 1.00 92.50 1175 GLU A CA 1
ATOM 9010 C C . GLU A 1 1175 ? -40.389 -45.193 39.890 1.00 92.50 1175 GLU A C 1
ATOM 9012 O O . GLU A 1 1175 ? -41.132 -44.215 39.822 1.00 92.50 1175 GLU A O 1
ATOM 9017 N N . HIS A 1 1176 ? -39.307 -45.319 39.117 1.00 95.75 1176 HIS A N 1
ATOM 9018 C CA . HIS A 1 1176 ? -38.787 -44.337 38.169 1.00 95.75 1176 HIS A CA 1
ATOM 9019 C C . HIS A 1 1176 ? -38.319 -45.054 36.898 1.00 95.75 1176 HIS A C 1
ATOM 9021 O O . HIS A 1 1176 ? -37.199 -45.570 36.849 1.00 95.75 1176 HIS A O 1
ATOM 9027 N N . ARG A 1 1177 ? -39.187 -45.154 35.881 1.00 96.62 1177 ARG A N 1
ATOM 9028 C CA . ARG A 1 1177 ? -38.932 -46.017 34.710 1.00 96.62 1177 ARG A CA 1
ATOM 9029 C C . ARG A 1 1177 ? -39.350 -45.380 33.399 1.00 96.62 1177 ARG A C 1
ATOM 9031 O O . ARG A 1 1177 ? -40.411 -44.766 33.306 1.00 96.62 1177 ARG A O 1
ATOM 9038 N N . ALA A 1 1178 ? -38.553 -45.618 32.369 1.00 95.69 1178 ALA A N 1
ATOM 9039 C CA . ALA A 1 1178 ? -38.803 -45.181 31.006 1.00 95.69 1178 ALA A CA 1
ATOM 9040 C C . ALA A 1 1178 ? -38.657 -46.363 30.047 1.00 95.69 1178 ALA A C 1
ATOM 9042 O O . ALA A 1 1178 ? -37.679 -47.102 30.153 1.00 95.69 1178 ALA A O 1
ATOM 9043 N N . TYR A 1 1179 ? -39.604 -46.557 29.129 1.00 96.44 1179 TYR A N 1
ATOM 9044 C CA . TYR A 1 1179 ? -39.565 -47.682 28.195 1.00 96.44 1179 TYR A CA 1
ATOM 9045 C C . TYR A 1 1179 ? -39.796 -47.294 26.739 1.00 96.44 1179 TYR A C 1
ATOM 9047 O O . TYR A 1 1179 ? -40.456 -46.296 26.429 1.00 96.44 1179 TYR A O 1
ATOM 9055 N N . TRP A 1 1180 ? -39.265 -48.149 25.866 1.00 96.88 1180 TRP A N 1
ATOM 9056 C CA . TRP A 1 1180 ? -39.395 -48.087 24.421 1.00 96.88 1180 TRP A CA 1
ATOM 9057 C C . TRP A 1 1180 ? -39.847 -49.437 23.864 1.00 96.88 1180 TRP A C 1
ATOM 9059 O O . TRP A 1 1180 ? -39.373 -50.479 24.318 1.00 96.88 1180 TRP A O 1
ATOM 9069 N N . GLY A 1 1181 ? -40.728 -49.420 22.865 1.00 92.56 1181 GLY A N 1
ATOM 9070 C CA . GLY A 1 1181 ? -41.292 -50.629 22.255 1.00 92.56 1181 GLY A CA 1
ATOM 9071 C C . GLY A 1 1181 ? -42.665 -51.018 22.800 1.00 92.56 1181 GLY A C 1
ATOM 9072 O O . GLY A 1 1181 ? -43.445 -50.164 23.217 1.00 92.56 1181 GLY A O 1
ATOM 9073 N N . GLU A 1 1182 ? -42.980 -52.308 22.753 1.00 89.00 1182 GLU A N 1
ATOM 9074 C CA . GLU A 1 1182 ? -44.266 -52.853 23.194 1.00 89.00 1182 GLU A CA 1
ATOM 9075 C C . GLU A 1 1182 ? -44.413 -52.756 24.723 1.00 89.00 1182 GLU A C 1
ATOM 9077 O O . GLU A 1 1182 ? -43.454 -52.979 25.444 1.00 89.00 1182 GLU A O 1
ATOM 9082 N N . ASN A 1 1183 ? -45.592 -52.436 25.264 1.00 91.69 1183 ASN A N 1
ATOM 9083 C CA . ASN A 1 1183 ? -45.799 -52.291 26.716 1.00 91.69 1183 ASN A CA 1
ATOM 9084 C C . ASN A 1 1183 ? -46.010 -53.653 27.423 1.00 91.69 1183 ASN A C 1
ATOM 9086 O O . ASN A 1 1183 ? -47.124 -53.980 27.833 1.00 91.69 1183 ASN A O 1
ATOM 9090 N N . LEU A 1 1184 ? -44.957 -54.468 27.533 1.00 92.38 1184 LEU A N 1
ATOM 9091 C CA . LEU A 1 1184 ? -44.996 -55.858 28.025 1.00 92.38 1184 LEU A CA 1
ATOM 9092 C C . LEU A 1 1184 ? -44.486 -56.025 29.473 1.00 92.38 1184 LEU A C 1
ATOM 9094 O O . LEU A 1 1184 ? -44.936 -56.908 30.201 1.00 92.38 1184 LEU A O 1
ATOM 9098 N N . ILE A 1 1185 ? -43.574 -55.164 29.923 1.00 92.06 1185 ILE A N 1
ATOM 9099 C CA . ILE A 1 1185 ? -42.995 -55.139 31.269 1.00 92.06 1185 ILE A CA 1
ATOM 9100 C C . ILE A 1 1185 ? -43.944 -54.366 32.191 1.00 92.06 1185 ILE A C 1
ATOM 9102 O O . ILE A 1 1185 ? -44.031 -53.138 32.142 1.00 92.06 1185 ILE A O 1
ATOM 9106 N N . LEU A 1 1186 ? -44.655 -55.096 33.055 1.00 91.06 1186 LEU A N 1
ATOM 9107 C CA . LEU A 1 1186 ? -45.731 -54.569 33.908 1.00 91.06 1186 LEU A CA 1
ATOM 9108 C C . LEU A 1 1186 ? -45.253 -53.959 35.242 1.00 91.06 1186 LEU A C 1
ATOM 9110 O O . LEU A 1 1186 ? -46.007 -53.922 36.212 1.00 91.06 1186 LEU A O 1
ATOM 9114 N N . PHE A 1 1187 ? -44.006 -53.490 35.320 1.00 90.62 1187 PHE A N 1
ATOM 9115 C CA . PHE A 1 1187 ? -43.485 -52.826 36.518 1.00 90.62 1187 PHE A CA 1
ATOM 9116 C C . PHE A 1 1187 ? -43.984 -51.381 36.603 1.00 90.62 1187 PHE A C 1
ATOM 9118 O O . PHE A 1 1187 ? -43.739 -50.593 35.696 1.00 90.62 1187 PHE A O 1
ATOM 9125 N N . GLY A 1 1188 ? -44.660 -51.026 37.699 1.00 89.62 1188 GLY A N 1
ATOM 9126 C CA . GLY A 1 1188 ? -45.243 -49.695 37.901 1.00 89.62 1188 GLY A CA 1
ATOM 9127 C C . GLY A 1 1188 ? -46.519 -49.430 37.085 1.00 89.62 1188 GLY A C 1
ATOM 9128 O O . GLY A 1 1188 ? -47.022 -50.278 36.340 1.00 89.62 1188 GLY A O 1
ATOM 9129 N N . ASN A 1 1189 ? -47.055 -48.215 37.207 1.00 90.50 1189 ASN A N 1
ATOM 9130 C CA . ASN A 1 1189 ? -48.304 -47.804 36.561 1.00 90.50 1189 ASN A CA 1
ATOM 9131 C C . ASN A 1 1189 ? -48.017 -47.058 35.253 1.00 90.50 1189 ASN A C 1
ATOM 9133 O O . ASN A 1 1189 ? -47.351 -46.021 35.269 1.00 90.50 1189 ASN A O 1
ATOM 9137 N N . ASP A 1 1190 ? -48.516 -47.581 34.130 1.00 90.19 1190 ASP A N 1
ATOM 9138 C CA . ASP A 1 1190 ? -48.286 -46.991 32.806 1.00 90.19 1190 ASP A CA 1
ATOM 9139 C C . ASP A 1 1190 ? -48.818 -45.551 32.725 1.00 90.19 1190 ASP A C 1
ATOM 9141 O O . ASP A 1 1190 ? -49.864 -45.222 33.286 1.00 90.19 1190 ASP A O 1
ATOM 9145 N N . GLY A 1 1191 ? -48.063 -44.677 32.062 1.00 85.81 1191 GLY A N 1
ATOM 9146 C CA . GLY A 1 1191 ? -48.354 -43.246 31.952 1.00 85.81 1191 GLY A CA 1
ATOM 9147 C C . GLY A 1 1191 ? -47.881 -42.394 33.138 1.00 85.81 1191 GLY A C 1
ATOM 9148 O O . GLY A 1 1191 ? -47.857 -41.165 33.018 1.00 85.81 1191 GLY A O 1
ATOM 9149 N N . THR A 1 1192 ? -47.445 -43.008 34.243 1.00 90.44 1192 THR A N 1
ATOM 9150 C CA . THR A 1 1192 ? -46.921 -42.312 35.434 1.00 90.44 1192 THR A CA 1
ATOM 9151 C C . THR A 1 1192 ? -45.388 -42.311 35.475 1.00 90.44 1192 THR A C 1
ATOM 9153 O O . THR A 1 1192 ? -44.735 -42.946 34.648 1.00 90.44 1192 THR A O 1
ATOM 9156 N N . VAL A 1 1193 ? -44.791 -41.626 36.460 1.00 89.75 1193 VAL A N 1
ATOM 9157 C CA . VAL A 1 1193 ? -43.326 -41.617 36.668 1.00 89.75 1193 VAL A CA 1
ATOM 9158 C C . VAL A 1 1193 ? -42.747 -43.017 36.891 1.00 89.75 1193 VAL A C 1
ATOM 9160 O O . VAL A 1 1193 ? -41.585 -43.261 36.563 1.00 89.75 1193 VAL A O 1
ATOM 9163 N N . SER A 1 1194 ? -43.567 -43.956 37.379 1.00 88.00 1194 SER A N 1
ATOM 9164 C CA . SER A 1 1194 ? -43.123 -45.320 37.639 1.00 88.00 1194 SER A CA 1
ATOM 9165 C C . SER A 1 1194 ? -43.144 -46.251 36.440 1.00 88.00 1194 SER A C 1
ATOM 9167 O O . SER A 1 1194 ? -42.574 -47.341 36.531 1.00 88.00 1194 SER A O 1
ATOM 9169 N N . ARG A 1 1195 ? -43.728 -45.805 35.317 1.00 93.31 1195 ARG A N 1
ATOM 9170 C CA . ARG A 1 1195 ? -43.618 -46.426 33.993 1.00 93.31 1195 ARG A CA 1
ATOM 9171 C C . ARG A 1 1195 ? -44.056 -45.449 32.902 1.00 93.31 1195 ARG A C 1
ATOM 9173 O O . ARG A 1 1195 ? -45.240 -45.318 32.592 1.00 93.31 1195 ARG A O 1
ATOM 9180 N N . ARG A 1 1196 ? -43.080 -44.785 32.289 1.00 93.94 1196 ARG A N 1
ATOM 9181 C CA . ARG A 1 1196 ? -43.302 -43.790 31.240 1.00 93.94 1196 ARG A CA 1
ATOM 9182 C C . ARG A 1 1196 ? -42.954 -44.340 29.858 1.00 93.94 1196 ARG A C 1
ATOM 9184 O O . ARG A 1 1196 ? -41.817 -44.744 29.625 1.00 93.94 1196 ARG A O 1
ATOM 9191 N N . PHE A 1 1197 ? -43.904 -44.292 28.926 1.00 93.56 1197 PHE A N 1
ATOM 9192 C CA . PHE A 1 1197 ? -43.628 -44.541 27.510 1.00 93.56 1197 PHE A CA 1
ATOM 9193 C C . PHE A 1 1197 ? -42.853 -43.365 26.908 1.00 93.56 1197 PHE A C 1
ATOM 9195 O O . PHE A 1 1197 ? -43.302 -42.221 27.016 1.00 93.56 1197 PHE A O 1
ATOM 9202 N N . ILE A 1 1198 ? -41.703 -43.639 26.289 1.00 93.38 1198 ILE A N 1
ATOM 9203 C CA . ILE A 1 1198 ? -40.890 -42.619 25.608 1.00 93.38 1198 ILE A CA 1
ATOM 9204 C C . ILE A 1 1198 ? -41.008 -42.724 24.085 1.00 93.38 1198 ILE A C 1
ATOM 9206 O O . ILE A 1 1198 ? -40.983 -41.699 23.409 1.00 93.38 1198 ILE A O 1
ATOM 9210 N N . GLY A 1 1199 ? -41.159 -43.930 23.530 1.00 90.56 1199 GLY A N 1
ATOM 9211 C CA . GLY A 1 1199 ? -41.326 -44.107 22.087 1.00 90.56 1199 GLY A CA 1
ATOM 9212 C C . GLY A 1 1199 ? -41.193 -45.552 21.608 1.00 90.56 1199 GLY A C 1
ATOM 9213 O O . GLY A 1 1199 ? -41.132 -46.490 22.395 1.00 90.56 1199 GLY A O 1
ATOM 9214 N N . LEU A 1 1200 ? -41.145 -45.746 20.291 1.00 92.50 1200 LEU A N 1
ATOM 9215 C CA . LEU A 1 1200 ? -40.856 -47.054 19.691 1.00 92.50 1200 LEU A CA 1
ATOM 9216 C C . LEU A 1 1200 ? -39.405 -47.483 19.967 1.00 92.50 1200 LEU A C 1
ATOM 9218 O O . LEU A 1 1200 ? -38.583 -46.675 20.402 1.00 92.50 1200 LEU A O 1
ATOM 9222 N N . LEU A 1 1201 ? -39.084 -48.754 19.702 1.00 90.56 1201 LEU A N 1
ATOM 9223 C CA . LEU A 1 1201 ? -37.709 -49.249 19.812 1.00 90.56 1201 LEU A CA 1
ATOM 9224 C C . LEU A 1 1201 ? -36.750 -48.411 18.950 1.00 90.56 1201 LEU A C 1
ATOM 9226 O O . LEU A 1 1201 ? -37.093 -48.068 17.813 1.00 90.56 1201 LEU A O 1
ATOM 9230 N N . PRO A 1 1202 ? -35.546 -48.099 19.458 1.00 91.62 1202 PRO A N 1
ATOM 9231 C CA . PRO A 1 1202 ? -34.546 -47.384 18.682 1.00 91.62 1202 PRO A CA 1
ATOM 9232 C C . PRO A 1 1202 ? -34.090 -48.215 17.465 1.00 91.62 1202 PRO A C 1
ATOM 9234 O O . PRO A 1 1202 ? -34.158 -49.445 17.492 1.00 91.62 1202 PRO A O 1
ATOM 9237 N N . PRO A 1 1203 ? -33.596 -47.572 16.393 1.00 90.62 1203 PRO A N 1
ATOM 9238 C CA . PRO A 1 1203 ? -33.099 -48.275 15.212 1.00 90.62 1203 PRO A CA 1
ATOM 9239 C C . PRO A 1 1203 ? -31.995 -49.290 15.536 1.00 90.62 1203 PRO A C 1
ATOM 9241 O O . PRO A 1 1203 ? -31.042 -48.977 16.248 1.00 90.62 1203 PRO A O 1
ATOM 9244 N N . ALA A 1 1204 ? -32.109 -50.489 14.967 1.00 88.94 1204 ALA A N 1
ATOM 9245 C CA . ALA A 1 1204 ? -31.153 -51.573 15.153 1.00 88.94 1204 ALA A CA 1
ATOM 9246 C C . ALA A 1 1204 ? -29.888 -51.420 14.296 1.00 88.94 1204 ALA A C 1
ATOM 9248 O O . ALA A 1 1204 ? -29.897 -50.750 13.265 1.00 88.94 1204 ALA A O 1
ATOM 9249 N N . GLY A 1 1205 ? -28.803 -52.084 14.697 1.00 87.69 1205 GLY A N 1
ATOM 9250 C CA . GLY A 1 1205 ? -27.557 -52.158 13.931 1.00 87.69 1205 GLY A CA 1
ATOM 9251 C C . GLY A 1 1205 ? -26.591 -50.986 14.134 1.00 87.69 1205 GLY A C 1
ATOM 9252 O O . GLY A 1 1205 ? -25.510 -50.995 13.546 1.00 87.69 1205 GLY A O 1
ATOM 9253 N N . ARG A 1 1206 ? -26.938 -50.004 14.978 1.00 91.38 1206 ARG A N 1
ATOM 9254 C CA . ARG A 1 1206 ? -26.095 -48.850 15.333 1.00 91.38 1206 ARG A CA 1
ATOM 9255 C C . ARG A 1 1206 ? -26.259 -48.462 16.801 1.00 91.38 1206 ARG A C 1
ATOM 9257 O O . ARG A 1 1206 ? -27.277 -48.775 17.411 1.00 91.38 1206 ARG A O 1
ATOM 9264 N N . TRP A 1 1207 ? -25.272 -47.751 17.343 1.00 91.44 1207 TRP A N 1
ATOM 9265 C CA . TRP A 1 1207 ? -25.377 -47.120 18.657 1.00 91.44 1207 TRP A CA 1
ATOM 9266 C C . TRP A 1 1207 ? -26.367 -45.955 18.601 1.00 91.44 1207 TRP A C 1
ATOM 9268 O O . TRP A 1 1207 ? -26.281 -45.090 17.729 1.00 91.44 1207 TRP A O 1
ATOM 9278 N N . VAL A 1 1208 ? -27.317 -45.935 19.530 1.00 91.50 1208 VAL A N 1
ATOM 9279 C CA . VAL A 1 1208 ? -28.347 -44.905 19.658 1.00 91.50 1208 VAL A CA 1
ATOM 9280 C C . VAL A 1 1208 ? -28.366 -44.413 21.095 1.00 91.50 1208 VAL A C 1
ATOM 9282 O O . VAL A 1 1208 ? -28.403 -45.207 22.030 1.00 91.50 1208 VAL A O 1
ATOM 9285 N N . ARG A 1 1209 ? -28.370 -43.095 21.282 1.00 93.44 1209 ARG A N 1
ATOM 9286 C CA . ARG A 1 1209 ? -28.530 -42.488 22.601 1.00 93.44 1209 ARG A CA 1
ATOM 9287 C C . ARG A 1 1209 ? -30.006 -42.420 22.973 1.00 93.44 1209 ARG A C 1
ATOM 9289 O O . ARG A 1 1209 ? -30.788 -41.764 22.289 1.00 93.44 1209 ARG A O 1
ATOM 9296 N N . LEU A 1 1210 ? -30.375 -43.057 24.075 1.00 92.50 1210 LEU A N 1
ATOM 9297 C CA . LEU A 1 1210 ? -31.662 -42.850 24.725 1.00 92.50 1210 LEU A CA 1
ATOM 9298 C C . LEU A 1 1210 ? -31.547 -41.648 25.656 1.00 92.50 1210 LEU A C 1
ATOM 9300 O O . LEU A 1 1210 ? -30.633 -41.606 26.473 1.00 92.50 1210 LEU A O 1
ATOM 9304 N N . GLU A 1 1211 ? -32.472 -40.693 25.560 1.00 91.69 1211 GLU A N 1
ATOM 9305 C CA . GLU A 1 1211 ? -32.548 -39.548 26.471 1.00 91.69 1211 GLU A CA 1
ATOM 9306 C C . GLU A 1 1211 ? -33.940 -39.429 27.091 1.00 91.69 1211 GLU A C 1
ATOM 9308 O O . GLU A 1 1211 ? -34.955 -39.424 26.394 1.00 91.69 1211 GLU A O 1
ATOM 9313 N N . VAL A 1 1212 ? -33.983 -39.264 28.410 1.00 91.88 1212 VAL A N 1
ATOM 9314 C CA . VAL A 1 1212 ? -35.208 -39.137 29.198 1.00 91.88 1212 VAL A CA 1
ATOM 9315 C C . VAL A 1 1212 ? -35.106 -37.882 30.062 1.00 91.88 1212 VAL A C 1
ATOM 9317 O O . VAL A 1 1212 ? -34.228 -37.810 30.921 1.00 91.88 1212 VAL A O 1
ATOM 9320 N N . PRO A 1 1213 ? -35.973 -36.872 29.870 1.00 92.00 1213 PRO A N 1
ATOM 9321 C CA . PRO A 1 1213 ? -36.087 -35.763 30.813 1.00 92.00 1213 PRO A CA 1
ATOM 9322 C C . PRO A 1 1213 ? -36.384 -36.284 32.224 1.00 92.00 1213 PRO A C 1
ATOM 9324 O O . PRO A 1 1213 ? -37.343 -37.038 32.411 1.00 92.00 1213 PRO A O 1
ATOM 9327 N N . ALA A 1 1214 ? -35.597 -35.869 33.218 1.00 89.00 1214 ALA A N 1
ATOM 9328 C CA . ALA A 1 1214 ? -35.734 -36.339 34.596 1.00 89.00 1214 ALA A CA 1
ATOM 9329 C C . ALA A 1 1214 ? -37.129 -36.055 35.184 1.00 89.00 1214 ALA A C 1
ATOM 9331 O O . ALA A 1 1214 ? -37.629 -36.849 35.985 1.00 89.00 1214 ALA A O 1
ATOM 9332 N N . ALA A 1 1215 ? -37.788 -34.979 34.733 1.00 88.81 1215 ALA A N 1
ATOM 9333 C CA . ALA A 1 1215 ? -39.162 -34.634 35.099 1.00 88.81 1215 ALA A CA 1
ATOM 9334 C C . ALA A 1 1215 ? -40.172 -35.745 34.767 1.00 88.81 1215 ALA A C 1
ATOM 9336 O O . ALA A 1 1215 ? -41.064 -36.031 35.563 1.00 88.81 1215 ALA A O 1
ATOM 9337 N N . LEU A 1 1216 ? -40.027 -36.411 33.613 1.00 89.94 1216 LEU A N 1
ATOM 9338 C CA . LEU A 1 1216 ? -40.985 -37.424 33.150 1.00 89.94 1216 LEU A CA 1
ATOM 9339 C C . LEU A 1 1216 ? -40.953 -38.709 33.981 1.00 89.94 1216 LEU A C 1
ATOM 9341 O O . LEU A 1 1216 ? -41.929 -39.456 33.994 1.00 89.94 1216 LEU A O 1
ATOM 9345 N N . VAL A 1 1217 ? -39.838 -38.949 34.665 1.00 91.62 1217 VAL A N 1
ATOM 9346 C CA . VAL A 1 1217 ? -39.633 -40.097 35.550 1.00 91.62 1217 VAL A CA 1
ATOM 9347 C C . VAL A 1 1217 ? -39.530 -39.680 37.015 1.00 91.62 1217 VAL A C 1
ATOM 9349 O O . VAL A 1 1217 ? -39.211 -40.512 37.848 1.00 91.62 1217 VAL A O 1
ATOM 9352 N N . GLY A 1 1218 ? -39.831 -38.424 37.368 1.00 89.44 1218 GLY A N 1
ATOM 9353 C CA . GLY A 1 1218 ? -39.924 -37.966 38.760 1.00 89.44 1218 GLY A CA 1
ATOM 9354 C C . GLY A 1 1218 ? -38.607 -37.966 39.546 1.00 89.44 1218 GLY A C 1
ATOM 9355 O O . GLY A 1 1218 ? -38.642 -38.100 40.769 1.00 89.44 1218 GLY A O 1
ATOM 9356 N N . LEU A 1 1219 ? -37.465 -37.841 38.862 1.00 90.88 1219 LEU A N 1
ATOM 9357 C CA . LEU A 1 1219 ? -36.125 -37.910 39.468 1.00 90.88 1219 LEU A CA 1
ATOM 9358 C C . LEU A 1 1219 ? -35.467 -36.546 39.692 1.00 90.88 1219 LEU A C 1
ATOM 9360 O O . LEU A 1 1219 ? -34.378 -36.477 40.254 1.00 90.88 1219 LEU A O 1
ATOM 9364 N N . GLU A 1 1220 ? -36.107 -35.453 39.285 1.00 87.75 1220 GLU A N 1
ATOM 9365 C CA . GLU A 1 1220 ? -35.582 -34.110 39.535 1.00 87.75 1220 GLU A CA 1
ATOM 9366 C C . GLU A 1 1220 ? -35.418 -33.837 41.034 1.00 87.75 1220 GLU A C 1
ATOM 9368 O O . GLU A 1 1220 ? -36.330 -34.037 41.838 1.00 87.75 1220 GLU A O 1
ATOM 9373 N N . GLY A 1 1221 ? -34.228 -33.376 41.412 1.00 78.69 1221 GLY A N 1
ATOM 9374 C CA . GLY A 1 1221 ? -33.848 -33.116 42.797 1.00 78.69 1221 GLY A CA 1
ATOM 9375 C C . GLY A 1 1221 ? -33.572 -34.372 43.629 1.00 78.69 1221 GLY A C 1
ATOM 9376 O O . GLY A 1 1221 ? -33.407 -34.243 44.844 1.00 78.69 1221 GLY A O 1
ATOM 9377 N N . ARG A 1 1222 ? -33.523 -35.572 43.027 1.00 81.88 1222 ARG A N 1
ATOM 9378 C CA . ARG A 1 1222 ? -33.327 -36.839 43.749 1.00 81.88 1222 ARG A CA 1
ATOM 9379 C C . ARG A 1 1222 ? -31.943 -37.459 43.498 1.00 81.88 1222 ARG A C 1
ATOM 9381 O O . ARG A 1 1222 ? -31.431 -37.405 42.377 1.00 81.88 1222 ARG A O 1
ATOM 9388 N N . PRO A 1 1223 ? -31.309 -38.060 44.523 1.00 88.38 1223 PRO A N 1
ATOM 9389 C CA . PRO A 1 1223 ? -30.110 -38.868 44.347 1.00 88.38 1223 PRO A CA 1
ATOM 9390 C C . PRO A 1 1223 ? -30.471 -40.273 43.861 1.00 88.38 1223 PRO A C 1
ATOM 9392 O O . PRO A 1 1223 ? -31.175 -41.012 44.541 1.00 88.38 1223 PRO A O 1
ATOM 9395 N N . VAL A 1 1224 ? -29.932 -40.667 42.714 1.00 91.31 1224 VAL A N 1
ATOM 9396 C CA . VAL A 1 1224 ? -30.072 -42.015 42.166 1.00 91.31 1224 VAL A CA 1
ATOM 9397 C C . VAL A 1 1224 ? -28.874 -42.852 42.608 1.00 91.31 1224 VAL A C 1
ATOM 9399 O O . VAL A 1 1224 ? -27.730 -42.492 42.354 1.00 91.31 1224 VAL A O 1
ATOM 9402 N N . ASN A 1 1225 ? -29.105 -43.968 43.292 1.00 90.94 1225 ASN A N 1
ATOM 9403 C CA . ASN A 1 1225 ? -28.062 -44.871 43.792 1.00 90.94 1225 ASN A CA 1
ATOM 9404 C C . ASN A 1 1225 ? -28.092 -46.268 43.142 1.00 90.94 1225 ASN A C 1
ATOM 9406 O O . ASN A 1 1225 ? -27.382 -47.169 43.597 1.00 90.94 1225 ASN A O 1
ATOM 9410 N N . GLY A 1 1226 ? -28.896 -46.449 42.091 1.00 91.88 1226 GLY A N 1
ATOM 9411 C CA . GLY A 1 1226 ? -28.900 -47.636 41.240 1.00 91.88 1226 GLY A CA 1
ATOM 9412 C C . GLY A 1 1226 ? -29.548 -47.394 39.876 1.00 91.88 1226 GLY A C 1
ATOM 9413 O O . GLY A 1 1226 ? -30.313 -46.446 39.705 1.00 91.88 1226 GLY A O 1
ATOM 9414 N N . MET A 1 1227 ? -29.236 -48.248 38.905 1.00 96.19 1227 MET A N 1
ATOM 9415 C CA . MET A 1 1227 ? -29.804 -48.213 37.553 1.00 96.19 1227 MET A CA 1
ATOM 9416 C C . MET A 1 1227 ? -29.981 -49.639 37.025 1.00 96.19 1227 MET A C 1
ATOM 9418 O O . MET A 1 1227 ? -29.148 -50.506 37.304 1.00 96.19 1227 MET A O 1
ATOM 9422 N N . ALA A 1 1228 ? -31.061 -49.876 36.280 1.00 95.00 1228 ALA A N 1
ATOM 9423 C CA . ALA A 1 1228 ? -31.371 -51.154 35.650 1.00 95.00 1228 ALA A CA 1
ATOM 9424 C C . ALA A 1 1228 ? -31.559 -51.013 34.141 1.00 95.00 1228 ALA A C 1
ATOM 9426 O O . ALA A 1 1228 ? -32.174 -50.053 33.667 1.00 95.00 1228 ALA A O 1
ATOM 9427 N N . PHE A 1 1229 ? -31.075 -52.024 33.424 1.00 96.75 1229 PHE A N 1
ATOM 9428 C CA . PHE A 1 1229 ? -31.221 -52.198 31.987 1.00 96.75 1229 PHE A CA 1
ATOM 9429 C C . PHE A 1 1229 ? -32.079 -53.442 31.769 1.00 96.75 1229 PHE A C 1
ATOM 9431 O O . PHE A 1 1229 ? -31.662 -54.555 32.087 1.00 96.75 1229 PHE A O 1
ATOM 9438 N N . THR A 1 1230 ? -33.315 -53.244 31.321 1.00 95.81 1230 THR A N 1
ATOM 9439 C CA . THR A 1 1230 ? -34.358 -54.279 31.330 1.00 95.81 1230 THR A CA 1
ATOM 9440 C C . THR A 1 1230 ? -34.927 -54.468 29.939 1.00 95.81 1230 THR A C 1
ATOM 9442 O O . THR A 1 1230 ? -35.156 -53.498 29.220 1.00 95.81 1230 THR A O 1
ATOM 9445 N N . LEU A 1 1231 ? -35.171 -55.717 29.561 1.00 95.31 1231 LEU A N 1
ATOM 9446 C CA . LEU A 1 1231 ? -35.651 -56.086 28.241 1.00 95.31 1231 LEU A CA 1
ATOM 9447 C C . LEU A 1 1231 ? -36.780 -57.116 28.328 1.00 95.31 1231 LEU A C 1
ATOM 9449 O O . LEU A 1 1231 ? -36.917 -57.853 29.310 1.00 95.31 1231 LEU A O 1
ATOM 9453 N N . TRP A 1 1232 ? -37.576 -57.170 27.262 1.00 94.88 1232 TRP A N 1
ATOM 9454 C CA . TRP A 1 1232 ? -38.515 -58.249 26.987 1.00 94.88 1232 TRP A CA 1
ATOM 9455 C C . TRP A 1 1232 ? -38.182 -58.894 25.642 1.00 94.88 1232 TRP A C 1
ATOM 9457 O O . TRP A 1 1232 ? -38.311 -58.240 24.602 1.00 94.88 1232 TRP A O 1
ATOM 9467 N N . ASP A 1 1233 ? -37.805 -60.176 25.676 1.00 93.00 1233 ASP A N 1
ATOM 9468 C CA . ASP A 1 1233 ? -37.231 -60.919 24.545 1.00 93.00 1233 ASP A CA 1
ATOM 9469 C C . ASP A 1 1233 ? -35.934 -60.275 23.985 1.00 93.00 1233 ASP A C 1
ATOM 9471 O O . ASP A 1 1233 ? -35.576 -59.147 24.321 1.00 93.00 1233 ASP A O 1
ATOM 9475 N N . GLY A 1 1234 ? -35.212 -60.979 23.109 1.00 92.38 1234 GLY A N 1
ATOM 9476 C CA . GLY A 1 1234 ? -34.076 -60.418 22.360 1.00 92.38 1234 GLY A CA 1
ATOM 9477 C C . GLY A 1 1234 ? -32.815 -60.140 23.188 1.00 92.38 1234 GLY A C 1
ATOM 9478 O O . GLY A 1 1234 ? -32.564 -60.805 24.187 1.00 92.38 1234 GLY A O 1
ATOM 9479 N N . THR A 1 1235 ? -31.977 -59.215 22.705 1.00 93.31 1235 THR A N 1
ATOM 9480 C CA . THR A 1 1235 ? -30.718 -58.784 23.340 1.00 93.31 1235 THR A CA 1
ATOM 9481 C C . THR A 1 1235 ? -30.401 -57.321 23.004 1.00 93.31 1235 THR A C 1
ATOM 9483 O O . THR A 1 1235 ? -30.750 -56.837 21.925 1.00 93.31 1235 THR A O 1
ATOM 9486 N N . ALA A 1 1236 ? -29.672 -56.627 23.880 1.00 94.38 1236 ALA A N 1
ATOM 9487 C CA . ALA A 1 1236 ? -29.107 -55.304 23.606 1.00 94.38 1236 ALA A CA 1
ATOM 9488 C C . ALA A 1 1236 ? -27.706 -55.159 24.207 1.00 94.38 1236 ALA A C 1
ATOM 9490 O O . ALA A 1 1236 ? -27.389 -55.779 25.222 1.00 94.38 1236 ALA A O 1
ATOM 9491 N N . THR A 1 1237 ? -26.885 -54.316 23.589 1.00 95.56 1237 THR A N 1
ATOM 9492 C CA . THR A 1 1237 ? -25.620 -53.853 24.165 1.00 95.56 1237 THR A CA 1
ATOM 9493 C C . THR A 1 1237 ? -25.789 -52.407 24.605 1.00 95.56 1237 THR A C 1
ATOM 9495 O O . THR A 1 1237 ? -26.377 -51.611 23.883 1.00 95.56 1237 THR A O 1
ATOM 9498 N N . TRP A 1 1238 ? -25.274 -52.064 25.772 1.00 95.75 1238 TRP A N 1
ATOM 9499 C CA . TRP A 1 1238 ? -25.388 -50.760 26.398 1.00 95.75 1238 TRP A CA 1
ATOM 9500 C C . TRP A 1 1238 ? -24.004 -50.197 26.700 1.00 95.75 1238 TRP A C 1
ATOM 9502 O O . TRP A 1 1238 ? -23.066 -50.941 26.997 1.00 95.75 1238 TRP A O 1
ATOM 9512 N N . ASP A 1 1239 ? -23.886 -48.880 26.607 1.00 91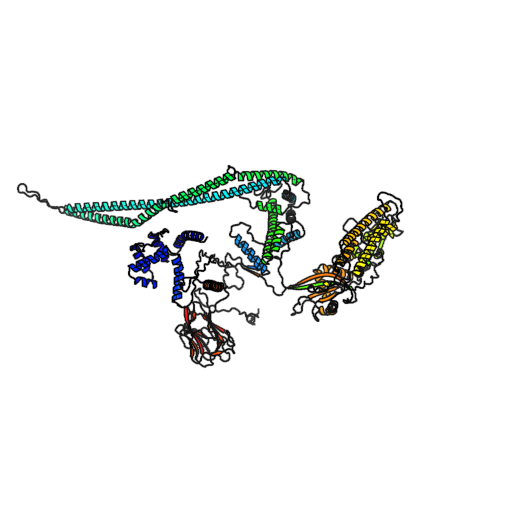.88 1239 ASP A N 1
ATOM 9513 C CA . ASP A 1 1239 ? -22.647 -48.160 26.868 1.00 91.88 1239 ASP A CA 1
ATOM 9514 C C . ASP A 1 1239 ? -22.949 -46.722 27.309 1.00 91.88 1239 ASP A C 1
ATOM 9516 O O . ASP A 1 1239 ? -24.060 -46.234 27.091 1.00 91.88 1239 ASP A O 1
ATOM 9520 N N . CYS A 1 1240 ? -21.974 -46.055 27.929 1.00 89.81 1240 CYS A N 1
ATOM 9521 C CA . CYS A 1 1240 ? -21.990 -44.647 28.324 1.00 89.81 1240 CYS A CA 1
ATOM 9522 C C . CYS A 1 1240 ? -23.375 -44.153 28.792 1.00 89.81 1240 CYS A C 1
ATOM 9524 O O . CYS A 1 1240 ? -24.160 -43.580 28.021 1.00 89.81 1240 CYS A O 1
ATOM 9526 N N . ALA A 1 1241 ? -23.684 -44.392 30.069 1.00 91.69 1241 ALA A N 1
ATOM 9527 C CA . ALA A 1 1241 ? -24.934 -43.976 30.704 1.00 91.69 1241 ALA A CA 1
ATOM 9528 C C . ALA A 1 1241 ? -24.689 -42.955 31.815 1.00 91.69 1241 ALA A C 1
ATOM 9530 O O . ALA A 1 1241 ? -23.719 -43.063 32.560 1.00 91.69 1241 ALA A O 1
ATOM 9531 N N . GLY A 1 1242 ? -25.570 -41.966 31.958 1.00 90.94 1242 GLY A N 1
ATOM 9532 C CA . GLY A 1 1242 ? -25.376 -40.871 32.901 1.00 90.94 1242 GLY A CA 1
ATOM 9533 C C . GLY A 1 1242 ? -26.437 -39.780 32.810 1.00 90.94 1242 GLY A C 1
ATOM 9534 O O . GLY A 1 1242 ? -27.595 -40.039 32.478 1.00 90.94 1242 GLY A O 1
ATOM 9535 N N . LYS A 1 1243 ? -26.050 -38.541 33.119 1.00 89.50 1243 LYS A N 1
ATOM 9536 C CA . LYS A 1 1243 ? -26.933 -37.370 33.033 1.00 89.50 1243 LYS A CA 1
ATOM 9537 C C . LYS A 1 1243 ? -26.273 -36.206 32.308 1.00 89.50 1243 LYS A C 1
ATOM 9539 O O . LYS A 1 1243 ? -25.054 -36.048 32.334 1.00 89.50 1243 LYS A O 1
ATOM 9544 N N . ARG A 1 1244 ? -27.093 -35.340 31.726 1.00 84.25 1244 ARG A N 1
ATOM 9545 C CA . ARG A 1 1244 ? -26.678 -34.073 31.130 1.00 84.25 1244 ARG A CA 1
ATOM 9546 C C . ARG A 1 1244 ? -27.482 -32.930 31.740 1.00 84.25 1244 ARG A C 1
ATOM 9548 O O . ARG A 1 1244 ? -28.707 -33.011 31.816 1.00 84.25 1244 ARG A O 1
ATOM 9555 N N . SER A 1 1245 ? -26.777 -31.876 32.145 1.00 70.38 1245 SER A N 1
ATOM 9556 C CA . SER A 1 1245 ? -27.375 -30.672 32.727 1.00 70.38 1245 SER A CA 1
ATOM 9557 C C . SER A 1 1245 ? -28.067 -29.837 31.649 1.00 70.38 1245 SER A C 1
ATOM 9559 O O . SER A 1 1245 ? -27.448 -29.538 30.622 1.00 70.38 1245 SER A O 1
ATOM 9561 N N . SER A 1 1246 ? -29.324 -29.449 31.872 1.00 51.91 1246 SER A N 1
ATOM 9562 C CA . SER A 1 1246 ? -30.003 -28.415 31.083 1.00 51.91 1246 SER A CA 1
ATOM 9563 C C . SER A 1 1246 ? -30.537 -27.325 32.020 1.00 51.91 1246 SER A C 1
ATOM 9565 O O . SER A 1 1246 ? -30.954 -27.617 33.136 1.00 51.91 1246 SER A O 1
ATOM 9567 N N . ASP A 1 1247 ? -30.388 -26.064 31.619 1.00 41.38 1247 ASP A N 1
ATOM 9568 C CA . ASP A 1 1247 ? -30.640 -24.887 32.463 1.00 41.38 1247 ASP A CA 1
ATOM 9569 C C . ASP A 1 1247 ? -32.145 -24.744 32.797 1.00 41.38 1247 ASP A C 1
ATOM 9571 O O . ASP A 1 1247 ? -32.972 -24.897 31.891 1.00 41.38 1247 ASP A O 1
ATOM 9575 N N . PRO A 1 1248 ? -32.555 -24.436 34.045 1.00 37.34 1248 PRO A N 1
ATOM 9576 C CA . PRO A 1 1248 ? -33.955 -24.207 34.371 1.00 37.34 1248 PRO A CA 1
ATOM 9577 C C . PRO A 1 1248 ? -34.351 -22.739 34.139 1.00 37.34 1248 PRO A C 1
ATOM 9579 O O . PRO A 1 1248 ? -34.065 -21.861 34.951 1.00 37.34 1248 PRO A O 1
ATOM 9582 N N . GLY A 1 1249 ? -35.111 -22.488 33.071 1.00 28.20 1249 GLY A N 1
ATOM 9583 C CA . GLY A 1 1249 ? -35.959 -21.300 32.909 1.00 28.20 1249 GLY A CA 1
ATOM 9584 C C . GLY A 1 1249 ? -37.355 -21.712 32.417 1.00 28.20 1249 GLY A C 1
ATOM 9585 O O . GLY A 1 1249 ? -37.494 -22.109 31.267 1.00 28.20 1249 GLY A O 1
ATOM 9586 N N . GLY A 1 1250 ? -38.377 -21.694 33.287 1.00 25.41 1250 GLY A N 1
ATOM 9587 C CA . GLY A 1 1250 ? -39.760 -22.144 32.986 1.00 25.41 1250 GLY A CA 1
ATOM 9588 C C . GLY A 1 1250 ? -40.749 -21.015 32.618 1.00 25.41 1250 GLY A C 1
ATOM 9589 O O . GLY A 1 1250 ? -40.303 -19.877 32.482 1.00 25.41 1250 GLY A O 1
ATOM 9590 N N . PRO A 1 1251 ? -42.089 -21.252 32.550 1.00 38.19 1251 PRO A N 1
ATOM 9591 C CA . PRO A 1 1251 ? -42.829 -22.523 32.532 1.00 38.19 1251 PRO A CA 1
ATOM 9592 C C . PRO A 1 1251 ? -43.759 -22.748 31.297 1.00 38.19 1251 PRO A C 1
ATOM 9594 O O . PRO A 1 1251 ? -44.349 -21.822 30.755 1.00 38.19 1251 PRO A O 1
ATOM 9597 N N . ALA A 1 1252 ? -43.890 -24.036 30.938 1.00 29.95 1252 ALA A N 1
ATOM 9598 C CA . ALA A 1 1252 ? -44.936 -24.806 30.228 1.00 29.95 1252 ALA A CA 1
ATOM 9599 C C . ALA A 1 1252 ? -45.875 -24.177 29.163 1.00 29.95 1252 ALA A C 1
ATOM 9601 O O . ALA A 1 1252 ? -46.778 -23.421 29.505 1.00 29.95 1252 ALA A O 1
ATOM 9602 N N . ALA A 1 1253 ? -45.833 -24.728 27.937 1.00 25.45 1253 ALA A N 1
ATOM 9603 C CA . ALA A 1 1253 ? -46.946 -25.491 27.335 1.00 25.45 1253 ALA A CA 1
ATOM 9604 C C . ALA A 1 1253 ? -46.518 -26.199 26.024 1.00 25.45 1253 ALA A C 1
ATOM 9606 O O . ALA A 1 1253 ? -45.992 -25.566 25.120 1.00 25.45 1253 ALA A O 1
ATOM 9607 N N . THR A 1 1254 ? -46.763 -27.515 25.972 1.00 25.45 1254 THR A N 1
ATOM 9608 C CA . THR A 1 1254 ? -47.123 -28.354 24.802 1.00 25.45 1254 THR A CA 1
ATOM 9609 C C . THR A 1 1254 ? -46.499 -28.107 23.417 1.00 25.45 1254 THR A C 1
ATOM 9611 O O . THR A 1 1254 ? -46.856 -27.175 22.712 1.00 25.45 1254 THR A O 1
ATOM 9614 N N . ASP A 1 1255 ? -45.715 -29.114 23.019 1.00 23.45 1255 ASP A N 1
ATOM 9615 C CA . ASP A 1 1255 ? -45.800 -29.871 21.757 1.00 23.45 1255 ASP A CA 1
ATOM 9616 C C . ASP A 1 1255 ? -45.545 -29.137 20.423 1.00 23.45 1255 ASP A C 1
ATOM 9618 O O . ASP A 1 1255 ? -46.419 -28.495 19.847 1.00 23.45 1255 ASP A O 1
ATOM 9622 N N . LEU A 1 1256 ? -44.327 -29.328 19.899 1.00 25.64 1256 LEU A N 1
ATOM 9623 C CA . LEU A 1 1256 ? -43.936 -29.049 18.517 1.00 25.64 1256 LEU A CA 1
ATOM 9624 C C . LEU A 1 1256 ? -43.528 -30.369 17.852 1.00 25.64 1256 LEU A C 1
ATOM 9626 O O . LEU A 1 1256 ? -42.384 -30.817 17.969 1.00 25.64 1256 LEU A O 1
ATOM 9630 N N . SER A 1 1257 ? -44.454 -30.982 17.116 1.00 23.41 1257 SER A N 1
ATOM 9631 C CA . SER A 1 1257 ? -44.105 -31.957 16.087 1.00 23.41 1257 SER A CA 1
ATOM 9632 C C . SER A 1 1257 ? -43.528 -31.220 14.871 1.00 23.41 1257 SER A C 1
ATOM 9634 O O . SER A 1 1257 ? -44.247 -30.558 14.125 1.00 23.41 1257 SER A O 1
ATOM 9636 N N . MET A 1 1258 ? -42.209 -31.354 14.739 1.00 25.88 1258 MET A N 1
ATOM 9637 C CA . MET A 1 1258 ? -41.314 -31.068 13.605 1.00 25.88 1258 MET A CA 1
ATOM 9638 C C . MET A 1 1258 ? -41.884 -31.462 12.215 1.00 25.88 1258 MET A C 1
ATOM 9640 O O . MET A 1 1258 ? -42.780 -32.305 12.141 1.00 25.88 1258 MET A O 1
ATOM 9644 N N . PRO A 1 1259 ? -41.336 -30.926 11.100 1.00 24.67 1259 PRO A N 1
ATOM 9645 C CA . PRO A 1 1259 ? -40.089 -31.475 10.543 1.00 24.67 1259 PRO A CA 1
ATOM 9646 C C . PRO A 1 1259 ? -39.057 -30.407 10.130 1.00 24.67 1259 PRO A C 1
ATOM 9648 O O . PRO A 1 1259 ? -39.311 -29.591 9.249 1.00 24.67 1259 PRO A O 1
ATOM 9651 N N . ALA A 1 1260 ? -37.850 -30.493 10.701 1.00 24.94 1260 ALA A N 1
ATOM 9652 C CA . ALA A 1 1260 ? -36.635 -29.901 10.142 1.00 24.94 1260 ALA A CA 1
ATOM 9653 C C . ALA A 1 1260 ? -35.792 -30.988 9.448 1.00 24.94 1260 ALA A C 1
ATOM 9655 O O . ALA A 1 1260 ? -35.629 -32.095 9.968 1.00 24.94 1260 ALA A O 1
ATOM 9656 N N . LEU A 1 1261 ? -35.282 -30.636 8.267 1.00 25.86 1261 LEU A N 1
ATOM 9657 C CA . LEU A 1 1261 ? -34.360 -31.394 7.419 1.00 25.86 1261 LEU A CA 1
ATOM 9658 C C . LEU A 1 1261 ? -33.028 -31.684 8.141 1.00 25.86 1261 LEU A C 1
ATOM 9660 O O . LEU A 1 1261 ? -32.474 -30.818 8.816 1.00 25.86 1261 LEU A O 1
ATOM 9664 N N . LEU A 1 1262 ? -32.512 -32.904 7.972 1.00 26.47 1262 LEU A N 1
ATOM 9665 C CA . LEU A 1 1262 ? -31.220 -33.378 8.485 1.00 26.47 1262 LEU A CA 1
ATOM 9666 C C . LEU A 1 1262 ? -30.087 -33.082 7.485 1.00 26.47 1262 LEU A C 1
ATOM 9668 O O . LEU A 1 1262 ? -30.274 -33.242 6.283 1.00 26.47 1262 LEU A O 1
ATOM 9672 N N . PHE A 1 1263 ? -28.908 -32.718 7.998 1.00 25.06 1263 PHE A N 1
ATOM 9673 C CA . PHE A 1 1263 ? -27.642 -32.622 7.258 1.00 25.06 1263 PHE A CA 1
ATOM 9674 C C . PHE A 1 1263 ? -26.580 -33.472 7.967 1.00 25.06 1263 PHE A C 1
ATOM 9676 O O . PHE A 1 1263 ? -26.331 -33.272 9.157 1.00 25.06 1263 PHE A O 1
ATOM 9683 N N . ASP A 1 1264 ? -25.929 -34.381 7.241 1.00 29.05 1264 ASP A N 1
ATOM 9684 C CA . ASP A 1 1264 ? -24.869 -35.271 7.725 1.00 29.05 1264 ASP A CA 1
ATOM 9685 C C . ASP A 1 1264 ? -23.544 -35.037 6.982 1.00 29.05 1264 ASP A C 1
ATOM 9687 O O . ASP A 1 1264 ? -22.968 -35.909 6.348 1.00 29.05 1264 ASP A O 1
ATOM 9691 N N . GLY A 1 1265 ? -23.003 -33.830 7.112 1.00 36.41 1265 GLY A N 1
ATOM 9692 C CA . GLY A 1 1265 ? -21.553 -33.614 7.097 1.00 36.41 1265 GLY A CA 1
ATOM 9693 C C . GLY A 1 1265 ? -20.763 -33.809 5.794 1.00 36.41 1265 GLY A C 1
ATOM 9694 O O . GLY A 1 1265 ? -19.667 -33.261 5.743 1.00 36.41 1265 GLY A O 1
ATOM 9695 N N . THR A 1 1266 ? -21.240 -34.490 4.744 1.00 32.06 1266 THR A N 1
ATOM 9696 C CA . THR A 1 1266 ? -20.461 -34.626 3.489 1.00 32.06 1266 THR A CA 1
ATOM 9697 C C . THR A 1 1266 ? -21.254 -34.730 2.173 1.00 32.06 1266 THR A C 1
ATOM 9699 O O . THR A 1 1266 ? -20.638 -34.580 1.119 1.00 32.06 1266 THR A O 1
ATOM 9702 N N . THR A 1 1267 ? -22.587 -34.871 2.170 1.00 28.16 1267 THR A N 1
ATOM 9703 C CA . THR A 1 1267 ? -23.430 -34.769 0.950 1.00 28.16 1267 THR A CA 1
ATOM 9704 C C . THR A 1 1267 ? -24.849 -34.296 1.282 1.00 28.16 1267 THR A C 1
ATOM 9706 O O . THR A 1 1267 ? -25.331 -34.538 2.379 1.00 28.16 1267 THR A O 1
ATOM 9709 N N . ILE A 1 1268 ? -25.526 -33.631 0.337 1.00 32.72 1268 ILE A N 1
ATOM 9710 C CA . ILE A 1 1268 ? -26.943 -33.236 0.450 1.00 32.72 1268 ILE A CA 1
ATOM 9711 C C . ILE A 1 1268 ? -27.778 -34.224 -0.367 1.00 32.72 1268 ILE A C 1
ATOM 9713 O O . ILE A 1 1268 ? -27.650 -34.250 -1.591 1.00 32.72 1268 ILE A O 1
ATOM 9717 N N . ASP A 1 1269 ? -28.632 -35.018 0.280 1.00 32.97 1269 ASP A N 1
ATOM 9718 C CA . ASP A 1 1269 ? -29.648 -35.822 -0.409 1.00 32.97 1269 ASP A CA 1
ATOM 9719 C C . ASP A 1 1269 ? -30.929 -34.989 -0.611 1.00 32.97 1269 ASP A C 1
ATOM 9721 O O . ASP A 1 1269 ? -31.604 -34.613 0.346 1.00 32.97 1269 ASP A O 1
ATOM 9725 N N . LEU A 1 1270 ? -31.248 -34.673 -1.872 1.00 32.47 1270 LEU A N 1
ATOM 9726 C CA . LEU A 1 1270 ? -32.440 -33.914 -2.286 1.00 32.47 1270 LEU A CA 1
ATOM 9727 C C . LEU A 1 1270 ? -33.624 -34.816 -2.683 1.00 32.47 1270 LEU A C 1
ATOM 9729 O O . LEU A 1 1270 ? -34.606 -34.334 -3.252 1.00 32.47 1270 LEU A O 1
ATOM 9733 N N . SER A 1 1271 ? -33.570 -36.119 -2.394 1.00 34.84 1271 SER A N 1
ATOM 9734 C CA . SER A 1 1271 ? -34.626 -37.067 -2.775 1.00 34.84 1271 SER A CA 1
ATOM 9735 C C . SER A 1 1271 ? -35.989 -36.805 -2.114 1.00 34.84 1271 SER A C 1
ATOM 9737 O O . SER A 1 1271 ? -36.999 -37.318 -2.592 1.00 34.84 1271 SER A O 1
ATOM 9739 N N . SER A 1 1272 ? -36.059 -35.955 -1.083 1.00 33.47 1272 SER A N 1
ATOM 9740 C CA . SER A 1 1272 ? -37.310 -35.564 -0.417 1.00 33.47 1272 SER A CA 1
ATOM 9741 C C . SER A 1 1272 ? -38.033 -34.355 -1.037 1.00 33.47 1272 SER A C 1
ATOM 9743 O O . SER A 1 1272 ? -39.108 -34.004 -0.556 1.00 33.47 1272 SER A O 1
ATOM 9745 N N . VAL A 1 1273 ? -37.498 -33.729 -2.101 1.00 32.56 1273 VAL A N 1
ATOM 9746 C CA . VAL A 1 1273 ? -38.082 -32.511 -2.722 1.00 32.56 1273 VAL A CA 1
ATOM 9747 C C . VAL A 1 1273 ? -38.629 -32.746 -4.142 1.00 32.56 1273 VAL A C 1
ATOM 9749 O O . VAL A 1 1273 ? -38.953 -31.800 -4.852 1.00 32.56 1273 VAL A O 1
ATOM 9752 N N . ILE A 1 1274 ? -38.810 -33.994 -4.584 1.00 31.39 1274 ILE A N 1
ATOM 9753 C CA . ILE A 1 1274 ? -39.532 -34.270 -5.839 1.00 31.39 1274 ILE A CA 1
ATOM 9754 C C . ILE A 1 1274 ? -40.640 -35.294 -5.594 1.00 31.39 1274 ILE A C 1
ATOM 9756 O O . ILE A 1 1274 ? -40.405 -36.500 -5.650 1.00 31.39 1274 ILE A O 1
ATOM 9760 N N . ASP A 1 1275 ? -41.869 -34.806 -5.409 1.00 29.48 1275 ASP A N 1
ATOM 9761 C CA . ASP A 1 1275 ? -43.039 -35.538 -5.895 1.00 29.48 1275 ASP A CA 1
ATOM 9762 C C . ASP A 1 1275 ? -43.125 -35.337 -7.418 1.00 29.48 1275 ASP A C 1
ATOM 9764 O O . ASP A 1 1275 ? -43.055 -34.222 -7.935 1.00 29.48 1275 ASP A O 1
ATOM 9768 N N . ARG A 1 1276 ? -43.229 -36.454 -8.139 1.00 32.25 1276 ARG A N 1
ATOM 9769 C CA . ARG A 1 1276 ? -43.343 -36.564 -9.598 1.00 32.25 1276 ARG A CA 1
ATOM 9770 C C . ARG A 1 1276 ? -44.797 -36.506 -10.083 1.00 32.25 1276 ARG A C 1
ATOM 9772 O O . ARG A 1 1276 ? -45.084 -36.998 -11.174 1.00 32.25 1276 ARG A O 1
ATOM 9779 N N . SER A 1 1277 ? -45.731 -35.935 -9.326 1.00 30.83 1277 SER A N 1
ATOM 9780 C CA . SER A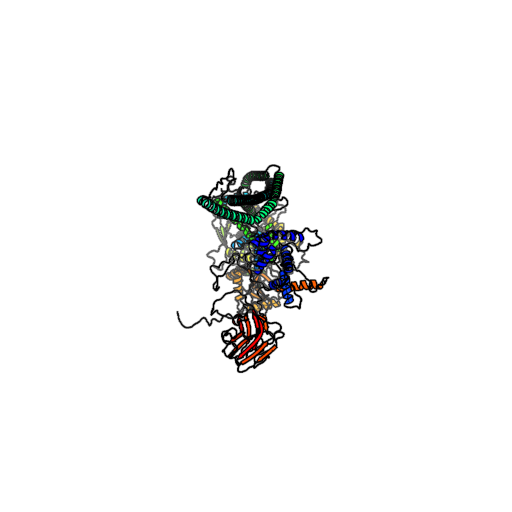 1 1277 ? -47.142 -35.983 -9.713 1.00 30.83 1277 SER A CA 1
ATOM 9781 C C . SER A 1 1277 ? -47.954 -34.725 -9.401 1.00 30.83 1277 SER A C 1
ATOM 9783 O O . SER A 1 1277 ? -48.828 -34.760 -8.557 1.00 30.83 1277 SER A O 1
ATOM 9785 N N . THR A 1 1278 ? -47.722 -33.644 -10.156 1.00 29.28 1278 THR A N 1
ATOM 9786 C CA . THR A 1 1278 ? -48.770 -32.801 -10.787 1.00 29.28 1278 THR A CA 1
ATOM 9787 C C . THR A 1 1278 ? -48.106 -31.647 -11.536 1.00 29.28 1278 THR A C 1
ATOM 9789 O O . THR A 1 1278 ? -47.313 -30.918 -10.951 1.00 29.28 1278 THR A O 1
ATOM 9792 N N . GLY A 1 1279 ? -48.393 -31.519 -12.833 1.00 34.94 1279 GLY A N 1
ATOM 9793 C CA . GLY A 1 1279 ? -47.809 -30.500 -13.701 1.00 34.94 1279 GLY A CA 1
ATOM 9794 C C . GLY A 1 1279 ? -48.528 -29.155 -13.644 1.00 34.94 1279 GLY A C 1
ATOM 9795 O O . GLY A 1 1279 ? -49.750 -29.117 -13.748 1.00 34.94 1279 GLY A O 1
ATOM 9796 N N . GLU A 1 1280 ? -47.732 -28.096 -13.525 1.00 27.36 1280 GLU A N 1
ATOM 9797 C CA . GLU A 1 1280 ? -47.684 -26.884 -14.360 1.00 27.36 1280 GLU A CA 1
ATOM 9798 C C . GLU A 1 1280 ? -46.307 -26.232 -14.182 1.00 27.36 1280 GLU A C 1
ATOM 9800 O O . GLU A 1 1280 ? -45.809 -26.227 -13.030 1.00 27.36 1280 GLU A O 1
#

Radius of gyration: 56.02 Å; chains: 1; bounding box: 137×111×190 Å

Secondary structure (DSSP, 8-state):
-HHHHHHHHHHHHHHHHHHHHTTS-TT-HHHHHHHHHHHTT---PPPPTT-SSPPPSTTSS-HHHHHHHHHHHTTSPPPTTHHHHHTS-HHHHHHHHHHHHHHHHH-HHHHHHHHHHHHHHHHHHH--SS------------PPPPPPEEPSSPPTT--S--EE-TT---EEEESSHHHHHHHHHHHHHHHHHHTTT--S--TT-----HHHHHHHHHHHHHHHTT--HHHHHHHHHHHHHHHTT-GGGHHHHHHHHHTT--HHHHHHHHHHHHHHHHHHHHHHHHHHHHHHHHHHHHHHHHHHHHHHHHHHHHHHHHHHHHHHHHHHHHHHHHHHHHHHHHHHHHT-----B---STT---B-PPPHHHHHHHHHHHHHHHHHHHHHHHHHHHHHHHHHHHHHHHHHHHHHHHHHH-TTSTTSHHHHHHHHHHHHHHHHHHHHHHHHHTTTSTTHHHHHHHHHHHHHHHHHHHHHHHHHHH--TT----HHHHHHHHHHHHS--TTS-SSSTTS--TT-TTTTPPPTTSHHHHHHHHHHHHHHHHHHHHHHHHHHHHHHHHHTT-HHHHHHHHHHHHHSSSPPPPPSTTS----EEEEEEEEEEEEESSPPPPPTTS---TT-HHHHH-HHHHHHHHHHSPPTTTEEEEEEEE-TTT--EEEEEEEEGGGG---HHHHHHHSS--SSSS--HHHHHHHHHHHHT--TTS-TTPEEEEE-SPPTTS-TT-EEHHHHHHHHHHHHHHHHT-EE--GGGGS-TTSPPP--B-HHHHHHHHHHHHHHHHHHHHHHHHTS-S-SS--------HHHHHHHHHHHHTTT-TT-S-S-SS--SHHHHHHHHHHHHHHHHHHHHHHHHHHHHHHH--TTTS-HHHHHHHHHHHHHHHH-TT---PPPB--TTHHHHHHHHHTHHHHTTT-TTHHHHHHHHHHTT-HHHHHHHHHHHHHHHHTSS----EEEEEES--TTPPPTTSPPPTTPPPPSS-EEEEEE--SSSPP-TTS-EEEEEEEEEEEEEE-SS---EEEE-----S---S--------SS--SS--HHHHHHHHHHHHHHHHHHS--TT---EEEEEBSBPPTT-EEEEEB---EEESSSSPPSSTT-EEE----SSEEEEEEE--SS-EEPPTT-EEEEEEEE-TTS--SEEEEEEESSSS-EEEEEESS----S-BTBTTBEEEESPPPTTSEEEEEEEGGGGT-TT-EE-EEEEEEESS-EEEEEEEEE---------------PPP--SS----TTS-------

Sequence (1280 aa):
ALASWWRAQRQTRRRLIPRALSTLTEDNPVALLAQEAASAGYVLREFSEGALTPPVPHALIAASLRDLLLKRALASRPDPALNFLLTLPDAVRQAVLAEVIDLVTSRLDAWGTSLATRRVAALRTSQPTGIRIGAYGWVEDVRRTAPMQAVPSPPVGVEGPLLQANGNQGYVHTPSLMHAATAAVLRSGYLSHKQTGAGEGSPFAVNLSSDRVHRAKWMLDGARQGQSLSTLLGYRFERGLHEHQLDRFIHRFRALASLKEDDRLAGVRRKVAQAEKLAQEVAAIRMKRDQASQDVRDVKALKAERVNLQQIYRIELDTIAATAQQAQMAEALAGQVTQTLAQHEREKPEGRVGEVVNGRLTVELLEQRDVDQWTNRLEELNQNHSTASTEAAAARAMVNARGRGQALAQQATARLLDATAPDSIPAAEQAIARHEGLVAQFERQALDKEGGRPGQAEADLAAARNELATQLARQWSQALESLPANNVVDGLDLHRRWKNSQSGPSGQSRWDVTTIPFGNALLGFPNPGTGDFNALIEQLKSLDDLVDAVGDTVVAESVYQLVQGNPLRSGATLDAIATGELPPPELDVIHTPRSGIGLTHRLCVLFPATPGTAVTTWPTGPEQVRTTVEPTLNAWAATLLPDPAKVRCRADYVDPANGTVVHTLDTPLTALQLSPLDAVFMAEGQAQAQRAELEQRWLNHLLRTRPATVPVQAQVRLHFERDPGWPNDLVSVGEFLEVTRTVRRLCANVRSLDGRDLSLPESPAASGVQNAELTRRVDQALQSFTQASQTIRQMLPPDADEDAGAAVNLDTLRTALMRGAAFGIPGAVPLDAVGAGSEVQSLLLTQARSVATDMQRHLARIADADRVFDRAGALPEAQRDHDLARLKILFGADFLALSPIILANAAQLADAFGASLSLQGNDPLAAATWFQRVAHVRQGAMRLETAMLYAETLGNGGHLSLQVGQLPFTQQDRWVALPSGPNQSIPRGRLSLVAQVPADQPIRFDQPLTGLLIDEWVEVVPSPQETTGVTFHYDGPNSAPPQALLLAVSADQREVWDLDSLEAIVQETTNLMRLRAIVPESRAEIIWVDDELPAGASPSGQGEGWTWIRTQPEPLSGRKAHQSNLVSGLHQHFFQGTKSPLFVSVGDRLFAHVYLDPRRLPRQIMLQWHDGTWEHRAYWGENLILFGNDGTVSRRFIGLLPPAGRWVRLEVPAALVGLEGRPVNGMAFTLWDGTATWDCAGKRSSDPGGPAATDLSMPALLFDGTTIDLSSVIDRSTGE

Foldseek 3Di:
DVVVVVVVVVVVVVVCVVVVLVPDDPPDVVSVVVVVCVVVPDDLDDDDPDDPDDDDQQPDDDPVVLVVSVVVQVVDDDDPVCVVLVVDDPSVNSNVVSVVVCCVRPPVVCVVVVVQVVVVVVVCVVPVDDDDDTFDDDFPDDDDADFWDFDPDDPPPDDDRPTHRPPFPWWDWFLFALLLVLVVVLVVQQVVQVVPPDPDDRRSPFDPDPVLVVLLVVLLVVLLVVDFSQQVLLVLLCVLCVVVVNNVCFLLLLLLQPPPPDPVLVVLVVLLVVLVVLVVVLVVLVVVLVVLVVVLVVLVVLLVVLVVLLVVLVVLLVVLVVLVVVLVVLVVVLVVLVVVLVVLVVVQDDWDWDDDDPPDIDTDDDDPVVNVVSVVVNVVSVVVSVVSVVVSVVSVVVSVVCVVVNVVSVVSSVLLCDCPRCSHSVVSVVSSVVSVVSSVVSVVVSCVSLVNDPCNSVVSSVVSVVVSQVVSLVVSVVSSVDDDPPGTRSLVCLLVLQVQLVPDDPPDDSAGSSHHNAPPVSSPHHHPPDPSNVSSVVSSVVSNSNVSSNVSQLSSQLSSCVSVVNNVLSVQQVCCVVVSPDSHDDRPSPDSDFDFFWEKEFEWAWFAPPQDDADPLAQDDPLLLLCLLARNVLSVLLLLAFRQQQEWKKKFFAQPVPRDGQDIDIDGSSLLRYGSVRLLLQLDADPDDDDGPSVLSVQLSCLVVPDPSHDNNTHMDIDQDDDPPDDPLHHGNVRRSVLSPLSNVLLLQWAKQFQQSVDFVVDGDPRQFDCPVSVVSLVVSVVLLVVLLVQLVVLADPDPPDPPPPPRPVVSLQVSLVSLCSQVQPLSRQPDNDDDDDVSVVRSNVSSVVSSVLSVVLVVVLVVLVVVDDPVPDDSVRSVVNSVVNSCSRRNVSDHHKTWGQHPCQVQQCLFQVCQCLLQVVDQCSLVVLLVVVLVVDVLSVSVVVSQVSSVVSPSQRHFDKTKGKPPDDPNHHQLSDDDDVPDDRDHSMHIYIYGYSDPDDDRSNHIIIMIGRDMDIDGDGDPDRHIDMHTPDPPPPTDNPDGDQDDDDPPPDPDDDPVSVVVSVVVVVVVVVVVPDDPPDQDFDFQDAPDHAAQKDKDWDQFGWDWDQVDPHAPDDRTWTKTDQDAFKIKIKIFDHPAFFQAAQFKKWKKKKAAAPVFGFQKKKKFFCLPDRQAMEMAHDPRPPFHDEQQLNYDYDYHDDDHDDIDMDIGGCVRNVRHRTTTGMMMIMTHGGMMIIRGTGMTDDDDDDDDDDDDDDDDDDDDDDDDDPVVPDDPDDDD